Protein AF-0000000072585742 (afdb_homodimer)

Secondary structure (DSSP, 8-state):
------------------THHHHHHHHHHHHHTT----SS-----------GGGGHHHHTS---BPPPPTTGGGGG--HHHHHHHHHHHHH-HHHHHHHHHHHHHHHHHHHHHHHHS-EEEEEEEEEEEEE-SSS-EEEEEETTEEEEEE--SSEEEEEEEEEEEEEEEE-TTSHHHHHHHHHHHHHHHHHHHHHHHHHHHHHHHHHHHHHHHHHHHHHHHHHHHHHHHHHHHHHHHHHHHTTSS-HHHHHHHHHHHHHHHHHHHHHHHHHHHHHHHHHHHHTS-GGGGGGPPPP-PPPPP--PPBTTHHHHHHHH-HHHHHHHHHHHHHHHHHHHHHHTTSPEEEEEEEEEEEESSGGGTTSGGGEEEEEEEEEEE-SS-HHHHHHHHHHHHHHHHHHHHHHHHHHHHHHHHHHHHHHHHHHHHHHHHHHHHHHHHHHHHHHHHHHHHHTTSS-HHHHHHHHHHHHHHHHHHHHHHHHHHHHHHHHHHHTTTT---S--TTS----SSSTT---------------/------------------THHHHHHHHHHHHHTT----SS-----------GGGGHHHH-S---BPPPPTTGGGGG--HHHHHHHHHHHHH-HHHHHHHHHHHHHHHHHHHHHHHHS-EEEEEEEEEEEE--SSS-EEEEEETTEEEEEE--S--EEEEEEEEEEEEEEE-SSSHHHHHHHHHHHHHHHHHHHHHHHHHHHHHHHHHHHHHHHHHHHHHHHHHHHHHHHHHHHHHHHHHHHTTSS-SHHHHHHHHHHHHHHHHHHHHHHHHHHHHHHHHHHHTS-GGGGGGPPPP-PPPPP--PPBTTHHHHHHHH-HHHHHHHHHHHHHHHHHHHHHHTTSPEEEEEEEEEEEESSGGGTTSGGGEEEEEEEEEE--STTHHHHHHHHHHHHHHHHHHHHHHHHHHHHHHHHHHHHHHHHHHHHHHHHHHHHHHHHHHHHHHHHHHHHHTTSS-HHHHHHHHHHHHHHHHHHHHHHHHHHHHHHHHHHHTTTT---S--TTS----SSSTT---------------

InterPro domains:
  IPR003423 Outer membrane efflux protein [PF02321] (84-283)
  IPR003423 Outer membrane efflux protein [PF02321] (313-493)
  IPR010131 Multidrug resistance outer membrane protein MdtP/Nodulation protein T-like [PTHR30203] (22-502)
  IPR010131 Multidrug resistance outer membrane protein MdtP/Nodulation protein T-like [TIGR01845] (28-494)

Radius of gyration: 43.16 Å; Cα contacts (8 Å, |Δi|>4): 1592; chains: 2; bounding box: 93×164×104 Å

Organism: Burkholderia pseudomallei (strain K96243) (NCBI:txid272560)

Foldseek 3Di:
DPDDPPPPPPPPPPDPPDPVVVVVVVVVQVVLQPLPLPPPQFFPDDFDFDFLCNQCVLQVPPAAFDAFALVNQCVQVFVLLVVLLVLLCPAPVVLVVLVVVLVVLVVVLVVLVVVQAKDKDKDKDWDWDFDDQDQFFQQPDDVHRTGGHGRHGGDGFTKIWIKMKIKHWDLPQCLSVLLSLLSVLLSVLSVLVSLLVSLVLSLVLLLLLLVLLLLVVLLVLLVVLLVLLVVLLVVLVVCVVVVNDPCPSNVVSVVVSVVSVVVSVVSVVSNLVSLQVSCNSSNNHSCNSVPDDRDDTDADDDTRHHRSLLNQLCFQASVLSSLLSNLLSLLSQLSSLSSLQGKIKMWMKMWIFIDRDPVCRPPPVRTDMDTDIDIDHDSVCSVVSVVSSNVSNVSSNVSSVVSNVVSVVLSVLLSVLSVVLVVLVVVLVVLVVQLVVLVVQLVVQVVCVVVVNHDPSSNSVSVSSNSVSVSVNSVSSSVNSSSVSSNSSSSNSNGGRDDDVPDPPPPPPPSSDNPPPPDDPDDPPDD/DPPPPPPPPPPPPPPPPDPVVVVVVVVVQVVLQPLPLPPPQFFPDDFDFDFLCNCCVLQVPPAAFDAFALVNQCLQVFVLLVVLLVLLCPFPVVLVVLVVVLVVLVVVLVVLVVVQAKDKDKDKDWDWDFADAPQFFDQDQDVNRTGTHRDHGRDRFGKIKIKMKIKHWDLPQCLSVLLSLLSVLLSVLSVLVSLLVSLVLSLVLVLLLLVLLLLVVLLVLLVVLLVLLVVLLVVLVVCVVVVNDVCVSNVVSVVVSVVSVVVNVVSVVSNLVSLQVSCNSSNNHRCVSVPDDRDDTDDDDDTRHHRSLLNQLCFQASVLSSLVSNLLSLLSQLSNLSSLQGKIKMWMKMWIFIDSDPVCRPPPVRTDMDTDIDIDHDPVCVVVSVVSSNVSNVVSNVSSVVSNVVSVVLSVLLSVLSVVLVVLVVVLVVLVVVLVVLVVQLVVQVVCVVVVNHDPSSNSVSVSSNSVSVSVNSVSSSVNSSSVSSNSSSSNSNGGRDDDVPDPPPPPPPSSDNPPPDDPPPDPPDD

Nearest PDB structures (foldseek):
  5iuy-assembly1_A  TM=8.582E-01  e=1.530E-22  Pseudomonas aeruginosa PAO1
  5azs-assembly1_B  TM=8.264E-01  e=1.017E-21  Pseudomonas aeruginosa PAO1
  5azs-assembly1_A  TM=8.333E-01  e=2.679E-21  Pseudomonas aeruginosa PAO1
  5azs-assembly1_C  TM=8.157E-01  e=6.839E-22  Pseudomonas aeruginosa PAO1
  4mt0-assembly1_A  TM=8.073E-01  e=6.307E-19  Neisseria gonorrhoeae

Sequence (1054 aa):
MTQTATHAATRTTTLPVRRPARRLAALALAWALAGCVPSGLKPTLAPRTPGDDALAHTTGGATHGAWPSPDWVRQLGDPQLDALVDEALRQNPTLQAAQARIGVAQSQLQQFESLTGLTATAGASLSKAHVPRSGGTLNTTLNGLPVSVPLVGESVVSSSSLFVGLNYQLDLWGKNAAATRGLLSMRDAARVEAEQARLTLSVAIVTLYGELDRAYALRELLQQKRRASEQVEAVLRERAARGIDNGYDADDAALKRGKLLEQIALTDEQIQLQKLQLGVLSGRGPERGLSLARPKLAPLADAPLPARLPAGLLGRRPDIVAARLRVEAAYAAIDGTRASFYPDVNLAALGGLFALTPASLFRHDALGGSIGPALSLPIFDRSRLKAKLGGDVANADMALALYNQTVDAALGEVARQLTSLATLDTLLKAQQQALRAAQRMVALAQDRHRRGMGMRKDIDVAQLTLLDERAHVVELQARRRTLRVGLIGALGGGFDARPASGAPPAQAGQPFAAASRPVAAHDAQPDMTQTATHAATRTTTLPVRRPARRLAALALAWALAGCVPSGLKPTLAPRTPGDDALAHTTGGATHGAWPSPDWVRQLGDPQLDALVDEALRQNPTLQAAQARIGVAQSQLQQFESLTGLTATAGASLSKAHVPRSGGTLNTTLNGLPVSVPLVGESVVSSSSLFVGLNYQLDLWGKNAAATRGLLSMRDAARVEAEQARLTLSVAIVTLYGELDRAYALRELLQQKRRASEQVEAVLRERAARGIDNGYDADDAALKRGKLLEQIALTDEQIQLQKLQLGVLSGRGPERGLSLARPKLAPLADAPLPARLPAGLLGRRPDIVAARLRVEAAYAAIDGTRASFYPDVNLAALGGLFALTPASLFRHDALGGSIGPALSLPIFDRSRLKAKLGGDVANADMALALYNQTVDAALGEVARQLTSLATLDTLLKAQQQALRAAQRMVALAQDRHRRGMGMRKDIDVAQLTLLDERAHVVELQARRRTLRVGLIGALGGGFDARPASGAPPAQAGQPFAAASRPVAAHDAQPD

pLDDT: mean 79.91, std 20.78, range [22.25, 98.56]

Structure (mmCIF, N/CA/C/O backbone):
data_AF-0000000072585742-model_v1
#
loop_
_entity.id
_entity.type
_entity.pdbx_description
1 polymer 'Outer membrane efflux protein'
#
loop_
_atom_site.group_PDB
_atom_site.id
_atom_site.type_symbol
_atom_site.label_atom_id
_atom_site.label_alt_id
_atom_site.label_comp_id
_atom_site.label_asym_id
_atom_site.label_entity_id
_atom_site.label_seq_id
_atom_site.pdbx_PDB_ins_code
_atom_site.Cartn_x
_atom_site.Cartn_y
_atom_site.Cartn_z
_atom_site.occupancy
_atom_site.B_iso_or_equiv
_atom_site.auth_seq_id
_atom_site.auth_comp_id
_atom_site.auth_asym_id
_atom_site.auth_atom_id
_atom_site.pdbx_PDB_model_num
ATOM 1 N N . MET A 1 1 ? 28.953 98.688 55.906 1 26.98 1 MET A N 1
ATOM 2 C CA . MET A 1 1 ? 28.656 97.438 56.594 1 26.98 1 MET A CA 1
ATOM 3 C C . MET A 1 1 ? 27.844 96.5 55.688 1 26.98 1 MET A C 1
ATOM 5 O O . MET A 1 1 ? 26.719 96.875 55.312 1 26.98 1 MET A O 1
ATOM 9 N N . THR A 1 2 ? 28.578 95.75 54.812 1 32.25 2 THR A N 1
ATOM 10 C CA . THR A 1 2 ? 28.281 94.875 53.688 1 32.25 2 THR A CA 1
ATOM 11 C C . THR A 1 2 ? 27.453 93.688 54.125 1 32.25 2 THR A C 1
ATOM 13 O O . THR A 1 2 ? 27.844 93 55.062 1 32.25 2 THR A O 1
ATOM 16 N N . GLN A 1 3 ? 26.141 93.875 54.062 1 29.45 3 GLN A N 1
ATOM 17 C CA . GLN A 1 3 ? 25.141 92.875 54.5 1 29.45 3 GLN A CA 1
ATOM 18 C C . GLN A 1 3 ? 25.422 91.5 53.875 1 29.45 3 GLN A C 1
ATOM 20 O O . GLN A 1 3 ? 25.938 91.438 52.75 1 29.45 3 GLN A O 1
ATOM 25 N N . THR A 1 4 ? 25.375 90.375 54.656 1 29.61 4 THR A N 1
ATOM 26 C CA . THR A 1 4 ? 25.609 88.938 54.906 1 29.61 4 THR A CA 1
ATOM 27 C C . THR A 1 4 ? 24.625 88.062 54.094 1 29.61 4 THR A C 1
ATOM 29 O O . THR A 1 4 ? 24.484 86.875 54.344 1 29.61 4 THR A O 1
ATOM 32 N N . ALA A 1 5 ? 24.172 88.375 52.844 1 35.72 5 ALA A N 1
ATOM 33 C CA . ALA A 1 5 ? 23.062 87.562 52.344 1 35.72 5 ALA A CA 1
ATOM 34 C C . ALA A 1 5 ? 23.484 86.125 52.188 1 35.72 5 ALA A C 1
ATOM 36 O O . ALA A 1 5 ? 24.344 85.812 51.344 1 35.72 5 ALA A O 1
ATOM 37 N N . THR A 1 6 ? 23.562 85.375 53.281 1 31.31 6 THR A N 1
ATOM 38 C CA . THR A 1 6 ? 23.969 84 53.281 1 31.31 6 THR A CA 1
ATOM 39 C C . THR A 1 6 ? 23 83.125 52.469 1 31.31 6 THR A C 1
ATOM 41 O O . THR A 1 6 ? 21.797 83.188 52.688 1 31.31 6 THR A O 1
ATOM 44 N N . HIS A 1 7 ? 23.25 82.875 51.188 1 30.55 7 HIS A N 1
ATOM 45 C CA . HIS A 1 7 ? 22.531 82.062 50.188 1 30.55 7 HIS A CA 1
ATOM 46 C C . HIS A 1 7 ? 22.422 80.625 50.656 1 30.55 7 HIS A C 1
ATOM 48 O O . HIS A 1 7 ? 23.438 79.938 50.844 1 30.55 7 HIS A O 1
ATOM 54 N N . ALA A 1 8 ? 21.5 80.25 51.594 1 32.5 8 ALA A N 1
ATOM 55 C CA . ALA A 1 8 ? 21.312 78.875 52.031 1 32.5 8 ALA A CA 1
ATOM 56 C C . ALA A 1 8 ? 20.953 78 50.844 1 32.5 8 ALA A C 1
ATOM 58 O O . ALA A 1 8 ? 20 78.25 50.125 1 32.5 8 ALA A O 1
ATOM 59 N N . ALA A 1 9 ? 21.953 77.312 50.281 1 35.22 9 ALA A N 1
ATOM 60 C CA . ALA A 1 9 ? 21.859 76.25 49.281 1 35.22 9 ALA A CA 1
ATOM 61 C C . ALA A 1 9 ? 20.953 75.125 49.75 1 35.22 9 ALA A C 1
ATOM 63 O O . ALA A 1 9 ? 21.203 74.5 50.812 1 35.22 9 ALA A O 1
ATOM 64 N N . THR A 1 10 ? 19.641 75.312 49.656 1 31.67 10 THR A N 1
ATOM 65 C CA . THR A 1 10 ? 18.734 74.188 49.969 1 31.67 10 THR A CA 1
ATOM 66 C C . THR A 1 10 ? 19.125 72.938 49.219 1 31.67 10 THR A C 1
ATOM 68 O O . THR A 1 10 ? 19.188 72.938 47.969 1 31.67 10 THR A O 1
ATOM 71 N N . ARG A 1 11 ? 19.953 72 49.812 1 34.66 11 ARG A N 1
ATOM 72 C CA . ARG A 1 11 ? 20.297 70.688 49.312 1 34.66 11 ARG A CA 1
ATOM 73 C C . ARG A 1 11 ? 19.047 69.875 49.094 1 34.66 11 ARG A C 1
ATOM 75 O O . ARG A 1 11 ? 18.297 69.562 50.031 1 34.66 11 ARG A O 1
ATOM 82 N N . THR A 1 12 ? 18.422 70.062 47.938 1 33.75 12 THR A N 1
ATOM 83 C CA . THR A 1 12 ? 17.375 69.125 47.594 1 33.75 12 THR A CA 1
ATOM 84 C C . THR A 1 12 ? 17.906 67.688 47.656 1 33.75 12 THR A C 1
ATOM 86 O O . THR A 1 12 ? 18.891 67.375 46.969 1 33.75 12 THR A O 1
ATOM 89 N N . THR A 1 13 ? 17.828 67 48.781 1 32.53 13 THR A N 1
ATOM 90 C CA . THR A 1 13 ? 18.141 65.625 48.969 1 32.53 13 THR A CA 1
ATOM 91 C C . THR A 1 13 ? 17.328 64.75 48 1 32.53 13 THR A C 1
ATOM 93 O O . THR A 1 13 ? 16.109 64.75 48 1 32.53 13 THR A O 1
ATOM 96 N N . THR A 1 14 ? 17.859 64.562 46.812 1 34.41 14 THR A N 1
ATOM 97 C CA . THR A 1 14 ? 17.312 63.562 45.844 1 34.41 14 THR A CA 1
ATOM 98 C C . THR A 1 14 ? 17.172 62.188 46.5 1 34.41 14 THR A C 1
ATOM 100 O O . THR A 1 14 ? 18.141 61.625 47 1 34.41 14 THR A O 1
ATOM 103 N N . LEU A 1 15 ? 16.047 61.938 47.188 1 34.25 15 LEU A N 1
ATOM 104 C CA . LEU A 1 15 ? 15.773 60.625 47.719 1 34.25 15 LEU A CA 1
ATOM 105 C C . LEU A 1 15 ? 15.977 59.562 46.625 1 34.25 15 LEU A C 1
ATOM 107 O O . LEU A 1 15 ? 15.531 59.719 45.5 1 34.25 15 LEU A O 1
ATOM 111 N N . PRO A 1 16 ? 16.906 58.625 46.812 1 35.88 16 PRO A N 1
ATOM 112 C CA . PRO A 1 16 ? 17.172 57.5 45.875 1 35.88 16 PRO A CA 1
ATOM 113 C C . PRO A 1 16 ? 15.906 56.719 45.531 1 35.88 16 PRO A C 1
ATOM 115 O O . PRO A 1 16 ? 15.055 56.5 46.406 1 35.88 16 PRO A O 1
ATOM 118 N N . VAL A 1 17 ? 15.289 56.969 44.406 1 39.81 17 VAL A N 1
ATOM 119 C CA . VAL A 1 17 ? 14.242 56.125 43.812 1 39.81 17 VAL A CA 1
ATOM 120 C C . VAL A 1 17 ? 14.555 54.656 44.031 1 39.81 17 VAL A C 1
ATOM 122 O O . VAL A 1 17 ? 15.617 54.156 43.656 1 39.81 17 VAL A O 1
ATOM 125 N N . ARG A 1 18 ? 14.016 54 45.094 1 40.72 18 ARG A N 1
ATOM 126 C CA . ARG A 1 18 ? 14.172 52.656 45.625 1 40.72 18 ARG A CA 1
ATOM 127 C C . ARG A 1 18 ? 14.039 51.625 44.5 1 40.72 18 ARG A C 1
ATOM 129 O O . ARG A 1 18 ? 13.258 51.781 43.562 1 40.72 18 ARG A O 1
ATOM 136 N N . ARG A 1 19 ? 14.961 50.562 44.469 1 48.59 19 ARG A N 1
ATOM 137 C CA . ARG A 1 19 ? 15.391 49.281 43.875 1 48.59 19 ARG A CA 1
ATOM 138 C C . ARG A 1 19 ? 14.227 48.312 43.75 1 48.59 19 ARG A C 1
ATOM 140 O O . ARG A 1 19 ? 14.352 47.25 43.094 1 48.59 19 ARG A O 1
ATOM 147 N N . PRO A 1 20 ? 13.141 48.594 44.438 1 48.78 20 PRO A N 1
ATOM 148 C CA . PRO A 1 20 ? 12.227 47.469 44.438 1 48.78 20 PRO A CA 1
ATOM 149 C C . PRO A 1 20 ? 11.477 47.281 43.125 1 48.78 20 PRO A C 1
ATOM 151 O O . PRO A 1 20 ? 11.125 46.156 42.75 1 48.78 20 PRO A O 1
ATOM 154 N N . ALA A 1 21 ? 11.32 48.344 42.406 1 47.69 21 ALA A N 1
ATOM 155 C CA . ALA A 1 21 ? 10.508 48.188 41.219 1 47.69 21 ALA A CA 1
ATOM 156 C C . ALA A 1 21 ? 11.242 47.375 40.125 1 47.69 21 ALA A C 1
ATOM 158 O O . ALA A 1 21 ? 10.633 46.625 39.406 1 47.69 21 ALA A O 1
ATOM 159 N N . ARG A 1 22 ? 12.57 47.5 40.156 1 51.28 22 ARG A N 1
ATOM 160 C CA . ARG A 1 22 ? 13.367 46.719 39.219 1 51.28 22 ARG A CA 1
ATOM 161 C C . ARG A 1 22 ? 13.289 45.219 39.594 1 51.28 22 ARG A C 1
ATOM 163 O O . ARG A 1 22 ? 13.25 44.375 38.688 1 51.28 22 ARG A O 1
ATOM 170 N N . ARG A 1 23 ? 13.266 45 40.875 1 52.41 23 ARG A N 1
ATOM 171 C CA . ARG A 1 23 ? 13.234 43.625 41.312 1 52.41 23 ARG A CA 1
ATOM 172 C C . ARG A 1 23 ? 11.867 43 41.031 1 52.41 23 ARG A C 1
ATOM 174 O O . ARG A 1 23 ? 11.781 41.812 40.656 1 52.41 23 ARG A O 1
ATOM 181 N N . LEU A 1 24 ? 10.852 43.781 41.156 1 49.06 24 LEU A N 1
ATOM 182 C CA . LEU A 1 24 ? 9.523 43.219 40.906 1 49.06 24 LEU A CA 1
ATOM 183 C C . LEU A 1 24 ? 9.297 43 39.438 1 49.06 24 LEU A C 1
ATOM 185 O O . LEU A 1 24 ? 8.68 42 39.031 1 49.06 24 LEU A O 1
ATOM 189 N N . ALA A 1 25 ? 9.828 43.906 38.625 1 50.34 25 ALA A N 1
ATOM 190 C CA . ALA A 1 25 ? 9.742 43.656 37.188 1 50.34 25 ALA A CA 1
ATOM 191 C C . ALA A 1 25 ? 10.539 42.438 36.781 1 50.34 25 ALA A C 1
ATOM 193 O O . ALA A 1 25 ? 10.086 41.625 35.938 1 50.34 25 ALA A O 1
ATOM 194 N N . ALA A 1 26 ? 11.695 42.281 37.375 1 53.19 26 ALA A N 1
ATOM 195 C CA . ALA A 1 26 ? 12.508 41.094 37.125 1 53.19 26 ALA A CA 1
ATOM 196 C C . ALA A 1 26 ? 11.812 39.812 37.625 1 53.19 26 ALA A C 1
ATOM 198 O O . ALA A 1 26 ? 11.859 38.781 37 1 53.19 26 ALA A O 1
ATOM 199 N N . LEU A 1 27 ? 11.148 39.875 38.75 1 50.97 27 LEU A N 1
ATOM 200 C CA . LEU A 1 27 ? 10.445 38.75 39.344 1 50.97 27 LEU A CA 1
ATOM 201 C C . LEU A 1 27 ? 9.203 38.406 38.5 1 50.97 27 LEU A C 1
ATOM 203 O O . LEU A 1 27 ? 8.891 37.219 38.312 1 50.97 27 LEU A O 1
ATOM 207 N N . ALA A 1 28 ? 8.453 39.375 38.094 1 49.66 28 ALA A N 1
ATOM 208 C CA . ALA A 1 28 ? 7.289 39.125 37.25 1 49.66 28 ALA A CA 1
ATOM 209 C C . ALA A 1 28 ? 7.707 38.5 35.906 1 49.66 28 ALA A C 1
ATOM 211 O O . ALA A 1 28 ? 7.043 37.594 35.438 1 49.66 28 ALA A O 1
ATOM 212 N N . LEU A 1 29 ? 8.789 39.031 35.438 1 51.06 29 LEU A N 1
ATOM 213 C CA . LEU A 1 29 ? 9.352 38.406 34.25 1 51.06 29 LEU A CA 1
ATOM 214 C C . LEU A 1 29 ? 9.789 36.969 34.531 1 51.06 29 LEU A C 1
ATOM 216 O O . LEU A 1 29 ? 9.578 36.094 33.719 1 51.06 29 LEU A O 1
ATOM 220 N N . ALA A 1 30 ? 10.453 36.781 35.656 1 51.44 30 ALA A N 1
ATOM 221 C CA . ALA A 1 30 ? 10.891 35.438 36.031 1 51.44 30 ALA A CA 1
ATOM 222 C C . ALA A 1 30 ? 9.703 34.531 36.25 1 51.44 30 ALA A C 1
ATOM 224 O O . ALA A 1 30 ? 9.75 33.344 35.906 1 51.44 30 ALA A O 1
ATOM 225 N N . TRP A 1 31 ? 8.695 34.969 36.875 1 51.22 31 TRP A N 1
ATOM 226 C CA . TRP A 1 31 ? 7.508 34.156 37.125 1 51.22 31 TRP A CA 1
ATOM 227 C C . TRP A 1 31 ? 6.805 33.812 35.812 1 51.22 31 TRP A C 1
ATOM 229 O O . TRP A 1 31 ? 6.266 32.719 35.656 1 51.22 31 TRP A O 1
ATOM 239 N N . ALA A 1 32 ? 6.691 34.781 34.969 1 50.34 32 ALA A N 1
ATOM 240 C CA . ALA A 1 32 ? 6.066 34.594 33.656 1 50.34 32 ALA A CA 1
ATOM 241 C C . ALA A 1 32 ? 6.844 33.562 32.844 1 50.34 32 ALA A C 1
ATOM 243 O O . ALA A 1 32 ? 6.262 32.812 32.031 1 50.34 32 ALA A O 1
ATOM 244 N N . LEU A 1 33 ? 8.078 33.594 33 1 51.53 33 LEU A N 1
ATOM 245 C CA . LEU A 1 33 ? 8.953 32.656 32.312 1 51.53 33 LEU A CA 1
ATOM 246 C C . LEU A 1 33 ? 8.703 31.234 32.812 1 51.53 33 LEU A C 1
ATOM 248 O O . LEU A 1 33 ? 9.18 30.266 32.188 1 51.53 33 LEU A O 1
ATOM 252 N N . ALA A 1 34 ? 8.258 31.188 33.969 1 47.34 34 ALA A N 1
ATOM 253 C CA . ALA A 1 34 ? 8.07 29.844 34.5 1 47.34 34 ALA A CA 1
ATOM 254 C C . ALA A 1 34 ? 6.871 29.156 33.875 1 47.34 34 ALA A C 1
ATOM 256 O O . ALA A 1 34 ? 6.211 28.312 34.5 1 47.34 34 ALA A O 1
ATOM 257 N N . GLY A 1 35 ? 6.25 29.734 32.875 1 52.84 35 GLY A N 1
ATOM 258 C CA . GLY A 1 35 ? 5.219 28.906 32.281 1 52.84 35 GLY A CA 1
ATOM 259 C C . GLY A 1 35 ? 5.723 27.531 31.891 1 52.84 35 GLY A C 1
ATOM 260 O O . GLY A 1 35 ? 6.609 27.406 31.047 1 52.84 35 GLY A O 1
ATOM 261 N N . CYS A 1 36 ? 5.547 26.516 32.75 1 59.84 36 CYS A N 1
ATOM 262 C CA . CYS A 1 36 ? 6.043 25.141 32.781 1 59.84 36 CYS A CA 1
ATOM 263 C C . CYS A 1 36 ? 5.641 24.406 31.516 1 59.84 36 CYS A C 1
ATOM 265 O O . CYS A 1 36 ? 4.449 24.234 31.234 1 59.84 36 CYS A O 1
ATOM 267 N N . VAL A 1 37 ? 6.438 24.453 30.422 1 69.62 37 VAL A N 1
ATOM 268 C CA . VAL A 1 37 ? 6.277 23.531 29.297 1 69.62 37 VAL A CA 1
ATOM 269 C C . VAL A 1 37 ? 5.883 22.156 29.828 1 69.62 37 VAL A C 1
ATOM 271 O O . VAL A 1 37 ? 6.516 21.625 30.75 1 69.62 37 VAL A O 1
ATOM 274 N N . PRO A 1 38 ? 4.68 21.719 29.375 1 74.38 38 PRO A N 1
ATOM 275 C CA . PRO A 1 38 ? 4.324 20.375 29.828 1 74.38 38 PRO A CA 1
ATOM 276 C C . PRO A 1 38 ? 5.398 19.344 29.5 1 74.38 38 PRO A C 1
ATOM 278 O O . PRO A 1 38 ? 5.809 19.203 28.344 1 74.38 38 PRO A O 1
ATOM 281 N N . SER A 1 39 ? 6.043 18.688 30.531 1 75.81 39 SER A N 1
ATOM 282 C CA . SER A 1 39 ? 7.098 17.703 30.344 1 75.81 39 SER A CA 1
ATOM 283 C C . SER A 1 39 ? 6.52 16.328 30.031 1 75.81 39 SER A C 1
ATOM 285 O O . SER A 1 39 ? 7.211 15.469 29.484 1 75.81 39 SER A O 1
ATOM 287 N N . GLY A 1 40 ? 5.258 16.156 30.188 1 78.75 40 GLY A N 1
ATOM 288 C CA . GLY A 1 40 ? 4.703 14.812 30.109 1 78.75 40 GLY A CA 1
ATOM 289 C C . GLY A 1 40 ? 4.23 14.453 28.703 1 78.75 40 GLY A C 1
ATOM 290 O O . GLY A 1 40 ? 3.939 13.289 28.422 1 78.75 40 GLY A O 1
ATOM 291 N N . LEU A 1 41 ? 4.18 15.367 27.812 1 87.56 41 LEU A N 1
ATOM 292 C CA . LEU A 1 41 ? 3.693 15.062 26.469 1 87.56 41 LEU A CA 1
ATOM 293 C C . LEU A 1 41 ? 4.844 14.648 25.562 1 87.56 41 LEU A C 1
ATOM 295 O O . LEU A 1 41 ? 5.562 15.508 25.031 1 87.56 41 LEU A O 1
ATOM 299 N N . LYS A 1 42 ? 5.031 13.344 25.438 1 89.94 42 LYS A N 1
ATOM 300 C CA . LYS A 1 42 ? 6.066 12.742 24.594 1 89.94 42 LYS A CA 1
ATOM 301 C C . LYS A 1 42 ? 5.508 11.578 23.781 1 89.94 42 LYS A C 1
ATOM 303 O O . LYS A 1 42 ? 4.516 10.961 24.188 1 89.94 42 LYS A O 1
ATOM 308 N N . PRO A 1 43 ? 6.141 11.352 22.625 1 91.75 43 PRO A N 1
ATOM 309 C CA . PRO A 1 43 ? 5.688 10.203 21.828 1 91.75 43 PRO A CA 1
ATOM 310 C C . PRO A 1 43 ? 5.73 8.898 22.609 1 91.75 43 PRO A C 1
ATOM 312 O O . PRO A 1 43 ? 6.633 8.688 23.438 1 91.75 43 PRO A O 1
ATOM 315 N N . THR A 1 44 ? 4.805 7.988 22.375 1 89.94 44 THR A N 1
ATOM 316 C CA . THR A 1 44 ? 4.676 6.742 23.125 1 89.94 44 THR A CA 1
ATOM 317 C C . THR A 1 44 ? 5.348 5.594 22.375 1 89.94 44 THR A C 1
ATOM 319 O O . THR A 1 44 ? 5.715 4.586 22.984 1 89.94 44 THR A O 1
ATOM 322 N N . LEU A 1 45 ? 5.449 5.738 21.094 1 92.56 45 LEU A N 1
ATOM 323 C CA . LEU A 1 45 ? 6.055 4.684 20.281 1 92.56 45 LEU A CA 1
ATOM 324 C C . LEU A 1 45 ? 7.566 4.859 20.203 1 92.56 45 LEU A C 1
ATOM 326 O O . LEU A 1 45 ? 8.078 5.973 20.359 1 92.56 45 LEU A O 1
ATOM 330 N N . ALA A 1 46 ? 8.258 3.727 20.031 1 91.81 46 ALA A N 1
ATOM 331 C CA . ALA A 1 46 ? 9.703 3.717 19.844 1 91.81 46 ALA A CA 1
ATOM 332 C C . ALA A 1 46 ? 10.07 3.174 18.469 1 91.81 46 ALA A C 1
ATOM 334 O O . ALA A 1 46 ? 9.352 2.34 17.906 1 91.81 46 ALA A O 1
ATOM 335 N N . PRO A 1 47 ? 11.141 3.684 17.891 1 92.06 47 PRO A N 1
ATOM 336 C CA . PRO A 1 47 ? 11.578 3.156 16.594 1 92.06 47 PRO A CA 1
ATOM 337 C C . PRO A 1 47 ? 12.047 1.703 16.672 1 92.06 47 PRO A C 1
ATOM 339 O O . PRO A 1 47 ? 12.664 1.304 17.656 1 92.06 47 PRO A O 1
ATOM 342 N N . ARG A 1 48 ? 11.641 0.975 15.633 1 89.81 48 ARG A N 1
ATOM 343 C CA . ARG A 1 48 ? 12.117 -0.4 15.5 1 89.81 48 ARG A CA 1
ATOM 344 C C . ARG A 1 48 ? 13.617 -0.444 15.273 1 89.81 48 ARG A C 1
ATOM 346 O O . ARG A 1 48 ? 14.148 0.273 14.422 1 89.81 48 ARG A O 1
ATOM 353 N N . THR A 1 49 ? 14.305 -1.286 16.094 1 87.38 49 THR A N 1
ATOM 354 C CA . THR A 1 49 ? 15.727 -1.574 15.922 1 87.38 49 THR A CA 1
ATOM 355 C C . THR A 1 49 ? 15.969 -3.08 15.906 1 87.38 49 THR A C 1
ATOM 357 O O . THR A 1 49 ? 16.266 -3.674 16.953 1 87.38 49 THR A O 1
ATOM 360 N N . PRO A 1 50 ? 15.812 -3.592 14.742 1 88.94 50 PRO A N 1
ATOM 361 C CA . PRO A 1 50 ? 15.969 -5.047 14.695 1 88.94 50 PRO A CA 1
ATOM 362 C C . PRO A 1 50 ? 17.344 -5.512 15.172 1 88.94 50 PRO A C 1
ATOM 364 O O . PRO A 1 50 ? 18.359 -4.887 14.852 1 88.94 50 PRO A O 1
ATOM 367 N N . GLY A 1 51 ? 17.266 -6.562 16.016 1 81.44 51 GLY A N 1
ATOM 368 C CA . GLY A 1 51 ? 18.531 -7.176 16.406 1 81.44 51 GLY A CA 1
ATOM 369 C C . GLY A 1 51 ? 19.25 -7.859 15.258 1 81.44 51 GLY A C 1
ATOM 370 O O . GLY A 1 51 ? 18.672 -8.031 14.18 1 81.44 51 GLY A O 1
ATOM 371 N N . ASP A 1 52 ? 20.453 -8.25 15.516 1 75.19 52 ASP A N 1
ATOM 372 C CA . ASP A 1 52 ? 21.25 -8.914 14.484 1 75.19 52 ASP A CA 1
ATOM 373 C C . ASP A 1 52 ? 20.656 -10.266 14.109 1 75.19 52 ASP A C 1
ATOM 375 O O . ASP A 1 52 ? 20.859 -10.758 13 1 75.19 52 ASP A O 1
ATOM 379 N N . ASP A 1 53 ? 19.844 -10.781 15.008 1 76.75 53 ASP A N 1
ATOM 380 C CA . ASP A 1 53 ? 19.312 -12.117 14.797 1 76.75 53 ASP A CA 1
ATOM 381 C C . ASP A 1 53 ? 17.906 -12.062 14.195 1 76.75 53 ASP A C 1
ATOM 383 O O . ASP A 1 53 ? 17.25 -13.094 14.047 1 76.75 53 ASP A O 1
ATOM 387 N N . ALA A 1 54 ? 17.547 -10.938 13.688 1 87.25 54 ALA A N 1
ATOM 388 C CA . ALA A 1 54 ? 16.172 -10.773 13.219 1 87.25 54 ALA A CA 1
ATOM 389 C C . ALA A 1 54 ? 15.914 -11.609 11.977 1 87.25 54 ALA A C 1
ATOM 391 O O . ALA A 1 54 ? 14.766 -11.938 11.664 1 87.25 54 ALA A O 1
ATOM 392 N N . LEU A 1 55 ? 16.953 -11.977 11.25 1 89.31 55 LEU A N 1
ATOM 393 C CA . LEU A 1 55 ? 16.828 -12.797 10.047 1 89.31 55 LEU A CA 1
ATOM 394 C C . LEU A 1 55 ? 17.734 -14.023 10.133 1 89.31 55 LEU A C 1
ATOM 396 O O . LEU A 1 55 ? 18.141 -14.57 9.109 1 89.31 55 LEU A O 1
ATOM 400 N N . ALA A 1 56 ? 18.016 -14.398 11.266 1 85.12 56 ALA A N 1
ATOM 401 C CA . ALA A 1 56 ? 19 -15.461 11.477 1 85.12 56 ALA A CA 1
ATOM 402 C C . ALA A 1 56 ? 18.516 -16.781 10.891 1 85.12 56 ALA A C 1
ATOM 404 O O . ALA A 1 56 ? 19.297 -17.547 10.32 1 85.12 56 ALA A O 1
ATOM 405 N N . HIS A 1 57 ? 17.266 -17.062 10.977 1 85.69 57 HIS A N 1
ATOM 406 C CA . HIS A 1 57 ? 16.734 -18.328 10.5 1 85.69 57 HIS A CA 1
ATOM 407 C C . HIS A 1 57 ? 16.703 -18.375 8.977 1 85.69 57 HIS A C 1
ATOM 409 O O . HIS A 1 57 ? 16.984 -19.422 8.383 1 85.69 57 HIS A O 1
ATOM 415 N N . THR A 1 58 ? 16.5 -17.312 8.367 1 87.69 58 THR A N 1
ATOM 416 C CA . THR A 1 58 ? 16.375 -17.281 6.91 1 87.69 58 THR A CA 1
ATOM 417 C C . THR A 1 58 ? 17.734 -17.156 6.25 1 87.69 58 THR A C 1
ATOM 419 O O . THR A 1 58 ? 17.953 -17.641 5.141 1 87.69 58 THR A O 1
ATOM 422 N N . THR A 1 59 ? 18.719 -16.484 6.891 1 84.5 59 THR A N 1
ATOM 423 C CA . THR A 1 59 ? 20.031 -16.25 6.301 1 84.5 59 THR A CA 1
ATOM 424 C C . THR A 1 59 ? 20.953 -17.422 6.57 1 84.5 59 THR A C 1
ATOM 426 O O . THR A 1 59 ? 21.938 -17.641 5.844 1 84.5 59 THR A O 1
ATOM 429 N N . GLY A 1 60 ? 20.734 -18.312 7.375 1 75.5 60 GLY A N 1
ATOM 430 C CA . GLY A 1 60 ? 21.594 -19.438 7.707 1 75.5 60 GLY A CA 1
ATOM 431 C C . GLY A 1 60 ? 22.875 -19.031 8.406 1 75.5 60 GLY A C 1
ATOM 432 O O . GLY A 1 60 ? 23.844 -19.797 8.43 1 75.5 60 GLY A O 1
ATOM 433 N N . GLY A 1 61 ? 23.078 -17.859 9.094 1 64.44 61 GLY A N 1
ATOM 434 C CA . GLY A 1 61 ? 24.172 -17.453 9.945 1 64.44 61 GLY A CA 1
ATOM 435 C C . GLY A 1 61 ? 25.344 -16.844 9.172 1 64.44 61 GLY A C 1
ATOM 436 O O . GLY A 1 61 ? 26.031 -15.953 9.664 1 64.44 61 GLY A O 1
ATOM 437 N N . ALA A 1 62 ? 25.766 -17.422 8 1 58.91 62 ALA A N 1
ATOM 438 C CA . ALA A 1 62 ? 27.047 -17.062 7.402 1 58.91 62 ALA A CA 1
ATOM 439 C C . ALA A 1 62 ? 26.953 -15.758 6.621 1 58.91 62 ALA A C 1
ATOM 441 O O . ALA A 1 62 ? 26.594 -15.758 5.438 1 58.91 62 ALA A O 1
ATOM 442 N N . THR A 1 63 ? 27.047 -14.633 7.293 1 62.31 63 THR A N 1
ATOM 443 C CA . THR A 1 63 ? 26.812 -13.336 6.656 1 62.31 63 THR A CA 1
ATOM 444 C C . THR A 1 63 ? 28.109 -12.523 6.613 1 62.31 63 THR A C 1
ATOM 446 O O . THR A 1 63 ? 28.375 -11.711 7.508 1 62.31 63 THR A O 1
ATOM 449 N N . HIS A 1 64 ? 29.016 -12.977 5.652 1 70.69 64 HIS A N 1
ATOM 450 C CA . HIS A 1 64 ? 30.219 -12.148 5.496 1 70.69 64 HIS A CA 1
ATOM 451 C C . HIS A 1 64 ? 30.281 -11.539 4.102 1 70.69 64 HIS A C 1
ATOM 453 O O . HIS A 1 64 ? 31.359 -11.195 3.621 1 70.69 64 HIS A O 1
ATOM 459 N N . GLY A 1 65 ? 29.141 -11.477 3.629 1 83.12 65 GLY A N 1
ATOM 460 C CA . GLY A 1 65 ? 29.156 -10.953 2.273 1 83.12 65 GLY A CA 1
ATOM 461 C C . GLY A 1 65 ? 29.047 -9.438 2.219 1 83.12 65 GLY A C 1
ATOM 462 O O . GLY A 1 65 ? 28.953 -8.781 3.258 1 83.12 65 GLY A O 1
ATOM 463 N N . ALA A 1 66 ? 29.312 -8.906 0.962 1 84.31 66 ALA A N 1
ATOM 464 C CA . ALA A 1 66 ? 29.281 -7.461 0.733 1 84.31 66 ALA A CA 1
ATOM 465 C C . ALA A 1 66 ? 27.875 -6.996 0.359 1 84.31 66 ALA A C 1
ATOM 467 O O . ALA A 1 66 ? 27.062 -7.789 -0.109 1 84.31 66 ALA A O 1
ATOM 468 N N . TRP A 1 67 ? 27.641 -5.746 0.711 1 91.56 67 TRP A N 1
ATOM 469 C CA . TRP A 1 67 ? 26.438 -5.094 0.229 1 91.56 67 TRP A CA 1
ATOM 470 C C . TRP A 1 67 ? 26.484 -4.902 -1.283 1 91.56 67 TRP A C 1
ATOM 472 O O . TRP A 1 67 ? 27.562 -4.828 -1.87 1 91.56 67 TRP A O 1
ATOM 482 N N . PRO A 1 68 ? 25.297 -4.891 -1.9 1 92 68 PRO A N 1
ATOM 483 C CA . PRO A 1 68 ? 25.312 -4.629 -3.342 1 92 68 PRO A CA 1
ATOM 484 C C . PRO A 1 68 ? 26.031 -3.334 -3.697 1 92 68 PRO A C 1
ATOM 486 O O . PRO A 1 68 ? 25.922 -2.34 -2.975 1 92 68 PRO A O 1
ATOM 489 N N . SER A 1 69 ? 26.797 -3.426 -4.797 1 90.56 69 SER A N 1
ATOM 490 C CA . SER A 1 69 ? 27.484 -2.244 -5.312 1 90.56 69 SER A CA 1
ATOM 491 C C . SER A 1 69 ? 26.5 -1.303 -6.012 1 90.56 69 SER A C 1
ATOM 493 O O . SER A 1 69 ? 25.516 -1.747 -6.59 1 90.56 69 SER A O 1
ATOM 495 N N . PRO A 1 70 ? 26.844 0.018 -5.996 1 91.25 70 PRO A N 1
ATOM 496 C CA . PRO A 1 70 ? 25.969 0.954 -6.719 1 91.25 70 PRO A CA 1
ATOM 497 C C . PRO A 1 70 ? 25.922 0.674 -8.219 1 91.25 70 PRO A C 1
ATOM 499 O O . PRO A 1 70 ? 24.984 1.088 -8.898 1 91.25 70 PRO A O 1
ATOM 502 N N . ASP A 1 71 ? 26.984 -0.041 -8.742 1 92.06 71 ASP A N 1
ATOM 503 C CA . ASP A 1 71 ? 27.031 -0.358 -10.172 1 92.06 71 ASP A CA 1
ATOM 504 C C . ASP A 1 71 ? 26.578 -1.792 -10.43 1 92.06 71 ASP A C 1
ATOM 506 O O . ASP A 1 71 ? 27.094 -2.465 -11.32 1 92.06 71 ASP A O 1
ATOM 510 N N . TRP A 1 72 ? 25.625 -2.293 -9.617 1 93.5 72 TRP A N 1
ATOM 511 C CA . TRP A 1 72 ? 25.188 -3.68 -9.688 1 93.5 72 TRP A CA 1
ATOM 512 C C . TRP A 1 72 ? 24.594 -3.99 -11.055 1 93.5 72 TRP A C 1
ATOM 514 O O . TRP A 1 72 ? 24.641 -5.129 -11.523 1 93.5 72 TRP A O 1
ATOM 524 N N . VAL A 1 73 ? 24.016 -2.973 -11.797 1 96.06 73 VAL A N 1
ATOM 525 C CA . VAL A 1 73 ? 23.438 -3.193 -13.117 1 96.06 73 VAL A CA 1
ATOM 526 C C . VAL A 1 73 ? 24.531 -3.615 -14.102 1 96.06 73 VAL A C 1
ATOM 528 O O . VAL A 1 73 ? 24.328 -4.523 -14.906 1 96.06 73 VAL A O 1
ATOM 531 N N . ARG A 1 74 ? 25.672 -3.055 -14.008 1 94.31 74 ARG A N 1
ATOM 532 C CA . ARG A 1 74 ? 26.797 -3.336 -14.906 1 94.31 74 ARG A CA 1
ATOM 533 C C . ARG A 1 74 ? 27.312 -4.754 -14.703 1 94.31 74 ARG A C 1
ATOM 535 O O . ARG A 1 74 ? 27.938 -5.328 -15.609 1 94.31 74 ARG A O 1
ATOM 542 N N . GLN A 1 75 ? 27.078 -5.344 -13.586 1 91.81 75 GLN A N 1
ATOM 543 C CA . GLN A 1 75 ? 27.531 -6.699 -13.281 1 91.81 75 GLN A CA 1
ATOM 544 C C . GLN A 1 75 ? 26.797 -7.73 -14.133 1 91.81 75 GLN A C 1
ATOM 546 O O . GLN A 1 75 ? 27.234 -8.875 -14.242 1 91.81 75 GLN A O 1
ATOM 551 N N . LEU A 1 76 ? 25.734 -7.305 -14.766 1 94.81 76 LEU A N 1
ATOM 552 C CA . LEU A 1 76 ? 24.984 -8.211 -15.625 1 94.81 76 LEU A CA 1
ATOM 553 C C . LEU A 1 76 ? 25.625 -8.312 -17 1 94.81 76 LEU A C 1
ATOM 555 O O . LEU A 1 76 ? 25.25 -9.164 -17.812 1 94.81 76 LEU A O 1
ATOM 559 N N . GLY A 1 77 ? 26.562 -7.434 -17.359 1 94.12 77 GLY A N 1
ATOM 560 C CA . GLY A 1 77 ? 27.5 -7.57 -18.469 1 94.12 77 GLY A CA 1
ATOM 561 C C . GLY A 1 77 ? 26.875 -7.258 -19.812 1 94.12 77 GLY A C 1
ATOM 562 O O . GLY A 1 77 ? 27.375 -7.68 -20.844 1 94.12 77 GLY A O 1
ATOM 563 N N . ASP A 1 78 ? 25.719 -6.602 -19.875 1 97.56 78 ASP A N 1
ATOM 564 C CA . ASP A 1 78 ? 25.078 -6.273 -21.141 1 97.56 78 ASP A CA 1
ATOM 565 C C . ASP A 1 78 ? 25.062 -4.766 -21.375 1 97.56 78 ASP A C 1
ATOM 567 O O . ASP A 1 78 ? 24.312 -4.031 -20.734 1 97.56 78 ASP A O 1
ATOM 571 N N . PRO A 1 79 ? 25.891 -4.34 -22.375 1 97.31 79 PRO A N 1
ATOM 572 C CA . PRO A 1 79 ? 25.969 -2.898 -22.625 1 97.31 79 PRO A CA 1
ATOM 573 C C . PRO A 1 79 ? 24.641 -2.289 -23.031 1 97.31 79 PRO A C 1
ATOM 575 O O . PRO A 1 79 ? 24.375 -1.121 -22.734 1 97.31 79 PRO A O 1
ATOM 578 N N . GLN A 1 80 ? 23.828 -3.059 -23.734 1 98.06 80 GLN A N 1
ATOM 579 C CA . GLN A 1 80 ? 22.5 -2.57 -24.094 1 98.06 80 GLN A CA 1
ATOM 580 C C . GLN A 1 80 ? 21.672 -2.268 -22.844 1 98.06 80 GLN A C 1
ATOM 582 O O . GLN A 1 80 ? 20.969 -1.254 -22.797 1 98.06 80 GLN A O 1
ATOM 587 N N . LEU A 1 81 ? 21.766 -3.092 -21.844 1 98.12 81 LEU A N 1
ATOM 588 C CA . LEU A 1 81 ? 21.062 -2.879 -20.594 1 98.12 81 LEU A CA 1
ATOM 589 C C . LEU A 1 81 ? 21.609 -1.649 -19.859 1 98.12 81 LEU A C 1
ATOM 591 O O . LEU A 1 81 ? 20.844 -0.836 -19.359 1 98.12 81 LEU A O 1
ATOM 595 N N . ASP A 1 82 ? 22.906 -1.526 -19.859 1 97.81 82 ASP A N 1
ATOM 596 C CA . ASP A 1 82 ? 23.531 -0.363 -19.234 1 97.81 82 ASP A CA 1
ATOM 597 C C . ASP A 1 82 ? 23.016 0.935 -19.844 1 97.81 82 ASP A C 1
ATOM 599 O O . ASP A 1 82 ? 22.656 1.87 -19.125 1 97.81 82 ASP A O 1
ATOM 603 N N . ALA A 1 83 ? 22.969 0.913 -21.141 1 97.06 83 ALA A N 1
ATOM 604 C CA . ALA A 1 83 ? 22.516 2.1 -21.859 1 97.06 83 ALA A CA 1
ATOM 605 C C . ALA A 1 83 ? 21.047 2.387 -21.578 1 97.06 83 ALA A C 1
ATOM 607 O O . ALA A 1 83 ? 20.656 3.545 -21.422 1 97.06 83 ALA A O 1
ATOM 608 N N . LEU A 1 84 ? 20.266 1.338 -21.516 1 98 84 LEU A N 1
ATOM 609 C CA . LEU A 1 84 ? 18.828 1.477 -21.266 1 98 84 LEU A CA 1
ATOM 610 C C . LEU A 1 84 ? 18.578 2.053 -19.875 1 98 84 LEU A C 1
ATOM 612 O O . LEU A 1 84 ? 17.75 2.955 -19.719 1 98 84 LEU A O 1
ATOM 616 N N . VAL A 1 85 ? 19.25 1.584 -18.875 1 98.12 85 VAL A N 1
ATOM 617 C CA . VAL A 1 85 ? 19.078 2.061 -17.5 1 98.12 85 VAL A CA 1
ATOM 618 C C . VAL A 1 85 ? 19.562 3.506 -17.406 1 98.12 85 VAL A C 1
ATOM 620 O O . VAL A 1 85 ? 18.891 4.344 -16.797 1 98.12 85 VAL A O 1
ATOM 623 N N . ASP A 1 86 ? 20.703 3.818 -18.047 1 97.25 86 ASP A N 1
ATOM 624 C CA . ASP A 1 86 ? 21.219 5.184 -18.031 1 97.25 86 ASP A CA 1
ATOM 625 C C . ASP A 1 86 ? 20.219 6.148 -18.672 1 97.25 86 ASP A C 1
ATOM 627 O O . ASP A 1 86 ? 19.984 7.238 -18.156 1 97.25 86 ASP A O 1
ATOM 631 N N . GLU A 1 87 ? 19.703 5.699 -19.766 1 96.94 87 GLU A N 1
ATOM 632 C CA . GLU A 1 87 ? 18.703 6.5 -20.469 1 96.94 87 GLU A CA 1
ATOM 633 C C . GLU A 1 87 ? 17.469 6.738 -19.594 1 96.94 87 GLU A C 1
ATOM 635 O O . GLU A 1 87 ? 16.969 7.863 -19.516 1 96.94 87 GLU A O 1
ATOM 640 N N . ALA A 1 88 ? 16.969 5.754 -18.953 1 97.88 88 ALA A N 1
ATOM 641 C CA . ALA A 1 88 ? 15.805 5.863 -18.078 1 97.88 88 ALA A CA 1
ATOM 642 C C . ALA A 1 88 ? 16.078 6.785 -16.891 1 97.88 88 ALA A C 1
ATOM 644 O O . ALA A 1 88 ? 15.234 7.602 -16.531 1 97.88 88 ALA A O 1
ATOM 645 N N . LEU A 1 89 ? 17.266 6.676 -16.312 1 97.06 89 LEU A N 1
ATOM 646 C CA . LEU A 1 89 ? 17.609 7.469 -15.133 1 97.06 89 LEU A CA 1
ATOM 647 C C . LEU A 1 89 ? 17.703 8.953 -15.484 1 97.06 89 LEU A C 1
ATOM 649 O O . LEU A 1 89 ? 17.531 9.812 -14.617 1 97.06 89 LEU A O 1
ATOM 653 N N . ARG A 1 90 ? 17.859 9.234 -16.75 1 94.75 90 ARG A N 1
ATOM 654 C CA . ARG A 1 90 ? 17.969 10.617 -17.203 1 94.75 90 ARG A CA 1
ATOM 655 C C . ARG A 1 90 ? 16.609 11.156 -17.656 1 94.75 90 ARG A C 1
ATOM 657 O O . ARG A 1 90 ? 16.328 12.344 -17.516 1 94.75 90 ARG A O 1
ATOM 664 N N . GLN A 1 91 ? 15.766 10.203 -18.188 1 94.44 91 GLN A N 1
ATOM 665 C CA . GLN A 1 91 ? 14.641 10.719 -18.953 1 94.44 91 GLN A CA 1
ATOM 666 C C . GLN A 1 91 ? 13.312 10.32 -18.328 1 94.44 91 GLN A C 1
ATOM 668 O O . GLN A 1 91 ? 12.266 10.867 -18.672 1 94.44 91 GLN A O 1
ATOM 673 N N . ASN A 1 92 ? 13.242 9.414 -17.438 1 96 92 ASN A N 1
ATOM 674 C CA . ASN A 1 92 ? 11.977 8.914 -16.906 1 96 92 ASN A CA 1
ATOM 675 C C . ASN A 1 92 ? 11.234 9.984 -16.125 1 96 92 ASN A C 1
ATOM 677 O O . ASN A 1 92 ? 11.789 10.594 -15.211 1 96 92 ASN A O 1
ATOM 681 N N . PRO A 1 93 ? 9.93 10.156 -16.484 1 95.62 93 PRO A N 1
ATOM 682 C CA . PRO A 1 93 ? 9.164 11.234 -15.859 1 95.62 93 PRO A CA 1
ATOM 683 C C . PRO A 1 93 ? 8.977 11.031 -14.352 1 95.62 93 PRO A C 1
ATOM 685 O O . PRO A 1 93 ? 8.852 12.008 -13.602 1 95.62 93 PRO A O 1
ATOM 688 N N . THR A 1 94 ? 8.922 9.812 -13.93 1 95.12 94 THR A N 1
ATOM 689 C CA . THR A 1 94 ? 8.805 9.555 -12.5 1 95.12 94 THR A CA 1
ATOM 690 C C . THR A 1 94 ? 10.008 10.109 -11.742 1 95.12 94 THR A C 1
ATOM 692 O O . THR A 1 94 ? 9.859 10.695 -10.672 1 95.12 94 THR A O 1
ATOM 695 N N . LEU A 1 95 ? 11.188 9.922 -12.25 1 95.12 95 LEU A N 1
ATOM 696 C CA . LEU A 1 95 ? 12.398 10.445 -11.625 1 95.12 95 LEU A CA 1
ATOM 697 C C . LEU A 1 95 ? 12.445 11.961 -11.727 1 95.12 95 LEU A C 1
ATOM 699 O O . LEU A 1 95 ? 12.898 12.633 -10.789 1 95.12 95 LEU A O 1
ATOM 703 N N . GLN A 1 96 ? 11.977 12.5 -12.812 1 95.31 96 GLN A N 1
ATOM 704 C CA . GLN A 1 96 ? 11.914 13.945 -12.969 1 95.31 96 GLN A CA 1
ATOM 705 C C . GLN A 1 96 ? 10.984 14.57 -11.93 1 95.31 96 GLN A C 1
ATOM 707 O O . GLN A 1 96 ? 11.297 15.617 -11.352 1 95.31 96 GLN A O 1
ATOM 712 N N . ALA A 1 97 ? 9.906 13.906 -11.719 1 94.94 97 ALA A N 1
ATOM 713 C CA . ALA A 1 97 ? 8.984 14.375 -10.695 1 94.94 97 ALA A CA 1
ATOM 714 C C . ALA A 1 97 ? 9.617 14.312 -9.312 1 94.94 97 ALA A C 1
ATOM 716 O O . ALA A 1 97 ? 9.445 15.227 -8.5 1 94.94 97 ALA A O 1
ATOM 717 N N . ALA A 1 98 ? 10.367 13.281 -9.023 1 94.81 98 ALA A N 1
ATOM 718 C CA . ALA A 1 98 ? 11.062 13.148 -7.742 1 94.81 98 ALA A CA 1
ATOM 719 C C . ALA A 1 98 ? 12.094 14.258 -7.566 1 94.81 98 ALA A C 1
ATOM 721 O O . ALA A 1 98 ? 12.242 14.812 -6.477 1 94.81 98 ALA A O 1
ATOM 722 N N . GLN A 1 99 ? 12.758 14.602 -8.602 1 94.19 99 GLN A N 1
ATOM 723 C CA . GLN A 1 99 ? 13.734 15.688 -8.57 1 94.19 99 GLN A CA 1
ATOM 724 C C . GLN A 1 99 ? 13.047 17.031 -8.305 1 94.19 99 GLN A C 1
ATOM 726 O O . GLN A 1 99 ? 13.547 17.844 -7.539 1 94.19 99 GLN A O 1
ATOM 731 N N . ALA A 1 100 ? 11.898 17.234 -8.93 1 95.31 100 ALA A N 1
ATOM 732 C CA . ALA A 1 100 ? 11.148 18.469 -8.742 1 95.31 100 ALA A CA 1
ATOM 733 C C . ALA A 1 100 ? 10.672 18.609 -7.301 1 95.31 100 ALA A C 1
ATOM 735 O O . ALA A 1 100 ? 10.609 19.719 -6.766 1 95.31 100 ALA A O 1
ATOM 736 N N . ARG A 1 101 ? 10.383 17.547 -6.699 1 94.38 101 ARG A N 1
ATOM 737 C CA . ARG A 1 101 ? 9.938 17.562 -5.309 1 94.38 101 ARG A CA 1
ATOM 738 C C . ARG A 1 101 ? 11.039 18.062 -4.387 1 94.38 101 ARG A C 1
ATOM 740 O O . ARG A 1 101 ? 10.766 18.719 -3.377 1 94.38 101 ARG A O 1
ATOM 747 N N . ILE A 1 102 ? 12.289 17.781 -4.715 1 93.75 102 ILE A N 1
ATOM 748 C CA . ILE A 1 102 ? 13.414 18.312 -3.955 1 93.75 102 ILE A CA 1
ATOM 749 C C . ILE A 1 102 ? 13.406 19.828 -4.023 1 93.75 102 ILE A C 1
ATOM 751 O O . ILE A 1 102 ? 13.586 20.5 -3.01 1 93.75 102 ILE A O 1
ATOM 755 N N . GLY A 1 103 ? 13.133 20.344 -5.27 1 93.69 103 GLY A N 1
ATOM 756 C CA . GLY A 1 103 ? 13.031 21.781 -5.441 1 93.69 103 GLY A CA 1
ATOM 757 C C . GLY A 1 103 ? 11.93 22.422 -4.613 1 93.69 103 GLY A C 1
ATOM 758 O O . GLY A 1 103 ? 12.117 23.484 -4.027 1 93.69 103 GLY A O 1
ATOM 759 N N . VAL A 1 104 ? 10.852 21.734 -4.496 1 94.44 104 VAL A N 1
ATOM 760 C CA . VAL A 1 104 ? 9.734 22.219 -3.697 1 94.44 104 VAL A CA 1
ATOM 761 C C . VAL A 1 104 ? 10.141 22.297 -2.229 1 94.44 104 VAL A C 1
ATOM 763 O O . VAL A 1 104 ? 9.922 23.312 -1.569 1 94.44 104 VAL A O 1
ATOM 766 N N . ALA A 1 105 ? 10.773 21.234 -1.723 1 92.56 105 ALA A N 1
ATOM 767 C CA . ALA A 1 105 ? 11.203 21.203 -0.328 1 92.56 105 ALA A CA 1
ATOM 768 C C . ALA A 1 105 ? 12.266 22.266 -0.057 1 92.56 105 ALA A C 1
ATOM 770 O O . ALA A 1 105 ? 12.242 22.922 0.989 1 92.56 105 ALA A O 1
ATOM 771 N N . GLN A 1 106 ? 13.125 22.469 -1.011 1 92.75 106 GLN A N 1
ATOM 772 C CA . GLN A 1 106 ? 14.156 23.5 -0.903 1 92.75 106 GLN A CA 1
ATOM 773 C C . GLN A 1 106 ? 13.539 24.891 -0.856 1 92.75 106 GLN A C 1
ATOM 775 O O . GLN A 1 106 ? 13.969 25.734 -0.065 1 92.75 106 GLN A O 1
ATOM 780 N N . SER A 1 107 ? 12.555 25.062 -1.729 1 92.5 107 SER A N 1
ATOM 781 C CA . SER A 1 107 ? 11.891 26.375 -1.759 1 92.5 107 SER A CA 1
ATOM 782 C C . SER A 1 107 ? 11.156 26.641 -0.452 1 92.5 107 SER A C 1
ATOM 784 O O . SER A 1 107 ? 11.133 27.781 0.023 1 92.5 107 SER A O 1
ATOM 786 N N . GLN A 1 108 ? 10.617 25.672 0.147 1 89.88 108 GLN A N 1
ATOM 787 C CA . GLN A 1 108 ? 9.938 25.828 1.432 1 89.88 108 GLN A CA 1
ATOM 788 C C . GLN A 1 108 ? 10.922 26.203 2.531 1 89.88 108 GLN A C 1
ATOM 790 O O . GLN A 1 108 ? 10.633 27.062 3.365 1 89.88 108 GLN A O 1
ATOM 795 N N . LEU A 1 109 ? 12.07 25.578 2.521 1 89.38 109 LEU A N 1
ATOM 796 C CA . LEU A 1 109 ? 13.125 25.906 3.473 1 89.38 109 LEU A CA 1
ATOM 797 C C . LEU A 1 109 ? 13.586 27.344 3.285 1 89.38 109 LEU A C 1
ATOM 799 O O . LEU A 1 109 ? 13.695 28.109 4.254 1 89.38 109 LEU A O 1
ATOM 803 N N . GLN A 1 110 ? 13.703 27.781 2.037 1 89.81 110 GLN A N 1
ATOM 804 C CA . GLN A 1 110 ? 14.156 29.141 1.729 1 89.81 110 GLN A CA 1
ATOM 805 C C . GLN A 1 110 ? 13.094 30.172 2.1 1 89.81 110 GLN A C 1
ATOM 807 O O . GLN A 1 110 ? 13.422 31.25 2.605 1 89.81 110 GLN A O 1
ATOM 812 N N . GLN A 1 111 ? 11.875 29.844 1.902 1 85.94 111 GLN A N 1
ATOM 813 C CA . GLN A 1 111 ? 10.789 30.734 2.283 1 85.94 111 GLN A CA 1
ATOM 814 C C . GLN A 1 111 ? 10.75 30.953 3.795 1 85.94 111 GLN A C 1
ATOM 816 O O . GLN A 1 111 ? 10.602 32.062 4.27 1 85.94 111 GLN A O 1
ATOM 821 N N . PHE A 1 112 ? 10.953 29.938 4.523 1 86.81 112 PHE A N 1
ATOM 822 C CA . PHE A 1 112 ? 10.93 30.031 5.98 1 86.81 112 PHE A CA 1
ATOM 823 C C . PHE A 1 112 ? 12.117 30.844 6.484 1 86.81 112 PHE A C 1
ATOM 825 O O . PHE A 1 112 ? 11.961 31.703 7.355 1 86.81 112 PHE A O 1
ATOM 832 N N . GLU A 1 113 ? 13.242 30.609 5.855 1 84.06 113 GLU A N 1
ATOM 833 C CA . GLU A 1 113 ? 14.438 31.359 6.238 1 84.06 113 GLU A CA 1
ATOM 834 C C . GLU A 1 113 ? 14.281 32.844 5.945 1 84.06 113 GLU A C 1
ATOM 836 O O . GLU A 1 113 ? 14.734 33.688 6.723 1 84.06 113 GLU A O 1
ATOM 841 N N . SER A 1 114 ? 13.539 33.125 4.91 1 81.38 114 SER A N 1
ATOM 842 C CA . SER A 1 114 ? 13.312 34.531 4.555 1 81.38 114 SER A CA 1
ATOM 843 C C . SER A 1 114 ? 12.336 35.188 5.516 1 81.38 114 SER A C 1
ATOM 845 O O . SER A 1 114 ? 12.469 36.375 5.836 1 81.38 114 SER A O 1
ATOM 847 N N . LEU A 1 115 ? 11.453 34.406 6.07 1 76.06 115 LEU A N 1
ATOM 848 C CA . LEU A 1 115 ? 10.422 34.938 6.957 1 76.06 115 LEU A CA 1
ATOM 849 C C . LEU A 1 115 ? 10.961 35.125 8.375 1 76.06 115 LEU A C 1
ATOM 851 O O . LEU A 1 115 ? 10.492 36 9.117 1 76.06 115 LEU A O 1
ATOM 855 N N . THR A 1 116 ? 11.961 34.375 8.688 1 78.19 116 THR A N 1
ATOM 856 C CA . THR A 1 116 ? 12.453 34.406 10.062 1 78.19 116 THR A CA 1
ATOM 857 C C . THR A 1 116 ? 13.719 35.25 10.164 1 78.19 116 THR A C 1
ATOM 859 O O . THR A 1 116 ? 14.227 35.5 11.258 1 78.19 116 THR A O 1
ATOM 862 N N . GLY A 1 117 ? 14.102 35.781 8.969 1 76.88 117 GLY A N 1
ATOM 863 C CA . GLY A 1 117 ? 15.195 36.719 8.945 1 76.88 117 GLY A CA 1
ATOM 864 C C . GLY A 1 117 ? 14.734 38.156 9.094 1 76.88 117 GLY A C 1
ATOM 865 O O . GLY A 1 117 ? 13.648 38.438 9.617 1 76.88 117 GLY A O 1
ATOM 866 N N . LEU A 1 118 ? 15.586 39.125 8.898 1 76.88 118 LEU A N 1
ATOM 867 C CA . LEU A 1 118 ? 15.234 40.562 8.906 1 76.88 118 LEU A CA 1
ATOM 868 C C . LEU A 1 118 ? 14.273 40.875 7.77 1 76.88 118 LEU A C 1
ATOM 870 O O . LEU A 1 118 ? 14.539 40.562 6.613 1 76.88 118 LEU A O 1
ATOM 874 N N . THR A 1 119 ? 13.141 41.281 8.109 1 76.25 119 THR A N 1
ATOM 875 C CA . THR A 1 119 ? 12.195 41.719 7.098 1 76.25 119 THR A CA 1
ATOM 876 C C . THR A 1 119 ? 12.055 43.219 7.105 1 76.25 119 THR A C 1
ATOM 878 O O . THR A 1 119 ? 12.195 43.875 8.156 1 76.25 119 THR A O 1
ATOM 881 N N . ALA A 1 120 ? 11.953 43.75 5.914 1 73.5 120 ALA A N 1
ATOM 882 C CA . ALA A 1 120 ? 11.789 45.188 5.766 1 73.5 120 ALA A CA 1
ATOM 883 C C . ALA A 1 120 ? 10.539 45.531 4.953 1 73.5 120 ALA A C 1
ATOM 885 O O . ALA A 1 120 ? 10.211 44.812 3.992 1 73.5 120 ALA A O 1
ATOM 886 N N . THR A 1 121 ? 9.758 46.375 5.48 1 71.06 121 THR A N 1
ATOM 887 C CA . THR A 1 121 ? 8.609 46.906 4.762 1 71.06 121 THR A CA 1
ATOM 888 C C . THR A 1 121 ? 8.719 48.406 4.578 1 71.06 121 THR A C 1
ATOM 890 O O . THR A 1 121 ? 9.195 49.125 5.473 1 71.06 121 THR A O 1
ATOM 893 N N . ALA A 1 122 ? 8.469 48.875 3.334 1 68.5 122 ALA A N 1
ATOM 894 C CA . ALA A 1 122 ? 8.344 50.281 3.082 1 68.5 122 ALA A CA 1
ATOM 895 C C . ALA A 1 122 ? 6.898 50.688 2.799 1 68.5 122 ALA A C 1
ATOM 897 O O . ALA A 1 122 ? 6.152 49.906 2.184 1 68.5 122 ALA A O 1
ATOM 898 N N . GLY A 1 123 ? 6.527 51.688 3.451 1 63.38 123 GLY A N 1
ATOM 899 C CA . GLY A 1 123 ? 5.152 52.125 3.262 1 63.38 123 GLY A CA 1
ATOM 900 C C . GLY A 1 123 ? 5.012 53.625 3.162 1 63.38 123 GLY A C 1
ATOM 901 O O . GLY A 1 123 ? 5.902 54.375 3.58 1 63.38 123 GLY A O 1
ATOM 902 N N . ALA A 1 124 ? 4.02 54.062 2.307 1 65.12 124 ALA A N 1
ATOM 903 C CA . ALA A 1 124 ? 3.553 55.438 2.232 1 65.12 124 ALA A CA 1
ATOM 904 C C . ALA A 1 124 ? 2.057 55.531 2.52 1 65.12 124 ALA A C 1
ATOM 906 O O . ALA A 1 124 ? 1.289 54.656 2.119 1 65.12 124 ALA A O 1
ATOM 907 N N . SER A 1 125 ? 1.821 56.406 3.457 1 60.19 125 SER A N 1
ATOM 908 C CA . SER A 1 125 ? 0.403 56.594 3.752 1 60.19 125 SER A CA 1
ATOM 909 C C . SER A 1 125 ? 0.006 58.062 3.717 1 60.19 125 SER A C 1
ATOM 911 O O . SER A 1 125 ? 0.805 58.938 4.062 1 60.19 125 SER A O 1
ATOM 913 N N . LEU A 1 126 ? -1.203 58.406 3.061 1 59.84 126 LEU A N 1
ATOM 914 C CA . LEU A 1 126 ? -1.891 59.688 3.105 1 59.84 126 LEU A CA 1
ATOM 915 C C . LEU A 1 126 ? -3.291 59.531 3.691 1 59.84 126 LEU A C 1
ATOM 917 O O . LEU A 1 126 ? -4.031 58.625 3.311 1 59.84 126 LEU A O 1
ATOM 921 N N . SER A 1 127 ? -3.377 60.156 4.82 1 57.75 127 SER A N 1
ATOM 922 C CA . SER A 1 127 ? -4.715 60.094 5.402 1 57.75 127 SER A CA 1
ATOM 923 C C . SER A 1 127 ? -5.254 61.5 5.684 1 57.75 127 SER A C 1
ATOM 925 O O . SER A 1 127 ? -4.48 62.438 5.918 1 57.75 127 SER A O 1
ATOM 927 N N . LYS A 1 128 ? -6.578 61.781 5.391 1 55.66 128 LYS A N 1
ATOM 928 C CA . LYS A 1 128 ? -7.309 63 5.766 1 55.66 128 LYS A CA 1
ATOM 929 C C . LYS A 1 128 ? -8.422 62.656 6.758 1 55.66 128 LYS A C 1
ATOM 931 O O . LYS A 1 128 ? -9.203 61.75 6.547 1 55.66 128 LYS A O 1
ATOM 936 N N . ALA A 1 129 ? -8.148 63.156 7.914 1 53.38 129 ALA A N 1
ATOM 937 C CA . ALA A 1 129 ? -9.172 62.875 8.922 1 53.38 129 ALA A CA 1
ATOM 938 C C . ALA A 1 129 ? -9.742 64.188 9.477 1 53.38 129 ALA A C 1
ATOM 940 O O . ALA A 1 129 ? -9.023 65.188 9.617 1 53.38 129 ALA A O 1
ATOM 941 N N . HIS A 1 130 ? -11.086 64.375 9.641 1 53.41 130 HIS A N 1
ATOM 942 C CA . HIS A 1 130 ? -11.758 65.438 10.352 1 53.41 130 HIS A CA 1
ATOM 943 C C . HIS A 1 130 ? -12.016 65.062 11.812 1 53.41 130 HIS A C 1
ATOM 945 O O . HIS A 1 130 ? -12.672 64.062 12.086 1 53.41 130 HIS A O 1
ATOM 951 N N . VAL A 1 131 ? -11.203 65.5 12.695 1 51.84 131 VAL A N 1
ATOM 952 C CA . VAL A 1 131 ? -11.359 65.25 14.117 1 51.84 131 VAL A CA 1
ATOM 953 C C . VAL A 1 131 ? -12.328 66.25 14.742 1 51.84 131 VAL A C 1
ATOM 955 O O . VAL A 1 131 ? -12.195 67.438 14.531 1 51.84 131 VAL A O 1
ATOM 958 N N . PRO A 1 132 ? -13.492 65.75 15.273 1 48.88 132 PRO A N 1
ATOM 959 C CA . PRO A 1 132 ? -14.438 66.688 15.875 1 48.88 132 PRO A CA 1
ATOM 960 C C . PRO A 1 132 ? -13.805 67.562 16.969 1 48.88 132 PRO A C 1
ATOM 962 O O . PRO A 1 132 ? -12.836 67.125 17.609 1 48.88 132 PRO A O 1
ATOM 965 N N . ARG A 1 133 ? -14.016 68.812 17.109 1 48.84 133 ARG A N 1
ATOM 966 C CA . ARG A 1 133 ? -13.531 69.938 17.969 1 48.84 133 ARG A CA 1
ATOM 967 C C . ARG A 1 133 ? -13.555 69.5 19.438 1 48.84 133 ARG A C 1
ATOM 969 O O . ARG A 1 133 ? -13.156 70.25 20.312 1 48.84 133 ARG A O 1
ATOM 976 N N . SER A 1 134 ? -14.367 68.5 19.922 1 42.56 134 SER A N 1
ATOM 977 C CA . SER A 1 134 ? -14.469 68.625 21.375 1 42.56 134 SER A CA 1
ATOM 978 C C . SER A 1 134 ? -13.172 68.188 22.062 1 42.56 134 SER A C 1
ATOM 980 O O . SER A 1 134 ? -12.352 67.5 21.453 1 42.56 134 SER A O 1
ATOM 982 N N . GLY A 1 135 ? -12.758 68.75 23.328 1 43.47 135 GLY A N 1
ATOM 983 C CA . GLY A 1 135 ? -11.766 68.5 24.359 1 43.47 135 GLY A CA 1
ATOM 984 C C . GLY A 1 135 ? -11.43 67 24.516 1 43.47 135 GLY A C 1
ATOM 985 O O . GLY A 1 135 ? -10.977 66.562 25.578 1 43.47 135 GLY A O 1
ATOM 986 N N . GLY A 1 136 ? -11.828 66.188 23.641 1 44.66 136 GLY A N 1
ATOM 987 C CA . GLY A 1 136 ? -11.734 64.75 23.953 1 44.66 136 GLY A CA 1
ATOM 988 C C . GLY A 1 136 ? -10.406 64.188 23.562 1 44.66 136 GLY A C 1
ATOM 989 O O . GLY A 1 136 ? -9.539 64.875 23 1 44.66 136 GLY A O 1
ATOM 990 N N . THR A 1 137 ? -9.844 63.188 24.375 1 44.75 137 THR A N 1
ATOM 991 C CA . THR A 1 137 ? -8.672 62.344 24.172 1 44.75 137 THR A CA 1
ATOM 992 C C . THR A 1 137 ? -8.977 61.219 23.203 1 44.75 137 THR A C 1
ATOM 994 O O . THR A 1 137 ? -10.07 60.656 23.234 1 44.75 137 THR A O 1
ATOM 997 N N . LEU A 1 138 ? -8.492 61.312 22.047 1 44.97 138 LEU A N 1
ATOM 998 C CA . LEU A 1 138 ? -8.586 60.188 21.141 1 44.97 138 LEU A CA 1
ATOM 999 C C . LEU A 1 138 ? -7.656 59.062 21.594 1 44.97 138 LEU A C 1
ATOM 1001 O O . LEU A 1 138 ? -6.457 59.281 21.797 1 44.97 138 LEU A O 1
ATOM 1005 N N . ASN A 1 139 ? -8.234 58.062 22.078 1 43.12 139 ASN A N 1
ATOM 1006 C CA . ASN A 1 139 ? -7.477 56.844 22.391 1 43.12 139 ASN A CA 1
ATOM 1007 C C . ASN A 1 139 ? -7.191 56 21.156 1 43.12 139 ASN A C 1
ATOM 1009 O O . ASN A 1 139 ? -8.109 55.688 20.391 1 43.12 139 ASN A O 1
ATOM 1013 N N . THR A 1 140 ? -6.059 56.156 20.5 1 43.31 140 THR A N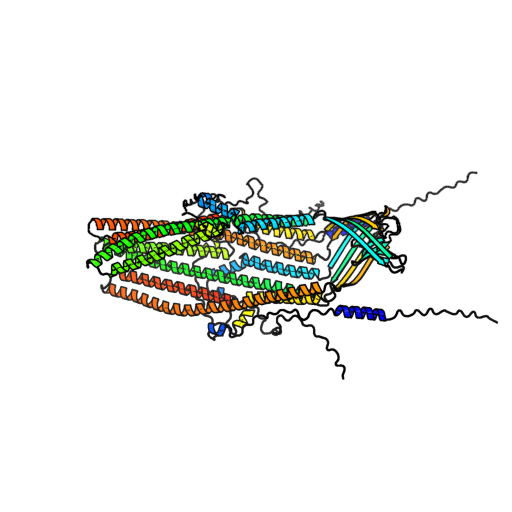 1
ATOM 1014 C CA . THR A 1 140 ? -5.688 55.406 19.312 1 43.31 140 THR A CA 1
ATOM 1015 C C . THR A 1 140 ? -4.551 54.438 19.609 1 43.31 140 THR A C 1
ATOM 1017 O O . THR A 1 140 ? -4.055 54.375 20.734 1 43.31 140 THR A O 1
ATOM 1020 N N . THR A 1 141 ? -4.484 53.344 18.812 1 43.16 141 THR A N 1
ATOM 1021 C CA . THR A 1 141 ? -3.379 52.406 18.953 1 43.16 141 THR A CA 1
ATOM 1022 C C . THR A 1 141 ? -2.26 52.75 17.969 1 43.16 141 THR A C 1
ATOM 1024 O O . THR A 1 141 ? -2.521 53.125 16.828 1 43.16 141 THR A O 1
ATOM 1027 N N . LEU A 1 142 ? -1.165 53.312 18.219 1 38.5 142 LEU A N 1
ATOM 1028 C CA . LEU A 1 142 ? 0.057 53.469 17.438 1 38.5 142 LEU A CA 1
ATOM 1029 C C . LEU A 1 142 ? 0.95 52.25 17.578 1 38.5 142 LEU A C 1
ATOM 1031 O O . LEU A 1 142 ? 1.403 51.938 18.672 1 38.5 142 LEU A O 1
ATOM 1035 N N . ASN A 1 143 ? 1.25 51.656 16.375 1 37.81 143 ASN A N 1
ATOM 1036 C CA . ASN A 1 143 ? 2.049 50.438 16.328 1 37.81 143 ASN A CA 1
ATOM 1037 C C . ASN A 1 143 ? 1.503 49.375 17.281 1 37.81 143 ASN A C 1
ATOM 1039 O O . ASN A 1 143 ? 2.262 48.75 18.031 1 37.81 143 ASN A O 1
ATOM 1043 N N . GLY A 1 144 ? 0.072 49.281 17.422 1 40.88 144 GLY A N 1
ATOM 1044 C CA . GLY A 1 144 ? -0.607 48.312 18.281 1 40.88 144 GLY A CA 1
ATOM 1045 C C . GLY A 1 144 ? -0.88 48.844 19.672 1 40.88 144 GLY A C 1
ATOM 1046 O O . GLY A 1 144 ? -1.446 48.156 20.516 1 40.88 144 GLY A O 1
ATOM 1047 N N . LEU A 1 145 ? -0.417 50.094 20 1 36.72 145 LEU A N 1
ATOM 1048 C CA . LEU A 1 145 ? -0.482 50.688 21.328 1 36.72 145 LEU A CA 1
ATOM 1049 C C . LEU A 1 145 ? -1.611 51.719 21.422 1 36.72 145 LEU A C 1
ATOM 1051 O O . LEU A 1 145 ? -1.749 52.562 20.547 1 36.72 145 LEU A O 1
ATOM 1055 N N . PRO A 1 146 ? -2.543 51.562 22.438 1 43.12 146 PRO A N 1
ATOM 1056 C CA . PRO A 1 146 ? -3.586 52.562 22.594 1 43.12 146 PRO A CA 1
ATOM 1057 C C . PRO A 1 146 ? -3.035 53.906 23.047 1 43.12 146 PRO A C 1
ATOM 1059 O O . PRO A 1 146 ? -2.23 53.969 23.984 1 43.12 146 PRO A O 1
ATOM 1062 N N . VAL A 1 147 ? -3.021 55.031 22.438 1 41.22 147 VAL A N 1
ATOM 1063 C CA . VAL A 1 147 ? -2.621 56.375 22.812 1 41.22 147 VAL A CA 1
ATOM 1064 C C . VAL A 1 147 ? -3.85 57.281 22.875 1 41.22 147 VAL A C 1
ATOM 1066 O O . VAL A 1 147 ? -4.73 57.188 22.016 1 41.22 147 VAL A O 1
ATOM 1069 N N . SER A 1 148 ? -4.066 57.875 24.109 1 43.66 148 SER A N 1
ATOM 1070 C CA . SER A 1 148 ? -5.086 58.906 24.234 1 43.66 148 SER A CA 1
ATOM 1071 C C . SER A 1 148 ? -4.527 60.281 23.859 1 43.66 148 SER A C 1
ATOM 1073 O O . SER A 1 148 ? -3.514 60.719 24.406 1 43.66 148 SER A O 1
ATOM 1075 N N . VAL A 1 149 ? -4.82 60.844 22.766 1 44.47 149 VAL A N 1
ATOM 1076 C CA . VAL A 1 149 ? -4.328 62.156 22.328 1 44.47 149 VAL A CA 1
ATOM 1077 C C . VAL A 1 149 ? -5.402 63.219 22.547 1 44.47 149 VAL A C 1
ATOM 1079 O O . VAL A 1 149 ? -6.555 63.031 22.141 1 44.47 149 VAL A O 1
ATOM 1082 N N . PRO A 1 150 ? -5.164 64.188 23.484 1 45.75 150 PRO A N 1
ATOM 1083 C CA . PRO A 1 150 ? -6.141 65.25 23.641 1 45.75 150 PRO A CA 1
ATOM 1084 C C . PRO A 1 150 ? -6.457 65.938 22.312 1 45.75 150 PRO A C 1
ATOM 1086 O O . PRO A 1 150 ? -5.559 66.188 21.5 1 45.75 150 PRO A O 1
ATOM 1089 N N . LEU A 1 151 ? -7.648 65.812 21.812 1 45.56 151 LEU A N 1
ATOM 1090 C CA . LEU A 1 151 ? -8.109 66.5 20.609 1 45.56 151 LEU A CA 1
ATOM 1091 C C . LEU A 1 151 ? -8.219 68 20.859 1 45.56 151 LEU A C 1
ATOM 1093 O O . LEU A 1 151 ? -9.008 68.438 21.703 1 45.56 151 LEU A O 1
ATOM 1097 N N . VAL A 1 152 ? -7.152 68.812 20.75 1 42.25 152 VAL A N 1
ATOM 1098 C CA . VAL A 1 152 ? -7.293 70.25 20.781 1 42.25 152 VAL A CA 1
ATOM 1099 C C . VAL A 1 152 ? -7.531 70.75 19.359 1 42.25 152 VAL A C 1
ATOM 1101 O O . VAL A 1 152 ? -6.73 70.5 18.453 1 42.25 152 VAL A O 1
ATOM 1104 N N . GLY A 1 153 ? -8.812 71.5 19.094 1 45.78 153 GLY A N 1
ATOM 1105 C CA . GLY A 1 153 ? -9.352 72.312 18.016 1 45.78 153 GLY A CA 1
ATOM 1106 C C . GLY A 1 153 ? -9.844 71.5 16.828 1 45.78 153 GLY A C 1
ATOM 1107 O O . GLY A 1 153 ? -9.602 70.312 16.75 1 45.78 153 GLY A O 1
ATOM 1108 N N . GLU A 1 154 ? -10.867 71.938 16.047 1 46.69 154 GLU A N 1
ATOM 1109 C CA . GLU A 1 154 ? -11.477 71.438 14.812 1 46.69 154 GLU A CA 1
ATOM 1110 C C . GLU A 1 154 ? -10.438 71.25 13.703 1 46.69 154 GLU A C 1
ATOM 1112 O O . GLU A 1 154 ? -9.844 72.25 13.273 1 46.69 154 GLU A O 1
ATOM 1117 N N . SER A 1 155 ? -9.359 70.5 13.57 1 55.62 155 SER A N 1
ATOM 1118 C CA . SER A 1 155 ? -8.398 70.625 12.469 1 55.62 155 SER A CA 1
ATOM 1119 C C . SER A 1 155 ? -8.367 69.375 11.617 1 55.62 155 SER A C 1
ATOM 1121 O O . SER A 1 155 ? -8.586 68.25 12.117 1 55.62 155 SER A O 1
ATOM 1123 N N . VAL A 1 156 ? -8.852 69.5 10.273 1 55.59 156 VAL A N 1
ATOM 1124 C CA . VAL A 1 156 ? -8.523 68.5 9.25 1 55.59 156 VAL A CA 1
ATOM 1125 C C . VAL A 1 156 ? -7.051 68.125 9.375 1 55.59 156 VAL A C 1
ATOM 1127 O O . VAL A 1 156 ? -6.164 69 9.375 1 55.59 156 VAL A O 1
ATOM 1130 N N . VAL A 1 157 ? -6.945 66.938 9.812 1 56 157 VAL A N 1
ATOM 1131 C CA . VAL A 1 157 ? -5.582 66.375 9.875 1 56 157 VAL A CA 1
ATOM 1132 C C . VAL A 1 157 ? -5.305 65.5 8.656 1 56 157 VAL A C 1
ATOM 1134 O O . VAL A 1 157 ? -6.082 64.625 8.344 1 56 157 VAL A O 1
ATOM 1137 N N . SER A 1 158 ? -4.523 66 7.645 1 59.81 158 SER A N 1
ATOM 1138 C CA . SER A 1 158 ? -4.043 65.25 6.52 1 59.81 158 SER A CA 1
ATOM 1139 C C . SER A 1 158 ? -2.674 64.625 6.816 1 59.81 158 SER A C 1
ATOM 1141 O O . SER A 1 158 ? -1.644 65.25 6.5 1 59.81 158 SER A O 1
ATOM 1143 N N . SER A 1 159 ? -2.752 63.438 7.395 1 61.56 159 SER A N 1
ATOM 1144 C CA . SER A 1 159 ? -1.493 62.812 7.777 1 61.56 159 SER A CA 1
ATOM 1145 C C . SER A 1 159 ? -0.851 62.094 6.59 1 61.56 159 SER A C 1
ATOM 1147 O O . SER A 1 159 ? -1.551 61.562 5.727 1 61.56 159 SER A O 1
ATOM 1149 N N . SER A 1 160 ? 0.428 62.406 6.305 1 59.94 160 SER A N 1
ATOM 1150 C CA . SER A 1 160 ? 1.244 61.688 5.316 1 59.94 160 SER A CA 1
ATOM 1151 C C . SER A 1 160 ? 2.463 61.062 5.965 1 59.94 160 SER A C 1
ATOM 1153 O O . SER A 1 160 ? 3.037 61.594 6.906 1 59.94 160 SER A O 1
ATOM 1155 N N . SER A 1 161 ? 2.637 59.875 5.633 1 66.25 161 SER A N 1
ATOM 1156 C CA . SER A 1 161 ? 3.82 59.219 6.176 1 66.25 161 SER A CA 1
ATOM 1157 C C . SER A 1 161 ? 4.543 58.406 5.098 1 66.25 161 SER A C 1
ATOM 1159 O O . SER A 1 161 ? 3.914 57.906 4.172 1 66.25 161 SER A O 1
ATOM 1161 N N . LEU A 1 162 ? 5.855 58.5 5.043 1 68.5 162 LEU A N 1
ATOM 1162 C CA . LEU A 1 162 ? 6.801 57.594 4.359 1 68.5 162 LEU A CA 1
ATOM 1163 C C . LEU A 1 162 ? 7.715 56.906 5.359 1 68.5 162 LEU A C 1
ATOM 1165 O O . LEU A 1 162 ? 8.43 57.562 6.121 1 68.5 162 LEU A O 1
ATOM 1169 N N . PHE A 1 163 ? 7.574 55.594 5.359 1 66 163 PHE A N 1
ATOM 1170 C CA . PHE A 1 163 ? 8.344 54.969 6.418 1 66 163 PHE A CA 1
ATOM 1171 C C . PHE A 1 163 ? 8.938 53.625 5.93 1 66 163 PHE A C 1
ATOM 1173 O O . PHE A 1 163 ? 8.492 53.094 4.918 1 66 163 PHE A O 1
ATOM 1180 N N . VAL A 1 164 ? 10.039 53.25 6.59 1 69.25 164 VAL A N 1
ATOM 1181 C CA . VAL A 1 164 ? 10.648 51.938 6.484 1 69.25 164 VAL A CA 1
ATOM 1182 C C . VAL A 1 164 ? 10.586 51.219 7.84 1 69.25 164 VAL A C 1
ATOM 1184 O O . VAL A 1 164 ? 10.922 51.812 8.867 1 69.25 164 VAL A O 1
ATOM 1187 N N . GLY A 1 165 ? 9.961 50.094 7.766 1 69.62 165 GLY A N 1
ATOM 1188 C CA . GLY A 1 165 ? 9.906 49.25 8.961 1 69.62 165 GLY A CA 1
ATOM 1189 C C . GLY A 1 165 ? 10.75 48 8.859 1 69.62 165 GLY A C 1
ATOM 1190 O O . GLY A 1 165 ? 10.805 47.375 7.801 1 69.62 165 GLY A O 1
ATOM 1191 N N . LEU A 1 166 ? 11.602 47.812 9.875 1 73.12 166 LEU A N 1
ATOM 1192 C CA . LEU A 1 166 ? 12.406 46.625 10.008 1 73.12 166 LEU A CA 1
ATOM 1193 C C . LEU A 1 166 ? 11.891 45.719 11.148 1 73.12 166 LEU A C 1
ATOM 1195 O O . LEU A 1 166 ? 11.461 46.25 12.18 1 73.12 166 LEU A O 1
ATOM 1199 N N . ASN A 1 167 ? 11.789 44.5 10.867 1 77.12 167 ASN A N 1
ATOM 1200 C CA . ASN A 1 167 ? 11.375 43.531 11.867 1 77.12 167 ASN A CA 1
ATOM 1201 C C . ASN A 1 167 ? 12.312 42.312 11.906 1 77.12 167 ASN A C 1
ATOM 1203 O O . ASN A 1 167 ? 12.734 41.844 10.859 1 77.12 167 ASN A O 1
ATOM 1207 N N . TYR A 1 168 ? 12.75 41.938 13.117 1 78.31 168 TYR A N 1
ATOM 1208 C CA . TYR A 1 168 ? 13.602 40.75 13.305 1 78.31 168 TYR A CA 1
ATOM 1209 C C . TYR A 1 168 ? 13.172 39.969 14.531 1 78.31 168 TYR A C 1
ATOM 1211 O O . TYR A 1 168 ? 13.102 40.5 15.641 1 78.31 168 TYR A O 1
ATOM 1219 N N . GLN A 1 169 ? 12.891 38.719 14.273 1 79.75 169 GLN A N 1
ATOM 1220 C CA . GLN A 1 169 ? 12.516 37.844 15.375 1 79.75 169 GLN A CA 1
ATOM 1221 C C . GLN A 1 169 ? 13.742 37.156 15.961 1 79.75 169 GLN A C 1
ATOM 1223 O O . GLN A 1 169 ? 14.414 36.375 15.281 1 79.75 169 GLN A O 1
ATOM 1228 N N . LEU A 1 170 ? 14.062 37.469 17.203 1 82.81 170 LEU A N 1
ATOM 1229 C CA . LEU A 1 170 ? 15.156 36.812 17.891 1 82.81 170 LEU A CA 1
ATOM 1230 C C . LEU A 1 170 ? 14.75 35.375 18.297 1 82.81 170 LEU A C 1
ATOM 1232 O O . LEU A 1 170 ? 13.711 35.188 18.906 1 82.81 170 LEU A O 1
ATOM 1236 N N . ASP A 1 171 ? 15.516 34.406 17.922 1 86.56 171 ASP A N 1
ATOM 1237 C CA . ASP A 1 171 ? 15.219 33.031 18.219 1 86.56 171 ASP A CA 1
ATOM 1238 C C . ASP A 1 171 ? 15.898 32.594 19.516 1 86.56 171 ASP A C 1
ATOM 1240 O O . ASP A 1 171 ? 16.719 31.672 19.516 1 86.56 171 ASP A O 1
ATOM 1244 N N . LEU A 1 172 ? 15.484 33.094 20.594 1 85.19 172 LEU A N 1
ATOM 1245 C CA . LEU A 1 172 ? 16.141 32.938 21.875 1 85.19 172 LEU A CA 1
ATOM 1246 C C . LEU A 1 172 ? 15.969 31.5 22.391 1 85.19 172 LEU A C 1
ATOM 1248 O O . LEU A 1 172 ? 16.859 30.969 23.062 1 85.19 172 LEU A O 1
ATOM 1252 N N . TRP A 1 173 ? 14.836 30.922 22.047 1 87.12 173 TRP A N 1
ATOM 1253 C CA . TRP A 1 173 ? 14.516 29.641 22.656 1 87.12 173 TRP A CA 1
ATOM 1254 C C . TRP A 1 173 ? 14.602 28.516 21.625 1 87.12 173 TRP A C 1
ATOM 1256 O O . TRP A 1 173 ? 14.312 27.359 21.938 1 87.12 173 TRP A O 1
ATOM 1266 N N . GLY A 1 174 ? 14.867 28.797 20.312 1 89.88 174 GLY A N 1
ATOM 1267 C CA . GLY A 1 174 ? 15.133 27.766 19.312 1 89.88 174 GLY A CA 1
ATOM 1268 C C . GLY A 1 174 ? 13.906 27.375 18.516 1 89.88 174 GLY A C 1
ATOM 1269 O O . GLY A 1 174 ? 13.852 26.281 17.953 1 89.88 174 GLY A O 1
ATOM 1270 N N . LYS A 1 175 ? 12.836 28.172 18.578 1 90.25 175 LYS A N 1
ATOM 1271 C CA . LYS A 1 175 ? 11.633 27.891 17.797 1 90.25 175 LYS A CA 1
ATOM 1272 C C . LYS A 1 175 ? 11.945 27.844 16.297 1 90.25 175 LYS A C 1
ATOM 1274 O O . LYS A 1 175 ? 11.586 26.875 15.617 1 90.25 175 LYS A O 1
ATOM 1279 N N . ASN A 1 176 ? 12.602 28.859 15.828 1 89.31 176 ASN A N 1
ATOM 1280 C CA . ASN A 1 176 ? 12.953 28.922 14.414 1 89.31 176 ASN A CA 1
ATOM 1281 C C . ASN A 1 176 ? 14.008 27.891 14.055 1 89.31 176 ASN A C 1
ATOM 1283 O O . ASN A 1 176 ? 13.969 27.312 12.961 1 89.31 176 ASN A O 1
ATOM 1287 N N . ALA A 1 177 ? 14.93 27.703 14.93 1 91.12 177 ALA A N 1
ATOM 1288 C CA . ALA A 1 177 ? 15.945 26.672 14.703 1 91.12 177 ALA A CA 1
ATOM 1289 C C . ALA A 1 177 ? 15.312 25.297 14.562 1 91.12 177 ALA A C 1
ATOM 1291 O O . ALA A 1 177 ? 15.695 24.5 13.695 1 91.12 177 ALA A O 1
ATOM 1292 N N . ALA A 1 178 ? 14.367 25 15.414 1 93.19 178 ALA A N 1
ATOM 1293 C CA . ALA A 1 178 ? 13.656 23.719 15.352 1 93.19 178 ALA A CA 1
ATOM 1294 C C . ALA A 1 178 ? 12.906 23.578 14.031 1 93.19 178 ALA A C 1
ATOM 1296 O O . ALA A 1 178 ? 12.945 22.531 13.398 1 93.19 178 ALA A O 1
ATOM 1297 N N . ALA A 1 179 ? 12.188 24.609 13.617 1 91.62 179 ALA A N 1
ATOM 1298 C CA . ALA A 1 179 ? 11.461 24.594 12.344 1 91.62 179 ALA A CA 1
ATOM 1299 C C . ALA A 1 179 ? 12.414 24.391 11.172 1 91.62 179 ALA A C 1
ATOM 1301 O O . ALA A 1 179 ? 12.109 23.625 10.25 1 91.62 179 ALA A O 1
ATOM 1302 N N . THR A 1 180 ? 13.555 25.094 11.234 1 91.75 180 THR A N 1
ATOM 1303 C CA . THR A 1 180 ? 14.555 24.922 10.188 1 91.75 180 THR A CA 1
ATOM 1304 C C . THR A 1 180 ? 15.055 23.484 10.141 1 91.75 180 THR A C 1
ATOM 1306 O O . THR A 1 180 ? 15.164 22.891 9.062 1 91.75 180 THR A O 1
ATOM 1309 N N . ARG A 1 181 ? 15.32 22.938 11.266 1 94.06 181 ARG A N 1
ATOM 1310 C CA . ARG A 1 181 ? 15.75 21.547 11.328 1 94.06 181 ARG A CA 1
ATOM 1311 C C . ARG A 1 181 ? 14.703 20.609 10.711 1 94.06 181 ARG A C 1
ATOM 1313 O O . ARG A 1 181 ? 15.055 19.672 9.992 1 94.06 181 ARG A O 1
ATOM 1320 N N . GLY A 1 182 ? 13.406 20.859 11.023 1 95.88 182 GLY A N 1
ATOM 1321 C CA . GLY A 1 182 ? 12.336 20.062 10.438 1 95.88 182 GLY A CA 1
ATOM 1322 C C . GLY A 1 182 ? 12.289 20.156 8.922 1 95.88 182 GLY A C 1
ATOM 1323 O O . GLY A 1 182 ? 12.18 19.141 8.234 1 95.88 182 GLY A O 1
ATOM 1324 N N . LEU A 1 183 ? 12.414 21.359 8.461 1 92.88 183 LEU A N 1
ATOM 1325 C CA . LEU A 1 183 ? 12.359 21.594 7.02 1 92.88 183 LEU A CA 1
ATOM 1326 C C . LEU A 1 183 ? 13.586 21.016 6.328 1 92.88 183 LEU A C 1
ATOM 1328 O O . LEU A 1 183 ? 13.492 20.516 5.207 1 92.88 183 LEU A O 1
ATOM 1332 N N . LEU A 1 184 ? 14.766 21.125 6.969 1 94.62 184 LEU A N 1
ATOM 1333 C CA . LEU A 1 184 ? 15.977 20.484 6.449 1 94.62 184 LEU A CA 1
ATOM 1334 C C . LEU A 1 184 ? 15.781 18.969 6.336 1 94.62 184 LEU A C 1
ATOM 1336 O O . LEU A 1 184 ? 16.141 18.375 5.32 1 94.62 184 LEU A O 1
ATOM 1340 N N . SER A 1 185 ? 15.227 18.406 7.375 1 96 185 SER A N 1
ATOM 1341 C CA . SER A 1 185 ? 14.969 16.969 7.367 1 96 185 SER A CA 1
ATOM 1342 C C . SER A 1 185 ? 14.008 16.594 6.246 1 96 185 SER A C 1
ATOM 1344 O O . SER A 1 185 ? 14.195 15.57 5.582 1 96 185 SER A O 1
ATOM 1346 N N . MET A 1 186 ? 12.992 17.391 5.992 1 95.75 186 MET A N 1
ATOM 1347 C CA . MET A 1 186 ? 12.039 17.141 4.922 1 95.75 186 MET A CA 1
ATOM 1348 C C . MET A 1 186 ? 12.703 17.25 3.555 1 95.75 186 MET A C 1
ATOM 1350 O O . MET A 1 186 ? 12.406 16.469 2.65 1 95.75 186 MET A O 1
ATOM 1354 N N . ARG A 1 187 ? 13.594 18.219 3.393 1 94.81 187 ARG A N 1
ATOM 1355 C CA . ARG A 1 187 ? 14.352 18.344 2.154 1 94.81 187 ARG A CA 1
ATOM 1356 C C . ARG A 1 187 ? 15.227 17.109 1.931 1 94.81 187 ARG A C 1
ATOM 1358 O O . ARG A 1 187 ? 15.266 16.562 0.826 1 94.81 187 ARG A O 1
ATOM 1365 N N . ASP A 1 188 ? 15.883 16.703 2.949 1 96.75 188 ASP A N 1
ATOM 1366 C CA . ASP A 1 188 ? 16.75 15.539 2.854 1 96.75 188 ASP A CA 1
ATOM 1367 C C . ASP A 1 188 ? 15.938 14.273 2.588 1 96.75 188 ASP A C 1
ATOM 1369 O O . ASP A 1 188 ? 16.391 13.383 1.861 1 96.75 188 ASP A O 1
ATOM 1373 N N . ALA A 1 189 ? 14.703 14.148 3.207 1 96.94 189 ALA A N 1
ATOM 1374 C CA . ALA A 1 189 ? 13.805 13.023 2.912 1 96.94 189 ALA A CA 1
ATOM 1375 C C . ALA A 1 189 ? 13.453 12.984 1.428 1 96.94 189 ALA A C 1
ATOM 1377 O O . ALA A 1 189 ? 13.445 11.914 0.816 1 96.94 189 ALA A O 1
ATOM 1378 N N . ALA A 1 190 ? 13.18 14.117 0.857 1 95.81 190 ALA A N 1
ATOM 1379 C CA . ALA A 1 190 ? 12.867 14.188 -0.566 1 95.81 190 ALA A CA 1
ATOM 1380 C C . ALA A 1 190 ? 14.039 13.719 -1.416 1 95.81 190 ALA A C 1
ATOM 1382 O O . ALA A 1 190 ? 13.859 13.031 -2.418 1 95.81 190 ALA A O 1
ATOM 1383 N N . ARG A 1 191 ? 15.258 14.117 -1.044 1 96.69 191 ARG A N 1
ATOM 1384 C CA . ARG A 1 191 ? 16.453 13.68 -1.746 1 96.69 191 ARG A CA 1
ATOM 1385 C C . ARG A 1 191 ? 16.594 12.164 -1.7 1 96.69 191 ARG A C 1
ATOM 1387 O O . ARG A 1 191 ? 16.875 11.523 -2.719 1 96.69 191 ARG A O 1
ATOM 1394 N N . VAL A 1 192 ? 16.422 11.602 -0.525 1 97.38 192 VAL A N 1
ATOM 1395 C CA . VAL A 1 192 ? 16.547 10.156 -0.351 1 97.38 192 VAL A CA 1
ATOM 1396 C C . VAL A 1 192 ? 15.43 9.438 -1.094 1 97.38 192 VAL A C 1
ATOM 1398 O O . VAL A 1 192 ? 15.633 8.359 -1.65 1 97.38 192 VAL A O 1
ATOM 1401 N N . GLU A 1 193 ? 14.242 9.992 -1.173 1 97.12 193 GLU A N 1
ATOM 1402 C CA . GLU A 1 193 ? 13.125 9.422 -1.918 1 97.12 193 GLU A CA 1
ATOM 1403 C C . GLU A 1 193 ? 13.422 9.383 -3.414 1 97.12 193 GLU A C 1
ATOM 1405 O O . GLU A 1 193 ? 12.977 8.477 -4.117 1 97.12 193 GLU A O 1
ATOM 1410 N N . ALA A 1 194 ? 14.164 10.391 -3.861 1 96.5 194 ALA A N 1
ATOM 1411 C CA . ALA A 1 194 ? 14.602 10.344 -5.25 1 96.5 194 ALA A CA 1
ATOM 1412 C C . ALA A 1 194 ? 15.531 9.156 -5.496 1 96.5 194 ALA A C 1
ATOM 1414 O O . ALA A 1 194 ? 15.469 8.523 -6.551 1 96.5 194 ALA A O 1
ATOM 1415 N N . GLU A 1 195 ? 16.375 8.859 -4.535 1 97.06 195 GLU A N 1
ATOM 1416 C CA . GLU A 1 195 ? 17.234 7.684 -4.629 1 97.06 195 GLU A CA 1
ATOM 1417 C C . GLU A 1 195 ? 16.406 6.398 -4.637 1 97.06 195 GLU A C 1
ATOM 1419 O O . GLU A 1 195 ? 16.734 5.453 -5.355 1 97.06 195 GLU A O 1
ATOM 1424 N N . GLN A 1 196 ? 15.367 6.324 -3.83 1 97.19 196 GLN A N 1
ATOM 1425 C CA . GLN A 1 196 ? 14.461 5.18 -3.828 1 97.19 196 GLN A CA 1
ATOM 1426 C C . GLN A 1 196 ? 13.797 5 -5.191 1 97.19 196 GLN A C 1
ATOM 1428 O O . GLN A 1 196 ? 13.641 3.877 -5.672 1 97.19 196 GLN A O 1
ATOM 1433 N N . ALA A 1 197 ? 13.414 6.109 -5.766 1 96.75 197 A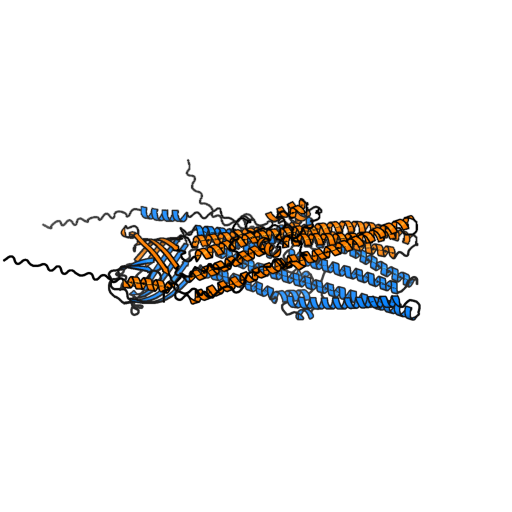LA A N 1
ATOM 1434 C CA . ALA A 1 197 ? 12.789 6.055 -7.086 1 96.75 197 ALA A CA 1
ATOM 1435 C C . ALA A 1 197 ? 13.766 5.523 -8.133 1 96.75 197 ALA A C 1
ATOM 1437 O O . ALA A 1 197 ? 13.383 4.73 -9 1 96.75 197 ALA A O 1
ATOM 1438 N N . ARG A 1 198 ? 15 5.961 -8.055 1 97.38 198 ARG A N 1
ATOM 1439 C CA . ARG A 1 198 ? 16.047 5.477 -8.945 1 97.38 198 ARG A CA 1
ATOM 1440 C C . ARG A 1 198 ? 16.219 3.969 -8.812 1 97.38 198 ARG A C 1
ATOM 1442 O O . ARG A 1 198 ? 16.297 3.254 -9.812 1 97.38 198 ARG A O 1
ATOM 1449 N N . LEU A 1 199 ? 16.297 3.477 -7.59 1 97.5 199 LEU A N 1
ATOM 1450 C CA . LEU A 1 199 ? 16.469 2.053 -7.316 1 97.5 199 LEU A CA 1
ATOM 1451 C C . LEU A 1 199 ? 15.289 1.253 -7.855 1 97.5 199 LEU A C 1
ATOM 1453 O O . LEU A 1 199 ? 15.477 0.248 -8.547 1 97.5 199 LEU A O 1
ATOM 1457 N N . THR A 1 200 ? 14.094 1.761 -7.598 1 97.69 200 THR A N 1
ATOM 1458 C CA . THR A 1 200 ? 12.883 1.067 -8.031 1 97.69 200 THR A CA 1
ATOM 1459 C C . THR A 1 200 ? 12.82 0.979 -9.555 1 97.69 200 THR A C 1
ATOM 1461 O O . THR A 1 200 ? 12.484 -0.069 -10.102 1 97.69 200 THR A O 1
ATOM 1464 N N . LEU A 1 201 ? 13.172 2.033 -10.18 1 97.62 201 LEU A N 1
ATOM 1465 C CA . LEU A 1 201 ? 13.156 2.064 -11.641 1 97.62 201 LEU A CA 1
ATOM 1466 C C . LEU A 1 201 ? 14.188 1.098 -12.211 1 97.62 201 LEU A C 1
ATOM 1468 O O . LEU A 1 201 ? 13.891 0.334 -13.125 1 97.62 201 LEU A O 1
ATOM 1472 N N . SER A 1 202 ? 15.398 1.101 -11.648 1 98.12 202 SER A N 1
ATOM 1473 C CA . SER A 1 202 ? 16.453 0.211 -12.117 1 98.12 202 SER A CA 1
ATOM 1474 C C . SER A 1 202 ? 16.062 -1.253 -11.938 1 98.12 202 SER A C 1
ATOM 1476 O O . SER A 1 202 ? 16.25 -2.064 -12.852 1 98.12 202 SER A O 1
ATOM 1478 N N . VAL A 1 203 ? 15.531 -1.598 -10.789 1 98 203 VAL A N 1
ATOM 1479 C CA . VAL A 1 203 ? 15.109 -2.965 -10.508 1 98 203 VAL A CA 1
ATOM 1480 C C . VAL A 1 203 ? 14.016 -3.381 -11.484 1 98 203 VAL A C 1
ATOM 1482 O O . VAL A 1 203 ? 14.039 -4.496 -12.016 1 98 203 VAL A O 1
ATOM 1485 N N . ALA A 1 204 ? 13.094 -2.48 -11.758 1 98.12 204 ALA A N 1
ATOM 1486 C CA . ALA A 1 204 ? 11.992 -2.775 -12.664 1 98.12 204 ALA A CA 1
ATOM 1487 C C . ALA A 1 204 ? 12.5 -3.045 -14.078 1 98.12 204 ALA A C 1
ATOM 1489 O O . ALA A 1 204 ? 12.078 -4.008 -14.727 1 98.12 204 ALA A O 1
ATOM 1490 N N . ILE A 1 205 ? 13.43 -2.242 -14.539 1 98.5 205 ILE A N 1
ATOM 1491 C CA . ILE A 1 205 ? 13.953 -2.385 -15.891 1 98.5 205 ILE A CA 1
ATOM 1492 C C . ILE A 1 205 ? 14.742 -3.691 -16 1 98.5 205 ILE A C 1
ATOM 1494 O O . ILE A 1 205 ? 14.547 -4.457 -16.953 1 98.5 205 ILE A O 1
ATOM 1498 N N . VAL A 1 206 ? 15.602 -3.979 -15.062 1 98.19 206 VAL A N 1
ATOM 1499 C CA . VAL A 1 206 ? 16.438 -5.176 -15.117 1 98.19 206 VAL A CA 1
ATOM 1500 C C . VAL A 1 206 ? 15.555 -6.422 -15.055 1 98.19 206 VAL A C 1
ATOM 1502 O O . VAL A 1 206 ? 15.797 -7.398 -15.766 1 98.19 206 VAL A O 1
ATOM 1505 N N . THR A 1 207 ? 14.492 -6.367 -14.203 1 98.19 207 THR A N 1
ATOM 1506 C CA . THR A 1 207 ? 13.57 -7.492 -14.102 1 98.19 207 THR A CA 1
ATOM 1507 C C . THR A 1 207 ? 12.859 -7.727 -15.438 1 98.19 207 THR A C 1
ATOM 1509 O O . THR A 1 207 ? 12.805 -8.859 -15.93 1 98.19 207 THR A O 1
ATOM 1512 N N . LEU A 1 208 ? 12.383 -6.668 -16.016 1 98.38 208 LEU A N 1
ATOM 1513 C CA . LEU A 1 208 ? 11.68 -6.781 -17.281 1 98.38 208 LEU A CA 1
ATOM 1514 C C . LEU A 1 208 ? 12.625 -7.211 -18.406 1 98.38 208 LEU A C 1
ATOM 1516 O O . LEU A 1 208 ? 12.25 -7.996 -19.266 1 98.38 208 LEU A O 1
ATOM 1520 N N . TYR A 1 209 ? 13.852 -6.715 -18.391 1 98.38 209 TYR A N 1
ATOM 1521 C CA . TYR A 1 209 ? 14.875 -7.094 -19.344 1 98.38 209 TYR A CA 1
ATOM 1522 C C . TYR A 1 209 ? 15.211 -8.578 -19.234 1 98.38 209 TYR A C 1
ATOM 1524 O O . TYR A 1 209 ? 15.422 -9.258 -20.234 1 98.38 209 TYR A O 1
ATOM 1532 N N . GLY A 1 210 ? 15.266 -9.047 -17.984 1 97.81 210 GLY A N 1
ATOM 1533 C CA . GLY A 1 210 ? 15.43 -10.477 -17.766 1 97.81 210 GLY A CA 1
ATOM 1534 C C . GLY A 1 210 ? 14.281 -11.305 -18.312 1 97.81 210 GLY A C 1
ATOM 1535 O O . GLY A 1 210 ? 14.5 -12.383 -18.875 1 97.81 210 GLY A O 1
ATOM 1536 N N . GLU A 1 211 ? 13.078 -10.805 -18.188 1 98 211 GLU A N 1
ATOM 1537 C CA . GLU A 1 211 ? 11.906 -11.484 -18.734 1 98 211 GLU A CA 1
ATOM 1538 C C . GLU A 1 211 ? 11.969 -11.516 -20.266 1 98 211 GLU A C 1
ATOM 1540 O O . GLU A 1 211 ? 11.516 -12.477 -20.891 1 98 211 GLU A O 1
ATOM 1545 N N . LEU A 1 212 ? 12.484 -10.484 -20.844 1 98.5 212 LEU A N 1
ATOM 1546 C CA . LEU A 1 212 ? 12.688 -10.445 -22.281 1 98.5 212 LEU A CA 1
ATOM 1547 C C . LEU A 1 212 ? 13.672 -11.523 -22.719 1 98.5 212 LEU A C 1
ATOM 1549 O O . LEU A 1 212 ? 13.422 -12.242 -23.688 1 98.5 212 LEU A O 1
ATOM 1553 N N . ASP A 1 213 ? 14.75 -11.641 -21.984 1 98.06 213 ASP A N 1
ATOM 1554 C CA . ASP A 1 213 ? 15.734 -12.688 -22.266 1 98.06 213 ASP A CA 1
ATOM 1555 C C . ASP A 1 213 ? 15.094 -14.07 -22.188 1 98.06 213 ASP A C 1
ATOM 1557 O O . ASP A 1 213 ? 15.312 -14.914 -23.062 1 98.06 213 ASP A O 1
ATOM 1561 N N . ARG A 1 214 ? 14.297 -14.281 -21.109 1 97.88 214 ARG A N 1
ATOM 1562 C CA . ARG A 1 214 ? 13.586 -15.547 -20.953 1 97.88 214 ARG A CA 1
ATOM 1563 C C . ARG A 1 214 ? 12.688 -15.836 -22.141 1 97.88 214 ARG A C 1
ATOM 1565 O O . ARG A 1 214 ? 12.664 -16.953 -22.656 1 97.88 214 ARG A O 1
ATOM 1572 N N . ALA A 1 215 ? 11.977 -14.82 -22.594 1 98.44 215 ALA A N 1
ATOM 1573 C CA . ALA A 1 215 ? 11.047 -15 -23.703 1 98.44 215 ALA A CA 1
ATOM 1574 C C . ALA A 1 215 ? 11.797 -15.359 -24.984 1 98.44 215 ALA A C 1
ATOM 1576 O O . ALA A 1 215 ? 11.367 -16.234 -25.734 1 98.44 215 ALA A O 1
ATOM 1577 N N . TYR A 1 216 ? 12.93 -14.781 -25.297 1 98.25 216 TYR A N 1
ATOM 1578 C CA . TYR A 1 216 ? 13.75 -15.109 -26.469 1 98.25 216 TYR A CA 1
ATOM 1579 C C . TYR A 1 216 ? 14.273 -16.531 -26.375 1 98.25 216 TYR A C 1
ATOM 1581 O O . TYR A 1 216 ? 14.273 -17.266 -27.359 1 98.25 216 TYR A O 1
ATOM 1589 N N . ALA A 1 217 ? 14.773 -16.875 -25.203 1 97.81 217 ALA A N 1
ATOM 1590 C CA . ALA A 1 217 ? 15.289 -18.219 -25.016 1 97.81 217 ALA A CA 1
ATOM 1591 C C . ALA A 1 217 ? 14.211 -19.266 -25.266 1 97.81 217 ALA A C 1
ATOM 1593 O O . ALA A 1 217 ? 14.453 -20.281 -25.922 1 97.81 217 ALA A O 1
ATOM 1594 N N . LEU A 1 218 ? 13.023 -18.984 -24.75 1 98.06 218 LEU A N 1
ATOM 1595 C CA . LEU A 1 218 ? 11.906 -19.906 -24.953 1 98.06 218 LEU A CA 1
ATOM 1596 C C . LEU A 1 218 ? 11.516 -19.953 -26.422 1 98.06 218 LEU A C 1
ATOM 1598 O O . LEU A 1 218 ? 11.188 -21.031 -26.953 1 98.06 218 LEU A O 1
ATOM 1602 N N . ARG A 1 219 ? 11.523 -18.828 -27.094 1 98 219 ARG A N 1
ATOM 1603 C CA . ARG A 1 219 ? 11.195 -18.766 -28.516 1 98 219 ARG A CA 1
ATOM 1604 C C . ARG A 1 219 ? 12.148 -19.641 -29.328 1 98 219 ARG A C 1
ATOM 1606 O O . ARG A 1 219 ? 11.711 -20.359 -30.234 1 98 219 ARG A O 1
ATOM 1613 N N . GLU A 1 220 ? 13.375 -19.641 -29.016 1 97.81 220 GLU A N 1
ATOM 1614 C CA . GLU A 1 220 ? 14.375 -20.453 -29.719 1 97.81 220 GLU A CA 1
ATOM 1615 C C . GLU A 1 220 ? 14.117 -21.938 -29.516 1 97.81 220 GLU A C 1
ATOM 1617 O O . GLU A 1 220 ? 14.211 -22.719 -30.453 1 97.81 220 GLU A O 1
ATOM 1622 N N . LEU A 1 221 ? 13.828 -22.266 -28.266 1 97.62 221 LEU A N 1
ATOM 1623 C CA . LEU A 1 221 ? 13.531 -23.672 -27.984 1 97.62 221 LEU A CA 1
ATOM 1624 C C . LEU A 1 221 ? 12.25 -24.109 -28.688 1 97.62 221 LEU A C 1
ATOM 1626 O O . LEU A 1 221 ? 12.164 -25.234 -29.188 1 97.62 221 LEU A O 1
ATOM 1630 N N . LEU A 1 222 ? 11.258 -23.25 -28.766 1 97.25 222 LEU A N 1
ATOM 1631 C CA . LEU A 1 222 ? 10.008 -23.547 -29.453 1 97.25 222 LEU A CA 1
ATOM 1632 C C . LEU A 1 222 ? 10.242 -23.734 -30.953 1 97.25 222 LEU A C 1
ATOM 1634 O O . LEU A 1 222 ? 9.609 -24.578 -31.578 1 97.25 222 LEU A O 1
ATOM 1638 N N . GLN A 1 223 ? 11.156 -23 -31.547 1 96.75 223 GLN A N 1
ATOM 1639 C CA . GLN A 1 223 ? 11.516 -23.172 -32.969 1 96.75 223 GLN A CA 1
ATOM 1640 C C . GLN A 1 223 ? 12.18 -24.516 -33.188 1 96.75 223 GLN A C 1
ATOM 1642 O O . GLN A 1 223 ? 11.938 -25.172 -34.219 1 96.75 223 GLN A O 1
ATOM 1647 N N . GLN A 1 224 ? 12.992 -24.891 -32.25 1 95.94 224 GLN A N 1
ATOM 1648 C CA . GLN A 1 224 ? 13.586 -26.219 -32.344 1 95.94 224 GLN A CA 1
ATOM 1649 C C . GLN A 1 224 ? 12.523 -27.312 -32.25 1 95.94 224 GLN A C 1
ATOM 1651 O O . GLN A 1 224 ? 12.562 -28.297 -33 1 95.94 224 GLN A O 1
ATOM 1656 N N . LYS A 1 225 ? 11.562 -27.109 -31.375 1 96.12 225 LYS A N 1
ATOM 1657 C CA . LYS A 1 225 ? 10.461 -28.062 -31.234 1 96.12 225 LYS A CA 1
ATOM 1658 C C . LYS A 1 225 ? 9.641 -28.125 -32.531 1 96.12 225 LYS A C 1
ATOM 1660 O O . LYS A 1 225 ? 9.211 -29.203 -32.938 1 96.12 225 LYS A O 1
ATOM 1665 N N . ARG A 1 226 ? 9.445 -26.953 -33.125 1 95.25 226 ARG A N 1
ATOM 1666 C CA . ARG A 1 226 ? 8.703 -26.906 -34.375 1 95.25 226 ARG A CA 1
ATOM 1667 C C . ARG A 1 226 ? 9.391 -27.75 -35.438 1 95.25 226 ARG A C 1
ATOM 1669 O O . ARG A 1 226 ? 8.742 -28.562 -36.125 1 95.25 226 ARG A O 1
ATOM 1676 N N . ARG A 1 227 ? 10.641 -27.672 -35.594 1 93.69 227 ARG A N 1
ATOM 1677 C CA . ARG A 1 227 ? 11.391 -28.422 -36.594 1 93.69 227 ARG A CA 1
ATOM 1678 C C . ARG A 1 227 ? 11.32 -29.922 -36.344 1 93.69 227 ARG A C 1
ATOM 1680 O O . ARG A 1 227 ? 11.109 -30.703 -37.25 1 93.69 227 ARG A O 1
ATOM 1687 N N . ALA A 1 228 ? 11.516 -30.219 -35.062 1 90.75 228 ALA A N 1
ATOM 1688 C CA . ALA A 1 228 ? 11.422 -31.625 -34.688 1 90.75 228 ALA A CA 1
ATOM 1689 C C . ALA A 1 228 ? 10.023 -32.188 -34.969 1 90.75 228 ALA A C 1
ATOM 1691 O O . ALA A 1 228 ? 9.875 -33.281 -35.469 1 90.75 228 ALA A O 1
ATOM 1692 N N . SER A 1 229 ? 9.008 -31.438 -34.656 1 92.88 229 SER A N 1
ATOM 1693 C CA . SER A 1 229 ? 7.621 -31.859 -34.844 1 92.88 229 SER A CA 1
ATOM 1694 C C . SER A 1 229 ? 7.289 -32 -36.312 1 92.88 229 SER A C 1
ATOM 1696 O O . SER A 1 229 ? 6.531 -32.875 -36.719 1 92.88 229 SER A O 1
ATOM 1698 N N . GLU A 1 230 ? 7.809 -31.141 -37.188 1 92.62 230 GLU A N 1
ATOM 1699 C CA . GLU A 1 230 ? 7.617 -31.219 -38.625 1 92.62 230 GLU A CA 1
ATOM 1700 C C . GLU A 1 230 ? 8.211 -32.5 -39.188 1 92.62 230 GLU A C 1
ATOM 1702 O O . GLU A 1 230 ? 7.625 -33.125 -40.094 1 92.62 230 GLU A O 1
ATOM 1707 N N . GLN A 1 231 ? 9.312 -32.844 -38.688 1 90.31 231 GLN A N 1
ATOM 1708 C CA . GLN A 1 231 ? 9.938 -34.094 -39.125 1 90.31 231 GLN A CA 1
ATOM 1709 C C . GLN A 1 231 ? 9.102 -35.281 -38.719 1 90.31 231 GLN A C 1
ATOM 1711 O O . GLN A 1 231 ? 8.922 -36.219 -39.531 1 90.31 231 GLN A O 1
ATOM 1716 N N . VAL A 1 232 ? 8.594 -35.25 -37.5 1 89.62 232 VAL A N 1
ATOM 1717 C CA . VAL A 1 232 ? 7.738 -36.344 -37.031 1 89.62 232 VAL A CA 1
ATOM 1718 C C . VAL A 1 232 ? 6.5 -36.438 -37.906 1 89.62 232 VAL A C 1
ATOM 1720 O O . VAL A 1 232 ? 6.145 -37.531 -38.344 1 89.62 232 VAL A O 1
ATOM 1723 N N . GLU A 1 233 ? 5.883 -35.344 -38.188 1 90.94 233 GLU A N 1
ATOM 1724 C CA . GLU A 1 233 ? 4.68 -35.312 -39 1 90.94 233 GLU A CA 1
ATOM 1725 C C . GLU A 1 233 ? 4.965 -35.844 -40.406 1 90.94 233 GLU A C 1
ATOM 1727 O O . GLU A 1 233 ? 4.18 -36.625 -40.969 1 90.94 233 GLU A O 1
ATOM 1732 N N . ALA A 1 234 ? 6.059 -35.5 -41.062 1 91.19 234 ALA A N 1
ATOM 1733 C CA . ALA A 1 234 ? 6.422 -35.906 -42.406 1 91.19 234 ALA A CA 1
ATOM 1734 C C . ALA A 1 234 ? 6.598 -37.438 -42.469 1 91.19 234 ALA A C 1
ATOM 1736 O O . ALA A 1 234 ? 6.113 -38.062 -43.406 1 91.19 234 ALA A O 1
ATOM 1737 N N . VAL A 1 235 ? 7.266 -37.969 -41.469 1 89.06 235 VAL A N 1
ATOM 1738 C CA . VAL A 1 235 ? 7.512 -39.406 -41.438 1 89.06 235 VAL A CA 1
ATOM 1739 C C . VAL A 1 235 ? 6.191 -40.156 -41.281 1 89.06 235 VAL A C 1
ATOM 1741 O O . VAL A 1 235 ? 5.945 -41.125 -41.969 1 89.06 235 VAL A O 1
ATOM 1744 N N . LEU A 1 236 ? 5.332 -39.656 -40.406 1 90.06 236 LEU A N 1
ATOM 1745 C CA . LEU A 1 236 ? 4.059 -40.312 -40.156 1 90.06 236 LEU A CA 1
ATOM 1746 C C . LEU A 1 236 ? 3.137 -40.188 -41.375 1 90.06 236 LEU A C 1
ATOM 1748 O O . LEU A 1 236 ? 2.402 -41.125 -41.688 1 90.06 236 LEU A O 1
ATOM 1752 N N . ARG A 1 237 ? 3.174 -39.125 -42.094 1 91.56 237 ARG A N 1
ATOM 1753 C CA . ARG A 1 237 ? 2.379 -38.938 -43.312 1 91.56 237 ARG A CA 1
ATOM 1754 C C . ARG A 1 237 ? 2.848 -39.875 -44.406 1 91.56 237 ARG A C 1
ATOM 1756 O O . ARG A 1 237 ? 2.031 -40.406 -45.156 1 91.56 237 ARG A O 1
ATOM 1763 N N . GLU A 1 238 ? 4.133 -40.062 -44.5 1 91.69 238 GLU A N 1
ATOM 1764 C CA . GLU A 1 238 ? 4.688 -40.969 -45.5 1 91.69 238 GLU A CA 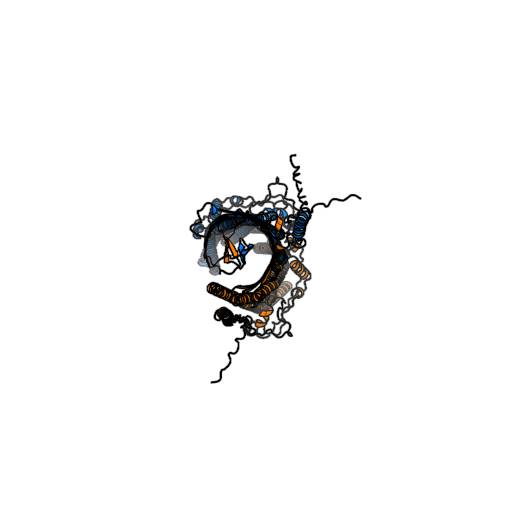1
ATOM 1765 C C . GLU A 1 238 ? 4.285 -42.406 -45.219 1 91.69 238 GLU A C 1
ATOM 1767 O O . GLU A 1 238 ? 3.926 -43.156 -46.156 1 91.69 238 GLU A O 1
ATOM 1772 N N . ARG A 1 239 ? 4.352 -42.719 -44 1 90.31 239 ARG A N 1
ATOM 1773 C CA . ARG A 1 239 ? 3.986 -44.094 -43.625 1 90.31 239 ARG A CA 1
ATOM 1774 C C . ARG A 1 239 ? 2.502 -44.344 -43.844 1 90.31 239 ARG A C 1
ATOM 1776 O O . ARG A 1 239 ? 2.115 -45.438 -44.312 1 90.31 239 ARG A O 1
ATOM 1783 N N . ALA A 1 240 ? 1.713 -43.375 -43.562 1 90.62 240 ALA A N 1
ATOM 1784 C CA . ALA A 1 240 ? 0.281 -43.5 -43.812 1 90.62 240 ALA A CA 1
ATOM 1785 C C . ALA A 1 240 ? -0 -43.594 -45.312 1 90.62 240 ALA A C 1
ATOM 1787 O O . ALA A 1 240 ? -0.852 -44.375 -45.75 1 90.62 240 ALA A O 1
ATOM 1788 N N . ALA A 1 241 ? 0.678 -42.875 -46.094 1 91.31 241 ALA A N 1
ATOM 1789 C CA . ALA A 1 241 ? 0.504 -42.844 -47.531 1 91.31 241 ALA A CA 1
ATOM 1790 C C . ALA A 1 241 ? 0.881 -44.219 -48.156 1 91.31 241 ALA A C 1
ATOM 1792 O O . ALA A 1 241 ? 0.297 -44.625 -49.156 1 91.31 241 ALA A O 1
ATOM 1793 N N . ARG A 1 242 ? 1.768 -44.906 -47.406 1 92.19 242 ARG A N 1
ATOM 1794 C CA . ARG A 1 242 ? 2.225 -46.219 -47.875 1 92.19 242 ARG A CA 1
ATOM 1795 C C . ARG A 1 242 ? 1.392 -47.344 -47.25 1 92.19 242 ARG A C 1
ATOM 1797 O O . ARG A 1 242 ? 1.678 -48.531 -47.469 1 92.19 242 ARG A O 1
ATOM 1804 N N . GLY A 1 243 ? 0.312 -46.906 -46.438 1 89.44 243 GLY A N 1
ATOM 1805 C CA . GLY A 1 243 ? -0.606 -47.875 -45.875 1 89.44 243 GLY A CA 1
ATOM 1806 C C . GLY A 1 243 ? -0.015 -48.625 -44.688 1 89.44 243 GLY A C 1
ATOM 1807 O O . GLY A 1 243 ? -0.565 -49.625 -44.25 1 89.44 243 GLY A O 1
ATOM 1808 N N . ILE A 1 244 ? 1.114 -48.219 -44.219 1 86.62 244 ILE A N 1
ATOM 1809 C CA . ILE A 1 244 ? 1.796 -48.875 -43.094 1 86.62 244 ILE A CA 1
ATOM 1810 C C . ILE A 1 244 ? 1.111 -48.531 -41.781 1 86.62 244 ILE A C 1
ATOM 1812 O O . ILE A 1 244 ? 0.995 -49.375 -40.875 1 86.62 244 ILE A O 1
ATOM 1816 N N . ASP A 1 245 ? 0.741 -47.281 -41.594 1 84.81 245 ASP A N 1
ATOM 1817 C CA . ASP A 1 245 ? 0.06 -46.812 -40.406 1 84.81 245 ASP A CA 1
ATOM 1818 C C . ASP A 1 245 ? -1.274 -46.156 -40.75 1 84.81 245 ASP A C 1
ATOM 1820 O O . ASP A 1 245 ? -1.559 -45.875 -41.906 1 84.81 245 ASP A O 1
ATOM 1824 N N . ASN A 1 246 ? -2.059 -45.844 -39.625 1 77.69 246 ASN A N 1
ATOM 1825 C CA . ASN A 1 246 ? -3.312 -45.125 -39.812 1 77.69 246 ASN A CA 1
ATOM 1826 C C . ASN A 1 246 ? -3.119 -43.625 -39.719 1 77.69 246 ASN A C 1
ATOM 1828 O O . ASN A 1 246 ? -2.115 -43.156 -39.156 1 77.69 246 ASN A O 1
ATOM 1832 N N . GLY A 1 247 ? -3.9 -43.062 -40.625 1 86.25 247 GLY A N 1
ATOM 1833 C CA . GLY A 1 247 ? -3.832 -41.594 -40.75 1 86.25 247 GLY A CA 1
ATOM 1834 C C . GLY A 1 247 ? -3.973 -40.906 -39.438 1 86.25 247 GLY A C 1
ATOM 1835 O O . GLY A 1 247 ? -3.742 -39.688 -39.344 1 86.25 247 GLY A O 1
ATOM 1836 N N . TYR A 1 248 ? -4.188 -41.594 -38.344 1 85.56 248 TYR A N 1
ATOM 1837 C CA . TYR A 1 248 ? -4.465 -41 -37.031 1 85.56 248 TYR A CA 1
ATOM 1838 C C . TYR A 1 248 ? -3.215 -40.312 -36.469 1 85.56 248 TYR A C 1
ATOM 1840 O O . TYR A 1 248 ? -3.258 -39.156 -36.062 1 85.56 248 TYR A O 1
ATOM 1848 N N . ASP A 1 249 ? -2.107 -41.031 -36.469 1 86.56 249 ASP A N 1
ATOM 1849 C CA . ASP A 1 249 ? -0.867 -40.531 -35.906 1 86.56 249 ASP A CA 1
ATOM 1850 C C . ASP A 1 249 ? -0.386 -39.281 -36.688 1 86.56 249 ASP A C 1
ATOM 1852 O O . ASP A 1 249 ? 0.163 -38.375 -36.094 1 86.56 249 ASP A O 1
ATOM 1856 N N . ALA A 1 250 ? -0.552 -39.344 -37.938 1 88.94 250 ALA A N 1
ATOM 1857 C CA . ALA A 1 250 ? -0.18 -38.188 -38.75 1 88.94 250 ALA A CA 1
ATOM 1858 C C . ALA A 1 250 ? -1.053 -37 -38.406 1 88.94 250 ALA A C 1
ATOM 1860 O O . ALA A 1 250 ? -0.555 -35.875 -38.281 1 88.94 250 ALA A O 1
ATOM 1861 N N . ASP A 1 251 ? -2.287 -37.219 -38.156 1 90.94 251 ASP A N 1
ATOM 1862 C CA . ASP A 1 251 ? -3.207 -36.156 -37.781 1 90.94 251 ASP A CA 1
ATOM 1863 C C . ASP A 1 251 ? -2.914 -35.625 -36.375 1 90.94 251 ASP A C 1
ATOM 1865 O O . ASP A 1 251 ? -3.002 -34.406 -36.125 1 90.94 251 ASP A O 1
ATOM 1869 N N . ASP A 1 252 ? -2.594 -36.469 -35.531 1 89.44 252 ASP A N 1
ATOM 1870 C CA . ASP A 1 252 ? -2.207 -36.062 -34.188 1 89.44 252 ASP A CA 1
ATOM 1871 C C . ASP A 1 252 ? -0.945 -35.219 -34.188 1 89.44 252 ASP A C 1
ATOM 1873 O O . ASP A 1 252 ? -0.856 -34.219 -33.469 1 89.44 252 ASP A O 1
ATOM 1877 N N . ALA A 1 253 ? -0.047 -35.594 -35 1 89.25 253 ALA A N 1
ATOM 1878 C CA . ALA A 1 253 ? 1.182 -34.812 -35.156 1 89.25 253 ALA A CA 1
ATOM 1879 C C . ALA A 1 253 ? 0.893 -33.438 -35.719 1 89.25 253 ALA A C 1
ATOM 1881 O O . ALA A 1 253 ? 1.5 -32.438 -35.312 1 89.25 253 ALA A O 1
ATOM 1882 N N . ALA A 1 254 ? -0.026 -33.406 -36.594 1 91.62 254 ALA A N 1
ATOM 1883 C CA . ALA A 1 254 ? -0.421 -32.125 -37.188 1 91.62 254 ALA A CA 1
ATOM 1884 C C . ALA A 1 254 ? -1.072 -31.219 -36.125 1 91.62 254 ALA A C 1
ATOM 1886 O O . ALA A 1 254 ? -0.836 -30.016 -36.125 1 91.62 254 ALA A O 1
ATOM 1887 N N . LEU A 1 255 ? -1.9 -31.828 -35.281 1 91.75 255 LEU A N 1
ATOM 1888 C CA . LEU A 1 255 ? -2.533 -31.094 -34.188 1 91.75 255 LEU A CA 1
ATOM 1889 C C . LEU A 1 255 ? -1.486 -30.516 -33.25 1 91.75 255 LEU A C 1
ATOM 1891 O O . LEU A 1 255 ? -1.568 -29.359 -32.875 1 91.75 255 LEU A O 1
ATOM 1895 N N . LYS A 1 256 ? -0.572 -31.297 -32.906 1 91.31 256 LYS A N 1
ATOM 1896 C CA . LYS A 1 256 ? 0.482 -30.875 -31.984 1 91.31 256 LYS A CA 1
ATOM 1897 C C . LYS A 1 256 ? 1.338 -29.781 -32.594 1 91.31 256 LYS A C 1
ATOM 1899 O O . LYS A 1 256 ? 1.734 -28.828 -31.906 1 91.31 256 LYS A O 1
ATOM 1904 N N . ARG A 1 257 ? 1.664 -29.875 -33.875 1 90.88 257 ARG A N 1
ATOM 1905 C CA . ARG A 1 257 ? 2.387 -28.812 -34.562 1 90.88 257 ARG A CA 1
ATOM 1906 C C . ARG A 1 257 ? 1.594 -27.516 -34.562 1 90.88 257 ARG A C 1
ATOM 1908 O O . ARG A 1 257 ? 2.158 -26.438 -34.344 1 90.88 257 ARG A O 1
ATOM 1915 N N . GLY A 1 258 ? 0.27 -27.641 -34.812 1 93.56 258 GLY A N 1
ATOM 1916 C CA . GLY A 1 258 ? -0.576 -26.453 -34.719 1 93.56 258 GLY A CA 1
ATOM 1917 C C . GLY A 1 258 ? -0.521 -25.781 -33.375 1 93.56 258 GLY A C 1
ATOM 1918 O O . GLY A 1 258 ? -0.442 -24.547 -33.281 1 93.56 258 GLY A O 1
ATOM 1919 N N . LYS A 1 259 ? -0.552 -26.516 -32.312 1 94.25 259 LYS A N 1
ATOM 1920 C CA . LYS A 1 259 ? -0.451 -25.984 -30.938 1 94.25 259 LYS A CA 1
ATOM 1921 C C . LYS A 1 259 ? 0.9 -25.328 -30.703 1 94.25 259 LYS A C 1
ATOM 1923 O O . LYS A 1 259 ? 0.989 -24.312 -30 1 94.25 259 LYS A O 1
ATOM 1928 N N . LEU A 1 260 ? 1.931 -25.891 -31.25 1 94.94 260 LEU A N 1
ATOM 1929 C CA . LEU A 1 260 ? 3.266 -25.312 -31.141 1 94.94 260 LEU A CA 1
ATOM 1930 C C . LEU A 1 260 ? 3.344 -23.969 -31.859 1 94.94 260 LEU A C 1
ATOM 1932 O O . LEU A 1 260 ? 3.975 -23.031 -31.375 1 94.94 260 LEU A O 1
ATOM 1936 N N . LEU A 1 261 ? 2.709 -23.906 -33.031 1 95.69 261 LEU A N 1
ATOM 1937 C CA . LEU A 1 261 ? 2.68 -22.656 -33.75 1 95.69 261 LEU A CA 1
ATOM 1938 C C . LEU A 1 261 ? 1.96 -21.578 -32.969 1 95.69 261 LEU A C 1
ATOM 1940 O O . LEU A 1 261 ? 2.383 -20.406 -32.969 1 95.69 261 LEU A O 1
ATOM 1944 N N . GLU A 1 262 ? 0.888 -21.938 -32.281 1 96.75 262 GLU A N 1
ATOM 1945 C CA . GLU A 1 262 ? 0.19 -21.016 -31.406 1 96.75 262 GLU A CA 1
ATOM 1946 C C . GLU A 1 262 ? 1.111 -20.516 -30.297 1 96.75 262 GLU A C 1
ATOM 1948 O O . GLU A 1 262 ? 1.135 -19.328 -29.984 1 96.75 262 GLU A O 1
ATOM 1953 N N . GLN A 1 263 ? 1.822 -21.375 -29.703 1 97.25 263 GLN A N 1
ATOM 1954 C CA . GLN A 1 263 ? 2.74 -21.016 -28.625 1 97.25 263 GLN A CA 1
ATOM 1955 C C . GLN A 1 263 ? 3.826 -20.062 -29.125 1 97.25 263 GLN A C 1
ATOM 1957 O O . GLN A 1 263 ? 4.23 -19.156 -28.391 1 97.25 263 GLN A O 1
ATOM 1962 N N . ILE A 1 264 ? 4.375 -20.359 -30.297 1 97.62 264 ILE A N 1
ATOM 1963 C CA . ILE A 1 264 ? 5.395 -19.5 -30.875 1 97.62 264 ILE A CA 1
ATOM 1964 C C . ILE A 1 264 ? 4.828 -18.094 -31.062 1 97.62 264 ILE A C 1
ATOM 1966 O O . ILE A 1 264 ? 5.469 -17.094 -30.703 1 97.62 264 ILE A O 1
ATOM 1970 N N . ALA A 1 265 ? 3.594 -17.969 -31.578 1 97.81 265 ALA A N 1
ATOM 1971 C CA . ALA A 1 265 ? 2.955 -16.672 -31.781 1 97.81 265 ALA A CA 1
ATOM 1972 C C . ALA A 1 265 ? 2.752 -15.93 -30.469 1 97.81 265 ALA A C 1
ATOM 1974 O O . ALA A 1 265 ? 2.988 -14.727 -30.375 1 97.81 265 ALA A O 1
ATOM 1975 N N . LEU A 1 266 ? 2.314 -16.641 -29.453 1 97.75 266 LEU A N 1
ATOM 1976 C CA . LEU A 1 266 ? 2.113 -16.047 -28.125 1 97.75 266 LEU A CA 1
ATOM 1977 C C . LEU A 1 266 ? 3.436 -15.57 -27.547 1 97.75 266 LEU A C 1
ATOM 1979 O O . LEU A 1 266 ? 3.486 -14.516 -26.891 1 97.75 266 LEU A O 1
ATOM 1983 N N . THR A 1 267 ? 4.5 -16.328 -27.703 1 98.31 267 THR A N 1
ATOM 1984 C CA . THR A 1 267 ? 5.816 -15.938 -27.219 1 98.31 267 THR A CA 1
ATOM 1985 C C . THR A 1 267 ? 6.336 -14.711 -27.969 1 98.31 267 THR A C 1
ATOM 1987 O O . THR A 1 267 ? 6.934 -13.812 -27.359 1 98.31 267 THR A O 1
ATOM 1990 N N . ASP A 1 268 ? 6.074 -14.672 -29.266 1 97.94 268 ASP A N 1
ATOM 1991 C CA . ASP A 1 268 ? 6.426 -13.5 -30.047 1 97.94 268 ASP A CA 1
ATOM 1992 C C . ASP A 1 268 ? 5.691 -12.258 -29.547 1 97.94 268 ASP A C 1
ATOM 1994 O O . ASP A 1 268 ? 6.277 -11.172 -29.469 1 97.94 268 ASP A O 1
ATOM 1998 N N . GLU A 1 269 ? 4.438 -12.391 -29.25 1 97.88 269 GLU A N 1
ATOM 1999 C CA . GLU A 1 269 ? 3.672 -11.297 -28.672 1 97.88 269 GLU A CA 1
ATOM 2000 C C . GLU A 1 269 ? 4.305 -10.82 -27.359 1 97.88 269 GLU A C 1
ATOM 2002 O O . GLU A 1 269 ? 4.441 -9.617 -27.125 1 97.88 269 GLU A O 1
ATOM 2007 N N . GLN A 1 270 ? 4.676 -11.766 -26.516 1 98.19 270 GLN A N 1
ATOM 2008 C CA . GLN A 1 270 ? 5.285 -11.438 -25.234 1 98.19 270 GLN A CA 1
ATOM 2009 C C . GLN A 1 270 ? 6.574 -10.648 -25.422 1 98.19 270 GLN A C 1
ATOM 2011 O O . GLN A 1 270 ? 6.852 -9.703 -24.672 1 98.19 270 GLN A O 1
ATOM 2016 N N . ILE A 1 271 ? 7.402 -11.086 -26.359 1 98.5 271 ILE A N 1
ATOM 2017 C CA . ILE A 1 271 ? 8.648 -10.391 -26.656 1 98.5 271 ILE A CA 1
ATOM 2018 C C . ILE A 1 271 ? 8.344 -8.945 -27.047 1 98.5 271 ILE A C 1
ATOM 2020 O O . ILE A 1 271 ? 8.945 -8.016 -26.5 1 98.5 271 ILE A O 1
ATOM 2024 N N . GLN A 1 272 ? 7.34 -8.742 -27.891 1 98.31 272 GLN A N 1
ATOM 2025 C CA . GLN A 1 272 ? 6.992 -7.402 -28.344 1 98.31 272 GLN A CA 1
ATOM 2026 C C . GLN A 1 272 ? 6.441 -6.562 -27.188 1 98.31 272 GLN A C 1
ATOM 2028 O O . GLN A 1 272 ? 6.789 -5.391 -27.047 1 98.31 272 GLN A O 1
ATOM 2033 N N . LEU A 1 273 ? 5.59 -7.148 -26.359 1 98.12 273 LEU A N 1
ATOM 2034 C CA . LEU A 1 273 ? 5 -6.438 -25.234 1 98.12 273 LEU A CA 1
ATOM 2035 C C . LEU A 1 273 ? 6.07 -6.012 -24.234 1 98.12 273 LEU A C 1
ATOM 2037 O O . LEU A 1 273 ? 6.02 -4.906 -23.703 1 98.12 273 LEU A O 1
ATOM 2041 N N . GLN A 1 274 ? 7.039 -6.863 -23.984 1 98.38 274 GLN A N 1
ATOM 2042 C CA . GLN A 1 274 ? 8.117 -6.535 -23.047 1 98.38 274 GLN A CA 1
ATOM 2043 C C . GLN A 1 274 ? 9 -5.422 -23.609 1 98.38 274 GLN A C 1
ATOM 2045 O O . GLN A 1 274 ? 9.414 -4.531 -22.859 1 98.38 274 GLN A O 1
ATOM 2050 N N . LYS A 1 275 ? 9.211 -5.52 -24.875 1 98.5 275 LYS A N 1
ATOM 2051 C CA . LYS A 1 275 ? 9.977 -4.453 -25.516 1 98.5 275 LYS A CA 1
ATOM 2052 C C . LYS A 1 275 ? 9.266 -3.111 -25.375 1 98.5 275 LYS A C 1
ATOM 2054 O O . LYS A 1 275 ? 9.883 -2.102 -25.047 1 98.5 275 LYS A O 1
ATOM 2059 N N . LEU A 1 276 ? 7.953 -3.041 -25.656 1 98.12 276 LEU A N 1
ATOM 2060 C CA . LEU A 1 276 ? 7.176 -1.811 -25.562 1 98.12 276 LEU A CA 1
ATOM 2061 C C . LEU A 1 276 ? 7.184 -1.271 -24.125 1 98.12 276 LEU A C 1
ATOM 2063 O O . LEU A 1 276 ? 7.301 -0.061 -23.922 1 98.12 276 LEU A O 1
ATOM 2067 N N . GLN A 1 277 ? 7.082 -2.184 -23.219 1 98.38 277 GLN A N 1
ATOM 2068 C CA . GLN A 1 277 ? 7.082 -1.762 -21.812 1 98.38 277 GLN A CA 1
ATOM 2069 C C . GLN A 1 277 ? 8.438 -1.189 -21.406 1 98.38 277 GLN A C 1
ATOM 2071 O O . GLN A 1 277 ? 8.508 -0.231 -20.641 1 98.38 277 GLN A O 1
ATOM 2076 N N . LEU A 1 278 ? 9.5 -1.807 -21.859 1 98.56 278 LEU A N 1
ATOM 2077 C CA . LEU A 1 278 ? 10.836 -1.274 -21.609 1 98.56 278 LEU A CA 1
ATOM 2078 C C . LEU A 1 278 ? 10.992 0.118 -22.203 1 98.56 278 LEU A C 1
ATOM 2080 O O . LEU A 1 278 ? 11.633 0.986 -21.609 1 98.56 278 LEU A O 1
ATOM 2084 N N . GLY A 1 279 ? 10.383 0.265 -23.391 1 98.06 279 GLY A N 1
ATOM 2085 C CA . GLY A 1 279 ? 10.391 1.59 -23.984 1 98.06 279 GLY A CA 1
ATOM 2086 C C . GLY A 1 279 ? 9.719 2.639 -23.125 1 98.06 279 GLY A C 1
ATOM 2087 O O . GLY A 1 279 ? 10.242 3.74 -22.953 1 98.06 279 GLY A O 1
ATOM 2088 N N . VAL A 1 280 ? 8.578 2.326 -22.547 1 97.44 280 VAL A N 1
ATOM 2089 C CA . VAL A 1 280 ? 7.859 3.244 -21.656 1 97.44 280 VAL A CA 1
ATOM 2090 C C . VAL A 1 280 ? 8.727 3.586 -20.453 1 97.44 280 VAL A C 1
ATOM 2092 O O . VAL A 1 280 ? 8.844 4.758 -20.078 1 97.44 280 VAL A O 1
ATOM 2095 N N . LEU A 1 281 ? 9.398 2.602 -19.812 1 97.38 281 LEU A N 1
ATOM 2096 C CA . LEU A 1 281 ? 10.219 2.816 -18.625 1 97.38 281 LEU A CA 1
ATOM 2097 C C . LEU A 1 281 ? 11.438 3.674 -18.953 1 97.38 281 LEU A C 1
ATOM 2099 O O . LEU A 1 281 ? 11.961 4.375 -18.078 1 97.38 281 LEU A O 1
ATOM 2103 N N . SER A 1 282 ? 11.883 3.689 -20.219 1 96.94 282 SER A N 1
ATOM 2104 C CA . SER A 1 282 ? 13.047 4.469 -20.625 1 96.94 282 SER A CA 1
ATOM 2105 C C . SER A 1 282 ? 12.727 5.961 -20.641 1 96.94 282 SER A C 1
ATOM 2107 O O . SER A 1 282 ? 13.641 6.793 -20.641 1 96.94 282 SER A O 1
ATOM 2109 N N . GLY A 1 283 ? 11.43 6.309 -20.781 1 96 283 GLY A N 1
ATOM 2110 C CA . GLY A 1 283 ? 11.023 7.703 -20.875 1 96 283 GLY A CA 1
ATOM 2111 C C . GLY A 1 283 ? 11.07 8.242 -22.281 1 96 283 GLY A C 1
ATOM 2112 O O . GLY A 1 283 ? 10.805 9.422 -22.516 1 96 283 GLY A O 1
ATOM 2113 N N . ARG A 1 284 ? 11.328 7.391 -23.328 1 95.19 284 ARG A N 1
ATOM 2114 C CA . ARG A 1 284 ? 11.445 7.832 -24.719 1 95.19 284 ARG A CA 1
ATOM 2115 C C . ARG A 1 284 ? 10.273 7.316 -25.547 1 95.19 284 ARG A C 1
ATOM 2117 O O . ARG A 1 284 ? 10.336 7.328 -26.781 1 95.19 284 ARG A O 1
ATOM 2124 N N . GLY A 1 285 ? 9.266 6.789 -24.844 1 95.5 285 GLY A N 1
ATOM 2125 C CA . GLY A 1 285 ? 8.102 6.254 -25.516 1 95.5 285 GLY A CA 1
ATOM 2126 C C . GLY A 1 285 ? 8.195 4.762 -25.781 1 95.5 285 GLY A C 1
ATOM 2127 O O . GLY A 1 285 ? 9.281 4.188 -25.734 1 95.5 285 GLY A O 1
ATOM 2128 N N . PRO A 1 286 ? 7.062 4.109 -26 1 96.12 286 PRO A N 1
ATOM 2129 C CA . PRO A 1 286 ? 7.016 2.646 -26.109 1 96.12 286 PRO A CA 1
ATOM 2130 C C . PRO A 1 286 ? 7.844 2.107 -27.266 1 96.12 286 PRO A C 1
ATOM 2132 O O . PRO A 1 286 ? 8.484 1.061 -27.141 1 96.12 286 PRO A O 1
ATOM 2135 N N . GLU A 1 287 ? 7.953 2.783 -28.375 1 95.88 287 GLU A N 1
ATOM 2136 C CA . GLU A 1 287 ? 8.57 2.221 -29.578 1 95.88 287 GLU A CA 1
ATOM 2137 C C . GLU A 1 287 ? 10.094 2.264 -29.484 1 95.88 287 GLU A C 1
ATOM 2139 O O . GLU A 1 287 ? 10.789 1.617 -30.266 1 95.88 287 GLU A O 1
ATOM 2144 N N . ARG A 1 288 ? 10.656 2.986 -28.484 1 95.38 288 ARG A N 1
ATOM 2145 C CA . ARG A 1 288 ? 12.086 2.92 -28.203 1 95.38 288 ARG A CA 1
ATOM 2146 C C . ARG A 1 288 ? 12.516 1.49 -27.891 1 95.38 288 ARG A C 1
ATOM 2148 O O . ARG A 1 288 ? 13.633 1.081 -28.219 1 95.38 288 ARG A O 1
ATOM 2155 N N . GLY A 1 289 ? 11.672 0.699 -27.312 1 97.06 289 GLY A N 1
ATOM 2156 C CA . GLY A 1 289 ? 11.984 -0.665 -26.906 1 97.06 289 GLY A CA 1
ATOM 2157 C C . GLY A 1 289 ? 12.055 -1.626 -28.078 1 97.06 289 GLY A C 1
ATOM 2158 O O . GLY A 1 289 ? 12.672 -2.689 -27.984 1 97.06 289 GLY A O 1
ATOM 2159 N N . LEU A 1 290 ? 11.438 -1.264 -29.25 1 97 290 LEU A N 1
ATOM 2160 C CA . LEU A 1 290 ? 11.383 -2.162 -30.406 1 97 290 LEU A CA 1
ATOM 2161 C C . LEU A 1 290 ? 12.75 -2.285 -31.062 1 97 290 LEU A C 1
ATOM 2163 O O . LEU A 1 290 ? 12.992 -3.215 -31.828 1 97 290 LEU A O 1
ATOM 2167 N N . SER A 1 291 ? 13.656 -1.361 -30.75 1 95.56 291 SER A N 1
ATOM 2168 C CA . SER A 1 291 ? 15 -1.386 -31.328 1 95.56 291 SER A CA 1
ATOM 2169 C C . SER A 1 291 ? 15.93 -2.289 -30.531 1 95.56 291 SER A C 1
ATOM 2171 O O . SER A 1 291 ? 17.062 -2.537 -30.938 1 95.56 291 SER A O 1
ATOM 2173 N N . LEU A 1 292 ? 15.516 -2.826 -29.406 1 97.69 292 LEU A N 1
ATOM 2174 C CA . LEU A 1 292 ? 16.359 -3.66 -28.562 1 97.69 292 LEU A CA 1
ATOM 2175 C C . LEU A 1 292 ? 16.641 -5 -29.219 1 97.69 292 LEU A C 1
ATOM 2177 O O . LEU A 1 292 ? 15.742 -5.629 -29.781 1 97.69 292 LEU A O 1
ATOM 2181 N N . ALA A 1 293 ? 17.906 -5.312 -29.156 1 97.5 293 ALA A N 1
ATOM 2182 C CA . ALA A 1 293 ? 18.328 -6.641 -29.594 1 97.5 293 ALA A CA 1
ATOM 2183 C C . ALA A 1 293 ? 18.109 -7.68 -28.5 1 97.5 293 ALA A C 1
ATOM 2185 O O . ALA A 1 293 ? 17.734 -7.336 -27.375 1 97.5 293 ALA A O 1
ATOM 2186 N N . ARG A 1 294 ? 18.281 -8.906 -28.828 1 97.62 294 ARG A N 1
ATOM 2187 C CA . ARG A 1 294 ? 18.188 -9.969 -27.828 1 97.62 294 ARG A CA 1
ATOM 2188 C C . ARG A 1 294 ? 19.172 -9.75 -26.688 1 97.62 294 ARG A C 1
ATOM 2190 O O . ARG A 1 294 ? 20.359 -9.523 -26.938 1 97.62 294 ARG A O 1
ATOM 2197 N N . PRO A 1 295 ? 18.703 -9.859 -25.5 1 97.94 295 PRO A N 1
ATOM 2198 C CA . PRO A 1 295 ? 19.578 -9.664 -24.344 1 97.94 295 PRO A CA 1
ATOM 2199 C C . PRO A 1 295 ? 20.688 -10.711 -24.25 1 97.94 295 PRO A C 1
ATOM 2201 O O . PRO A 1 295 ? 20.484 -11.852 -24.672 1 97.94 295 PRO A O 1
ATOM 2204 N N . LYS A 1 296 ? 21.828 -10.297 -23.812 1 95.19 296 LYS A N 1
ATOM 2205 C CA . LYS A 1 296 ? 22.969 -11.164 -23.484 1 95.19 296 LYS A CA 1
ATOM 2206 C C . LYS A 1 296 ? 23.422 -10.969 -22.047 1 95.19 296 LYS A C 1
ATOM 2208 O O . LYS A 1 296 ? 24.406 -10.273 -21.797 1 95.19 296 LYS A O 1
ATOM 2213 N N . LEU A 1 297 ? 22.75 -11.656 -21.172 1 93.94 297 LEU A N 1
ATOM 2214 C CA . LEU A 1 297 ? 22.984 -11.414 -19.75 1 93.94 297 LEU A CA 1
ATOM 2215 C C . LEU A 1 297 ? 23.938 -12.461 -19.172 1 93.94 297 LEU A C 1
ATOM 2217 O O . LEU A 1 297 ? 23.797 -13.656 -19.438 1 93.94 297 LEU A O 1
ATOM 2221 N N . ALA A 1 298 ? 24.844 -11.969 -18.406 1 88.56 298 ALA A N 1
ATOM 2222 C CA . ALA A 1 298 ? 25.703 -12.859 -17.625 1 88.56 298 ALA A CA 1
ATOM 2223 C C . ALA A 1 298 ? 24.969 -13.344 -16.375 1 88.56 298 ALA A C 1
ATOM 2225 O O . ALA A 1 298 ? 24.047 -12.688 -15.891 1 88.56 298 ALA A O 1
ATOM 2226 N N . PRO A 1 299 ? 25.359 -14.625 -15.953 1 83.69 299 PRO A N 1
ATOM 2227 C CA . PRO A 1 299 ? 24.781 -15.055 -14.672 1 83.69 299 PRO A CA 1
ATOM 2228 C C . PRO A 1 299 ? 25.219 -14.156 -13.508 1 83.69 299 PRO A C 1
ATOM 2230 O O . PRO A 1 299 ? 26.359 -13.68 -13.477 1 83.69 299 PRO A O 1
ATOM 2233 N N . LEU A 1 300 ? 24.25 -13.828 -12.711 1 78.62 300 LEU A N 1
ATOM 2234 C CA . LEU A 1 300 ? 24.578 -13.109 -11.484 1 78.62 300 LEU A CA 1
ATOM 2235 C C . LEU A 1 300 ? 25.156 -14.047 -10.438 1 78.62 300 LEU A C 1
ATOM 2237 O O . LEU A 1 300 ? 24.594 -15.109 -10.164 1 78.62 300 LEU A O 1
ATOM 2241 N N . ALA A 1 301 ? 26.344 -13.703 -9.961 1 73.81 301 ALA A N 1
ATOM 2242 C CA . ALA A 1 301 ? 27.016 -14.547 -8.969 1 73.81 301 ALA A CA 1
ATOM 2243 C C . ALA A 1 301 ? 26.25 -14.523 -7.641 1 73.81 301 ALA A C 1
ATOM 2245 O O . ALA A 1 301 ? 25.625 -13.523 -7.297 1 73.81 301 ALA A O 1
ATOM 2246 N N . ASP A 1 302 ? 26.219 -15.719 -7.051 1 75.69 302 ASP A N 1
ATOM 2247 C CA . ASP A 1 302 ? 25.719 -15.766 -5.68 1 75.69 302 ASP A CA 1
ATOM 2248 C C . ASP A 1 302 ? 26.641 -14.992 -4.738 1 75.69 302 ASP A C 1
ATOM 2250 O O . ASP A 1 302 ? 27.859 -15.109 -4.812 1 75.69 302 ASP A O 1
ATOM 2254 N N . ALA A 1 303 ? 26.109 -13.93 -4.211 1 73.75 303 ALA A N 1
ATOM 2255 C CA . ALA A 1 303 ? 26.891 -13.18 -3.236 1 73.75 303 ALA A CA 1
ATOM 2256 C C . ALA A 1 303 ? 26.391 -13.438 -1.816 1 73.75 303 ALA A C 1
ATOM 2258 O O . ALA A 1 303 ? 25.188 -13.492 -1.574 1 73.75 303 ALA A O 1
ATOM 2259 N N . PRO A 1 304 ? 27.453 -13.734 -0.942 1 78.5 304 PRO A N 1
ATOM 2260 C CA . PRO A 1 304 ? 27.016 -13.867 0.453 1 78.5 304 PRO A CA 1
ATOM 2261 C C . PRO A 1 304 ? 26.328 -12.609 0.975 1 78.5 304 PRO A C 1
ATOM 2263 O O . PRO A 1 304 ? 26.484 -11.531 0.4 1 78.5 304 PRO A O 1
ATOM 2266 N N . LEU A 1 305 ? 25.547 -12.859 1.948 1 88.31 305 LEU A N 1
ATOM 2267 C CA . LEU A 1 305 ? 24.797 -11.773 2.561 1 88.31 305 LEU A CA 1
ATOM 2268 C C . LEU A 1 305 ? 25.688 -10.953 3.49 1 88.31 305 LEU A C 1
ATOM 2270 O O . LEU A 1 305 ? 26.609 -11.492 4.113 1 88.31 305 LEU A O 1
ATOM 2274 N N . PRO A 1 306 ? 25.453 -9.68 3.582 1 86.44 306 PRO A N 1
ATOM 2275 C CA . PRO A 1 306 ? 26.25 -8.836 4.465 1 86.44 306 PRO A CA 1
ATOM 2276 C C . PRO A 1 306 ? 26.109 -9.203 5.938 1 86.44 306 PRO A C 1
ATOM 2278 O O . PRO A 1 306 ? 25.062 -9.727 6.344 1 86.44 306 PRO A O 1
ATOM 2281 N N . ALA A 1 307 ? 27.172 -8.805 6.672 1 80.5 307 ALA A N 1
ATOM 2282 C CA . ALA A 1 307 ? 27.125 -8.969 8.125 1 80.5 307 ALA A CA 1
ATOM 2283 C C . ALA A 1 307 ? 26.141 -7.98 8.75 1 80.5 307 ALA A C 1
ATOM 2285 O O . ALA A 1 307 ? 25.922 -6.895 8.219 1 80.5 307 ALA A O 1
ATOM 2286 N N . ARG A 1 308 ? 25.578 -8.305 9.852 1 83.94 308 ARG A N 1
ATOM 2287 C CA . ARG A 1 308 ? 24.641 -7.461 10.594 1 83.94 308 ARG A CA 1
ATOM 2288 C C . ARG A 1 308 ? 23.547 -6.918 9.672 1 83.94 308 ARG A C 1
ATOM 2290 O O . ARG A 1 308 ? 23.266 -5.719 9.695 1 83.94 308 ARG A O 1
ATOM 2297 N N . LEU A 1 309 ? 23.016 -7.762 8.844 1 89.31 309 LEU A N 1
ATOM 2298 C CA . LEU A 1 309 ? 22.094 -7.406 7.77 1 89.31 309 LEU A CA 1
ATOM 2299 C C . LEU A 1 309 ? 20.891 -6.656 8.32 1 89.31 309 LEU A C 1
ATOM 2301 O O . LEU A 1 309 ? 20.562 -5.562 7.852 1 89.31 309 LEU A O 1
ATOM 2305 N N . PRO A 1 310 ? 20.312 -7.086 9.445 1 88.88 310 PRO A N 1
ATOM 2306 C CA . PRO A 1 310 ? 19.109 -6.375 9.906 1 88.88 310 PRO A CA 1
ATOM 2307 C C . PRO A 1 310 ? 19.422 -4.941 10.344 1 88.88 310 PRO A C 1
ATOM 2309 O O . PRO A 1 310 ? 18.703 -4.012 9.945 1 88.88 310 PRO A O 1
ATOM 2312 N N . ALA A 1 311 ? 20.484 -4.719 11.023 1 87.38 311 ALA A N 1
ATOM 2313 C CA . ALA A 1 311 ? 20.859 -3.383 11.477 1 87.38 311 ALA A CA 1
ATOM 2314 C C . ALA A 1 311 ? 21.359 -2.527 10.312 1 87.38 311 ALA A C 1
ATOM 2316 O O . ALA A 1 311 ? 21.062 -1.332 10.242 1 87.38 311 ALA A O 1
ATOM 2317 N N . GLY A 1 312 ? 22.094 -3.17 9.438 1 89.56 312 GLY A N 1
ATOM 2318 C CA . GLY A 1 312 ? 22.656 -2.451 8.305 1 89.56 312 GLY A CA 1
ATOM 2319 C C . GLY A 1 312 ? 21.594 -1.933 7.348 1 89.56 312 GLY A C 1
ATOM 2320 O O . GLY A 1 312 ? 21.797 -0.909 6.691 1 89.56 312 GLY A O 1
ATOM 2321 N N . LEU A 1 313 ? 20.438 -2.621 7.281 1 92.38 313 LEU A N 1
ATOM 2322 C CA . LEU A 1 313 ? 19.359 -2.217 6.391 1 92.38 313 LEU A CA 1
ATOM 2323 C C . LEU A 1 313 ? 18.875 -0.811 6.727 1 92.38 313 LEU A C 1
ATOM 2325 O O . LEU A 1 313 ? 18.422 -0.077 5.844 1 92.38 313 LEU A O 1
ATOM 2329 N N . LEU A 1 314 ? 19.016 -0.433 7.965 1 92.62 314 LEU A N 1
ATOM 2330 C CA . LEU A 1 314 ? 18.5 0.843 8.445 1 92.62 314 LEU A CA 1
ATOM 2331 C C . LEU A 1 314 ? 19.203 2.008 7.754 1 92.62 314 LEU A C 1
ATOM 2333 O O . LEU A 1 314 ? 18.609 3.076 7.582 1 92.62 314 LEU A O 1
ATOM 2337 N N . GLY A 1 315 ? 20.438 1.796 7.336 1 93.56 315 GLY A N 1
ATOM 2338 C CA . GLY A 1 315 ? 21.188 2.844 6.66 1 93.56 315 GLY A CA 1
ATOM 2339 C C . GLY A 1 315 ? 21.375 2.58 5.176 1 93.56 315 GLY A C 1
ATOM 2340 O O . GLY A 1 315 ? 21.812 3.459 4.434 1 93.56 315 GLY A O 1
ATOM 2341 N N . ARG A 1 316 ? 20.938 1.357 4.734 1 94.62 316 ARG A N 1
ATOM 2342 C CA . ARG A 1 316 ? 21.234 0.959 3.359 1 94.62 316 ARG A CA 1
ATOM 2343 C C . ARG A 1 316 ? 19.984 1.032 2.492 1 94.62 316 ARG A C 1
ATOM 2345 O O . ARG A 1 316 ? 20.062 1.002 1.263 1 94.62 316 ARG A O 1
ATOM 2352 N N . ARG A 1 317 ? 18.797 1.085 3.096 1 96.38 317 ARG A N 1
ATOM 2353 C CA . ARG A 1 317 ? 17.562 1.177 2.346 1 96.38 317 ARG A CA 1
ATOM 2354 C C . ARG A 1 317 ? 17.047 2.613 2.309 1 96.38 317 ARG A C 1
ATOM 2356 O O . ARG A 1 317 ? 16.719 3.188 3.348 1 96.38 317 ARG A O 1
ATOM 2363 N N . PRO A 1 318 ? 16.891 3.141 1.095 1 97.5 318 PRO A N 1
ATOM 2364 C CA . PRO A 1 318 ? 16.453 4.539 1.008 1 97.5 318 PRO A CA 1
ATOM 2365 C C . PRO A 1 318 ? 15.07 4.762 1.608 1 97.5 318 PRO A C 1
ATOM 2367 O O . PRO A 1 318 ? 14.812 5.812 2.203 1 97.5 318 PRO A O 1
ATOM 2370 N N . ASP A 1 319 ? 14.172 3.834 1.502 1 97.12 319 ASP A N 1
ATOM 2371 C CA . ASP A 1 319 ? 12.82 4.027 2.033 1 97.12 319 ASP A CA 1
ATOM 2372 C C . ASP A 1 319 ? 12.836 4.09 3.559 1 97.12 319 ASP A C 1
ATOM 2374 O O . ASP A 1 319 ? 12.102 4.875 4.16 1 97.12 319 ASP A O 1
ATOM 2378 N N . ILE A 1 320 ? 13.711 3.316 4.215 1 97 320 ILE A N 1
ATOM 2379 C CA . ILE A 1 320 ? 13.836 3.355 5.668 1 97 320 ILE A CA 1
ATOM 2380 C C . ILE A 1 320 ? 14.453 4.688 6.094 1 97 320 ILE A C 1
ATOM 2382 O O . ILE A 1 320 ? 13.984 5.32 7.043 1 97 320 ILE A O 1
ATOM 2386 N N . VAL A 1 321 ? 15.484 5.109 5.355 1 97.19 321 VAL A N 1
ATOM 2387 C CA . VAL A 1 321 ? 16.156 6.359 5.68 1 97.19 321 VAL A CA 1
ATOM 2388 C C . VAL A 1 321 ? 15.195 7.527 5.512 1 97.19 321 VAL A C 1
ATOM 2390 O O . VAL A 1 321 ? 15.148 8.43 6.352 1 97.19 321 VAL A O 1
ATOM 2393 N N . ALA A 1 322 ? 14.383 7.516 4.414 1 97.38 322 ALA A N 1
ATOM 2394 C CA . ALA A 1 322 ? 13.391 8.57 4.203 1 97.38 322 ALA A CA 1
ATOM 2395 C C . ALA A 1 322 ? 12.375 8.602 5.34 1 97.38 322 ALA A C 1
ATOM 2397 O O . ALA A 1 322 ? 12.008 9.672 5.828 1 97.38 322 ALA A O 1
ATOM 2398 N N . ALA A 1 323 ? 11.906 7.449 5.762 1 96.75 323 ALA A N 1
ATOM 2399 C CA . ALA A 1 323 ? 10.969 7.363 6.875 1 96.75 323 ALA A CA 1
ATOM 2400 C C . ALA A 1 323 ? 11.586 7.906 8.156 1 96.75 323 ALA A C 1
ATOM 2402 O O . ALA A 1 323 ? 10.922 8.594 8.938 1 96.75 323 ALA A O 1
ATOM 2403 N N . ARG A 1 324 ? 12.891 7.605 8.398 1 96.38 324 ARG A N 1
ATOM 2404 C CA . ARG A 1 324 ? 13.609 8.109 9.562 1 96.38 324 ARG A CA 1
ATOM 2405 C C . ARG A 1 324 ? 13.672 9.633 9.547 1 96.38 324 ARG A C 1
ATOM 2407 O O . ARG A 1 324 ? 13.453 10.281 10.57 1 96.38 324 ARG A O 1
ATOM 2414 N N . LEU A 1 325 ? 13.945 10.195 8.398 1 96.25 325 LEU A N 1
ATOM 2415 C CA . LEU A 1 325 ? 14.047 11.641 8.258 1 96.25 325 LEU A CA 1
ATOM 2416 C C . LEU A 1 325 ? 12.703 12.305 8.516 1 96.25 325 LEU A C 1
ATOM 2418 O O . LEU A 1 325 ? 12.641 13.406 9.078 1 96.25 325 LEU A O 1
ATOM 2422 N N . ARG A 1 326 ? 11.625 11.672 8.188 1 96.19 326 ARG A N 1
ATOM 2423 C CA . ARG A 1 326 ? 10.297 12.211 8.469 1 96.19 326 ARG A CA 1
ATOM 2424 C C . ARG A 1 326 ? 10 12.18 9.961 1 96.19 326 ARG A C 1
ATOM 2426 O O . ARG A 1 326 ? 9.328 13.078 10.484 1 96.19 326 ARG A O 1
ATOM 2433 N N . VAL A 1 327 ? 10.508 11.117 10.648 1 96.19 327 VAL A N 1
ATOM 2434 C CA . VAL A 1 327 ? 10.391 11.07 12.102 1 96.19 327 VAL A CA 1
ATOM 2435 C C . VAL A 1 327 ? 11.156 12.242 12.719 1 96.19 327 VAL A C 1
ATOM 2437 O O . VAL A 1 327 ? 10.648 12.922 13.617 1 96.19 327 VAL A O 1
ATOM 2440 N N . GLU A 1 328 ? 12.32 12.516 12.18 1 95.56 328 GLU A N 1
ATOM 2441 C CA . GLU A 1 328 ? 13.133 13.633 12.664 1 95.56 328 GLU A CA 1
ATOM 2442 C C . GLU A 1 328 ? 12.406 14.961 12.477 1 95.56 328 GLU A C 1
ATOM 2444 O O . GLU A 1 328 ? 12.438 15.82 13.367 1 95.56 328 GLU A O 1
ATOM 2449 N N . ALA A 1 329 ? 11.75 15.094 11.344 1 96.06 329 ALA A N 1
ATOM 2450 C CA . ALA A 1 329 ? 10.984 16.312 11.086 1 96.06 329 ALA A CA 1
ATOM 2451 C C . ALA A 1 329 ? 9.844 16.453 12.086 1 96.06 329 ALA A C 1
ATOM 2453 O O . ALA A 1 329 ? 9.57 17.562 12.57 1 96.06 329 ALA A O 1
ATOM 2454 N N . ALA A 1 330 ? 9.188 15.367 12.398 1 95.31 330 ALA A N 1
ATOM 2455 C CA . ALA A 1 330 ? 8.086 15.398 13.359 1 95.31 330 ALA A CA 1
ATOM 2456 C C . ALA A 1 330 ? 8.578 15.758 14.758 1 95.31 330 ALA A C 1
ATOM 2458 O O . ALA A 1 330 ? 7.914 16.5 15.484 1 95.31 330 ALA A O 1
ATOM 2459 N N . TYR A 1 331 ? 9.781 15.273 15.148 1 94.31 331 TYR A N 1
ATOM 2460 C CA . TYR A 1 331 ? 10.367 15.609 16.438 1 94.31 331 TYR A CA 1
ATOM 2461 C C . TYR A 1 331 ? 10.766 17.078 16.5 1 94.31 331 TYR A C 1
ATOM 2463 O O . TYR A 1 331 ? 10.625 17.734 17.531 1 94.31 331 TYR A O 1
ATOM 2471 N N . ALA A 1 332 ? 11.258 17.594 15.352 1 94.25 332 ALA A N 1
ATOM 2472 C CA . ALA A 1 332 ? 11.586 19.016 15.289 1 94.25 332 ALA A CA 1
ATOM 2473 C C . ALA A 1 332 ? 10.344 19.875 15.523 1 94.25 332 ALA A C 1
ATOM 2475 O O . ALA A 1 332 ? 10.43 20.922 16.156 1 94.25 332 ALA A O 1
ATOM 2476 N N . ALA A 1 333 ? 9.234 19.438 15.031 1 93.88 333 ALA A N 1
ATOM 2477 C CA . ALA A 1 333 ? 7.977 20.156 15.25 1 93.88 333 ALA A CA 1
ATOM 2478 C C . ALA A 1 333 ? 7.613 20.188 16.734 1 93.88 333 ALA A C 1
ATOM 2480 O O . ALA A 1 333 ? 7.121 21.203 17.234 1 93.88 333 ALA A O 1
ATOM 2481 N N . ILE A 1 334 ? 7.867 19.062 17.5 1 93.44 334 ILE A N 1
ATOM 2482 C CA . ILE A 1 334 ? 7.648 19.031 18.938 1 93.44 334 ILE A CA 1
ATOM 2483 C C . ILE A 1 334 ? 8.523 20.062 19.625 1 93.44 334 ILE A C 1
ATOM 2485 O O . ILE A 1 334 ? 8.039 20.859 20.438 1 93.44 334 ILE A O 1
ATOM 2489 N N . ASP A 1 335 ? 9.789 20.156 19.203 1 92.44 335 ASP A N 1
ATOM 2490 C CA . ASP A 1 335 ? 10.727 21.109 19.781 1 92.44 335 ASP A CA 1
ATOM 2491 C C . ASP A 1 335 ? 10.289 22.547 19.516 1 92.44 335 ASP A C 1
ATOM 2493 O O . ASP A 1 335 ? 10.391 23.422 20.391 1 92.44 335 ASP A O 1
ATOM 2497 N N . GLY A 1 336 ? 9.828 22.781 18.297 1 91.56 336 GLY A N 1
ATOM 2498 C CA . GLY A 1 336 ? 9.336 24.094 17.953 1 91.56 336 GLY A CA 1
ATOM 2499 C C . GLY A 1 336 ? 8.156 24.531 18.781 1 91.56 336 GLY A C 1
ATOM 2500 O O . GLY A 1 336 ? 8.117 25.672 19.281 1 91.56 336 GLY A O 1
ATOM 2501 N N . THR A 1 337 ? 7.223 23.656 18.969 1 91.5 337 THR A N 1
ATOM 2502 C CA . THR A 1 337 ? 6.051 23.984 19.766 1 91.5 337 THR A CA 1
ATOM 2503 C C . THR A 1 337 ? 6.426 24.141 21.234 1 91.5 337 THR A C 1
ATOM 2505 O O . THR A 1 337 ? 5.891 25.016 21.922 1 91.5 337 THR A O 1
ATOM 2508 N N . ARG A 1 338 ? 7.367 23.375 21.781 1 90.88 338 ARG A N 1
ATOM 2509 C CA . ARG A 1 338 ? 7.844 23.562 23.156 1 90.88 338 ARG A CA 1
ATOM 2510 C C . ARG A 1 338 ? 8.477 24.938 23.344 1 90.88 338 ARG A C 1
ATOM 2512 O O . ARG A 1 338 ? 8.25 25.594 24.359 1 90.88 338 ARG A O 1
ATOM 2519 N N . ALA A 1 339 ? 9.188 25.344 22.312 1 88.25 339 ALA A N 1
ATOM 2520 C CA . ALA A 1 339 ? 9.812 26.672 22.359 1 88.25 339 ALA A CA 1
ATOM 2521 C C . ALA A 1 339 ? 8.758 27.766 22.344 1 88.25 339 ALA A C 1
ATOM 2523 O O . ALA A 1 339 ? 9 28.875 22.828 1 88.25 339 ALA A O 1
ATOM 2524 N N . SER A 1 340 ? 7.602 27.5 21.797 1 87.19 340 SER A N 1
ATOM 2525 C CA . SER A 1 340 ? 6.551 28.5 21.672 1 87.19 340 SER A CA 1
ATOM 2526 C C . SER A 1 340 ? 5.891 28.812 23.016 1 87.19 340 SER A C 1
ATOM 2528 O O . SER A 1 340 ? 5.109 29.75 23.125 1 87.19 340 SER A O 1
ATOM 2530 N N . PHE A 1 341 ? 6.238 28.031 24.094 1 84.06 341 PHE A N 1
ATOM 2531 C CA . PHE A 1 341 ? 5.715 28.281 25.422 1 84.06 341 PHE A CA 1
ATOM 2532 C C . PHE A 1 341 ? 6.477 29.422 26.094 1 84.06 341 PHE A C 1
ATOM 2534 O O . PHE A 1 341 ? 6.031 29.969 27.109 1 84.06 341 PHE A O 1
ATOM 2541 N N . TYR A 1 342 ? 7.582 29.844 25.406 1 82.44 342 TYR A N 1
ATOM 2542 C CA . TYR A 1 342 ? 8.414 30.922 25.938 1 82.44 342 TYR A CA 1
ATOM 2543 C C . TYR A 1 342 ? 8.148 32.219 25.219 1 82.44 342 TYR A C 1
ATOM 2545 O O . TYR A 1 342 ? 7.574 32.25 24.125 1 82.44 342 TYR A O 1
ATOM 2553 N N . PRO A 1 343 ? 8.516 33.406 25.812 1 77.62 343 PRO A N 1
ATOM 2554 C CA . PRO A 1 343 ? 8.211 34.688 25.203 1 77.62 343 PRO A CA 1
ATOM 2555 C C . PRO A 1 343 ? 8.867 34.875 23.828 1 77.62 343 PRO A C 1
ATOM 2557 O O . PRO A 1 343 ? 9.992 34.406 23.625 1 77.62 343 PRO A O 1
ATOM 2560 N N . ASP A 1 344 ? 8.125 35.469 23.016 1 77.25 344 ASP A N 1
ATOM 2561 C CA . ASP A 1 344 ? 8.672 35.875 21.719 1 77.25 344 ASP A CA 1
ATOM 2562 C C . ASP A 1 344 ? 9.258 37.281 21.781 1 77.25 344 ASP A C 1
ATOM 2564 O O . ASP A 1 344 ? 8.648 38.188 22.359 1 77.25 344 ASP A O 1
ATOM 2568 N N . VAL A 1 345 ? 10.477 37.375 21.312 1 75.56 345 VAL A N 1
ATOM 2569 C CA . VAL A 1 345 ? 11.148 38.656 21.281 1 75.56 345 VAL A CA 1
ATOM 2570 C C . VAL A 1 345 ? 11.281 39.156 19.844 1 75.56 345 VAL A C 1
ATOM 2572 O O . VAL A 1 345 ? 11.945 38.5 19.031 1 75.56 345 VAL A O 1
ATOM 2575 N N . ASN A 1 346 ? 10.562 40.156 19.594 1 76.75 346 ASN A N 1
ATOM 2576 C CA . ASN A 1 346 ? 10.633 40.75 18.266 1 76.75 346 ASN A CA 1
ATOM 2577 C C . ASN A 1 346 ? 11.289 42.125 18.328 1 76.75 346 ASN A C 1
ATOM 2579 O O . ASN A 1 346 ? 10.969 42.938 19.203 1 76.75 346 ASN A O 1
ATOM 2583 N N . LEU A 1 347 ? 12.297 42.281 17.484 1 73.94 347 LEU A N 1
ATOM 2584 C CA . LEU A 1 347 ? 12.922 43.594 17.312 1 73.94 347 LEU A CA 1
ATOM 2585 C C . LEU A 1 347 ? 12.297 44.344 16.156 1 73.94 347 LEU A C 1
ATOM 2587 O O . LEU A 1 347 ? 12.258 43.844 15.023 1 73.94 347 LEU A O 1
ATOM 2591 N N . ALA A 1 348 ? 11.688 45.438 16.453 1 71.94 348 ALA A N 1
ATOM 2592 C CA . ALA A 1 348 ? 11.062 46.25 15.422 1 71.94 348 ALA A CA 1
ATOM 2593 C C . ALA A 1 348 ? 11.68 47.656 15.367 1 71.94 348 ALA A C 1
ATOM 2595 O O . ALA A 1 348 ? 12.023 48.219 16.406 1 71.94 348 ALA A O 1
ATOM 2596 N N . ALA A 1 349 ? 12 48.062 14.211 1 68.5 349 ALA A N 1
ATOM 2597 C CA . ALA A 1 349 ? 12.469 49.406 13.961 1 68.5 349 ALA A CA 1
ATOM 2598 C C . ALA A 1 349 ? 11.641 50.094 12.859 1 68.5 349 ALA A C 1
ATOM 2600 O O . ALA A 1 349 ? 11.219 49.438 11.906 1 68.5 349 ALA A O 1
ATOM 2601 N N . LEU A 1 350 ? 11.195 51.219 13.094 1 67.88 350 LEU A N 1
ATOM 2602 C CA . LEU A 1 350 ? 10.453 52.031 12.117 1 67.88 350 LEU A CA 1
ATOM 2603 C C . LEU A 1 350 ? 11.094 53.406 11.945 1 67.88 350 LEU A C 1
ATOM 2605 O O . LEU A 1 350 ? 11.484 54.031 12.93 1 67.88 350 LEU A O 1
ATOM 2609 N N . GLY A 1 351 ? 11.461 53.719 10.812 1 63.59 351 GLY A N 1
ATOM 2610 C CA . GLY A 1 351 ? 11.945 55.062 10.477 1 63.59 351 GLY A CA 1
ATOM 2611 C C . GLY A 1 351 ? 11.281 55.656 9.242 1 63.59 351 GLY A C 1
ATOM 2612 O O . GLY A 1 351 ? 10.961 54.906 8.305 1 63.59 351 GLY A O 1
ATOM 2613 N N . GLY A 1 352 ? 10.984 56.938 9.414 1 69.56 352 GLY A N 1
ATOM 2614 C CA . GLY A 1 352 ? 10.406 57.562 8.242 1 69.56 352 GLY A CA 1
ATOM 2615 C C . GLY A 1 352 ? 10.094 59.031 8.453 1 69.56 352 GLY A C 1
ATOM 2616 O O . GLY A 1 352 ? 10.648 59.688 9.344 1 69.56 352 GLY A O 1
ATOM 2617 N N . LEU A 1 353 ? 9.461 59.656 7.383 1 67.94 353 LEU A N 1
ATOM 2618 C CA . LEU A 1 353 ? 8.922 61.031 7.402 1 67.94 353 LEU A CA 1
ATOM 2619 C C . LEU A 1 353 ? 7.445 61 7.789 1 67.94 353 LEU A C 1
ATOM 2621 O O . LEU A 1 353 ? 6.664 60.219 7.246 1 67.94 353 LEU A O 1
ATOM 2625 N N . PHE A 1 354 ? 7.184 61.719 8.781 1 63.47 354 PHE A N 1
ATOM 2626 C CA . PHE A 1 354 ? 5.812 61.812 9.266 1 63.47 354 PHE A CA 1
ATOM 2627 C C . PHE A 1 354 ? 5.383 63.281 9.359 1 63.47 354 PHE A C 1
ATOM 2629 O O . PHE A 1 354 ? 6.102 64.125 9.922 1 63.47 354 PHE A O 1
ATOM 2636 N N . ALA A 1 355 ? 4.309 63.594 8.57 1 61.41 355 ALA A N 1
ATOM 2637 C CA . ALA A 1 355 ? 3.818 65 8.586 1 61.41 355 ALA A CA 1
ATOM 2638 C C . ALA A 1 355 ? 2.299 65 8.734 1 61.41 355 ALA A C 1
ATOM 2640 O O . ALA A 1 355 ? 1.609 64.062 8.375 1 61.41 355 ALA A O 1
ATOM 2641 N N . LEU A 1 356 ? 1.78 66.062 9.328 1 61.78 356 LEU A N 1
ATOM 2642 C CA . LEU A 1 356 ? 0.343 66.25 9.477 1 61.78 356 LEU A CA 1
ATOM 2643 C C . LEU A 1 356 ? -0.244 66.938 8.258 1 61.78 356 LEU A C 1
ATOM 2645 O O . LEU A 1 356 ? -1.465 67.062 8.117 1 61.78 356 LEU A O 1
ATOM 2649 N N . THR A 1 357 ? 0.579 67.5 7.574 1 61.84 357 THR A N 1
ATOM 2650 C CA . THR A 1 357 ? 0.2 68.062 6.277 1 61.84 357 THR A CA 1
ATOM 2651 C C . THR A 1 357 ? 1.136 67.562 5.18 1 61.84 357 THR A C 1
ATOM 2653 O O . THR A 1 357 ? 2.338 67.438 5.406 1 61.84 357 THR A O 1
ATOM 2656 N N . PRO A 1 358 ? 0.557 67.25 4.121 1 67.81 358 PRO A N 1
ATOM 2657 C CA . PRO A 1 358 ? 1.407 66.75 3.029 1 67.81 358 PRO A CA 1
ATOM 2658 C C . PRO A 1 358 ? 2.543 67.688 2.701 1 67.81 358 PRO A C 1
ATOM 2660 O O . PRO A 1 358 ? 3.643 67.312 2.342 1 67.81 358 PRO A O 1
ATOM 2663 N N . ALA A 1 359 ? 2.295 69.062 2.889 1 69.31 359 ALA A N 1
ATOM 2664 C CA . ALA A 1 359 ? 3.291 70.062 2.531 1 69.31 359 ALA A CA 1
ATOM 2665 C C . ALA A 1 359 ? 4.488 70 3.477 1 69.31 359 ALA A C 1
ATOM 2667 O O . ALA A 1 359 ? 5.586 70.438 3.123 1 69.31 359 ALA A O 1
ATOM 2668 N N . SER A 1 360 ? 4.242 69.438 4.59 1 65.31 360 SER A N 1
ATOM 2669 C CA . SER A 1 360 ? 5.293 69.5 5.598 1 65.31 360 SER A CA 1
ATOM 2670 C C . SER A 1 360 ? 6.062 68.125 5.621 1 65.31 360 SER A C 1
ATOM 2672 O O . SER A 1 360 ? 6.988 68 6.418 1 65.31 360 SER A O 1
ATOM 2674 N N . LEU A 1 361 ? 5.785 67.312 4.727 1 71.44 361 LEU A N 1
ATOM 2675 C CA . LEU A 1 361 ? 6.359 65.938 4.754 1 71.44 361 LEU A CA 1
ATOM 2676 C C . LEU A 1 361 ? 7.867 66 4.52 1 71.44 361 LEU A C 1
ATOM 2678 O O . LEU A 1 361 ? 8.609 65.188 5.059 1 71.44 361 LEU A O 1
ATOM 2682 N N . PHE A 1 362 ? 8.406 66.938 3.795 1 72.5 362 PHE A N 1
ATOM 2683 C CA . PHE A 1 362 ? 9.82 67 3.447 1 72.5 362 PHE A CA 1
ATOM 2684 C C . PHE A 1 362 ? 10.562 68.062 4.227 1 72.5 362 PHE A C 1
ATOM 2686 O O . PHE A 1 362 ? 11.664 68.438 3.848 1 72.5 362 PHE A O 1
ATOM 2693 N N . ARG A 1 363 ? 9.898 68.5 5.301 1 68.06 363 ARG A N 1
ATOM 2694 C CA . ARG A 1 363 ? 10.602 69.438 6.199 1 68.06 363 ARG A CA 1
ATOM 2695 C C . ARG A 1 363 ? 11.477 68.688 7.184 1 68.06 363 ARG A C 1
ATOM 2697 O O . ARG A 1 363 ? 11.32 67.5 7.363 1 68.06 363 ARG A O 1
ATOM 2704 N N . HIS A 1 364 ? 12.562 69.312 7.66 1 66.5 364 HIS A N 1
ATOM 2705 C CA . HIS A 1 364 ? 13.547 68.688 8.547 1 66.5 364 HIS A CA 1
ATOM 2706 C C . HIS A 1 364 ? 12.883 68.125 9.789 1 66.5 364 HIS A C 1
ATOM 2708 O O . HIS A 1 364 ? 13.383 67.125 10.367 1 66.5 364 HIS A O 1
ATOM 2714 N N . ASP A 1 365 ? 11.781 68.688 10.203 1 60.41 365 ASP A N 1
ATOM 2715 C CA . ASP A 1 365 ? 11.141 68.25 11.438 1 60.41 365 ASP A CA 1
ATOM 2716 C C . ASP A 1 365 ? 10.227 67 11.195 1 60.41 365 ASP A C 1
ATOM 2718 O O . ASP A 1 365 ? 9.625 66.5 12.133 1 60.41 365 ASP A O 1
ATOM 2722 N N . ALA A 1 366 ? 10.258 66.5 9.953 1 61.03 366 ALA A N 1
ATOM 2723 C CA . ALA A 1 366 ? 9.352 65.438 9.625 1 61.03 366 ALA A CA 1
ATOM 2724 C C . ALA A 1 366 ? 10 64.062 9.906 1 61.03 366 ALA A C 1
ATOM 2726 O O . ALA A 1 366 ? 9.312 63.031 9.945 1 61.03 366 ALA A O 1
ATOM 2727 N N . LEU A 1 367 ? 11.281 64 10.195 1 66.94 367 LEU A N 1
ATOM 2728 C CA . LEU A 1 367 ? 11.977 62.719 10.43 1 66.94 367 LEU A CA 1
ATOM 2729 C C . LEU A 1 367 ? 11.57 62.125 11.766 1 66.94 367 LEU A C 1
ATOM 2731 O O . LEU A 1 367 ? 11.555 62.844 12.789 1 66.94 367 LEU A O 1
ATOM 2735 N N . GLY A 1 368 ? 11.055 60.969 11.789 1 63.19 368 GLY A N 1
ATOM 2736 C CA . GLY A 1 368 ? 10.727 60.219 13 1 63.19 368 GLY A CA 1
ATOM 2737 C C . GLY A 1 368 ? 11.031 58.75 12.898 1 63.19 368 GLY A C 1
ATOM 2738 O O . GLY A 1 368 ? 11.281 58.219 11.805 1 63.19 368 GLY A O 1
ATOM 2739 N N . GLY A 1 369 ? 11.359 58.094 14.023 1 59.53 369 GLY A N 1
ATOM 2740 C CA . GLY A 1 369 ? 11.617 56.656 14.047 1 59.53 369 GLY A CA 1
ATOM 2741 C C . GLY A 1 369 ? 11.516 56.062 15.43 1 59.53 369 GLY A C 1
ATOM 2742 O O . GLY A 1 369 ? 11.289 56.781 16.406 1 59.53 369 GLY A O 1
ATOM 2743 N N . SER A 1 370 ? 11.32 54.906 15.523 1 64.62 370 SER A N 1
ATOM 2744 C CA . SER A 1 370 ? 11.297 54.156 16.781 1 64.62 370 SER A CA 1
ATOM 2745 C C . SER A 1 370 ? 12.016 52.844 16.625 1 64.62 370 SER A C 1
ATOM 2747 O O . SER A 1 370 ? 12.078 52.281 15.539 1 64.62 370 SER A O 1
ATOM 2749 N N . ILE A 1 371 ? 12.852 52.5 17.609 1 65.75 371 ILE A N 1
ATOM 2750 C CA . ILE A 1 371 ? 13.5 51.219 17.656 1 65.75 371 ILE A CA 1
ATOM 2751 C C . ILE A 1 371 ? 13.336 50.594 19.047 1 65.75 371 ILE A C 1
ATOM 2753 O O . ILE A 1 371 ? 13.391 51.312 20.047 1 65.75 371 ILE A O 1
ATOM 2757 N N . GLY A 1 372 ? 12.984 49.438 19.156 1 65.38 372 GLY A N 1
ATOM 2758 C CA . GLY A 1 372 ? 12.961 48.781 20.453 1 65.38 372 GLY A CA 1
ATOM 2759 C C . GLY A 1 372 ? 12.461 47.344 20.391 1 65.38 372 GLY A C 1
ATOM 2760 O O . GLY A 1 372 ? 11.914 46.906 19.375 1 65.38 372 GLY A O 1
ATOM 2761 N N . PRO A 1 373 ? 12.742 46.531 21.438 1 65.69 373 PRO A N 1
ATOM 2762 C CA . PRO A 1 373 ? 12.227 45.188 21.562 1 65.69 373 PRO A CA 1
ATOM 2763 C C . PRO A 1 373 ? 10.773 45.125 22.031 1 65.69 373 PRO A C 1
ATOM 2765 O O . PRO A 1 373 ? 10.328 46 22.766 1 65.69 373 PRO A O 1
ATOM 2768 N N . ALA A 1 374 ? 10.023 44.312 21.375 1 67 374 ALA A N 1
ATOM 2769 C CA . ALA A 1 374 ? 8.688 43.969 21.844 1 67 374 ALA A CA 1
ATOM 2770 C C . ALA A 1 374 ? 8.625 42.531 22.312 1 67 374 ALA A C 1
ATOM 2772 O O . ALA A 1 374 ? 9.102 41.625 21.625 1 67 374 ALA A O 1
ATOM 2773 N N . LEU A 1 375 ? 8.336 42.344 23.703 1 67.62 375 LEU A N 1
ATOM 2774 C CA . LEU A 1 375 ? 8.195 41 24.266 1 67.62 375 LEU A CA 1
ATOM 2775 C C . LEU A 1 375 ? 6.723 40.625 24.359 1 67.62 375 LEU A C 1
ATOM 2777 O O . LEU A 1 375 ? 5.895 41.406 24.812 1 67.62 375 LEU A O 1
ATOM 2781 N N . SER A 1 376 ? 6.395 39.562 23.75 1 67.69 376 SER A N 1
ATOM 2782 C CA . SER A 1 376 ? 5.035 39.031 23.859 1 67.69 376 SER A CA 1
ATOM 2783 C C . SER A 1 376 ? 5.02 37.656 24.453 1 67.69 376 SER A C 1
ATOM 2785 O O . SER A 1 376 ? 5.844 36.812 24.094 1 67.69 376 SER A O 1
ATOM 2787 N N . LEU A 1 377 ? 4.305 37.469 25.609 1 64.5 377 LEU A N 1
ATOM 2788 C CA . LEU A 1 377 ? 4.152 36.156 26.25 1 64.5 377 LEU A CA 1
ATOM 2789 C C . LEU A 1 377 ? 2.711 35.656 26.141 1 64.5 377 LEU A C 1
ATOM 2791 O O . LEU A 1 377 ? 1.781 36.375 26.547 1 64.5 377 LEU A O 1
ATOM 2795 N N . PRO A 1 378 ? 2.537 34.625 25.5 1 62.72 378 PRO A N 1
ATOM 2796 C CA . PRO A 1 378 ? 1.179 34.094 25.438 1 62.72 378 PRO A CA 1
ATOM 2797 C C . PRO A 1 378 ? 0.711 33.5 26.766 1 62.72 378 PRO A C 1
ATOM 2799 O O . PRO A 1 378 ? 0.885 32.281 27 1 62.72 378 PRO A O 1
ATOM 2802 N N . ILE A 1 379 ? 0.148 34.188 27.703 1 60.41 379 ILE A N 1
ATOM 2803 C CA . ILE A 1 379 ? -0.207 33.719 29.047 1 60.41 379 ILE A CA 1
ATOM 2804 C C . ILE A 1 379 ? -1.435 32.812 28.969 1 60.41 379 ILE A C 1
ATOM 2806 O O . ILE A 1 379 ? -1.479 31.781 29.625 1 60.41 379 ILE A O 1
ATOM 2810 N N . PHE A 1 380 ? -2.523 33.188 28.188 1 59.62 380 PHE A N 1
ATOM 2811 C CA . PHE A 1 380 ? -3.738 32.375 28.219 1 59.62 380 PHE A CA 1
ATOM 2812 C C . PHE A 1 380 ? -3.807 31.453 27 1 59.62 380 PHE A C 1
ATOM 2814 O O . PHE A 1 380 ? -4.812 30.781 26.781 1 59.62 380 PHE A O 1
ATOM 2821 N N . ASP A 1 381 ? -2.711 31.516 26.188 1 73.12 381 ASP A N 1
ATOM 2822 C CA . ASP A 1 381 ? -2.67 30.625 25.047 1 73.12 381 ASP A CA 1
ATOM 2823 C C . ASP A 1 381 ? -2.051 29.281 25.422 1 73.12 381 ASP A C 1
ATOM 2825 O O . ASP A 1 381 ? -1.771 28.453 24.547 1 73.12 381 ASP A O 1
ATOM 2829 N N . ARG A 1 382 ? -1.908 29.094 26.688 1 76.62 382 ARG A N 1
ATOM 2830 C CA . ARG A 1 382 ? -1.251 27.891 27.156 1 76.62 382 ARG A CA 1
ATOM 2831 C C . ARG A 1 382 ? -2.035 26.641 26.75 1 76.62 382 ARG A C 1
ATOM 2833 O O . ARG A 1 382 ? -1.445 25.625 26.375 1 76.62 382 ARG A O 1
ATOM 2840 N N . SER A 1 383 ? -3.336 26.734 26.922 1 81.12 383 SER A N 1
ATOM 2841 C CA . SER A 1 383 ? -4.156 25.578 26.547 1 81.12 383 SER A CA 1
ATOM 2842 C C . SER A 1 383 ? -4.035 25.266 25.062 1 81.12 383 SER A C 1
ATOM 2844 O O . SER A 1 383 ? -4 24.094 24.672 1 81.12 383 SER A O 1
ATOM 2846 N N . ARG A 1 384 ? -4.012 26.281 24.188 1 84.94 384 ARG A N 1
ATOM 2847 C CA . ARG A 1 384 ? -3.834 26.078 22.75 1 84.94 384 ARG A CA 1
ATOM 2848 C C . ARG A 1 384 ? -2.473 25.469 22.453 1 84.94 384 ARG A C 1
ATOM 2850 O O . ARG A 1 384 ? -2.367 24.562 21.625 1 84.94 384 ARG A O 1
ATOM 2857 N N . LEU A 1 385 ? -1.467 26 23.109 1 87.38 385 LEU A N 1
ATOM 2858 C CA . LEU A 1 385 ? -0.119 25.484 22.891 1 87.38 385 LEU A CA 1
ATOM 2859 C C . LEU A 1 385 ? -0.008 24.047 23.375 1 87.38 385 LEU A C 1
ATOM 2861 O O . LEU A 1 385 ? 0.665 23.234 22.734 1 87.38 385 LEU A O 1
ATOM 2865 N N . LYS A 1 386 ? -0.672 23.75 24.5 1 88.81 386 LYS A N 1
ATOM 2866 C CA . LYS A 1 386 ? -0.684 22.375 24.984 1 88.81 386 LYS A CA 1
ATOM 2867 C C . LYS A 1 386 ? -1.363 21.438 23.984 1 88.81 386 LYS A C 1
ATOM 2869 O O . LYS A 1 386 ? -0.882 20.328 23.734 1 88.81 386 LYS A O 1
ATOM 2874 N N . ALA A 1 387 ? -2.484 21.844 23.469 1 91 387 ALA A N 1
ATOM 2875 C CA . ALA A 1 387 ? -3.186 21.062 22.438 1 91 387 ALA A CA 1
ATOM 2876 C C . ALA A 1 387 ? -2.314 20.875 21.203 1 91 387 ALA A C 1
ATOM 2878 O O . ALA A 1 387 ? -2.25 19.766 20.656 1 91 387 ALA A O 1
ATOM 2879 N N . LYS A 1 388 ? -1.667 21.938 20.766 1 91.56 388 LYS A N 1
ATOM 2880 C CA . LYS A 1 388 ? -0.769 21.844 19.625 1 91.56 388 LYS A CA 1
ATOM 2881 C C . LYS A 1 388 ? 0.368 20.859 19.891 1 91.56 388 LYS A C 1
ATOM 2883 O O . LYS A 1 388 ? 0.727 20.062 19.031 1 91.56 388 LYS A O 1
ATOM 2888 N N . LEU A 1 389 ? 0.964 20.984 21.109 1 92.62 389 LEU A N 1
ATOM 2889 C CA . LEU A 1 389 ? 2.023 20.062 21.484 1 92.62 389 LEU A CA 1
ATOM 2890 C C . LEU A 1 389 ? 1.525 18.625 21.438 1 92.62 389 LEU A C 1
ATOM 2892 O O . LEU A 1 389 ? 2.221 17.734 20.938 1 92.62 389 LEU A O 1
ATOM 2896 N N . GLY A 1 390 ? 0.306 18.422 22 1 93.19 390 GLY A N 1
ATOM 2897 C CA . GLY A 1 390 ? -0.296 17.109 21.891 1 93.19 390 GLY A CA 1
ATOM 2898 C C . GLY A 1 390 ? -0.451 16.625 20.469 1 93.19 390 GLY A C 1
ATOM 2899 O O . GLY A 1 390 ? -0.222 15.453 20.172 1 93.19 390 GLY A O 1
ATOM 2900 N N . GLY A 1 391 ? -0.884 17.484 19.531 1 94.56 391 GLY A N 1
ATOM 2901 C CA . GLY A 1 391 ? -0.97 17.156 18.109 1 94.56 391 GLY A CA 1
ATOM 2902 C C . GLY A 1 391 ? 0.37 16.797 17.5 1 94.56 391 GLY A C 1
ATOM 2903 O O . GLY A 1 391 ? 0.468 15.844 16.734 1 94.56 391 GLY A O 1
ATOM 2904 N N . ASP A 1 392 ? 1.372 17.578 17.828 1 94.31 392 ASP A N 1
ATOM 2905 C CA . ASP A 1 392 ? 2.713 17.297 17.312 1 94.31 392 ASP A CA 1
ATOM 2906 C C . ASP A 1 392 ? 3.219 15.953 17.812 1 94.31 392 ASP A C 1
ATOM 2908 O O . ASP A 1 392 ? 3.857 15.211 17.062 1 94.31 392 ASP A O 1
ATOM 2912 N N . VAL A 1 393 ? 2.936 15.672 19.062 1 94.56 393 VAL A N 1
ATOM 2913 C CA . VAL A 1 393 ? 3.326 14.391 19.625 1 94.56 393 VAL A CA 1
ATOM 2914 C C . VAL A 1 393 ? 2.602 13.258 18.906 1 94.56 393 VAL A C 1
ATOM 2916 O O . VAL A 1 393 ? 3.213 12.25 18.547 1 94.56 393 VAL A O 1
ATOM 2919 N N . ALA A 1 394 ? 1.34 13.367 18.641 1 95.06 394 ALA A N 1
ATOM 2920 C CA . ALA A 1 394 ? 0.567 12.375 17.906 1 95.06 394 ALA A CA 1
ATOM 2921 C C . ALA A 1 394 ? 1.114 12.195 16.5 1 95.06 394 ALA A C 1
ATOM 2923 O O . ALA A 1 394 ? 1.197 11.07 15.992 1 95.06 394 ALA A O 1
ATOM 2924 N N . ASN A 1 395 ? 1.486 13.266 15.852 1 94.94 395 ASN A N 1
ATOM 2925 C CA . ASN A 1 395 ? 2.098 13.203 14.531 1 94.94 395 ASN A CA 1
ATOM 2926 C C . ASN A 1 395 ? 3.424 12.445 14.562 1 94.94 395 ASN A C 1
ATOM 2928 O O . ASN A 1 395 ? 3.738 11.695 13.633 1 94.94 395 ASN A O 1
ATOM 2932 N N . ALA A 1 396 ? 4.203 12.68 15.602 1 95.56 396 ALA A N 1
ATOM 2933 C CA . ALA A 1 396 ? 5.453 11.945 15.766 1 95.56 396 ALA A CA 1
ATOM 2934 C C . ALA A 1 396 ? 5.195 10.453 15.93 1 95.56 396 ALA A C 1
ATOM 2936 O O . ALA A 1 396 ? 5.895 9.625 15.344 1 95.56 396 ALA A O 1
ATOM 2937 N N . ASP A 1 397 ? 4.148 10.148 16.719 1 95.25 397 ASP A N 1
ATOM 2938 C CA . ASP A 1 397 ? 3.771 8.75 16.875 1 95.25 397 ASP A CA 1
ATOM 2939 C C . ASP A 1 397 ? 3.354 8.148 15.531 1 95.25 397 ASP A C 1
ATOM 2941 O O . ASP A 1 397 ? 3.693 7.004 15.227 1 95.25 397 ASP A O 1
ATOM 2945 N N . MET A 1 398 ? 2.623 8.852 14.75 1 95.62 398 MET A N 1
ATOM 2946 C CA . MET A 1 398 ? 2.232 8.391 13.422 1 95.62 398 MET A CA 1
ATOM 2947 C C . MET A 1 398 ? 3.459 8.141 12.547 1 95.62 398 MET A C 1
ATOM 2949 O O . MET A 1 398 ? 3.557 7.105 11.883 1 95.62 398 MET A O 1
ATOM 2953 N N . ALA A 1 399 ? 4.395 9.094 12.523 1 96.19 399 ALA A N 1
ATOM 2954 C CA . ALA A 1 399 ? 5.621 8.945 11.75 1 96.19 399 ALA A CA 1
ATOM 2955 C C . ALA A 1 399 ? 6.43 7.742 12.219 1 96.19 399 ALA A C 1
ATOM 2957 O O . ALA A 1 399 ? 6.98 7 11.398 1 96.19 399 ALA A O 1
ATOM 2958 N N . LEU A 1 400 ? 6.5 7.555 13.562 1 95.94 400 LEU A N 1
ATOM 2959 C CA . LEU A 1 400 ? 7.211 6.41 14.125 1 95.94 400 LEU A CA 1
ATOM 2960 C C . LEU A 1 400 ? 6.559 5.102 13.695 1 95.94 400 LEU A C 1
ATOM 2962 O O . LEU A 1 400 ? 7.25 4.145 13.344 1 95.94 400 LEU A O 1
ATOM 2966 N N . ALA A 1 401 ? 5.266 5.035 13.742 1 95.75 401 ALA A N 1
ATOM 2967 C CA . ALA A 1 401 ? 4.551 3.836 13.312 1 95.75 401 ALA A CA 1
ATOM 2968 C C . ALA A 1 401 ? 4.836 3.521 11.844 1 95.75 401 ALA A C 1
ATOM 2970 O O . ALA A 1 401 ? 5.055 2.363 11.484 1 95.75 401 ALA A O 1
ATOM 2971 N N . LEU A 1 402 ? 4.871 4.504 10.992 1 95.62 402 LEU A N 1
ATOM 2972 C CA . LEU A 1 402 ? 5.148 4.32 9.57 1 95.62 402 LEU A CA 1
ATOM 2973 C C . LEU A 1 402 ? 6.594 3.877 9.352 1 95.62 402 LEU A C 1
ATOM 2975 O O . LEU A 1 402 ? 6.867 3.051 8.484 1 95.62 402 LEU A O 1
ATOM 2979 N N . TYR A 1 403 ? 7.559 4.465 10.156 1 96.88 403 TYR A N 1
ATOM 2980 C CA . TYR A 1 403 ? 8.945 4.004 10.133 1 96.88 403 TYR A CA 1
ATOM 2981 C C . TYR A 1 403 ? 9.031 2.527 10.492 1 96.88 403 TYR A C 1
ATOM 2983 O O . TYR A 1 403 ? 9.672 1.746 9.781 1 96.88 403 TYR A O 1
ATOM 2991 N N . ASN A 1 404 ? 8.352 2.141 11.57 1 95.88 404 ASN A N 1
ATOM 2992 C CA . ASN A 1 404 ? 8.359 0.755 12.023 1 95.88 404 ASN A CA 1
ATOM 2993 C C . ASN A 1 404 ? 7.766 -0.182 10.977 1 95.88 404 ASN A C 1
ATOM 2995 O O . ASN A 1 404 ? 8.289 -1.271 10.742 1 95.88 404 ASN A O 1
ATOM 2999 N N . GLN A 1 405 ? 6.699 0.208 10.344 1 95.44 405 GLN A N 1
ATOM 3000 C CA . GLN A 1 405 ? 6.082 -0.562 9.273 1 95.44 405 GLN A CA 1
ATOM 3001 C C . GLN A 1 405 ? 7.062 -0.774 8.117 1 95.44 405 GLN A C 1
ATOM 3003 O O . GLN A 1 405 ? 7.145 -1.871 7.562 1 95.44 405 GLN A O 1
ATOM 3008 N N . THR A 1 406 ? 7.789 0.293 7.773 1 96.62 406 THR A N 1
ATOM 3009 C CA . THR A 1 406 ? 8.75 0.231 6.68 1 96.62 406 THR A CA 1
ATOM 3010 C C . THR A 1 406 ? 9.875 -0.747 7.004 1 96.62 406 THR A C 1
ATOM 3012 O O . THR A 1 406 ? 10.297 -1.522 6.145 1 96.62 406 THR A O 1
ATOM 3015 N N . VAL A 1 407 ? 10.328 -0.737 8.227 1 95.44 407 VAL A N 1
ATOM 3016 C CA . VAL A 1 407 ? 11.398 -1.634 8.656 1 95.44 407 VAL A CA 1
ATOM 3017 C C . VAL A 1 407 ? 10.914 -3.082 8.586 1 95.44 407 VAL A C 1
ATOM 3019 O O . VAL A 1 407 ? 11.602 -3.941 8.023 1 95.44 407 VAL A O 1
ATOM 3022 N N . ASP A 1 408 ? 9.734 -3.375 9.125 1 93.62 408 ASP A N 1
ATOM 3023 C CA . ASP A 1 408 ? 9.18 -4.727 9.102 1 93.62 408 ASP A CA 1
ATOM 3024 C C . ASP A 1 408 ? 9 -5.223 7.672 1 93.62 408 ASP A C 1
ATOM 3026 O O . ASP A 1 408 ? 9.305 -6.379 7.367 1 93.62 408 ASP A O 1
ATOM 3030 N N . ALA A 1 409 ? 8.531 -4.332 6.812 1 95.06 409 ALA A N 1
ATOM 3031 C CA . ALA A 1 409 ? 8.32 -4.691 5.414 1 95.06 409 ALA A CA 1
ATOM 3032 C C . ALA A 1 409 ? 9.648 -5 4.727 1 95.06 409 ALA A C 1
ATOM 3034 O O . ALA A 1 409 ? 9.742 -5.934 3.924 1 95.06 409 ALA A O 1
ATOM 3035 N N . ALA A 1 410 ? 10.648 -4.215 5.039 1 96.25 410 ALA A N 1
ATOM 3036 C CA . ALA A 1 410 ? 11.969 -4.422 4.449 1 96.25 410 ALA A CA 1
ATOM 3037 C C . ALA A 1 410 ? 12.539 -5.773 4.863 1 96.25 410 ALA A C 1
ATOM 3039 O O . ALA A 1 410 ? 13.062 -6.516 4.027 1 96.25 410 ALA A O 1
ATOM 3040 N N . LEU A 1 411 ? 12.461 -6.125 6.141 1 95.38 411 LEU A N 1
ATOM 3041 C CA . LEU A 1 411 ? 12.93 -7.414 6.629 1 95.38 411 LEU A CA 1
ATOM 3042 C C . LEU A 1 411 ? 12.172 -8.555 5.965 1 95.38 411 LEU A C 1
ATOM 3044 O O . LEU A 1 411 ? 12.773 -9.562 5.57 1 95.38 411 LEU A O 1
ATOM 3048 N N . GLY A 1 412 ? 10.875 -8.383 5.859 1 96.25 412 GLY A N 1
ATOM 3049 C CA . GLY A 1 412 ? 10.055 -9.383 5.195 1 96.25 412 GLY A CA 1
ATOM 3050 C C . GLY A 1 412 ? 10.438 -9.602 3.744 1 96.25 412 GLY A C 1
ATOM 3051 O O . GLY A 1 412 ? 10.438 -10.734 3.262 1 96.25 412 GLY A O 1
ATOM 3052 N N . GLU A 1 413 ? 10.742 -8.539 3.064 1 96.38 413 GLU A N 1
ATOM 3053 C CA . GLU A 1 413 ? 11.141 -8.633 1.662 1 96.38 413 GLU A CA 1
ATOM 3054 C C . GLU A 1 413 ? 12.422 -9.445 1.5 1 96.38 413 GLU A C 1
ATOM 3056 O O . GLU A 1 413 ? 12.492 -10.328 0.644 1 96.38 413 GLU A O 1
ATOM 3061 N N . VAL A 1 414 ? 13.383 -9.18 2.332 1 95.75 414 VAL A N 1
ATOM 3062 C CA . VAL A 1 414 ? 14.648 -9.906 2.277 1 95.75 414 VAL A CA 1
ATOM 3063 C C . VAL A 1 414 ? 14.406 -11.383 2.596 1 95.75 414 VAL A C 1
ATOM 3065 O O . VAL A 1 414 ? 14.859 -12.266 1.859 1 95.75 414 VAL A O 1
ATOM 3068 N N . ALA A 1 415 ? 13.656 -11.641 3.629 1 95.38 415 ALA A N 1
ATOM 3069 C CA . ALA A 1 415 ? 13.391 -13.016 4.055 1 95.38 415 ALA A CA 1
ATOM 3070 C C . ALA A 1 415 ? 12.688 -13.805 2.951 1 95.38 415 ALA A C 1
ATOM 3072 O O . ALA A 1 415 ? 13.031 -14.961 2.693 1 95.38 415 ALA A O 1
ATOM 3073 N N . ARG A 1 416 ? 11.766 -13.188 2.283 1 96.69 416 ARG A N 1
ATOM 3074 C CA . ARG A 1 416 ? 11.008 -13.875 1.242 1 96.69 416 ARG A CA 1
ATOM 3075 C C . ARG A 1 416 ? 11.883 -14.164 0.028 1 96.69 416 ARG A C 1
ATOM 3077 O O . ARG A 1 416 ? 11.805 -15.258 -0.55 1 96.69 416 ARG A O 1
ATOM 3084 N N . GLN A 1 417 ? 12.703 -13.195 -0.33 1 95.38 417 GLN A N 1
ATOM 3085 C CA . GLN A 1 417 ? 13.609 -13.43 -1.446 1 95.38 417 GLN A CA 1
ATOM 3086 C C . GLN A 1 417 ? 14.57 -14.57 -1.144 1 95.38 417 GLN A C 1
ATOM 3088 O O . GLN A 1 417 ? 14.789 -15.453 -1.983 1 95.38 417 GLN A O 1
ATOM 3093 N N . LEU A 1 418 ? 15.102 -14.602 0.033 1 93.94 418 LEU A N 1
ATOM 3094 C CA . LEU A 1 418 ? 16.062 -15.633 0.421 1 93.94 418 LEU A CA 1
ATOM 3095 C C . LEU A 1 418 ? 15.391 -17 0.473 1 93.94 418 LEU A C 1
ATOM 3097 O O . LEU A 1 418 ? 15.977 -18 0.049 1 93.94 418 LEU A O 1
ATOM 3101 N N . THR A 1 419 ? 14.203 -17 0.972 1 95.5 419 THR A N 1
ATOM 3102 C CA . THR A 1 419 ? 13.445 -18.25 1.038 1 95.5 419 THR A CA 1
ATOM 3103 C C . THR A 1 419 ? 13.203 -18.812 -0.36 1 95.5 419 THR A C 1
ATOM 3105 O O . THR A 1 419 ? 13.43 -20 -0.608 1 95.5 419 THR A O 1
ATOM 3108 N N . SER A 1 420 ? 12.812 -17.969 -1.253 1 96.56 420 SER A N 1
ATOM 3109 C CA . SER A 1 420 ? 12.531 -18.406 -2.619 1 96.56 420 SER A CA 1
ATOM 3110 C C . SER A 1 420 ? 13.812 -18.812 -3.338 1 96.56 420 SER A C 1
ATOM 3112 O O . SER A 1 420 ? 13.812 -19.75 -4.133 1 96.56 420 SER A O 1
ATOM 3114 N N . LEU A 1 421 ? 14.953 -18.141 -3.072 1 94.19 421 LEU A N 1
ATOM 3115 C CA . LEU A 1 421 ? 16.234 -18.516 -3.666 1 94.19 421 LEU A CA 1
ATOM 3116 C C . LEU A 1 421 ? 16.688 -19.891 -3.178 1 94.19 421 LEU A C 1
ATOM 3118 O O . LEU A 1 421 ? 17.219 -20.688 -3.953 1 94.19 421 LEU A O 1
ATOM 3122 N N . ALA A 1 422 ? 16.469 -20.172 -1.939 1 92.69 422 ALA A N 1
ATOM 3123 C CA . ALA A 1 422 ? 16.828 -21.484 -1.402 1 92.69 422 ALA A CA 1
ATOM 3124 C C . ALA A 1 422 ? 16.016 -22.594 -2.084 1 92.69 422 ALA A C 1
ATOM 3126 O O . ALA A 1 422 ? 16.578 -23.625 -2.443 1 92.69 422 ALA A O 1
ATOM 3127 N N . THR A 1 423 ? 14.766 -22.297 -2.285 1 94.69 423 THR A N 1
ATOM 3128 C CA . THR A 1 423 ? 13.906 -23.266 -2.979 1 94.69 423 THR A CA 1
ATOM 3129 C C . THR A 1 423 ? 14.375 -23.453 -4.418 1 94.69 423 THR A C 1
ATOM 3131 O O . THR A 1 423 ? 14.383 -24.578 -4.922 1 94.69 423 THR A O 1
ATOM 3134 N N . LEU A 1 424 ? 14.742 -22.406 -5.055 1 94.62 424 LEU A N 1
ATOM 3135 C CA . LEU A 1 424 ? 15.156 -22.469 -6.453 1 94.62 424 LEU A CA 1
ATOM 3136 C C . LEU A 1 424 ? 16.406 -23.328 -6.613 1 94.62 424 LEU A C 1
ATOM 3138 O O . LEU A 1 424 ? 16.562 -24 -7.633 1 94.62 424 LEU A O 1
ATOM 3142 N N . ASP A 1 425 ? 17.266 -23.359 -5.66 1 89.94 425 ASP A N 1
ATOM 3143 C CA . ASP A 1 425 ? 18.438 -24.219 -5.715 1 89.94 425 ASP A CA 1
ATOM 3144 C C . ASP A 1 425 ? 18.047 -25.688 -5.734 1 89.94 425 ASP A C 1
ATOM 3146 O O . ASP A 1 425 ? 18.594 -26.469 -6.512 1 89.94 425 ASP A O 1
ATOM 3150 N N . THR A 1 426 ? 17.062 -26 -4.988 1 90.81 426 THR A N 1
ATOM 3151 C CA . THR A 1 426 ? 16.547 -27.359 -4.961 1 90.81 426 THR A CA 1
ATOM 3152 C C . THR A 1 426 ? 15.883 -27.703 -6.289 1 90.81 426 THR A C 1
ATOM 3154 O O . THR A 1 426 ? 16.109 -28.781 -6.836 1 90.81 426 THR A O 1
ATOM 3157 N N . LEU A 1 427 ? 15.164 -26.75 -6.82 1 94.88 427 LEU A N 1
ATOM 3158 C CA . LEU A 1 427 ? 14.445 -26.984 -8.07 1 94.88 427 LEU A CA 1
ATOM 3159 C C . LEU A 1 427 ? 15.422 -27.141 -9.234 1 94.88 427 LEU A C 1
ATOM 3161 O O . LEU A 1 427 ? 15.234 -28.016 -10.094 1 94.88 427 LEU A O 1
ATOM 3165 N N . LEU A 1 428 ? 16.453 -26.359 -9.242 1 93.31 428 LEU A N 1
ATOM 3166 C CA . LEU A 1 428 ? 17.422 -26.422 -10.328 1 93.31 428 LEU A CA 1
ATOM 3167 C C . LEU A 1 428 ? 18.203 -27.734 -10.289 1 93.31 428 LEU A C 1
ATOM 3169 O O . LEU A 1 428 ? 18.484 -28.328 -11.336 1 93.31 428 LEU A O 1
ATOM 3173 N N . LYS A 1 429 ? 18.5 -28.266 -9.141 1 89.81 429 LYS A N 1
ATOM 3174 C CA . LYS A 1 429 ? 19.172 -29.547 -9.008 1 89.81 429 LYS A CA 1
ATOM 3175 C C . LYS A 1 429 ? 18.297 -30.688 -9.516 1 89.81 429 LYS A C 1
ATOM 3177 O O . LYS A 1 429 ? 18.766 -31.547 -10.273 1 89.81 429 LYS A O 1
ATOM 3182 N N . ALA A 1 430 ? 17.062 -30.609 -9.102 1 89.25 430 ALA A N 1
ATOM 3183 C CA . ALA A 1 430 ? 16.125 -31.625 -9.57 1 89.25 430 ALA A CA 1
ATOM 3184 C C . ALA A 1 430 ? 15.953 -31.547 -11.086 1 89.25 430 ALA A C 1
ATOM 3186 O O . ALA A 1 430 ? 15.906 -32.562 -11.758 1 89.25 430 ALA A O 1
ATOM 3187 N N . GLN A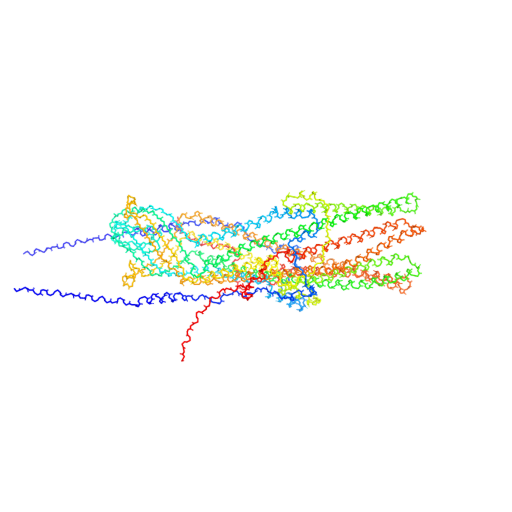 1 431 ? 15.914 -30.344 -11.617 1 92.69 431 GLN A N 1
ATOM 3188 C CA . GLN A 1 431 ? 15.695 -30.156 -13.047 1 92.69 431 GLN A CA 1
ATOM 3189 C C . GLN A 1 431 ? 16.906 -30.594 -13.859 1 92.69 431 GLN A C 1
ATOM 3191 O O . GLN A 1 431 ? 16.766 -31.094 -14.977 1 92.69 431 GLN A O 1
ATOM 3196 N N . GLN A 1 432 ? 18.062 -30.5 -13.312 1 90.19 432 GLN A N 1
ATOM 3197 C CA . GLN A 1 432 ? 19.266 -30.984 -13.984 1 90.19 432 GLN A CA 1
ATOM 3198 C C . GLN A 1 432 ? 19.266 -32.5 -14.109 1 90.19 432 GLN A C 1
ATOM 3200 O O . GLN A 1 432 ? 19.703 -33.031 -15.117 1 90.19 432 GLN A O 1
ATOM 3205 N N . GLN A 1 433 ? 18.734 -33.125 -13.125 1 86.31 433 GLN A N 1
ATOM 3206 C CA . GLN A 1 433 ? 18.578 -34.562 -13.203 1 86.31 433 GLN A CA 1
ATOM 3207 C C . GLN A 1 433 ? 17.594 -34.969 -14.289 1 86.31 433 GLN A C 1
ATOM 3209 O O . GLN A 1 433 ? 17.828 -35.906 -15.047 1 86.31 433 GLN A O 1
ATOM 3214 N N . ALA A 1 434 ? 16.5 -34.188 -14.32 1 88.12 434 ALA A N 1
ATOM 3215 C CA . ALA A 1 434 ? 15.5 -34.438 -15.367 1 88.12 434 ALA A CA 1
ATOM 3216 C C . ALA A 1 434 ? 16.094 -34.188 -16.75 1 88.12 434 ALA A C 1
ATOM 3218 O O . ALA A 1 434 ? 15.812 -34.969 -17.688 1 88.12 434 ALA A O 1
ATOM 3219 N N . LEU A 1 435 ? 16.906 -33.25 -16.875 1 90.81 435 LEU A N 1
ATOM 3220 C CA . LEU A 1 435 ? 17.562 -32.938 -18.156 1 90.81 435 LEU A CA 1
ATOM 3221 C C . LEU A 1 435 ? 18.5 -34.062 -18.562 1 90.81 435 LEU A C 1
ATOM 3223 O O . LEU A 1 435 ? 18.516 -34.5 -19.734 1 90.81 435 LEU A O 1
ATOM 3227 N N . ARG A 1 436 ? 19.219 -34.625 -17.672 1 87.25 436 ARG A N 1
ATOM 3228 C CA . ARG A 1 436 ? 20.125 -35.719 -17.969 1 87.25 436 ARG A CA 1
ATOM 3229 C C . ARG A 1 436 ? 19.344 -36.969 -18.375 1 87.25 436 ARG A C 1
ATOM 3231 O O . ARG A 1 436 ? 19.75 -37.688 -19.312 1 87.25 436 ARG A O 1
ATOM 3238 N N . ALA A 1 437 ? 18.281 -37.156 -17.641 1 83.25 437 ALA A N 1
ATOM 3239 C CA . ALA A 1 437 ? 17.453 -38.281 -18 1 83.25 437 ALA A CA 1
ATOM 3240 C C . ALA A 1 437 ? 16.891 -38.156 -19.406 1 83.25 437 ALA A C 1
ATOM 3242 O O . ALA A 1 437 ? 16.875 -39.125 -20.172 1 83.25 437 ALA A O 1
ATOM 3243 N N . ALA A 1 438 ? 16.453 -36.969 -19.781 1 88.56 438 ALA A N 1
ATOM 3244 C CA . ALA A 1 438 ? 15.914 -36.719 -21.109 1 88.56 438 ALA A CA 1
ATOM 3245 C C . ALA A 1 438 ? 17 -36.844 -22.188 1 88.56 438 ALA A C 1
ATOM 3247 O O . ALA A 1 438 ? 16.734 -37.375 -23.266 1 88.56 438 ALA A O 1
ATOM 3248 N N . GLN A 1 439 ? 18.203 -36.469 -21.922 1 91.12 439 GLN A N 1
ATOM 3249 C CA . GLN A 1 439 ? 19.328 -36.656 -22.828 1 91.12 439 GLN A CA 1
ATOM 3250 C C . GLN A 1 439 ? 19.625 -38.125 -23.078 1 91.12 439 GLN A C 1
ATOM 3252 O O . GLN A 1 439 ? 19.875 -38.531 -24.203 1 91.12 439 GLN A O 1
ATOM 3257 N N . ARG A 1 440 ? 19.531 -38.906 -22.047 1 86.44 440 ARG A N 1
ATOM 3258 C CA . ARG A 1 440 ? 19.734 -40.344 -22.172 1 86.44 440 ARG A CA 1
ATOM 3259 C C . ARG A 1 440 ? 18.656 -40.969 -23.016 1 86.44 440 ARG A C 1
ATOM 3261 O O . ARG A 1 440 ? 18.922 -41.906 -23.797 1 86.44 440 ARG A O 1
ATOM 3268 N N . MET A 1 441 ? 17.438 -40.438 -22.828 1 84.19 441 MET A N 1
ATOM 3269 C CA . MET A 1 441 ? 16.328 -40.938 -23.641 1 84.19 441 MET A CA 1
ATOM 3270 C C . MET A 1 441 ? 16.594 -40.719 -25.125 1 84.19 441 MET A C 1
ATOM 3272 O O . MET A 1 441 ? 16.312 -41.625 -25.938 1 84.19 441 MET A O 1
ATOM 3276 N N . VAL A 1 442 ? 17.141 -39.625 -25.516 1 90.12 442 VAL A N 1
ATOM 3277 C CA . VAL A 1 442 ? 17.453 -39.344 -26.922 1 90.12 442 VAL A CA 1
ATOM 3278 C C . VAL A 1 442 ? 18.562 -40.25 -27.406 1 90.12 442 VAL A C 1
ATOM 3280 O O . VAL A 1 442 ? 18.453 -40.844 -28.484 1 90.12 442 VAL A O 1
ATOM 3283 N N . ALA A 1 443 ? 19.578 -40.469 -26.609 1 90.25 443 ALA A N 1
ATOM 3284 C CA . ALA A 1 443 ? 20.688 -41.344 -26.969 1 90.25 443 ALA A CA 1
ATOM 3285 C C . ALA A 1 443 ? 20.234 -42.781 -27.172 1 90.25 443 ALA A C 1
ATOM 3287 O O . ALA A 1 443 ? 20.641 -43.438 -28.125 1 90.25 443 ALA A O 1
ATOM 3288 N N . LEU A 1 444 ? 19.359 -43.219 -26.328 1 84.81 444 LEU A N 1
ATOM 3289 C CA . LEU A 1 444 ? 18.844 -44.562 -26.406 1 84.81 444 LEU A CA 1
ATOM 3290 C C . LEU A 1 444 ? 18 -44.75 -27.656 1 84.81 444 LEU A C 1
ATOM 3292 O O . LEU A 1 444 ? 18.094 -45.781 -28.344 1 84.81 444 LEU A O 1
ATOM 3296 N N . ALA A 1 445 ? 17.188 -43.75 -27.906 1 87.62 445 ALA A N 1
ATOM 3297 C CA . ALA A 1 445 ? 16.344 -43.812 -29.094 1 87.62 445 ALA A CA 1
ATOM 3298 C C . ALA A 1 445 ? 17.203 -43.844 -30.359 1 87.62 445 ALA A C 1
ATOM 3300 O O . ALA A 1 445 ? 16.906 -44.594 -31.312 1 87.62 445 ALA A O 1
ATOM 3301 N N . GLN A 1 446 ? 18.281 -43.125 -30.422 1 91.19 446 GLN A N 1
ATOM 3302 C CA . GLN A 1 446 ? 19.203 -43.094 -31.547 1 91.19 446 GLN A CA 1
ATOM 3303 C C . GLN A 1 446 ? 19.891 -44.469 -31.719 1 91.19 446 GLN A C 1
ATOM 3305 O O . GLN A 1 446 ? 20 -44.969 -32.844 1 91.19 446 GLN A O 1
ATOM 3310 N N . ASP A 1 447 ? 20.266 -45.031 -30.656 1 89.88 447 ASP A N 1
ATOM 3311 C CA . ASP A 1 447 ? 20.938 -46.312 -30.688 1 89.88 447 ASP A CA 1
ATOM 3312 C C . ASP A 1 447 ? 20.016 -47.406 -31.203 1 89.88 447 ASP A C 1
ATOM 3314 O O . ASP A 1 447 ? 20.406 -48.219 -32.062 1 89.88 447 ASP A O 1
ATOM 3318 N N . ARG A 1 448 ? 18.844 -47.406 -30.75 1 88.88 448 ARG A N 1
ATOM 3319 C CA . ARG A 1 448 ? 17.859 -48.375 -31.188 1 88.88 448 ARG A CA 1
ATOM 3320 C C . ARG A 1 448 ? 17.562 -48.25 -32.688 1 88.88 448 ARG A C 1
ATOM 3322 O O . ARG A 1 448 ? 17.438 -49.219 -33.375 1 88.88 448 ARG A O 1
ATOM 3329 N N . HIS A 1 449 ? 17.484 -47.031 -33.094 1 89.31 449 HIS A N 1
ATOM 3330 C CA . HIS A 1 449 ? 17.234 -46.781 -34.5 1 89.31 449 HIS A CA 1
ATOM 3331 C C . HIS A 1 449 ? 18.406 -47.281 -35.375 1 89.31 449 HIS A C 1
ATOM 3333 O O . HIS A 1 449 ? 18.188 -47.875 -36.438 1 89.31 449 HIS A O 1
ATOM 3339 N N . ARG A 1 450 ? 19.547 -47.062 -34.906 1 90.88 450 ARG A N 1
ATOM 3340 C CA . ARG A 1 450 ? 20.75 -47.5 -35.625 1 90.88 450 ARG A CA 1
ATOM 3341 C C . ARG A 1 450 ? 20.828 -49 -35.719 1 90.88 450 ARG A C 1
ATOM 3343 O O . ARG A 1 450 ? 21.281 -49.531 -36.75 1 90.88 450 ARG A O 1
ATOM 3350 N N . ARG A 1 451 ? 20.266 -49.688 -34.812 1 91.25 451 ARG A N 1
ATOM 3351 C CA . ARG A 1 451 ? 20.281 -51.156 -34.781 1 91.25 451 ARG A CA 1
ATOM 3352 C C . ARG A 1 451 ? 19.031 -51.719 -35.438 1 91.25 451 ARG A C 1
ATOM 3354 O O . ARG A 1 451 ? 18.828 -52.938 -35.438 1 91.25 451 ARG A O 1
ATOM 3361 N N . GLY A 1 452 ? 18.219 -50.875 -35.969 1 88 452 GLY A N 1
ATOM 3362 C CA . GLY A 1 452 ? 17 -51.281 -36.656 1 88 452 GLY A CA 1
ATOM 3363 C C . GLY A 1 452 ? 15.898 -51.719 -35.719 1 88 452 GLY A C 1
ATOM 3364 O O . GLY A 1 452 ? 14.938 -52.375 -36.125 1 88 452 GLY A O 1
ATOM 3365 N N . MET A 1 453 ? 16.016 -51.406 -34.438 1 84.69 453 MET A N 1
ATOM 3366 C CA . MET A 1 453 ? 15.078 -51.812 -33.406 1 84.69 453 MET A CA 1
ATOM 3367 C C . MET A 1 453 ? 14.109 -50.719 -33.031 1 84.69 453 MET A C 1
ATOM 3369 O O . MET A 1 453 ? 13.328 -50.844 -32.094 1 84.69 453 MET A O 1
ATOM 3373 N N . GLY A 1 454 ? 14.219 -49.562 -33.688 1 81.81 454 GLY A N 1
ATOM 3374 C CA . GLY A 1 454 ? 13.344 -48.438 -33.406 1 81.81 454 GLY A CA 1
ATOM 3375 C C . GLY A 1 454 ? 13.078 -47.562 -34.625 1 81.81 454 GLY A C 1
ATOM 3376 O O . GLY A 1 454 ? 13.727 -47.75 -35.656 1 81.81 454 GLY A O 1
ATOM 3377 N N . MET A 1 455 ? 12.141 -46.75 -34.438 1 82.5 455 MET A N 1
ATOM 3378 C CA . MET A 1 455 ? 11.758 -45.875 -35.531 1 82.5 455 MET A CA 1
ATOM 3379 C C . MET A 1 455 ? 12.32 -44.469 -35.344 1 82.5 455 MET A C 1
ATOM 3381 O O . MET A 1 455 ? 12.625 -44.062 -34.219 1 82.5 455 MET A O 1
ATOM 3385 N N . ARG A 1 456 ? 12.469 -43.812 -36.438 1 82.81 456 ARG A N 1
ATOM 3386 C CA . ARG A 1 456 ? 12.945 -42.438 -36.375 1 82.81 456 ARG A CA 1
ATOM 3387 C C . ARG A 1 456 ? 12.031 -41.562 -35.531 1 82.81 456 ARG A C 1
ATOM 3389 O O . ARG A 1 456 ? 12.5 -40.656 -34.844 1 82.81 456 ARG A O 1
ATOM 3396 N N . LYS A 1 457 ? 10.734 -41.781 -35.5 1 82.88 457 LYS A N 1
ATOM 3397 C CA . LYS A 1 457 ? 9.758 -41.031 -34.719 1 82.88 457 LYS A CA 1
ATOM 3398 C C . LYS A 1 457 ? 10.094 -41.062 -33.25 1 82.88 457 LYS A C 1
ATOM 3400 O O . LYS A 1 457 ? 9.859 -40.094 -32.531 1 82.88 457 LYS A O 1
ATOM 3405 N N . ASP A 1 458 ? 10.648 -42.125 -32.844 1 85.31 458 ASP A N 1
ATOM 3406 C CA . ASP A 1 458 ? 11 -42.281 -31.422 1 85.31 458 ASP A CA 1
ATOM 3407 C C . ASP A 1 458 ? 12.094 -41.312 -31.031 1 85.31 458 ASP A C 1
ATOM 3409 O O . ASP A 1 458 ? 12.086 -40.781 -29.906 1 85.31 458 ASP A O 1
ATOM 3413 N N . ILE A 1 459 ? 13.039 -41.062 -31.922 1 87.88 459 ILE A N 1
ATOM 3414 C CA . ILE A 1 459 ? 14.094 -40.094 -31.688 1 87.88 459 ILE A CA 1
ATOM 3415 C C . ILE A 1 459 ? 13.492 -38.688 -31.594 1 87.88 459 ILE A C 1
ATOM 3417 O O . ILE A 1 459 ? 13.797 -37.938 -30.656 1 87.88 459 ILE A O 1
ATOM 3421 N N . ASP A 1 460 ? 12.586 -38.438 -32.469 1 87.62 460 ASP A N 1
ATOM 3422 C CA . ASP A 1 460 ? 11.992 -37.094 -32.5 1 87.62 460 ASP A CA 1
ATOM 3423 C C . ASP A 1 460 ? 11.117 -36.844 -31.281 1 87.62 460 ASP A C 1
ATOM 3425 O O . ASP A 1 460 ? 11.117 -35.75 -30.734 1 87.62 460 ASP A O 1
ATOM 3429 N N . VAL A 1 461 ? 10.383 -37.781 -30.828 1 84.5 461 VAL A N 1
ATOM 3430 C CA . VAL A 1 461 ? 9.562 -37.656 -29.625 1 84.5 461 VAL A CA 1
ATOM 3431 C C . VAL A 1 461 ? 10.461 -37.469 -28.406 1 84.5 461 VAL A C 1
ATOM 3433 O O . VAL A 1 461 ? 10.156 -36.656 -27.531 1 84.5 461 VAL A O 1
ATOM 3436 N N . ALA A 1 462 ? 11.578 -38.219 -28.359 1 87 462 ALA A N 1
ATOM 3437 C CA . ALA A 1 462 ? 12.547 -38.031 -27.281 1 87 462 ALA A CA 1
ATOM 3438 C C . ALA A 1 462 ? 13.156 -36.625 -27.312 1 87 462 ALA A C 1
ATOM 3440 O O . ALA A 1 462 ? 13.383 -36.031 -26.266 1 87 462 ALA A O 1
ATOM 3441 N N . GLN A 1 463 ? 13.367 -36.188 -28.516 1 91.5 463 GLN A N 1
ATOM 3442 C CA . GLN A 1 463 ? 13.898 -34.844 -28.688 1 91.5 463 GLN A CA 1
ATOM 3443 C C . GLN A 1 463 ? 12.914 -33.812 -28.172 1 91.5 463 GLN A C 1
ATOM 3445 O O . GLN A 1 463 ? 13.312 -32.812 -27.547 1 91.5 463 GLN A O 1
ATOM 3450 N N . LEU A 1 464 ? 11.656 -34 -28.422 1 90.81 464 LEU A N 1
ATOM 3451 C CA . LEU A 1 464 ? 10.633 -33.094 -27.938 1 90.81 464 LEU A CA 1
ATOM 3452 C C . LEU A 1 464 ? 10.617 -33.062 -26.406 1 90.81 464 LEU A C 1
ATOM 3454 O O . LEU A 1 464 ? 10.484 -31.984 -25.797 1 90.81 464 LEU A O 1
ATOM 3458 N N . THR A 1 465 ? 10.789 -34.156 -25.797 1 89 465 THR A N 1
ATOM 3459 C CA . THR A 1 465 ? 10.867 -34.25 -24.344 1 89 465 THR A CA 1
ATOM 3460 C C . THR A 1 465 ? 12.086 -33.5 -23.828 1 89 465 THR A C 1
ATOM 3462 O O . THR A 1 465 ? 11.992 -32.75 -22.828 1 89 465 THR A O 1
ATOM 3465 N N . LEU A 1 466 ? 13.242 -33.688 -24.469 1 92.38 466 LEU A N 1
ATOM 3466 C CA . LEU A 1 466 ? 14.469 -32.969 -24.094 1 92.38 466 LEU A CA 1
ATOM 3467 C C . LEU A 1 466 ? 14.273 -31.469 -24.172 1 92.38 466 LEU A C 1
ATOM 3469 O O . LEU A 1 466 ? 14.664 -30.734 -23.266 1 92.38 466 LEU A O 1
ATOM 3473 N N . LEU A 1 467 ? 13.594 -31.047 -25.203 1 95 467 LEU A N 1
ATOM 3474 C CA . LEU A 1 467 ? 13.375 -29.625 -25.406 1 95 467 LEU A CA 1
ATOM 3475 C C . LEU A 1 467 ? 12.422 -29.062 -24.344 1 95 467 LEU A C 1
ATOM 3477 O O . LEU A 1 467 ? 12.555 -27.922 -23.922 1 95 467 LEU A O 1
ATOM 3481 N N . ASP A 1 468 ? 11.445 -29.844 -23.875 1 93.88 468 ASP A N 1
ATOM 3482 C CA . ASP A 1 468 ? 10.555 -29.453 -22.781 1 93.88 468 ASP A CA 1
ATOM 3483 C C . ASP A 1 468 ? 11.336 -29.266 -21.484 1 93.88 468 ASP A C 1
ATOM 3485 O O . ASP A 1 468 ? 11.109 -28.297 -20.75 1 93.88 468 ASP A O 1
ATOM 3489 N N . GLU A 1 469 ? 12.273 -30.172 -21.203 1 92.81 469 GLU A N 1
ATOM 3490 C CA . GLU A 1 469 ? 13.086 -30.078 -20 1 92.81 469 GLU A CA 1
ATOM 3491 C C . GLU A 1 469 ? 14.039 -28.891 -20.047 1 92.81 469 GLU A C 1
ATOM 3493 O O . GLU A 1 469 ? 14.297 -28.25 -19.031 1 92.81 469 GLU A O 1
ATOM 3498 N N . ARG A 1 470 ? 14.539 -28.641 -21.234 1 95.44 470 ARG A N 1
ATOM 3499 C CA . ARG A 1 470 ? 15.391 -27.484 -21.406 1 95.44 470 ARG A CA 1
ATOM 3500 C C . ARG A 1 470 ? 14.617 -26.188 -21.172 1 95.44 470 ARG A C 1
ATOM 3502 O O . ARG A 1 470 ? 15.133 -25.25 -20.578 1 95.44 470 ARG A O 1
ATOM 3509 N N . ALA A 1 471 ? 13.359 -26.141 -21.641 1 96.38 471 ALA A N 1
ATOM 3510 C CA . ALA A 1 471 ? 12.5 -24.984 -21.422 1 96.38 471 ALA A CA 1
ATOM 3511 C C . ALA A 1 471 ? 12.266 -24.734 -19.938 1 96.38 471 ALA A C 1
ATOM 3513 O O . ALA A 1 471 ? 12.242 -23.578 -19.5 1 96.38 471 ALA A O 1
ATOM 3514 N N . HIS A 1 472 ? 12.117 -25.766 -19.234 1 95.81 472 HIS A N 1
ATOM 3515 C CA . HIS A 1 472 ? 11.906 -25.625 -17.797 1 95.81 472 HIS A CA 1
ATOM 3516 C C . HIS A 1 472 ? 13.156 -25.094 -17.094 1 95.81 472 HIS A C 1
ATOM 3518 O O . HIS A 1 472 ? 13.055 -24.328 -16.141 1 95.81 472 HIS A O 1
ATOM 3524 N N . VAL A 1 473 ? 14.375 -25.531 -17.547 1 94.81 473 VAL A N 1
ATOM 3525 C CA . VAL A 1 473 ? 15.617 -24.969 -17.031 1 94.81 473 VAL A CA 1
ATOM 3526 C C . VAL A 1 473 ? 15.656 -23.469 -17.266 1 94.81 473 VAL A C 1
ATOM 3528 O O . VAL A 1 473 ? 16 -22.703 -16.375 1 94.81 473 VAL A O 1
ATOM 3531 N N . VAL A 1 474 ? 15.258 -23.062 -18.469 1 95.81 474 VAL A N 1
ATOM 3532 C CA . VAL A 1 474 ? 15.234 -21.641 -18.828 1 95.81 474 VAL A CA 1
ATOM 3533 C C . VAL A 1 474 ? 14.312 -20.875 -17.891 1 95.81 474 VAL A C 1
ATOM 3535 O O . VAL A 1 474 ? 14.656 -19.797 -17.391 1 95.81 474 VAL A O 1
ATOM 3538 N N . GLU A 1 475 ? 13.172 -21.438 -17.594 1 96.5 475 GLU A N 1
ATOM 3539 C CA . GLU A 1 475 ? 12.195 -20.812 -16.703 1 96.5 475 GLU A CA 1
ATOM 3540 C C . GLU A 1 475 ? 12.75 -20.656 -15.289 1 96.5 475 GLU A C 1
ATOM 3542 O O . GLU A 1 475 ? 12.594 -19.609 -14.672 1 96.5 475 GLU A O 1
ATOM 3547 N N . LEU A 1 476 ? 13.375 -21.703 -14.781 1 96.19 476 LEU A N 1
ATOM 3548 C CA . LEU A 1 476 ? 13.914 -21.672 -13.43 1 96.19 476 LEU A CA 1
ATOM 3549 C C . LEU A 1 476 ? 15.086 -20.703 -13.328 1 96.19 476 LEU A C 1
ATOM 3551 O O . LEU A 1 476 ? 15.227 -19.984 -12.336 1 96.19 476 LEU A O 1
ATOM 3555 N N . GLN A 1 477 ? 15.914 -20.672 -14.367 1 94.62 477 GLN A N 1
ATOM 3556 C CA . GLN A 1 477 ? 17.031 -19.75 -14.383 1 94.62 477 GLN A CA 1
ATOM 3557 C C . GLN A 1 477 ? 16.562 -18.297 -14.422 1 94.62 477 GLN A C 1
ATOM 3559 O O . GLN A 1 477 ? 17.141 -17.422 -13.773 1 94.62 477 GLN A O 1
ATOM 3564 N N . ALA A 1 478 ? 15.539 -18.016 -15.148 1 95.88 478 ALA A N 1
ATOM 3565 C CA . ALA A 1 478 ? 14.953 -16.672 -15.203 1 95.88 478 ALA A CA 1
ATOM 3566 C C . ALA A 1 478 ? 14.375 -16.281 -13.844 1 95.88 478 ALA A C 1
ATOM 3568 O O . ALA A 1 478 ? 14.539 -15.141 -13.406 1 95.88 478 ALA A O 1
ATOM 3569 N N . ARG A 1 479 ? 13.68 -17.234 -13.227 1 96.44 479 ARG A N 1
ATOM 3570 C CA . ARG A 1 479 ? 13.148 -16.969 -11.891 1 96.44 479 ARG A CA 1
ATOM 3571 C C . ARG A 1 479 ? 14.273 -16.672 -10.906 1 96.44 479 ARG A C 1
ATOM 3573 O O . ARG A 1 479 ? 14.141 -15.789 -10.055 1 96.44 479 ARG A O 1
ATOM 3580 N N . ARG A 1 480 ? 15.383 -17.422 -11.023 1 95.31 480 ARG A N 1
ATOM 3581 C CA . ARG A 1 480 ? 16.531 -17.172 -10.164 1 95.31 480 ARG A CA 1
ATOM 3582 C C . ARG A 1 480 ? 17.062 -15.75 -10.352 1 95.31 480 ARG A C 1
ATOM 3584 O O . ARG A 1 480 ? 17.344 -15.047 -9.375 1 95.31 480 ARG A O 1
ATOM 3591 N N . ARG A 1 481 ? 17.203 -15.344 -11.57 1 94.88 481 ARG A N 1
ATOM 3592 C CA . ARG A 1 481 ? 17.672 -13.992 -11.867 1 94.88 481 ARG A CA 1
ATOM 3593 C C . ARG A 1 481 ? 16.734 -12.938 -11.297 1 94.88 481 ARG A C 1
ATOM 3595 O O . ARG A 1 481 ? 17.188 -11.961 -10.695 1 94.88 481 ARG A O 1
ATOM 3602 N N . THR A 1 482 ? 15.453 -13.141 -11.469 1 96.44 482 THR A N 1
ATOM 3603 C CA . THR A 1 482 ? 14.453 -12.203 -10.961 1 96.44 482 THR A CA 1
ATOM 3604 C C . THR A 1 482 ? 14.547 -12.086 -9.445 1 96.44 482 THR A C 1
ATOM 3606 O O . THR A 1 482 ? 14.492 -10.984 -8.898 1 96.44 482 THR A O 1
ATOM 3609 N N . LEU A 1 483 ? 14.727 -13.211 -8.773 1 96.31 483 LEU A N 1
ATOM 3610 C CA . LEU A 1 483 ? 14.836 -13.227 -7.32 1 96.31 483 LEU A CA 1
ATOM 3611 C C . LEU A 1 483 ? 16.125 -12.547 -6.863 1 96.31 483 LEU A C 1
ATOM 3613 O O . LEU A 1 483 ? 16.125 -11.836 -5.855 1 96.31 483 LEU A O 1
ATOM 3617 N N . ARG A 1 484 ? 17.172 -12.773 -7.582 1 95.12 484 ARG A N 1
ATOM 3618 C CA . ARG A 1 484 ? 18.438 -12.148 -7.242 1 95.12 484 ARG A CA 1
ATOM 3619 C C . ARG A 1 484 ? 18.359 -10.633 -7.406 1 95.12 484 ARG A C 1
ATOM 3621 O O . ARG A 1 484 ? 18.859 -9.891 -6.559 1 95.12 484 ARG A O 1
ATOM 3628 N N . VAL A 1 485 ? 17.766 -10.188 -8.508 1 96.31 485 VAL A N 1
ATOM 3629 C CA . VAL A 1 485 ? 17.562 -8.758 -8.734 1 96.31 485 VAL A CA 1
ATOM 3630 C C . VAL A 1 485 ? 16.656 -8.188 -7.645 1 96.31 485 VAL A C 1
ATOM 3632 O O . VAL A 1 485 ? 16.922 -7.105 -7.113 1 96.31 485 VAL A O 1
ATOM 3635 N N . GLY A 1 486 ? 15.617 -8.961 -7.336 1 96.75 486 GLY A N 1
ATOM 3636 C CA . GLY A 1 486 ? 14.75 -8.562 -6.238 1 96.75 486 GLY A CA 1
ATOM 3637 C C . GLY A 1 486 ? 15.492 -8.43 -4.918 1 96.75 486 GLY A C 1
ATOM 3638 O O . GLY A 1 486 ? 15.219 -7.512 -4.137 1 96.75 486 GLY A O 1
ATOM 3639 N N . LEU A 1 487 ? 16.406 -9.328 -4.637 1 95.56 487 LEU A N 1
ATOM 3640 C CA . LEU A 1 487 ? 17.203 -9.289 -3.416 1 95.56 487 LEU A CA 1
ATOM 3641 C C . LEU A 1 487 ? 18.109 -8.062 -3.4 1 95.56 487 LEU A C 1
ATOM 3643 O O . LEU A 1 487 ? 18.25 -7.406 -2.369 1 95.56 487 LEU A O 1
ATOM 3647 N N . ILE A 1 488 ? 18.734 -7.758 -4.516 1 95.38 488 ILE A N 1
ATOM 3648 C CA . ILE A 1 488 ? 19.562 -6.57 -4.617 1 95.38 488 ILE A CA 1
ATOM 3649 C C . ILE A 1 488 ? 18.75 -5.328 -4.262 1 95.38 488 ILE A C 1
ATOM 3651 O O . ILE A 1 488 ? 19.203 -4.477 -3.494 1 95.38 488 ILE A O 1
ATOM 3655 N N . GLY A 1 489 ? 17.5 -5.238 -4.855 1 96.62 489 GLY A N 1
ATOM 3656 C CA . GLY A 1 489 ? 16.609 -4.148 -4.504 1 96.62 489 GLY A CA 1
ATOM 3657 C C . GLY A 1 489 ? 16.25 -4.121 -3.031 1 96.62 489 GLY A C 1
ATOM 3658 O O . GLY A 1 489 ? 16.234 -3.057 -2.41 1 96.62 489 GLY A O 1
ATOM 3659 N N . ALA A 1 490 ? 15.992 -5.27 -2.488 1 96.69 490 ALA A N 1
ATOM 3660 C CA . ALA A 1 490 ? 15.617 -5.387 -1.082 1 96.69 490 ALA A CA 1
ATOM 3661 C C . ALA A 1 490 ? 16.781 -4.98 -0.171 1 96.69 490 ALA A C 1
ATOM 3663 O O . ALA A 1 490 ? 16.547 -4.535 0.958 1 96.69 490 ALA A O 1
ATOM 3664 N N . LEU A 1 491 ? 17.984 -5.082 -0.655 1 95.25 491 LEU A N 1
ATOM 3665 C CA . LEU A 1 491 ? 19.172 -4.746 0.118 1 95.25 491 LEU A CA 1
ATOM 3666 C C . LEU A 1 491 ? 19.594 -3.301 -0.128 1 95.25 491 LEU A C 1
ATOM 3668 O O . LEU A 1 491 ? 20.641 -2.863 0.351 1 95.25 491 LEU A O 1
ATOM 3672 N N . GLY A 1 492 ? 18.844 -2.547 -0.942 1 95.75 492 GLY A N 1
ATOM 3673 C CA . GLY A 1 492 ? 19.047 -1.111 -1.069 1 95.75 492 GLY A CA 1
ATOM 3674 C C . GLY A 1 492 ? 19.812 -0.724 -2.32 1 95.75 492 GLY A C 1
ATOM 3675 O O . GLY A 1 492 ? 20.094 0.456 -2.539 1 95.75 492 GLY A O 1
ATOM 3676 N N . GLY A 1 493 ? 20.234 -1.694 -3.17 1 94.5 493 GLY A N 1
ATOM 3677 C CA . GLY A 1 493 ? 20.797 -1.459 -4.488 1 94.5 493 GLY A CA 1
ATOM 3678 C C . GLY A 1 493 ? 22.078 -0.636 -4.449 1 94.5 493 GLY A C 1
ATOM 3679 O O . GLY A 1 493 ? 22.344 0.158 -5.355 1 94.5 493 GLY A O 1
ATOM 3680 N N . GLY A 1 494 ? 22.828 -0.539 -3.359 1 92.31 494 GLY A N 1
ATOM 3681 C CA . GLY A 1 494 ? 24.094 0.187 -3.279 1 92.31 494 GLY A CA 1
ATOM 3682 C C . GLY A 1 494 ? 23.969 1.501 -2.531 1 92.31 494 GLY A C 1
ATOM 3683 O O . GLY A 1 494 ? 24.984 2.178 -2.295 1 92.31 494 GLY A O 1
ATOM 3684 N N . PHE A 1 495 ? 22.781 1.872 -2.199 1 91.19 495 PHE A N 1
ATOM 3685 C CA . PHE A 1 495 ? 22.562 3.066 -1.39 1 91.19 495 PHE A CA 1
ATOM 3686 C C . PHE A 1 495 ? 23.234 2.924 -0.025 1 91.19 495 PHE A C 1
ATOM 3688 O O . PHE A 1 495 ? 23.219 1.841 0.564 1 91.19 495 PHE A O 1
ATOM 3695 N N . ASP A 1 496 ? 23.875 4.086 0.423 1 86.06 496 ASP A N 1
ATOM 3696 C CA . ASP A 1 496 ? 24.531 4.059 1.729 1 86.06 496 ASP A CA 1
ATOM 3697 C C . ASP A 1 496 ? 24.422 5.414 2.422 1 86.06 496 ASP A C 1
ATOM 3699 O O . ASP A 1 496 ? 25.031 6.395 1.979 1 86.06 496 ASP A O 1
ATOM 3703 N N . ALA A 1 497 ? 23.625 5.414 3.363 1 83.81 497 ALA A N 1
ATOM 3704 C CA . ALA A 1 497 ? 23.469 6.648 4.129 1 83.81 497 ALA A CA 1
ATOM 3705 C C . ALA A 1 497 ? 24.125 6.531 5.5 1 83.81 497 ALA A C 1
ATOM 3707 O O . ALA A 1 497 ? 23.969 7.406 6.352 1 83.81 497 ALA A O 1
ATOM 3708 N N . ARG A 1 498 ? 24.891 5.438 5.762 1 76 498 ARG A N 1
ATOM 3709 C CA . ARG A 1 498 ? 25.594 5.273 7.027 1 76 498 ARG A CA 1
ATOM 3710 C C . ARG A 1 498 ? 26.781 6.238 7.129 1 76 498 ARG A C 1
ATOM 3712 O O . ARG A 1 498 ? 27.406 6.555 6.121 1 76 498 ARG A O 1
ATOM 3719 N N . PRO A 1 499 ? 26.719 7.008 8.344 1 65.31 499 PRO A N 1
ATOM 3720 C CA . PRO A 1 499 ? 27.859 7.914 8.477 1 65.31 499 PRO A CA 1
ATOM 3721 C C . PRO A 1 499 ? 29.203 7.215 8.266 1 65.31 499 PRO A C 1
ATOM 3723 O O . PRO A 1 499 ? 29.344 6.027 8.578 1 65.31 499 PRO A O 1
ATOM 3726 N N . ALA A 1 500 ? 30.125 7.625 7.387 1 50.16 500 ALA A N 1
ATOM 3727 C CA . ALA A 1 500 ? 31.469 7.074 7.227 1 50.16 500 ALA A CA 1
ATOM 3728 C C . ALA A 1 500 ? 32.125 6.84 8.578 1 50.16 500 ALA A C 1
ATOM 3730 O O . ALA A 1 500 ? 31.812 7.516 9.562 1 50.16 500 ALA A O 1
ATOM 3731 N N . SER A 1 501 ? 32.625 5.641 8.906 1 45.41 501 SER A N 1
ATOM 3732 C CA . SER A 1 501 ? 33.219 5.164 10.156 1 45.41 501 SER A CA 1
ATOM 3733 C C . SER A 1 501 ? 33.75 6.316 11 1 45.41 501 SER A C 1
ATOM 3735 O O . SER A 1 501 ? 34.094 6.129 12.164 1 45.41 501 SER A O 1
ATOM 3737 N N . GLY A 1 502 ? 34.375 7.422 10.547 1 36.25 502 GLY A N 1
ATOM 3738 C CA . GLY A 1 502 ? 35.062 8.32 11.445 1 36.25 502 GLY A CA 1
ATOM 3739 C C . GLY A 1 502 ? 34.125 9.211 12.25 1 36.25 502 GLY A C 1
ATOM 3740 O O . GLY A 1 502 ? 34.594 10.031 13.047 1 36.25 502 GLY A O 1
ATOM 3741 N N . ALA A 1 503 ? 33.125 9.617 11.758 1 36.28 503 ALA A N 1
ATOM 3742 C CA . ALA A 1 503 ? 32.344 10.508 12.625 1 36.28 503 ALA A CA 1
ATOM 3743 C C . ALA A 1 503 ? 31.656 9.734 13.742 1 36.28 503 ALA A C 1
ATOM 3745 O O . ALA A 1 503 ? 31.219 8.594 13.539 1 36.28 503 ALA A O 1
ATOM 3746 N N . PRO A 1 504 ? 31.922 10.031 15.062 1 32.5 504 PRO A N 1
ATOM 3747 C CA . PRO A 1 504 ? 31.344 9.32 16.203 1 32.5 504 PRO A CA 1
ATOM 3748 C C . PRO A 1 504 ? 29.875 8.961 15.992 1 32.5 504 PRO A C 1
ATOM 3750 O O . PRO A 1 504 ? 29.141 9.695 15.32 1 32.5 504 PRO A O 1
ATOM 3753 N N . PRO A 1 505 ? 29.516 7.648 15.883 1 34.06 505 PRO A N 1
ATOM 3754 C CA . PRO A 1 505 ? 28.094 7.293 15.805 1 34.06 505 PRO A CA 1
ATOM 3755 C C . PRO A 1 505 ? 27.188 8.289 16.531 1 34.06 505 PRO A C 1
ATOM 3757 O O . PRO A 1 505 ? 27.516 8.742 17.625 1 34.06 505 PRO A O 1
ATOM 3760 N N . ALA A 1 506 ? 26.625 9.258 15.945 1 32.72 506 ALA A N 1
ATOM 3761 C CA . ALA A 1 506 ? 25.688 10.008 16.781 1 32.72 506 ALA A CA 1
ATOM 3762 C C . ALA A 1 506 ? 25.109 9.141 17.891 1 32.72 506 ALA A C 1
ATOM 3764 O O . ALA A 1 506 ? 25.031 7.918 17.75 1 32.72 506 ALA A O 1
ATOM 3765 N N . GLN A 1 507 ? 25.141 9.531 19.172 1 29.61 507 GLN A N 1
ATOM 3766 C CA . GLN A 1 507 ? 24.672 8.805 20.344 1 29.61 507 GLN A CA 1
ATOM 3767 C C . GLN A 1 507 ? 23.484 7.91 20 1 29.61 507 GLN A C 1
ATOM 3769 O O . GLN A 1 507 ? 22.469 8.391 19.5 1 29.61 507 GLN A O 1
ATOM 3774 N N . ALA A 1 508 ? 23.656 6.68 19.609 1 33.94 508 ALA A N 1
ATOM 3775 C CA . ALA A 1 508 ? 22.688 5.594 19.391 1 33.94 508 ALA A CA 1
ATOM 3776 C C . ALA A 1 508 ? 21.469 5.762 20.281 1 33.94 508 ALA A C 1
ATOM 3778 O O . ALA A 1 508 ? 20.562 4.914 20.281 1 33.94 508 ALA A O 1
ATOM 3779 N N . GLY A 1 509 ? 21.594 6.344 21.5 1 32.75 509 GLY A N 1
ATOM 3780 C CA . GLY A 1 509 ? 20.5 6.32 22.453 1 32.75 509 GLY A CA 1
ATOM 3781 C C . GLY A 1 509 ? 19.203 6.879 21.875 1 32.75 509 GLY A C 1
ATOM 3782 O O . GLY A 1 509 ? 18.406 6.145 21.281 1 32.75 509 GLY A O 1
ATOM 3783 N N . GLN A 1 510 ? 18.734 8.164 22.438 1 36.22 510 GLN A N 1
ATOM 3784 C CA . GLN A 1 510 ? 17.406 8.688 22.141 1 36.22 510 GLN A CA 1
ATOM 3785 C C . GLN A 1 510 ? 17.344 9.266 20.719 1 36.22 510 GLN A C 1
ATOM 3787 O O . GLN A 1 510 ? 17.719 10.414 20.5 1 36.22 510 GLN A O 1
ATOM 3792 N N . PRO A 1 511 ? 17.594 8.336 19.672 1 43.75 511 PRO A N 1
ATOM 3793 C CA . PRO A 1 511 ? 17.781 8.789 18.281 1 43.75 511 PRO A CA 1
ATOM 3794 C C . PRO A 1 511 ? 16.953 10.016 17.938 1 43.75 511 PRO A C 1
ATOM 3796 O O . PRO A 1 511 ? 17.281 10.742 17 1 43.75 511 PRO A O 1
ATOM 3799 N N . PHE A 1 512 ? 15.828 9.812 18.438 1 48.84 512 PHE A N 1
ATOM 3800 C CA . PHE A 1 512 ? 14.945 10.922 18.109 1 48.84 512 PHE A CA 1
ATOM 3801 C C . PHE A 1 512 ? 14.781 11.852 19.312 1 48.84 512 PHE A C 1
ATOM 3803 O O . PHE A 1 512 ? 13.844 12.656 19.359 1 48.84 512 PHE A O 1
ATOM 3810 N N . ALA A 1 513 ? 15.766 11.789 20.453 1 40.41 513 ALA A N 1
ATOM 3811 C CA . ALA A 1 513 ? 15.469 12.508 21.703 1 40.41 513 ALA A CA 1
ATOM 3812 C C . ALA A 1 513 ? 15.305 14 21.438 1 40.41 513 ALA A C 1
ATOM 3814 O O . ALA A 1 513 ? 16.094 14.602 20.703 1 40.41 513 ALA A O 1
ATOM 3815 N N . ALA A 1 514 ? 14.172 14.5 21.734 1 43.22 514 ALA A N 1
ATOM 3816 C CA . ALA A 1 514 ? 13.984 15.93 21.938 1 43.22 514 ALA A CA 1
ATOM 3817 C C . ALA A 1 514 ? 15.062 16.5 22.859 1 43.22 514 ALA A C 1
ATOM 3819 O O . ALA A 1 514 ? 15.477 15.828 23.828 1 43.22 514 ALA A O 1
ATOM 3820 N N . ALA A 1 515 ? 15.992 17.344 22.531 1 36.25 515 ALA A N 1
ATOM 3821 C CA . ALA A 1 515 ? 17.031 17.984 23.328 1 36.25 515 ALA A CA 1
ATOM 3822 C C . ALA A 1 515 ? 16.516 18.359 24.703 1 36.25 515 ALA A C 1
ATOM 3824 O O . ALA A 1 515 ? 15.648 19.234 24.844 1 36.25 515 ALA A O 1
ATOM 3825 N N . SER A 1 516 ? 16.406 17.453 25.75 1 36.53 516 SER A N 1
ATOM 3826 C CA . SER A 1 516 ? 16.125 17.906 27.109 1 36.53 516 SER A CA 1
ATOM 3827 C C . SER A 1 516 ? 17.141 18.953 27.562 1 36.53 516 SER A C 1
ATOM 3829 O O . SER A 1 516 ? 18.344 18.75 27.453 1 36.53 516 SER A O 1
ATOM 3831 N N . ARG A 1 517 ? 16.906 20.203 27.594 1 34.97 517 ARG A N 1
ATOM 3832 C CA . ARG A 1 517 ? 17.859 21.172 28.156 1 34.97 517 ARG A CA 1
ATOM 3833 C C . ARG A 1 517 ? 18.297 20.734 29.547 1 34.97 517 ARG A C 1
ATOM 3835 O O . ARG A 1 517 ? 17.5 20.219 30.328 1 34.97 517 ARG A O 1
ATOM 3842 N N . PRO A 1 518 ? 19.625 20.609 29.891 1 34.38 518 PRO A N 1
ATOM 3843 C CA . PRO A 1 518 ? 20.188 20.375 31.234 1 34.38 518 PRO A CA 1
ATOM 3844 C C . PRO A 1 518 ? 19.531 21.266 32.312 1 34.38 518 PRO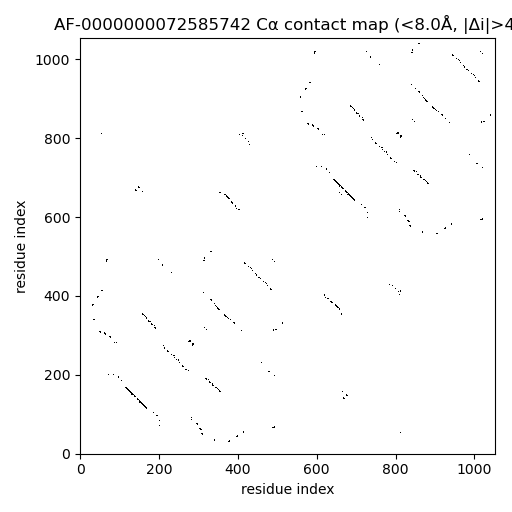 A C 1
ATOM 3846 O O . PRO A 1 518 ? 19.328 22.453 32.062 1 34.38 518 PRO A O 1
ATOM 3849 N N . VAL A 1 519 ? 18.609 20.797 33.25 1 36.16 519 VAL A N 1
ATOM 3850 C CA . VAL A 1 519 ? 18.156 21.484 34.469 1 36.16 519 VAL A CA 1
ATOM 3851 C C . VAL A 1 519 ? 19.344 22.094 35.219 1 36.16 519 VAL A C 1
ATOM 3853 O O . VAL A 1 519 ? 20.359 21.422 35.406 1 36.16 519 VAL A O 1
ATOM 3856 N N . ALA A 1 520 ? 19.422 23.438 35.344 1 37.09 520 ALA A N 1
ATOM 3857 C CA . ALA A 1 520 ? 20.359 24.188 36.188 1 37.09 520 ALA A CA 1
ATOM 3858 C C . ALA A 1 520 ? 20.453 23.547 37.594 1 37.09 520 ALA A C 1
ATOM 3860 O O . ALA A 1 520 ? 19.422 23.281 38.219 1 37.09 520 ALA A O 1
ATOM 3861 N N . ALA A 1 521 ? 21.547 22.766 38.062 1 35.69 521 ALA A N 1
ATOM 3862 C CA . ALA A 1 521 ? 21.984 22.281 39.375 1 35.69 521 ALA A CA 1
ATOM 3863 C C . ALA A 1 521 ? 21.797 23.359 40.469 1 35.69 521 ALA A C 1
ATOM 3865 O O . ALA A 1 521 ? 22.406 24.422 40.375 1 35.69 521 ALA A O 1
ATOM 3866 N N . HIS A 1 522 ? 20.656 23.531 41.094 1 29.88 522 HIS A N 1
ATOM 3867 C CA . HIS A 1 522 ? 20.578 24.281 42.344 1 29.88 522 HIS A CA 1
ATOM 3868 C C . HIS A 1 522 ? 21.672 23.875 43.312 1 29.88 522 HIS A C 1
ATOM 3870 O O . HIS A 1 522 ? 22 22.688 43.406 1 29.88 522 HIS A O 1
ATOM 3876 N N . ASP A 1 523 ? 22.453 24.812 43.812 1 25.34 523 ASP A N 1
ATOM 3877 C CA . ASP A 1 523 ? 23.547 24.875 44.781 1 25.34 523 ASP A CA 1
ATOM 3878 C C . ASP A 1 523 ? 23.172 24.172 46.062 1 25.34 523 ASP A C 1
ATOM 3880 O O . ASP A 1 523 ? 22.094 24.422 46.656 1 25.34 523 ASP A O 1
ATOM 3884 N N . ALA A 1 524 ? 23.703 22.984 46.375 1 32.75 524 ALA A N 1
ATOM 3885 C CA . ALA A 1 524 ? 23.781 22.297 47.656 1 32.75 524 ALA A CA 1
ATOM 3886 C C . ALA A 1 524 ? 24.266 23.266 48.75 1 32.75 524 ALA A C 1
ATOM 3888 O O . ALA A 1 524 ? 25.422 23.688 48.75 1 32.75 524 ALA A O 1
ATOM 3889 N N . GLN A 1 525 ? 23.406 24.203 49.188 1 23.11 525 GLN A N 1
ATOM 3890 C CA . GLN A 1 525 ? 23.797 24.797 50.469 1 23.11 525 GLN A CA 1
ATOM 3891 C C . GLN A 1 525 ? 24.188 23.734 51.469 1 23.11 525 GLN A C 1
ATOM 3893 O O . GLN A 1 525 ? 23.484 22.75 51.656 1 23.11 525 GLN A O 1
ATOM 3898 N N . PRO A 1 526 ? 25.516 23.641 51.781 1 33.69 526 PRO A N 1
ATOM 3899 C CA . PRO A 1 526 ? 26.094 22.859 52.875 1 33.69 526 PRO A CA 1
ATOM 3900 C C . PRO A 1 526 ? 25.297 22.969 54.188 1 33.69 526 PRO A C 1
ATOM 3902 O O . PRO A 1 526 ? 24.656 24 54.438 1 33.69 526 PRO A O 1
ATOM 3905 N N . ASP A 1 527 ? 24.812 21.891 54.812 1 22.84 527 ASP A N 1
ATOM 3906 C CA . ASP A 1 527 ? 24.812 21.984 56.25 1 22.84 527 ASP A CA 1
ATOM 3907 C C . ASP A 1 527 ? 26.234 22.219 56.781 1 22.84 527 ASP A C 1
ATOM 3909 O O . ASP A 1 527 ? 27.188 21.641 56.281 1 22.84 527 ASP A O 1
ATOM 3913 N N . MET B 1 1 ? -39.406 102.125 48.719 1 26.84 1 MET B N 1
ATOM 3914 C CA . MET B 1 1 ? -39.812 101.438 47.5 1 26.84 1 MET B CA 1
ATOM 3915 C C . MET B 1 1 ? -38.688 100.5 47 1 26.84 1 MET B C 1
ATOM 3917 O O . MET B 1 1 ? -37.594 101 46.656 1 26.84 1 MET B O 1
ATOM 3921 N N . THR B 1 2 ? -38.594 99.312 47.656 1 29.45 2 THR B N 1
ATOM 3922 C CA . THR B 1 2 ? -37.656 98.188 47.688 1 29.45 2 THR B CA 1
ATOM 3923 C C . THR B 1 2 ? -37.562 97.5 46.312 1 29.45 2 THR B C 1
ATOM 3925 O O . THR B 1 2 ? -38.562 97.062 45.75 1 29.45 2 THR B O 1
ATOM 3928 N N . GLN B 1 3 ? -36.781 98.125 45.406 1 29.28 3 GLN B N 1
ATOM 3929 C CA . GLN B 1 3 ? -36.594 97.688 44.031 1 29.28 3 GLN B CA 1
ATOM 3930 C C . GLN B 1 3 ? -36.094 96.25 43.938 1 29.28 3 GLN B C 1
ATOM 3932 O O . GLN B 1 3 ? -35 95.938 44.406 1 29.28 3 GLN B O 1
ATOM 3937 N N . THR B 1 4 ? -36.969 95.25 44.125 1 30.55 4 THR B N 1
ATOM 3938 C CA . THR B 1 4 ? -36.719 93.812 44.125 1 30.55 4 THR B CA 1
ATOM 3939 C C . THR B 1 4 ? -36.219 93.375 42.75 1 30.55 4 THR B C 1
ATOM 3941 O O . THR B 1 4 ? -36.844 93.625 41.719 1 30.55 4 THR B O 1
ATOM 3944 N N . ALA B 1 5 ? -34.875 93.5 42.531 1 35.47 5 ALA B N 1
ATOM 3945 C CA . ALA B 1 5 ? -34.188 93.062 41.312 1 35.47 5 ALA B CA 1
ATOM 3946 C C . ALA B 1 5 ? -34.5 91.625 41 1 35.47 5 ALA B C 1
ATOM 3948 O O . ALA B 1 5 ? -34.344 90.75 41.812 1 35.47 5 ALA B O 1
ATOM 3949 N N . THR B 1 6 ? -35.562 91.375 40.188 1 31.64 6 THR B N 1
ATOM 3950 C CA . THR B 1 6 ? -36.094 90.125 39.719 1 31.64 6 THR B CA 1
ATOM 3951 C C . THR B 1 6 ? -35.031 89.375 38.906 1 31.64 6 THR B C 1
ATOM 3953 O O . THR B 1 6 ? -34.469 89.875 37.938 1 31.64 6 THR B O 1
ATOM 3956 N N . HIS B 1 7 ? -34.156 88.562 39.531 1 31.17 7 HIS B N 1
ATOM 3957 C CA . HIS B 1 7 ? -33.156 87.688 38.969 1 31.17 7 HIS B CA 1
ATOM 3958 C C . HIS B 1 7 ? -33.75 86.75 37.969 1 31.17 7 HIS B C 1
ATOM 3960 O O . HIS B 1 7 ? -34.656 85.938 38.281 1 31.17 7 HIS B O 1
ATOM 3966 N N . ALA B 1 8 ? -33.969 87.188 36.688 1 32.19 8 ALA B N 1
ATOM 3967 C CA . ALA B 1 8 ? -34.5 86.312 35.625 1 32.19 8 ALA B CA 1
ATOM 3968 C C . ALA B 1 8 ? -33.562 85.125 35.375 1 32.19 8 ALA B C 1
ATOM 3970 O O . ALA B 1 8 ? -32.375 85.25 35.062 1 32.19 8 ALA B O 1
ATOM 3971 N N . ALA B 1 9 ? -33.75 84.062 36.156 1 35.31 9 ALA B N 1
ATOM 3972 C CA . ALA B 1 9 ? -33.094 82.75 35.938 1 35.31 9 ALA B CA 1
ATOM 3973 C C . ALA B 1 9 ? -33.312 82.25 34.531 1 35.31 9 ALA B C 1
ATOM 3975 O O . ALA B 1 9 ? -34.469 82.062 34.094 1 35.31 9 ALA B O 1
ATOM 3976 N N . THR B 1 10 ? -32.5 82.75 33.594 1 32.34 10 THR B N 1
ATOM 3977 C CA . THR B 1 10 ? -32.594 82.25 32.25 1 32.34 10 THR B CA 1
ATOM 3978 C C . THR B 1 10 ? -32.438 80.688 32.281 1 32.34 10 THR B C 1
ATOM 3980 O O . THR B 1 10 ? -31.453 80.188 32.781 1 32.34 10 THR B O 1
ATOM 3983 N N . ARG B 1 11 ? -33.562 79.938 32.438 1 33.62 11 ARG B N 1
ATOM 3984 C CA . ARG B 1 11 ? -33.656 78.5 32.312 1 33.62 11 ARG B CA 1
ATOM 3985 C C . ARG B 1 11 ? -33.094 78.062 30.984 1 33.62 11 ARG B C 1
ATOM 3987 O O . ARG B 1 11 ? -33.594 78.438 29.922 1 33.62 11 ARG B O 1
ATOM 3994 N N . THR B 1 12 ? -31.766 77.875 30.922 1 35.47 12 THR B N 1
ATOM 3995 C CA . THR B 1 12 ? -31.219 77.188 29.75 1 35.47 12 THR B CA 1
ATOM 3996 C C . THR B 1 12 ? -31.938 75.875 29.516 1 35.47 12 THR B C 1
ATOM 3998 O O . THR B 1 12 ? -31.984 75.062 30.406 1 35.47 12 THR B O 1
ATOM 4001 N N . THR B 1 13 ? -33 75.875 28.75 1 34.28 13 THR B N 1
ATOM 4002 C CA . THR B 1 13 ? -33.719 74.688 28.297 1 34.28 13 THR B CA 1
ATOM 4003 C C . THR B 1 13 ? -32.75 73.688 27.578 1 34.28 13 THR B C 1
ATOM 4005 O O . THR B 1 13 ? -32.156 74.062 26.562 1 34.28 13 THR B O 1
ATOM 4008 N N . THR B 1 14 ? -32.062 72.875 28.328 1 36.31 14 THR B N 1
ATOM 4009 C CA . THR B 1 14 ? -31.312 71.812 27.734 1 36.31 14 THR B CA 1
ATOM 4010 C C . THR B 1 14 ? -32.219 71 26.766 1 36.31 14 THR B C 1
ATOM 4012 O O . THR B 1 14 ? -33.25 70.5 27.156 1 36.31 14 THR B O 1
ATOM 4015 N N . LEU B 1 15 ? -32.25 71.375 25.5 1 35.66 15 LEU B N 1
ATOM 4016 C CA . LEU B 1 15 ? -32.969 70.625 24.484 1 35.66 15 LEU B CA 1
ATOM 4017 C C . LEU B 1 15 ? -32.562 69.125 24.562 1 35.66 15 LEU B C 1
ATOM 4019 O O . LEU B 1 15 ? -31.391 68.812 24.656 1 35.66 15 LEU B O 1
ATOM 4023 N N . PRO B 1 16 ? -33.469 68.25 24.906 1 37.72 16 PRO B N 1
ATOM 4024 C CA . PRO B 1 16 ? -33.219 66.812 24.922 1 37.72 16 PRO B CA 1
ATOM 4025 C C . PRO B 1 16 ? -32.625 66.312 23.609 1 37.72 16 PRO B C 1
ATOM 4027 O O . PRO B 1 16 ? -33.031 66.75 22.531 1 37.72 16 PRO B O 1
ATOM 4030 N N . VAL B 1 17 ? -31.328 66.125 23.484 1 42.16 17 VAL B N 1
ATOM 4031 C CA . VAL B 1 17 ? -30.703 65.438 22.391 1 42.16 17 VAL B CA 1
ATOM 4032 C C . VAL B 1 17 ? -31.594 64.25 21.984 1 42.16 17 VAL B C 1
ATOM 4034 O O . VAL B 1 17 ? -31.922 63.375 22.797 1 42.16 17 VAL B O 1
ATOM 4037 N N . ARG B 1 18 ? -32.469 64.375 20.984 1 42.53 18 ARG B N 1
ATOM 4038 C CA . ARG B 1 18 ? -33.531 63.562 20.391 1 42.53 18 ARG B CA 1
ATOM 4039 C C . ARG B 1 18 ? -33.062 62.125 20.125 1 42.53 18 ARG B C 1
ATOM 4041 O O . ARG B 1 18 ? -31.875 61.906 19.844 1 42.53 18 ARG B O 1
ATOM 4048 N N . ARG B 1 19 ? -33.906 61.062 20.422 1 51.34 19 ARG B N 1
ATOM 4049 C CA . ARG B 1 19 ? -34.188 59.625 20.328 1 51.34 19 ARG B CA 1
ATOM 4050 C C . ARG B 1 19 ? -33.875 59.094 18.938 1 51.34 19 ARG B C 1
ATOM 4052 O O . ARG B 1 19 ? -33.875 57.875 18.703 1 51.34 19 ARG B O 1
ATOM 4059 N N . PRO B 1 20 ? -33.844 60 17.969 1 53.09 20 PRO B N 1
ATOM 4060 C CA . PRO B 1 20 ? -33.812 59.375 16.641 1 53.09 20 PRO B CA 1
ATOM 4061 C C . PRO B 1 20 ? -32.469 58.75 16.312 1 53.09 20 PRO B C 1
ATOM 4063 O O . PRO B 1 20 ? -32.406 57.75 15.57 1 53.09 20 PRO B O 1
ATOM 4066 N N . ALA B 1 21 ? -31.438 59.25 16.859 1 53.62 21 ALA B N 1
ATOM 4067 C CA . ALA B 1 21 ? -30.125 58.719 16.484 1 53.62 21 ALA B CA 1
ATOM 4068 C C . ALA B 1 21 ? -29.969 57.281 17 1 53.62 21 ALA B C 1
ATOM 4070 O O . ALA B 1 21 ? -29.375 56.438 16.328 1 53.62 21 ALA B O 1
ATOM 4071 N N . ARG B 1 22 ? -30.609 57.062 18.141 1 55.72 22 ARG B N 1
ATOM 4072 C CA . ARG B 1 22 ? -30.547 55.719 18.672 1 55.72 22 ARG B CA 1
ATOM 4073 C C . ARG B 1 22 ? -31.375 54.75 17.828 1 55.72 22 ARG B C 1
ATOM 4075 O O . ARG B 1 22 ? -30.984 53.594 17.609 1 55.72 22 ARG B O 1
ATOM 4082 N N . ARG B 1 23 ? -32.5 55.312 17.344 1 56.81 23 ARG B N 1
ATOM 4083 C CA . ARG B 1 23 ? -33.344 54.469 16.516 1 56.81 23 ARG B CA 1
ATOM 4084 C C . ARG B 1 23 ? -32.688 54.219 15.156 1 56.81 23 ARG B C 1
ATOM 4086 O O . ARG B 1 23 ? -32.781 53.094 14.625 1 56.81 23 ARG B O 1
ATOM 4093 N N . LEU B 1 24 ? -32.031 55.188 14.625 1 54.59 24 LEU B N 1
ATOM 4094 C CA . LEU B 1 24 ? -31.359 55 13.344 1 54.59 24 LEU B CA 1
ATOM 4095 C C . LEU B 1 24 ? -30.156 54.062 13.469 1 54.59 24 LEU B C 1
ATOM 4097 O O . LEU B 1 24 ? -29.906 53.25 12.586 1 54.59 24 LEU B O 1
ATOM 4101 N N . ALA B 1 25 ? -29.438 54.188 14.594 1 55.5 25 ALA B N 1
ATOM 4102 C CA . ALA B 1 25 ? -28.344 53.25 14.844 1 55.5 25 ALA B CA 1
ATOM 4103 C C . ALA B 1 25 ? -28.859 51.844 15.016 1 55.5 25 ALA B C 1
ATOM 4105 O O . ALA B 1 25 ? -28.266 50.875 14.508 1 55.5 25 ALA B O 1
ATOM 4106 N N . ALA B 1 26 ? -30 51.781 15.688 1 58.19 26 ALA B N 1
ATOM 4107 C CA . ALA B 1 26 ? -30.625 50.469 15.859 1 58.19 26 ALA B CA 1
ATOM 4108 C C . ALA B 1 26 ? -31.156 49.938 14.523 1 58.19 26 ALA B C 1
ATOM 4110 O O . ALA B 1 26 ? -31.031 48.75 14.242 1 58.19 26 ALA B O 1
ATOM 4111 N N . LEU B 1 27 ? -31.75 50.781 13.695 1 55.62 27 LEU B N 1
ATOM 4112 C CA . LEU B 1 27 ? -32.25 50.375 12.391 1 55.62 27 LEU B CA 1
ATOM 4113 C C . LEU B 1 27 ? -31.125 50.031 11.445 1 55.62 27 LEU B C 1
ATOM 4115 O O . LEU B 1 27 ? -31.219 49.062 10.672 1 55.62 27 LEU B O 1
ATOM 4119 N N . ALA B 1 28 ? -30.062 50.781 11.414 1 54.06 28 ALA B N 1
ATOM 4120 C CA . ALA B 1 28 ? -28.891 50.469 10.609 1 54.06 28 ALA B CA 1
ATOM 4121 C C . ALA B 1 28 ? -28.281 49.156 11.031 1 54.06 28 ALA B C 1
ATOM 4123 O O . ALA B 1 28 ? -27.859 48.344 10.18 1 54.06 28 ALA B O 1
ATOM 4124 N N . LEU B 1 29 ? -28.281 49 12.305 1 54.88 29 LEU B N 1
ATOM 4125 C CA . LEU B 1 29 ? -27.828 47.719 12.812 1 54.88 29 LEU B CA 1
ATOM 4126 C C . LEU B 1 29 ? -28.75 46.594 12.367 1 54.88 29 LEU B C 1
ATOM 4128 O O . LEU B 1 29 ? -28.297 45.5 12.008 1 54.88 29 LEU B O 1
ATOM 4132 N N . ALA B 1 30 ? -30.062 46.875 12.477 1 55 30 ALA B N 1
ATOM 4133 C CA . ALA B 1 30 ? -31.031 45.875 12.047 1 55 30 ALA B CA 1
ATOM 4134 C C . ALA B 1 30 ? -30.938 45.594 10.555 1 55 30 ALA B C 1
ATOM 4136 O O . ALA B 1 30 ? -31.078 44.469 10.109 1 55 30 ALA B O 1
ATOM 4137 N N . TRP B 1 31 ? -30.781 46.625 9.758 1 53.91 31 TRP B N 1
ATOM 4138 C CA . TRP B 1 31 ? -30.641 46.469 8.312 1 53.91 31 TRP B CA 1
ATOM 4139 C C . TRP B 1 31 ? -29.359 45.719 7.965 1 53.91 31 TRP B C 1
ATOM 4141 O O . TRP B 1 31 ? -29.328 44.938 7.023 1 53.91 31 TRP B O 1
ATOM 4151 N N . ALA B 1 32 ? -28.297 46.031 8.617 1 52.84 32 ALA B N 1
ATOM 4152 C CA . ALA B 1 32 ? -27.016 45.344 8.414 1 52.84 32 ALA B CA 1
ATOM 4153 C C . ALA B 1 32 ? -27.125 43.875 8.781 1 52.84 32 ALA B C 1
ATOM 4155 O O . ALA B 1 32 ? -26.422 43.031 8.195 1 52.84 32 ALA B O 1
ATOM 4156 N N . LEU B 1 33 ? -27.859 43.625 9.711 1 54.16 33 LEU B N 1
ATOM 4157 C CA . LEU B 1 33 ? -28.094 42.25 10.148 1 54.16 33 LEU B CA 1
ATOM 4158 C C . LEU B 1 33 ? -28.844 41.469 9.086 1 54.16 33 LEU B C 1
ATOM 4160 O O . LEU B 1 33 ? -28.891 40.25 9.141 1 54.16 33 LEU B O 1
ATOM 4164 N N . ALA B 1 34 ? -29.609 42.219 8.359 1 49.16 34 ALA B N 1
ATOM 4165 C CA . ALA B 1 34 ? -30.391 41.5 7.34 1 49.16 34 ALA B CA 1
ATOM 4166 C C . ALA B 1 34 ? -29.5 41.031 6.191 1 49.16 34 ALA B C 1
ATOM 4168 O O . ALA B 1 34 ? -29.859 41.156 5.023 1 49.16 34 ALA B O 1
ATOM 4169 N N . GLY B 1 35 ? -28.203 41.188 6.27 1 53.16 35 GLY B N 1
ATOM 4170 C CA . GLY B 1 35 ? -27.469 40.562 5.18 1 53.16 35 GLY B CA 1
ATOM 4171 C C . GLY B 1 35 ? -27.906 39.125 4.906 1 53.16 35 GLY B C 1
ATOM 4172 O O . GLY B 1 35 ? -27.859 38.281 5.793 1 53.16 35 GLY B O 1
ATOM 4173 N N . CYS B 1 36 ? -28.812 38.906 3.916 1 59.84 36 CYS B N 1
ATOM 4174 C CA . CYS B 1 36 ? -29.547 37.688 3.504 1 59.84 36 CYS B CA 1
ATOM 4175 C C . CYS B 1 36 ? -28.578 36.562 3.211 1 59.84 36 CYS B C 1
ATOM 4177 O O . CYS B 1 36 ? -27.734 36.656 2.318 1 59.84 36 CYS B O 1
ATOM 4179 N N . VAL B 1 37 ? -28.156 35.688 4.148 1 68.5 37 VAL B N 1
ATOM 4180 C CA . VAL B 1 37 ? -27.516 34.406 3.865 1 68.5 37 VAL B CA 1
ATOM 4181 C C . VAL B 1 37 ? -28.172 33.781 2.645 1 68.5 37 VAL B C 1
ATOM 4183 O O . VAL B 1 37 ? -29.391 33.688 2.568 1 68.5 37 VAL B O 1
ATOM 4186 N N . PRO B 1 38 ? -27.297 33.594 1.604 1 72.62 38 PRO B N 1
ATOM 4187 C CA . PRO B 1 38 ? -27.906 32.906 0.454 1 72.62 38 PRO B CA 1
ATOM 4188 C C . PRO B 1 38 ? -28.578 31.594 0.828 1 72.62 38 PRO B C 1
ATOM 4190 O O . PRO B 1 38 ? -27.953 30.734 1.438 1 72.62 38 PRO B O 1
ATOM 4193 N N . SER B 1 39 ? -29.906 31.484 0.71 1 76.31 39 SER B N 1
ATOM 4194 C CA . SER B 1 39 ? -30.656 30.281 1.053 1 76.31 39 SER B CA 1
ATOM 4195 C C . SER B 1 39 ? -30.562 29.234 -0.051 1 76.31 39 SER B C 1
ATOM 4197 O O . SER B 1 39 ? -30.781 28.047 0.192 1 76.31 39 SER B O 1
ATOM 4199 N N . GLY B 1 40 ? -30.016 29.594 -1.192 1 78.62 40 GLY B N 1
ATOM 4200 C CA . GLY B 1 40 ? -30.078 28.672 -2.326 1 78.62 40 GLY B CA 1
ATOM 4201 C C . GLY B 1 40 ? -28.859 27.797 -2.453 1 78.62 40 GLY B C 1
ATOM 4202 O O . GLY B 1 40 ? -28.859 26.812 -3.211 1 78.62 40 GLY B O 1
ATOM 4203 N N . LEU B 1 41 ? -27.828 28.078 -1.763 1 86.62 41 LEU B N 1
ATOM 4204 C CA . LEU B 1 41 ? -26.625 27.266 -1.9 1 86.62 41 LEU B CA 1
ATOM 4205 C C . LEU B 1 41 ? -26.656 26.078 -0.95 1 86.62 41 LEU B C 1
ATOM 4207 O O . LEU B 1 41 ? -26.344 26.219 0.237 1 86.62 41 LEU B O 1
ATOM 4211 N N . LYS B 1 42 ? -27.109 24.953 -1.436 1 88.75 42 LYS B N 1
ATOM 4212 C CA . LYS B 1 42 ? -27.203 23.703 -0.701 1 88.75 42 LYS B CA 1
ATOM 4213 C C . LYS B 1 42 ? -26.672 22.531 -1.534 1 88.75 42 LYS B C 1
ATOM 4215 O O . LYS B 1 42 ? -26.656 22.594 -2.766 1 88.75 42 LYS B O 1
ATOM 4220 N N . PRO B 1 43 ? -26.219 21.453 -0.827 1 91.44 43 PRO B N 1
ATOM 4221 C CA . PRO B 1 43 ? -25.75 20.281 -1.583 1 91.44 43 PRO B CA 1
ATOM 4222 C C . PRO B 1 43 ? -26.844 19.703 -2.482 1 91.44 43 PRO B C 1
ATOM 4224 O O . PRO B 1 43 ? -28.016 19.688 -2.113 1 91.44 43 PRO B O 1
ATOM 4227 N N . THR B 1 44 ? -26.406 19.156 -3.643 1 89.88 44 THR B N 1
ATOM 4228 C CA . THR B 1 44 ? -27.344 18.656 -4.637 1 89.88 44 THR B CA 1
ATOM 4229 C C . THR B 1 44 ? -27.516 17.141 -4.516 1 89.88 44 THR B C 1
ATOM 4231 O O . THR B 1 44 ? -28.516 16.578 -4.941 1 89.88 44 THR B O 1
ATOM 4234 N N . LEU B 1 45 ? -26.5 16.531 -3.947 1 91.88 45 LEU B N 1
ATOM 4235 C CA . LEU B 1 45 ? -26.547 15.078 -3.824 1 91.88 45 LEU B CA 1
ATOM 4236 C C . LEU B 1 45 ? -27.234 14.664 -2.523 1 91.88 45 LEU B C 1
ATOM 4238 O O . LEU B 1 45 ? -27.25 15.43 -1.557 1 91.88 45 LEU B O 1
ATOM 4242 N N . ALA B 1 46 ? -27.875 13.484 -2.529 1 91.75 46 ALA B N 1
ATOM 4243 C CA . ALA B 1 46 ? -28.484 12.875 -1.347 1 91.75 46 ALA B CA 1
ATOM 4244 C C . ALA B 1 46 ? -27.766 11.578 -0.978 1 91.75 46 ALA B C 1
ATOM 4246 O O . ALA B 1 46 ? -27.219 10.891 -1.847 1 91.75 46 ALA B O 1
ATOM 4247 N N . PRO B 1 47 ? -27.688 11.266 0.267 1 92.38 47 PRO B N 1
ATOM 4248 C CA . PRO B 1 47 ? -27.047 10.008 0.681 1 92.38 47 PRO B CA 1
ATOM 4249 C C . PRO B 1 47 ? -27.812 8.781 0.199 1 92.38 47 PRO B C 1
ATOM 4251 O O . PRO B 1 47 ? -29.047 8.773 0.186 1 92.38 47 PRO B O 1
ATOM 4254 N N . ARG B 1 48 ? -26.969 7.801 -0.255 1 88.69 48 ARG B N 1
ATOM 4255 C CA . ARG B 1 48 ? -27.531 6.508 -0.647 1 88.69 48 ARG B CA 1
ATOM 4256 C C . ARG B 1 48 ? -28.172 5.801 0.543 1 88.69 48 ARG B C 1
ATOM 4258 O O . ARG B 1 48 ? -27.547 5.68 1.604 1 88.69 48 ARG B O 1
ATOM 4265 N N . THR B 1 49 ? -29.484 5.398 0.382 1 88 49 THR B N 1
ATOM 4266 C CA . THR B 1 49 ? -30.188 4.582 1.357 1 88 49 THR B CA 1
ATOM 4267 C C . THR B 1 49 ? -30.797 3.346 0.694 1 88 49 THR B C 1
ATOM 4269 O O . THR B 1 49 ? -31.953 3.359 0.282 1 88 49 THR B O 1
ATOM 4272 N N . PRO B 1 50 ? -29.953 2.365 0.658 1 89.25 50 PRO B N 1
ATOM 4273 C CA . PRO B 1 50 ? -30.453 1.176 -0.035 1 89.25 50 PRO B CA 1
ATOM 4274 C C . PRO B 1 50 ? -31.703 0.588 0.625 1 89.25 50 PRO B C 1
ATOM 4276 O O . PRO B 1 50 ? -31.781 0.542 1.854 1 89.25 50 PRO B O 1
ATOM 4279 N N . GLY B 1 51 ? -32.656 0.283 -0.256 1 82.75 51 GLY B N 1
ATOM 4280 C CA . GLY B 1 51 ? -33.812 -0.416 0.248 1 82.75 51 GLY B CA 1
ATOM 4281 C C . GLY B 1 51 ? -33.531 -1.817 0.739 1 82.75 51 GLY B C 1
ATOM 4282 O O . GLY B 1 51 ? -32.406 -2.332 0.519 1 82.75 51 GLY B O 1
ATOM 4283 N N . ASP B 1 52 ? -34.469 -2.406 1.37 1 76.69 52 ASP B N 1
ATOM 4284 C CA . ASP B 1 52 ? -34.281 -3.746 1.918 1 76.69 52 ASP B CA 1
ATOM 4285 C C . ASP B 1 52 ? -34.094 -4.773 0.804 1 76.69 52 ASP B C 1
ATOM 4287 O O . ASP B 1 52 ? -33.5 -5.832 1.026 1 76.69 52 ASP B O 1
ATOM 4291 N N . ASP B 1 53 ? -34.5 -4.398 -0.396 1 78.38 53 ASP B N 1
ATOM 4292 C CA . ASP B 1 53 ? -34.469 -5.355 -1.497 1 78.38 53 ASP B CA 1
ATOM 4293 C C . ASP B 1 53 ? -33.219 -5.156 -2.359 1 78.38 53 ASP B C 1
ATOM 4295 O O . ASP B 1 53 ? -33.062 -5.801 -3.4 1 78.38 53 ASP B O 1
ATOM 4299 N N . ALA B 1 54 ? -32.312 -4.438 -1.897 1 86.81 54 ALA B N 1
ATOM 4300 C CA . ALA B 1 54 ? -31.156 -4.09 -2.725 1 86.81 54 ALA B CA 1
ATOM 4301 C C . ALA B 1 54 ? -30.312 -5.324 -3.025 1 86.81 54 ALA B C 1
ATOM 4303 O O . ALA B 1 54 ? -29.594 -5.359 -4.027 1 86.81 54 ALA B O 1
ATOM 4304 N N . LEU B 1 55 ? -30.406 -6.328 -2.178 1 87.19 55 LEU B N 1
ATOM 4305 C CA . LEU B 1 55 ? -29.641 -7.555 -2.369 1 87.19 55 LEU B CA 1
ATOM 4306 C C . LEU B 1 55 ? -30.562 -8.766 -2.424 1 87.19 55 LEU B C 1
ATOM 4308 O O . LEU B 1 55 ? -30.125 -9.898 -2.18 1 87.19 55 LEU B O 1
ATOM 4312 N N . ALA B 1 56 ? -31.75 -8.555 -2.674 1 82.31 56 ALA B N 1
ATOM 4313 C CA . ALA B 1 56 ? -32.75 -9.602 -2.586 1 82.31 56 ALA B CA 1
ATOM 4314 C C . ALA B 1 56 ? -32.469 -10.734 -3.557 1 82.31 56 ALA B C 1
ATOM 4316 O O . ALA B 1 56 ? -32.625 -11.906 -3.221 1 82.31 56 ALA B O 1
ATOM 4317 N N . HIS B 1 57 ? -31.938 -10.484 -4.707 1 83.19 57 HIS B N 1
ATOM 4318 C CA . HIS B 1 57 ? -31.688 -11.516 -5.715 1 83.19 57 HIS B CA 1
ATOM 4319 C C . HIS B 1 57 ? -30.469 -12.344 -5.359 1 83.19 57 HIS B C 1
ATOM 4321 O O . HIS B 1 57 ? -30.422 -13.539 -5.652 1 83.19 57 HIS B O 1
ATOM 4327 N N . THR B 1 58 ? -29.609 -11.789 -4.684 1 86.31 58 THR B N 1
ATOM 4328 C CA . THR B 1 58 ? -28.375 -12.492 -4.367 1 86.31 58 THR B CA 1
ATOM 4329 C C . THR B 1 58 ? -28.5 -13.258 -3.057 1 86.31 58 THR B C 1
ATOM 4331 O O . THR B 1 58 ? -27.875 -14.305 -2.871 1 86.31 58 THR B O 1
ATOM 4334 N N . THR B 1 59 ? -29.312 -12.812 -2.09 1 82.38 59 THR B N 1
ATOM 4335 C CA . THR B 1 59 ? -29.438 -13.43 -0.773 1 82.38 59 THR B CA 1
ATOM 4336 C C . THR B 1 59 ? -30.484 -14.531 -0.786 1 82.38 59 THR B C 1
ATOM 4338 O O . THR B 1 59 ? -30.469 -15.43 0.057 1 82.38 59 THR B O 1
ATOM 4341 N N . GLY B 1 60 ? -31.297 -14.711 -1.652 1 71.69 60 GLY B N 1
ATOM 4342 C CA . GLY B 1 60 ? -32.344 -15.711 -1.725 1 71.69 60 GLY B CA 1
ATOM 4343 C C . GLY B 1 60 ? -33.406 -15.547 -0.659 1 71.69 60 GLY B C 1
ATOM 4344 O O . GLY B 1 60 ? -34.156 -16.484 -0.355 1 71.69 60 GLY B O 1
ATOM 4345 N N . GLY B 1 61 ? -33.719 -14.422 -0.013 1 60.97 61 GLY B N 1
ATOM 4346 C CA . GLY B 1 61 ? -34.844 -14.078 0.842 1 60.97 61 GLY B CA 1
ATOM 4347 C C . GLY B 1 61 ? -34.625 -14.461 2.295 1 60.97 61 GLY B C 1
ATOM 4348 O O . GLY B 1 61 ? -35.219 -13.875 3.193 1 60.97 61 GLY B O 1
ATOM 4349 N N . ALA B 1 62 ? -33.969 -15.617 2.65 1 56.09 62 ALA B N 1
ATOM 4350 C CA . ALA B 1 62 ? -33.969 -16.125 4.02 1 56.09 62 ALA B CA 1
ATOM 4351 C C . ALA B 1 62 ? -33 -15.383 4.902 1 56.09 62 ALA B C 1
ATOM 4353 O O . ALA B 1 62 ? -31.844 -15.797 5.039 1 56.09 62 ALA B O 1
ATOM 4354 N N . THR B 1 63 ? -33.375 -14.234 5.355 1 62.28 63 THR B N 1
ATOM 4355 C CA . THR B 1 63 ? -32.469 -13.328 6.031 1 62.28 63 THR B CA 1
ATOM 4356 C C . THR B 1 63 ? -32.812 -13.195 7.508 1 62.28 63 THR B C 1
ATOM 4358 O O . THR B 1 63 ? -33.375 -12.172 7.926 1 62.28 63 THR B O 1
ATOM 4361 N N . HIS B 1 64 ? -32.75 -14.406 8.266 1 68.56 64 HIS B N 1
ATOM 4362 C CA . HIS B 1 64 ? -32.969 -14.273 9.703 1 68.56 64 HIS B CA 1
ATOM 4363 C C . HIS B 1 64 ? -31.688 -14.57 10.492 1 68.56 64 HIS B C 1
ATOM 4365 O O . HIS B 1 64 ? -31.766 -14.953 11.656 1 68.56 64 HIS B O 1
ATOM 4371 N N . GLY B 1 65 ? -30.688 -14.367 9.773 1 82.69 65 GLY B N 1
ATOM 4372 C CA . GLY B 1 65 ? -29.453 -14.695 10.461 1 82.69 65 GLY B CA 1
ATOM 4373 C C . GLY B 1 65 ? -28.875 -13.531 11.242 1 82.69 65 GLY B C 1
ATOM 4374 O O . GLY B 1 65 ? -29.438 -12.438 11.234 1 82.69 65 GLY B O 1
ATOM 4375 N N . ALA B 1 66 ? -27.906 -13.891 12.117 1 83.88 66 ALA B N 1
ATOM 4376 C CA . ALA B 1 66 ? -27.266 -12.906 12.984 1 83.88 66 ALA B CA 1
ATOM 4377 C C . ALA B 1 66 ? -26.062 -12.258 12.281 1 83.88 66 ALA B C 1
ATOM 4379 O O . ALA B 1 66 ? -25.516 -12.828 11.336 1 83.88 66 ALA B O 1
ATOM 4380 N N . TRP B 1 67 ? -25.844 -11.016 12.672 1 91.25 67 TRP B N 1
ATOM 4381 C CA . TRP B 1 67 ? -24.609 -10.352 12.25 1 91.25 67 TRP B CA 1
ATOM 4382 C C . TRP B 1 67 ? -23.391 -11.047 12.844 1 91.25 67 TRP B C 1
ATOM 4384 O O . TRP B 1 67 ? -23.469 -11.688 13.891 1 91.25 67 TRP B O 1
ATOM 4394 N N . PRO B 1 68 ? -22.25 -10.953 12.117 1 91.88 68 PRO B N 1
ATOM 4395 C CA . PRO B 1 68 ? -21.047 -11.539 12.703 1 91.88 68 PRO B CA 1
ATOM 4396 C C . PRO B 1 68 ? -20.734 -11 14.102 1 91.88 68 PRO B C 1
ATOM 4398 O O . PRO B 1 68 ? -20.938 -9.812 14.359 1 91.88 68 PRO B O 1
ATOM 4401 N N . SER B 1 69 ? -20.312 -11.922 14.977 1 90.06 69 SER B N 1
ATOM 4402 C CA . SER B 1 69 ? -19.891 -11.539 16.312 1 90.06 69 SER B CA 1
ATOM 4403 C C . SER B 1 69 ? -18.516 -10.852 16.297 1 90.06 69 SER B C 1
ATOM 4405 O O . SER B 1 69 ? -17.688 -11.148 15.43 1 90.06 69 SER B O 1
ATOM 4407 N N . PRO B 1 70 ? -18.297 -9.969 17.281 1 91.5 70 PRO B N 1
ATOM 4408 C CA . PRO B 1 70 ? -16.969 -9.344 17.359 1 91.5 70 PRO B CA 1
ATOM 4409 C C . PRO B 1 70 ? -15.859 -10.352 17.609 1 91.5 70 PRO B C 1
ATOM 4411 O O . PRO B 1 70 ? -14.688 -10.07 17.312 1 91.5 70 PRO B O 1
ATOM 4414 N N . ASP B 1 71 ? -16.234 -11.555 18.156 1 92.06 71 ASP B N 1
ATOM 4415 C CA . ASP B 1 71 ? -15.234 -12.578 18.438 1 92.06 71 ASP B CA 1
ATOM 4416 C C . ASP B 1 71 ? -15.234 -13.656 17.344 1 92.06 71 ASP B C 1
ATOM 4418 O O . ASP B 1 71 ? -15 -14.828 17.625 1 92.06 71 ASP B O 1
ATOM 4422 N N . TRP B 1 72 ? -15.508 -13.273 16.094 1 93.31 72 TRP B N 1
ATOM 4423 C CA . TRP B 1 72 ? -15.648 -14.211 14.992 1 93.31 72 TRP B CA 1
ATOM 4424 C C . TRP B 1 72 ? -14.352 -14.984 14.758 1 93.31 72 TRP B C 1
ATOM 4426 O O . TRP B 1 72 ? -14.375 -16.125 14.297 1 93.31 72 TRP B O 1
ATOM 4436 N N . VAL B 1 73 ? -13.164 -14.422 15.086 1 95.88 73 VAL B N 1
ATOM 4437 C CA . VAL B 1 73 ? -11.891 -15.102 14.906 1 95.88 73 VAL B CA 1
ATOM 4438 C C . VAL B 1 73 ? -11.836 -16.344 15.797 1 95.88 73 VAL B C 1
ATOM 4440 O O . VAL B 1 73 ? -11.383 -17.406 15.367 1 95.88 73 VAL B O 1
ATOM 4443 N N . ARG B 1 74 ? -12.367 -16.234 16.984 1 94.31 74 ARG B N 1
ATOM 4444 C CA . ARG B 1 74 ? -12.336 -17.328 17.938 1 94.31 74 ARG B CA 1
ATOM 4445 C C . ARG B 1 74 ? -13.219 -18.484 17.484 1 94.31 74 ARG B C 1
ATOM 4447 O O . ARG B 1 74 ? -13.016 -19.641 17.891 1 94.31 74 ARG B O 1
ATOM 4454 N N . GLN B 1 75 ? -14.164 -18.266 16.625 1 91.94 75 GLN B N 1
ATOM 4455 C CA . GLN B 1 75 ? -15.062 -19.297 16.109 1 91.94 75 GLN B CA 1
ATOM 4456 C C . GLN B 1 75 ? -14.328 -20.281 15.219 1 91.94 75 GLN B C 1
ATOM 4458 O O . GLN B 1 75 ? -14.828 -21.359 14.93 1 91.94 75 GLN B O 1
ATOM 4463 N N . LEU B 1 76 ? -13.133 -19.906 14.812 1 94.69 76 LEU B N 1
ATOM 4464 C CA . LEU B 1 76 ? -12.336 -20.812 13.977 1 94.69 76 LEU B CA 1
ATOM 4465 C C . LEU B 1 76 ? -11.625 -21.859 14.82 1 94.69 76 LEU B C 1
ATOM 4467 O O . LEU B 1 76 ? -11.062 -22.812 14.281 1 94.69 76 LEU B O 1
ATOM 4471 N N . GLY B 1 77 ? -11.586 -21.734 16.141 1 94.12 77 GLY B N 1
ATOM 4472 C CA . GLY B 1 77 ? -11.25 -22.781 17.094 1 94.12 77 GLY B CA 1
ATOM 4473 C C . GLY B 1 77 ? -9.758 -23.047 17.188 1 94.12 77 GLY B C 1
ATOM 4474 O O . GLY B 1 77 ? -9.344 -24.125 17.625 1 94.12 77 GLY B O 1
ATOM 4475 N N . ASP B 1 78 ? -8.867 -22.203 16.719 1 97.44 78 ASP B N 1
ATOM 4476 C CA . ASP B 1 78 ? -7.422 -22.406 16.781 1 97.44 78 ASP B CA 1
ATOM 4477 C C . ASP B 1 78 ? -6.758 -21.375 17.688 1 97.44 78 ASP B C 1
ATOM 4479 O O . ASP B 1 78 ? -6.629 -20.203 17.328 1 97.44 78 ASP B O 1
ATOM 4483 N N . PRO B 1 79 ? -6.266 -21.828 18.875 1 97.31 79 PRO B N 1
ATOM 4484 C CA . PRO B 1 79 ? -5.66 -20.891 19.828 1 97.31 79 PRO B CA 1
ATOM 4485 C C . PRO B 1 79 ? -4.434 -20.188 19.266 1 97.31 79 PRO B C 1
ATOM 4487 O O . PRO B 1 79 ? -4.156 -19.031 19.641 1 97.31 79 PRO B O 1
ATOM 4490 N N . GLN B 1 80 ? -3.682 -20.891 18.422 1 98.06 80 GLN B N 1
ATOM 4491 C CA . GLN B 1 80 ? -2.539 -20.25 17.781 1 98.06 80 GLN B CA 1
ATOM 4492 C C . GLN B 1 80 ? -2.982 -19.047 16.953 1 98.06 80 GLN B C 1
ATOM 4494 O O . GLN B 1 80 ? -2.342 -18 16.984 1 98.06 80 GLN B O 1
ATOM 4499 N N . LEU B 1 81 ? -4.102 -19.172 16.25 1 98 81 LEU B N 1
ATOM 4500 C CA . LEU B 1 81 ? -4.652 -18.078 15.461 1 98 81 LEU B CA 1
ATOM 4501 C C . LEU B 1 81 ? -5.129 -16.938 16.359 1 98 81 LEU B C 1
ATOM 4503 O O . LEU B 1 81 ? -4.867 -15.766 16.078 1 98 81 LEU B O 1
ATOM 4507 N N . ASP B 1 82 ? -5.781 -17.281 17.453 1 97.81 82 ASP B N 1
ATOM 4508 C CA . ASP B 1 82 ? -6.242 -16.266 18.406 1 97.81 82 ASP B CA 1
ATOM 4509 C C . ASP B 1 82 ? -5.078 -15.438 18.922 1 97.81 82 ASP B C 1
ATOM 4511 O O . ASP B 1 82 ? -5.16 -14.203 18.969 1 97.81 82 ASP B O 1
ATOM 4515 N N . ALA B 1 83 ? -4.027 -16.109 19.266 1 97.25 83 ALA B N 1
ATOM 4516 C CA . ALA B 1 83 ? -2.85 -15.438 19.812 1 97.25 83 ALA B CA 1
ATOM 4517 C C . ALA B 1 83 ? -2.199 -14.547 18.75 1 97.25 83 ALA B C 1
ATOM 4519 O O . ALA B 1 83 ? -1.762 -13.43 19.062 1 97.25 83 ALA B O 1
ATOM 4520 N N . LEU B 1 84 ? -2.154 -15.039 17.531 1 97.81 84 LEU B N 1
ATOM 4521 C CA . LEU B 1 84 ? -1.55 -14.289 16.438 1 97.81 84 LEU B CA 1
ATOM 4522 C C . LEU B 1 84 ? -2.328 -13.016 16.156 1 97.81 84 LEU B C 1
ATOM 4524 O O . LEU B 1 84 ? -1.737 -11.945 16 1 97.81 84 LEU B O 1
ATOM 4528 N N . VAL B 1 85 ? -3.635 -13.086 16.125 1 98 85 VAL B N 1
ATOM 4529 C CA . VAL B 1 85 ? -4.477 -11.922 15.859 1 98 85 VAL B CA 1
ATOM 4530 C C . VAL B 1 85 ? -4.367 -10.93 17.016 1 98 85 VAL B C 1
ATOM 4532 O O . VAL B 1 85 ? -4.23 -9.727 16.797 1 98 85 VAL B O 1
ATOM 4535 N N . ASP B 1 86 ? -4.355 -11.414 18.25 1 97.19 86 ASP B N 1
ATOM 4536 C CA . ASP B 1 86 ? -4.219 -10.555 19.422 1 97.19 86 ASP B CA 1
ATOM 4537 C C . ASP B 1 86 ? -2.883 -9.812 19.391 1 97.19 86 ASP B C 1
ATOM 4539 O O . ASP B 1 86 ? -2.828 -8.609 19.672 1 97.19 86 ASP B O 1
ATOM 4543 N N . GLU B 1 87 ? -1.877 -10.562 19.078 1 96.44 87 GLU B N 1
ATOM 4544 C CA . GLU B 1 87 ? -0.546 -9.969 18.969 1 96.44 87 GLU B CA 1
ATOM 4545 C C . GLU B 1 87 ? -0.514 -8.875 17.891 1 96.44 87 GLU B C 1
ATOM 4547 O O . GLU B 1 87 ? 0.035 -7.797 18.125 1 96.44 87 GLU B O 1
ATOM 4552 N N . ALA B 1 88 ? -1.071 -9.125 16.75 1 97.25 88 ALA B N 1
ATOM 4553 C CA . ALA B 1 88 ? -1.104 -8.164 15.664 1 97.25 88 ALA B CA 1
ATOM 4554 C C . ALA B 1 88 ? -1.898 -6.922 16.047 1 97.25 88 ALA B C 1
ATOM 4556 O O . ALA B 1 88 ? -1.49 -5.797 15.742 1 97.25 88 ALA B O 1
ATOM 4557 N N . LEU B 1 89 ? -3.018 -7.102 16.75 1 96.75 89 LEU B N 1
ATOM 4558 C CA . LEU B 1 89 ? -3.879 -5.988 17.125 1 96.75 89 LEU B CA 1
ATOM 4559 C C . LEU B 1 89 ? -3.186 -5.078 18.125 1 96.75 89 LEU B C 1
ATOM 4561 O O . LEU B 1 89 ? -3.518 -3.896 18.234 1 96.75 89 LEU B O 1
ATOM 4565 N N . ARG B 1 90 ? -2.166 -5.586 18.781 1 93.69 90 ARG B N 1
ATOM 4566 C CA . ARG B 1 90 ? -1.44 -4.809 19.766 1 93.69 90 ARG B CA 1
ATOM 4567 C C . ARG B 1 90 ? -0.194 -4.168 19.172 1 93.69 90 ARG B C 1
ATOM 4569 O O . ARG B 1 90 ? 0.215 -3.082 19.578 1 93.69 90 ARG B O 1
ATOM 4576 N N . GLN B 1 91 ? 0.362 -4.859 18.156 1 92.88 91 GLN B N 1
ATOM 4577 C CA . GLN B 1 91 ? 1.731 -4.484 17.812 1 92.88 91 GLN B CA 1
ATOM 4578 C C . GLN B 1 91 ? 1.825 -3.994 16.375 1 92.88 91 GLN B C 1
ATOM 4580 O O . GLN B 1 91 ? 2.836 -3.414 15.977 1 92.88 91 GLN B O 1
ATOM 4585 N N . ASN B 1 92 ? 0.833 -4.195 15.578 1 95.12 92 ASN B N 1
ATOM 4586 C CA . ASN B 1 92 ? 0.925 -3.865 14.156 1 95.12 92 ASN B CA 1
ATOM 4587 C C . ASN B 1 92 ? 1.044 -2.359 13.945 1 95.12 92 ASN B C 1
ATOM 4589 O O . ASN B 1 92 ? 0.216 -1.589 14.43 1 95.12 92 ASN B O 1
ATOM 4593 N N . PRO B 1 93 ? 2.076 -1.959 13.172 1 95 93 PRO B N 1
ATOM 4594 C CA . PRO B 1 93 ? 2.332 -0.526 13 1 95 93 PRO B CA 1
ATOM 4595 C C . PRO B 1 93 ? 1.191 0.197 12.289 1 95 93 PRO B C 1
ATOM 4597 O O . PRO B 1 93 ? 0.958 1.383 12.539 1 95 93 PRO B O 1
ATOM 4600 N N . THR B 1 94 ? 0.487 -0.472 11.398 1 94.62 94 THR B N 1
ATOM 4601 C CA . THR B 1 94 ? -0.648 0.15 10.727 1 94.62 94 THR B CA 1
ATOM 4602 C C . THR B 1 94 ? -1.717 0.561 11.734 1 94.62 94 THR B C 1
ATOM 4604 O O . THR B 1 94 ? -2.299 1.643 11.625 1 94.62 94 THR B O 1
ATOM 4607 N N . LEU B 1 95 ? -1.958 -0.279 12.727 1 95.19 95 LEU B N 1
ATOM 4608 C CA . LEU B 1 95 ? -2.932 0.04 13.766 1 95.19 95 LEU B CA 1
ATOM 4609 C C . LEU B 1 95 ? -2.402 1.13 14.695 1 95.19 95 LEU B C 1
ATOM 4611 O O . LEU B 1 95 ? -3.16 1.994 15.141 1 95.19 95 LEU B O 1
ATOM 4615 N N . GLN B 1 96 ? -1.138 1.101 14.938 1 95.19 96 GLN B N 1
ATOM 4616 C CA . GLN B 1 96 ? -0.524 2.141 15.758 1 95.19 96 GLN B CA 1
ATOM 4617 C C . GLN B 1 96 ? -0.634 3.506 15.086 1 95.19 96 GLN B C 1
ATOM 4619 O O . GLN B 1 96 ? -0.919 4.508 15.75 1 95.19 96 GLN B O 1
ATOM 4624 N N . ALA B 1 97 ? -0.461 3.523 13.766 1 95.62 97 ALA B N 1
ATOM 4625 C CA . ALA B 1 97 ? -0.626 4.762 13.016 1 95.62 97 ALA B CA 1
ATOM 4626 C C . ALA B 1 97 ? -2.07 5.25 13.062 1 95.62 97 ALA B C 1
ATOM 4628 O O . ALA B 1 97 ? -2.324 6.445 13.211 1 95.62 97 ALA B O 1
ATOM 4629 N N . ALA B 1 98 ? -2.992 4.305 12.969 1 95 98 ALA B N 1
ATOM 4630 C CA . ALA B 1 98 ? -4.406 4.66 13.047 1 95 98 ALA B CA 1
ATOM 4631 C C . ALA B 1 98 ? -4.75 5.238 14.422 1 95 98 ALA B C 1
ATOM 4633 O O . ALA B 1 98 ? -5.508 6.207 14.516 1 95 98 ALA B O 1
ATOM 4634 N N . GLN B 1 99 ? -4.211 4.707 15.477 1 94.25 99 GLN B N 1
ATOM 4635 C CA . GLN B 1 99 ? -4.418 5.223 16.828 1 94.25 99 GLN B CA 1
ATOM 4636 C C . GLN B 1 99 ? -3.832 6.621 16.984 1 94.25 99 GLN B C 1
ATOM 4638 O O . GLN B 1 99 ? -4.457 7.5 17.578 1 94.25 99 GLN B O 1
ATOM 4643 N N . ALA B 1 100 ? -2.676 6.836 16.391 1 95 100 ALA B N 1
ATOM 4644 C CA . ALA B 1 100 ? -2.037 8.148 16.453 1 95 100 ALA B CA 1
ATOM 4645 C C . ALA B 1 100 ? -2.869 9.195 15.727 1 95 100 ALA B C 1
ATOM 4647 O O . ALA B 1 100 ? -2.93 10.352 16.141 1 95 100 ALA B O 1
ATOM 4648 N N . ARG B 1 101 ? -3.535 8.812 14.688 1 95 101 ARG B N 1
ATOM 4649 C CA . ARG B 1 101 ? -4.375 9.734 13.922 1 95 101 ARG B CA 1
ATOM 4650 C C . ARG B 1 101 ? -5.539 10.242 14.758 1 95 101 ARG B C 1
ATOM 4652 O O . ARG B 1 101 ? -5.969 11.391 14.602 1 95 101 ARG B O 1
ATOM 4659 N N . ILE B 1 102 ? -6.051 9.406 15.688 1 94 102 ILE B N 1
ATOM 4660 C CA . ILE B 1 102 ? -7.09 9.852 16.625 1 94 102 ILE B CA 1
ATOM 4661 C C . ILE B 1 102 ? -6.555 10.977 17.484 1 94 102 ILE B C 1
ATOM 4663 O O . ILE B 1 102 ? -7.238 11.984 17.703 1 94 102 ILE B O 1
ATOM 4667 N N . GLY B 1 103 ? -5.262 10.789 17.938 1 93.69 103 GLY B N 1
ATOM 4668 C CA . GLY B 1 103 ? -4.629 11.836 18.719 1 93.69 103 GLY B CA 1
ATOM 4669 C C . GLY B 1 103 ? -4.484 13.141 17.969 1 93.69 103 GLY B C 1
ATOM 4670 O O . GLY B 1 103 ? -4.707 14.219 18.531 1 93.69 103 GLY B O 1
ATOM 4671 N N . VAL B 1 104 ? -4.195 13.07 16.703 1 94 104 VAL B N 1
ATOM 4672 C CA . VAL B 1 104 ? -4.074 14.266 15.875 1 94 104 VAL B CA 1
ATOM 4673 C C . VAL B 1 104 ? -5.426 14.969 15.781 1 94 104 VAL B C 1
ATOM 4675 O O . VAL B 1 104 ? -5.512 16.188 15.992 1 94 104 VAL B O 1
ATOM 4678 N N . ALA B 1 105 ? -6.457 14.188 15.5 1 93.75 105 ALA B N 1
ATOM 4679 C CA . ALA B 1 105 ? -7.797 14.766 15.391 1 93.75 105 ALA B CA 1
ATOM 4680 C C . ALA B 1 105 ? -8.242 15.367 16.719 1 93.75 105 ALA B C 1
ATOM 4682 O O . ALA B 1 105 ? -8.844 16.438 16.75 1 93.75 105 ALA B O 1
ATOM 4683 N N . GLN B 1 106 ? -7.969 14.727 17.812 1 93.88 106 GLN B N 1
ATOM 4684 C CA . GLN B 1 106 ? -8.297 15.219 19.156 1 93.88 106 GLN B CA 1
ATOM 4685 C C . GLN B 1 106 ? -7.574 16.531 19.453 1 93.88 106 GLN B C 1
ATOM 4687 O O . GLN B 1 106 ? -8.164 17.453 20.016 1 93.88 106 GLN B O 1
ATOM 4692 N N . SER B 1 107 ? -6.344 16.562 19.047 1 93.25 107 SER B N 1
ATOM 4693 C CA . SER B 1 107 ? -5.562 17.766 19.266 1 93.25 107 SER B CA 1
ATOM 4694 C C . SER B 1 107 ? -6.113 18.938 18.469 1 93.25 107 SER B C 1
ATOM 4696 O O . SER B 1 107 ? -6.117 20.078 18.938 1 93.25 107 SER B O 1
ATOM 4698 N N . GLN B 1 108 ? -6.559 18.703 17.281 1 92 108 GLN B N 1
ATOM 4699 C CA . GLN B 1 108 ? -7.156 19.75 16.469 1 92 108 GLN B CA 1
ATOM 4700 C C . GLN B 1 108 ? -8.422 20.312 17.109 1 92 108 GLN B C 1
ATOM 4702 O O . GLN B 1 108 ? -8.633 21.531 17.125 1 92 108 GLN B O 1
ATOM 4707 N N . LEU B 1 109 ? -9.234 19.453 17.672 1 90.75 109 LEU B N 1
ATOM 4708 C CA . LEU B 1 109 ? -10.43 19.859 18.406 1 90.75 109 LEU B CA 1
ATOM 4709 C C . LEU B 1 109 ? -10.062 20.703 19.625 1 90.75 109 LEU B C 1
ATOM 4711 O O . LEU B 1 109 ? -10.633 21.781 19.828 1 90.75 109 LEU B O 1
ATOM 4715 N N . GLN B 1 110 ? -9.016 20.297 20.297 1 90.62 110 GLN B N 1
ATOM 4716 C CA . GLN B 1 110 ? -8.602 21.016 21.5 1 90.62 110 GLN B CA 1
ATOM 4717 C C . GLN B 1 110 ? -7.98 22.359 21.172 1 90.62 110 GLN B C 1
ATOM 4719 O O . GLN B 1 110 ? -8.18 23.344 21.891 1 90.62 110 GLN B O 1
ATOM 4724 N N . GLN B 1 111 ? -7.25 22.438 20.094 1 88.81 111 GLN B N 1
ATOM 4725 C CA . GLN B 1 111 ? -6.688 23.703 19.656 1 88.81 111 GLN B CA 1
ATOM 4726 C C . GLN B 1 111 ? -7.785 24.703 19.281 1 88.81 111 GLN B C 1
ATOM 4728 O O . GLN B 1 111 ? -7.719 25.875 19.656 1 88.81 111 GLN B O 1
ATOM 4733 N N . PHE B 1 112 ? -8.789 24.266 18.609 1 86.94 112 PHE B N 1
ATOM 4734 C CA . PHE B 1 112 ? -9.891 25.141 18.219 1 86.94 112 PHE B CA 1
ATOM 4735 C C . PHE B 1 112 ? -10.656 25.641 19.438 1 86.94 112 PHE B C 1
ATOM 4737 O O . PHE B 1 112 ? -10.977 26.828 19.547 1 86.94 112 PHE B O 1
ATOM 4744 N N . GLU B 1 113 ? -10.891 24.75 20.375 1 84.12 113 GLU B N 1
ATOM 4745 C CA . GLU B 1 113 ? -11.586 25.109 21.594 1 84.12 113 GLU B CA 1
ATOM 4746 C C . GLU B 1 113 ? -10.797 26.156 22.391 1 84.12 113 GLU B C 1
ATOM 4748 O O . GLU B 1 113 ? -11.383 27.078 22.969 1 84.12 113 GLU B O 1
ATOM 4753 N N . SER B 1 114 ? -9.531 26.047 22.312 1 81.75 114 SER B N 1
ATOM 4754 C CA . SER B 1 114 ? -8.688 27 23.016 1 81.75 114 SER B CA 1
ATOM 4755 C C . SER B 1 114 ? -8.695 28.359 22.312 1 81.75 114 SER B C 1
ATOM 4757 O O . SER B 1 114 ? -8.617 29.406 22.984 1 81.75 114 SER B O 1
ATOM 4759 N N . LEU B 1 115 ? -8.844 28.359 20.984 1 77.62 115 LEU B N 1
ATOM 4760 C CA . LEU B 1 115 ? -8.828 29.609 20.219 1 77.62 115 LEU B CA 1
ATOM 4761 C C . LEU B 1 115 ? -10.156 30.328 20.328 1 77.62 115 LEU B C 1
ATOM 4763 O O . LEU B 1 115 ? -10.211 31.562 20.25 1 77.62 115 LEU B O 1
ATOM 4767 N N . THR B 1 116 ? -11.203 29.594 20.547 1 77.38 116 THR B N 1
ATOM 4768 C CA . THR B 1 116 ? -12.523 30.203 20.531 1 77.38 116 THR B CA 1
ATOM 4769 C C . THR B 1 116 ? -13.016 30.484 21.953 1 77.38 116 THR B C 1
ATOM 4771 O O . THR B 1 116 ? -14.055 31.125 22.141 1 77.38 116 THR B O 1
ATOM 4774 N N . GLY B 1 117 ? -12.148 30.141 22.922 1 74.31 117 GLY B N 1
ATOM 4775 C CA . GLY B 1 117 ? -12.422 30.516 24.297 1 74.31 117 GLY B CA 1
ATOM 4776 C C . GLY B 1 117 ? -11.844 31.859 24.672 1 74.31 117 GLY B C 1
ATOM 4777 O O . GLY B 1 117 ? -11.57 32.688 23.812 1 74.31 117 GLY B O 1
ATOM 4778 N N . LEU B 1 118 ? -11.867 32.25 25.906 1 76.12 118 LEU B N 1
ATOM 4779 C CA . LEU B 1 118 ? -11.234 33.469 26.391 1 76.12 118 LEU B CA 1
ATOM 4780 C C . LEU B 1 118 ? -9.727 33.438 26.188 1 76.12 118 LEU B C 1
ATOM 4782 O O . LEU B 1 118 ? -9.07 32.469 26.594 1 76.12 118 LEU B O 1
ATOM 4786 N N . THR B 1 119 ? -9.234 34.281 25.438 1 72.12 119 THR B N 1
ATOM 4787 C CA . THR B 1 119 ? -7.789 34.375 25.234 1 72.12 119 THR B CA 1
ATOM 4788 C C . THR B 1 119 ? -7.219 35.625 25.922 1 72.12 119 THR B C 1
ATOM 4790 O O . THR B 1 119 ? -7.895 36.625 26.016 1 72.12 119 THR B O 1
ATOM 4793 N N . ALA B 1 120 ? -6.105 35.406 26.516 1 68.25 120 ALA B N 1
ATOM 4794 C CA . ALA B 1 120 ? -5.434 36.531 27.188 1 68.25 120 ALA B CA 1
ATOM 4795 C C . ALA B 1 120 ? -3.992 36.656 26.703 1 68.25 120 ALA B C 1
ATOM 4797 O O . ALA B 1 120 ? -3.312 35.656 26.469 1 68.25 120 ALA B O 1
ATOM 4798 N N . THR B 1 121 ? -3.617 37.812 26.375 1 64.62 121 THR B N 1
ATOM 4799 C CA . THR B 1 121 ? -2.238 38.125 26.016 1 64.62 121 THR B CA 1
ATOM 4800 C C . THR B 1 121 ? -1.658 39.188 26.938 1 64.62 121 THR B C 1
ATOM 4802 O O . THR B 1 121 ? -2.357 40.125 27.328 1 64.62 121 THR B O 1
ATOM 4805 N N . ALA B 1 122 ? -0.48 38.812 27.453 1 64.25 122 ALA B N 1
ATOM 4806 C CA . ALA B 1 122 ? 0.247 39.844 28.203 1 64.25 122 ALA B CA 1
ATOM 4807 C C . ALA B 1 122 ? 1.439 40.375 27.406 1 64.25 122 ALA B C 1
ATOM 4809 O O . ALA B 1 122 ? 2.072 39.625 26.656 1 64.25 122 ALA B O 1
ATOM 4810 N N . GLY B 1 123 ? 1.566 41.594 27.328 1 58.94 123 GLY B N 1
ATOM 4811 C CA . GLY B 1 123 ? 2.656 42.188 26.578 1 58.94 123 GLY B CA 1
ATOM 4812 C C . GLY B 1 123 ? 3.334 43.312 27.312 1 58.94 123 GLY B C 1
ATOM 4813 O O . GLY B 1 123 ? 2.76 43.906 28.234 1 58.94 123 GLY B O 1
ATOM 4814 N N . ALA B 1 124 ? 4.688 43.375 27.109 1 61.41 124 ALA B N 1
ATOM 4815 C CA . ALA B 1 124 ? 5.488 44.5 27.531 1 61.41 124 ALA B CA 1
ATOM 4816 C C . ALA B 1 124 ? 6.238 45.125 26.359 1 61.41 124 ALA B C 1
ATOM 4818 O O . ALA B 1 124 ? 6.695 44.406 25.453 1 61.41 124 ALA B O 1
ATOM 4819 N N . SER B 1 125 ? 6.082 46.406 26.234 1 59.59 125 SER B N 1
ATOM 4820 C CA . SER B 1 125 ? 6.801 47.094 25.156 1 59.59 125 SER B CA 1
ATOM 4821 C C . SER B 1 125 ? 7.543 48.312 25.688 1 59.59 125 SER B C 1
ATOM 4823 O O . SER B 1 125 ? 7.098 48.969 26.625 1 59.59 125 SER B O 1
ATOM 4825 N N . LEU B 1 126 ? 8.852 48.438 25.203 1 56.94 126 LEU B N 1
ATOM 4826 C CA . LEU B 1 126 ? 9.641 49.656 25.391 1 56.94 126 LEU B CA 1
ATOM 4827 C C . LEU B 1 126 ? 10.008 50.281 24.047 1 56.94 126 LEU B C 1
ATOM 4829 O O . LEU B 1 126 ? 10.414 49.562 23.125 1 56.94 126 LEU B O 1
ATOM 4833 N N . SER B 1 127 ? 9.461 51.469 23.844 1 58.06 127 SER B N 1
ATOM 4834 C CA . SER B 1 127 ? 9.82 52.125 22.594 1 58.06 127 SER B CA 1
ATOM 4835 C C . SER B 1 127 ? 10.312 53.531 22.844 1 58.06 127 SER B C 1
ATOM 4837 O O . SER B 1 127 ? 9.922 54.188 23.828 1 58.06 127 SER B O 1
ATOM 4839 N N . LYS B 1 128 ? 11.398 53.906 22.141 1 54.16 128 LYS B N 1
ATOM 4840 C CA . LYS B 1 128 ? 11.867 55.312 22.109 1 54.16 128 LYS B CA 1
ATOM 4841 C C . LYS B 1 128 ? 11.602 55.938 20.75 1 54.16 128 LYS B C 1
ATOM 4843 O O . LYS B 1 128 ? 11.906 55.344 19.703 1 54.16 128 LYS B O 1
ATOM 4848 N N . ALA B 1 129 ? 10.688 56.812 20.828 1 55.75 129 ALA B N 1
ATOM 4849 C CA . ALA B 1 129 ? 10.344 57.469 19.578 1 55.75 129 ALA B CA 1
ATOM 4850 C C . ALA B 1 129 ? 10.656 58.969 19.625 1 55.75 129 ALA B C 1
ATOM 4852 O O . ALA B 1 129 ? 10.531 59.562 20.688 1 55.75 129 ALA B O 1
ATOM 4853 N N . HIS B 1 130 ? 11.445 59.469 18.625 1 54.47 130 HIS B N 1
ATOM 4854 C CA . HIS B 1 130 ? 11.617 60.906 18.438 1 54.47 130 HIS B CA 1
ATOM 4855 C C . HIS B 1 130 ? 10.484 61.469 17.594 1 54.47 130 HIS B C 1
ATOM 4857 O O . HIS B 1 130 ? 10.266 61.031 16.453 1 54.47 130 HIS B O 1
ATOM 4863 N N . VAL B 1 131 ? 9.57 62.094 18.25 1 52.12 131 VAL B N 1
ATOM 4864 C CA . VAL B 1 131 ? 8.461 62.75 17.547 1 52.12 131 VAL B CA 1
ATOM 4865 C C . VAL B 1 131 ? 8.85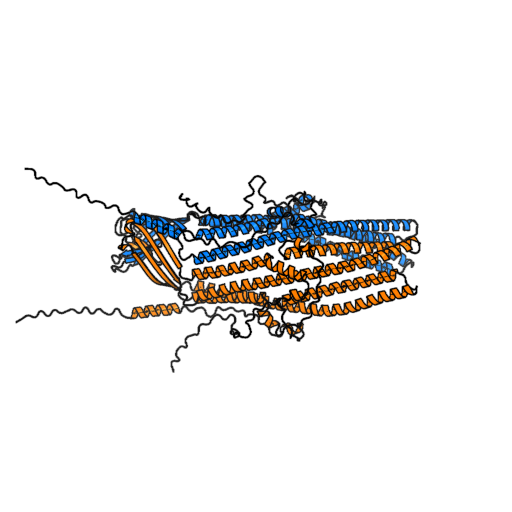9 64.125 17.125 1 52.12 131 VAL B C 1
ATOM 4867 O O . VAL B 1 131 ? 9.453 64.875 17.922 1 52.12 131 VAL B O 1
ATOM 4870 N N . PRO B 1 132 ? 8.883 64.5 15.852 1 48.59 132 PRO B N 1
ATOM 4871 C CA . PRO B 1 132 ? 9.242 65.875 15.422 1 48.59 132 PRO B CA 1
ATOM 4872 C C . PRO B 1 132 ? 8.461 66.938 16.172 1 48.59 132 PRO B C 1
ATOM 4874 O O . PRO B 1 132 ? 7.355 66.688 16.656 1 48.59 132 PRO B O 1
ATOM 4877 N N . ARG B 1 1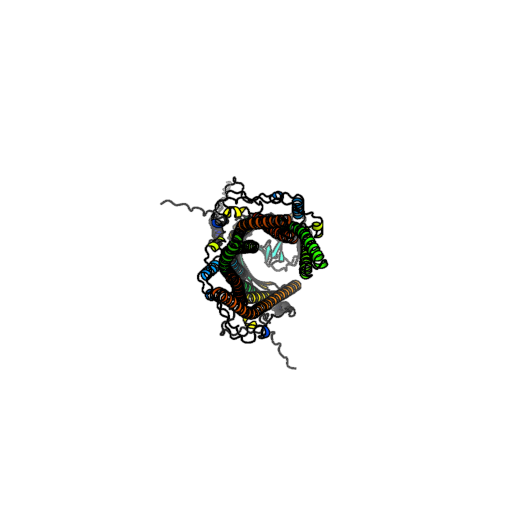33 ? 9.164 68.062 16.609 1 46.16 133 ARG B N 1
ATOM 4878 C CA . ARG B 1 133 ? 8.711 69.188 17.391 1 46.16 133 ARG B CA 1
ATOM 4879 C C . ARG B 1 133 ? 7.371 69.75 16.859 1 46.16 133 ARG B C 1
ATOM 4881 O O . ARG B 1 133 ? 6.516 70.125 17.641 1 46.16 133 ARG B O 1
ATOM 4888 N N . SER B 1 134 ? 7.336 70.188 15.555 1 38.25 134 SER B N 1
ATOM 4889 C CA . SER B 1 134 ? 6.238 71 15.109 1 38.25 134 SER B CA 1
ATOM 4890 C C . SER B 1 134 ? 4.953 70.25 14.922 1 38.25 134 SER B C 1
ATOM 4892 O O . SER B 1 134 ? 4.891 69.312 14.078 1 38.25 134 SER B O 1
ATOM 4894 N N . GLY B 1 135 ? 3.699 70.5 15.531 1 42.47 135 GLY B N 1
ATOM 4895 C CA . GLY B 1 135 ? 2.312 70.062 15.453 1 42.47 135 GLY B CA 1
ATOM 4896 C C . GLY B 1 135 ? 2.162 68.625 15.102 1 42.47 135 GLY B C 1
ATOM 4897 O O . GLY B 1 135 ? 1.198 68.25 14.438 1 42.47 135 GLY B O 1
ATOM 4898 N N . GLY B 1 136 ? 3.141 67.875 15.367 1 43.16 136 GLY B N 1
ATOM 4899 C CA . GLY B 1 136 ? 3.211 66.5 14.82 1 43.16 136 GLY B CA 1
ATOM 4900 C C . GLY B 1 136 ? 2.203 65.562 15.438 1 43.16 136 GLY B C 1
ATOM 4901 O O . GLY B 1 136 ? 1.621 65.875 16.484 1 43.16 136 GLY B O 1
ATOM 4902 N N . THR B 1 137 ? 1.395 65 14.625 1 42.47 137 THR B N 1
ATOM 4903 C CA . THR B 1 137 ? 0.361 64 14.953 1 42.47 137 THR B CA 1
ATOM 4904 C C . THR B 1 137 ? 0.925 62.594 14.914 1 42.47 137 THR B C 1
ATOM 4906 O O . THR B 1 137 ? 1.84 62.312 14.133 1 42.47 137 THR B O 1
ATOM 4909 N N . LEU B 1 138 ? 1.065 62 15.922 1 45.69 138 LEU B N 1
ATOM 4910 C CA . LEU B 1 138 ? 1.317 60.562 15.945 1 45.69 138 LEU B CA 1
ATOM 4911 C C . LEU B 1 138 ? 0.173 59.812 15.281 1 45.69 138 LEU B C 1
ATOM 4913 O O . LEU B 1 138 ? -0.989 59.969 15.656 1 45.69 138 LEU B O 1
ATOM 4917 N N . ASN B 1 139 ? 0.477 59.344 14.031 1 41.84 139 ASN B N 1
ATOM 4918 C CA . ASN B 1 139 ? -0.49 58.5 13.367 1 41.84 139 ASN B CA 1
ATOM 4919 C C . ASN B 1 139 ? -0.46 57.062 13.93 1 41.84 139 ASN B C 1
ATOM 4921 O O . ASN B 1 139 ? 0.604 56.469 14.023 1 41.84 139 ASN B O 1
ATOM 4925 N N . THR B 1 140 ? -1.281 56.75 14.711 1 44.06 140 THR B N 1
ATOM 4926 C CA . THR B 1 140 ? -1.425 55.406 15.281 1 44.06 140 THR B CA 1
ATOM 4927 C C . THR B 1 140 ? -2.73 54.781 14.82 1 44.06 140 THR B C 1
ATOM 4929 O O . THR B 1 140 ? -3.516 55.375 14.102 1 44.06 140 THR B O 1
ATOM 4932 N N . THR B 1 141 ? -2.795 53.531 14.594 1 41.84 141 THR B N 1
ATOM 4933 C CA . THR B 1 141 ? -4.027 52.844 14.258 1 41.84 141 THR B CA 1
ATOM 4934 C C . THR B 1 141 ? -4.809 52.469 15.523 1 41.84 141 THR B C 1
ATOM 4936 O O . THR B 1 141 ? -4.223 52.062 16.516 1 41.84 141 THR B O 1
ATOM 4939 N N . LEU B 1 142 ? -5.906 53.219 15.805 1 36.91 142 LEU B N 1
ATOM 4940 C CA . LEU B 1 142 ? -6.871 52.875 16.844 1 36.91 142 LEU B CA 1
ATOM 4941 C C . LEU B 1 142 ? -7.961 51.969 16.281 1 36.91 142 LEU B C 1
ATOM 4943 O O . LEU B 1 142 ? -8.734 52.375 15.414 1 36.91 142 LEU B O 1
ATOM 4947 N N . ASN B 1 143 ? -8.109 50.844 16.891 1 36.38 143 ASN B N 1
ATOM 4948 C CA . ASN B 1 143 ? -9.086 49.844 16.438 1 36.38 143 ASN B CA 1
ATOM 4949 C C . ASN B 1 143 ? -9.047 49.656 14.922 1 36.38 143 ASN B C 1
ATOM 4951 O O . ASN B 1 143 ? -10.086 49.656 14.266 1 36.38 143 ASN B O 1
ATOM 4955 N N . GLY B 1 144 ? -7.844 49.688 14.312 1 39.16 144 GLY B N 1
ATOM 4956 C CA . GLY B 1 144 ? -7.664 49.5 12.883 1 39.16 144 GLY B CA 1
ATOM 4957 C C . GLY B 1 144 ? -7.723 50.812 12.109 1 39.16 144 GLY B C 1
ATOM 4958 O O . GLY B 1 144 ? -7.508 50.844 10.891 1 39.16 144 GLY B O 1
ATOM 4959 N N . LEU B 1 145 ? -8.156 51.844 12.781 1 34.78 145 LEU B N 1
ATOM 4960 C CA . LEU B 1 145 ? -8.273 53.125 12.086 1 34.78 145 LEU B CA 1
ATOM 4961 C C . LEU B 1 145 ? -7.043 54 12.336 1 34.78 145 LEU B C 1
ATOM 4963 O O . LEU B 1 145 ? -6.605 54.125 13.477 1 34.78 145 LEU B O 1
ATOM 4967 N N . PRO B 1 146 ? -6.348 54.438 11.328 1 42.59 146 PRO B N 1
ATOM 4968 C CA . PRO B 1 146 ? -5.203 55.312 11.492 1 42.59 146 PRO B CA 1
ATOM 4969 C C . PRO B 1 146 ? -5.586 56.656 12.156 1 42.59 146 PRO B C 1
ATOM 4971 O O . PRO B 1 146 ? -6.574 57.281 11.766 1 42.59 146 PRO B O 1
ATOM 4974 N N . VAL B 1 147 ? -5.238 56.906 13.406 1 40.38 147 VAL B N 1
ATOM 4975 C CA . VAL B 1 147 ? -5.492 58.188 14.07 1 40.38 147 VAL B CA 1
ATOM 4976 C C . VAL B 1 147 ? -4.195 58.969 14.18 1 40.38 147 VAL B C 1
ATOM 4978 O O . VAL B 1 147 ? -3.137 58.406 14.477 1 40.38 147 VAL B O 1
ATOM 4981 N N . SER B 1 148 ? -4.184 60.156 13.719 1 42.97 148 SER B N 1
ATOM 4982 C CA . SER B 1 148 ? -3.059 61.094 13.852 1 42.97 148 SER B CA 1
ATOM 4983 C C . SER B 1 148 ? -3.217 61.969 15.086 1 42.97 148 SER B C 1
ATOM 4985 O O . SER B 1 148 ? -4.254 62.625 15.266 1 42.97 148 SER B O 1
ATOM 4987 N N . VAL B 1 149 ? -2.529 61.812 16.188 1 43.69 149 VAL B N 1
ATOM 4988 C CA . VAL B 1 149 ? -2.586 62.625 17.406 1 43.69 149 VAL B CA 1
ATOM 4989 C C . VAL B 1 149 ? -1.527 63.719 17.359 1 43.69 149 VAL B C 1
ATOM 4991 O O . VAL B 1 149 ? -0.36 63.438 17.062 1 43.69 149 VAL B O 1
ATOM 4994 N N . PRO B 1 150 ? -1.982 65 17.359 1 43.31 150 PRO B N 1
ATOM 4995 C CA . PRO B 1 150 ? -0.991 66.062 17.391 1 43.31 150 PRO B CA 1
ATOM 4996 C C . PRO B 1 150 ? -0.088 66 18.625 1 43.31 150 PRO B C 1
ATOM 4998 O O . PRO B 1 150 ? -0.562 65.75 19.734 1 43.31 150 PRO B O 1
ATOM 5001 N N . LEU B 1 151 ? 1.143 65.688 18.562 1 45.59 151 LEU B N 1
ATOM 5002 C CA . LEU B 1 151 ? 2.096 65.75 19.656 1 45.59 151 LEU B CA 1
ATOM 5003 C C . LEU B 1 151 ? 2.516 67.188 19.953 1 45.59 151 LEU B C 1
ATOM 5005 O O . LEU B 1 151 ? 2.855 67.938 19.047 1 45.59 151 LEU B O 1
ATOM 5009 N N . VAL B 1 152 ? 1.991 67.812 20.969 1 40.31 152 VAL B N 1
ATOM 5010 C CA . VAL B 1 152 ? 2.496 69.062 21.453 1 40.31 152 VAL B CA 1
ATOM 5011 C C . VAL B 1 152 ? 3.756 68.812 22.297 1 40.31 152 VAL B C 1
ATOM 5013 O O . VAL B 1 152 ? 3.754 68 23.219 1 40.31 152 VAL B O 1
ATOM 5016 N N . GLY B 1 153 ? 5.012 69.438 21.859 1 42.12 153 GLY B N 1
ATOM 5017 C CA . GLY B 1 153 ? 6.324 69.688 22.438 1 42.12 153 GLY B CA 1
ATOM 5018 C C . GLY B 1 153 ? 7.379 68.688 21.938 1 42.12 153 GLY B C 1
ATOM 5019 O O . GLY B 1 153 ? 7.051 67.688 21.297 1 42.12 153 GLY B O 1
ATOM 5020 N N . GLU B 1 154 ? 8.609 69 21.703 1 45.12 154 GLU B N 1
ATOM 5021 C CA . GLU B 1 154 ? 9.844 68.375 21.266 1 45.12 154 GLU B CA 1
ATOM 5022 C C . GLU B 1 154 ? 10.195 67.188 22.172 1 45.12 154 GLU B C 1
ATOM 5024 O O . GLU B 1 154 ? 10.773 67.375 23.234 1 45.12 154 GLU B O 1
ATOM 5029 N N . SER B 1 155 ? 9.422 66.125 22.609 1 52.19 155 SER B N 1
ATOM 5030 C CA . SER B 1 155 ? 9.914 65.312 23.703 1 52.19 155 SER B CA 1
ATOM 5031 C C . SER B 1 155 ? 10.094 63.875 23.234 1 52.19 155 SER B C 1
ATOM 5033 O O . SER B 1 155 ? 9.391 63.406 22.344 1 52.19 155 SER B O 1
ATOM 5035 N N . VAL B 1 156 ? 11.453 63.375 23.234 1 53.66 156 VAL B N 1
ATOM 5036 C CA . VAL B 1 156 ? 11.734 61.938 23.266 1 53.66 156 VAL B CA 1
ATOM 5037 C C . VAL B 1 156 ? 10.695 61.25 24.125 1 53.66 156 VAL B C 1
ATOM 5039 O O . VAL B 1 156 ? 10.492 61.594 25.297 1 53.66 156 VAL B O 1
ATOM 5042 N N . VAL B 1 157 ? 9.82 60.625 23.328 1 55.34 157 VAL B N 1
ATOM 5043 C CA . VAL B 1 157 ? 8.836 59.844 24.062 1 55.34 157 VAL B CA 1
ATOM 5044 C C . VAL B 1 157 ? 9.305 58.375 24.203 1 55.34 157 VAL B C 1
ATOM 5046 O O . VAL B 1 157 ? 9.695 57.75 23.219 1 55.34 157 VAL B O 1
ATOM 5049 N N . SER B 1 158 ? 9.844 58 25.391 1 57.56 158 SER B N 1
ATOM 5050 C CA . SER B 1 158 ? 10.133 56.594 25.703 1 57.56 158 SER B CA 1
ATOM 5051 C C . SER B 1 158 ? 8.906 55.906 26.281 1 57.56 158 SER B C 1
ATOM 5053 O O . SER B 1 158 ? 8.703 55.875 27.484 1 57.56 158 SER B O 1
ATOM 5055 N N . SER B 1 159 ? 8.109 55.438 25.375 1 59.94 159 SER B N 1
ATOM 5056 C CA . SER B 1 159 ? 6.875 54.812 25.812 1 59.94 159 SER B CA 1
ATOM 5057 C C . SER B 1 159 ? 7.129 53.406 26.328 1 59.94 159 SER B C 1
ATOM 5059 O O . SER B 1 159 ? 8.023 52.688 25.844 1 59.94 159 SER B O 1
ATOM 5061 N N . SER B 1 160 ? 6.719 53.125 27.562 1 58.34 160 SER B N 1
ATOM 5062 C CA . SER B 1 160 ? 6.723 51.781 28.156 1 58.34 160 SER B CA 1
ATOM 5063 C C . SER B 1 160 ? 5.309 51.312 28.484 1 58.34 160 SER B C 1
ATOM 5065 O O . SER B 1 160 ? 4.457 52.125 28.875 1 58.34 160 SER B O 1
ATOM 5067 N N . SER B 1 161 ? 4.988 50.219 28.125 1 64.38 161 SER B N 1
ATOM 5068 C CA . SER B 1 161 ? 3.664 49.719 28.453 1 64.38 161 SER B CA 1
ATOM 5069 C C . SER B 1 161 ? 3.742 48.281 28.969 1 64.38 161 SER B C 1
ATOM 5071 O O . SER B 1 161 ? 4.633 47.531 28.594 1 64.38 161 SER B O 1
ATOM 5073 N N . LEU B 1 162 ? 3.002 47.938 30.031 1 65.5 162 LEU B N 1
ATOM 5074 C CA . LEU B 1 162 ? 2.648 46.625 30.531 1 65.5 162 LEU B CA 1
ATOM 5075 C C . LEU B 1 162 ? 1.142 46.406 30.469 1 65.5 162 LEU B C 1
ATOM 5077 O O . LEU B 1 162 ? 0.374 47.156 31.078 1 65.5 162 LEU B O 1
ATOM 5081 N N . PHE B 1 163 ? 0.715 45.5 29.672 1 64.06 163 PHE B N 1
ATOM 5082 C CA . PHE B 1 163 ? -0.729 45.375 29.516 1 64.06 163 PHE B CA 1
ATOM 5083 C C . PHE B 1 163 ? -1.141 43.938 29.453 1 64.06 163 PHE B C 1
ATOM 5085 O O . PHE B 1 163 ? -0.307 43.062 29.203 1 64.06 163 PHE B O 1
ATOM 5092 N N . VAL B 1 164 ? -2.402 43.719 29.844 1 67.44 164 VAL B N 1
ATOM 5093 C CA . VAL B 1 164 ? -3.104 42.438 29.656 1 67.44 164 VAL B CA 1
ATOM 5094 C C . VAL B 1 164 ? -4.324 42.656 28.766 1 67.44 164 VAL B C 1
ATOM 5096 O O . VAL B 1 164 ? -5.098 43.594 28.969 1 67.44 164 VAL B O 1
ATOM 5099 N N . GLY B 1 165 ? -4.305 41.938 27.688 1 68.38 165 GLY B N 1
ATOM 5100 C CA . GLY B 1 165 ? -5.453 41.969 26.797 1 68.38 165 GLY B CA 1
ATOM 5101 C C . GLY B 1 165 ? -6.258 40.688 26.844 1 68.38 165 GLY B C 1
ATOM 5102 O O . GLY B 1 165 ? -5.691 39.594 26.906 1 68.38 165 GLY B O 1
ATOM 5103 N N . LEU B 1 166 ? -7.578 40.812 27.078 1 70.12 166 LEU B N 1
ATOM 5104 C CA . LEU B 1 166 ? -8.523 39.719 27.047 1 70.12 166 LEU B CA 1
ATOM 5105 C C . LEU B 1 166 ? -9.406 39.781 25.797 1 70.12 166 LEU B C 1
ATOM 5107 O O . LEU B 1 166 ? -9.797 40.875 25.375 1 70.12 166 LEU B O 1
ATOM 5111 N N . ASN B 1 167 ? -9.547 38.688 25.156 1 74.19 167 ASN B N 1
ATOM 5112 C CA . ASN B 1 167 ? -10.414 38.625 23.984 1 74.19 167 ASN B CA 1
ATOM 5113 C C . ASN B 1 167 ? -11.336 37.406 24.062 1 74.19 167 ASN B C 1
ATOM 5115 O O . ASN B 1 167 ? -10.914 36.312 24.484 1 74.19 167 ASN B O 1
ATOM 5119 N N . TYR B 1 168 ? -12.617 37.625 23.844 1 78.12 168 TYR B N 1
ATOM 5120 C CA . TYR B 1 168 ? -13.609 36.531 23.828 1 78.12 168 TYR B CA 1
ATOM 5121 C C . TYR B 1 168 ? -14.594 36.719 22.688 1 78.12 168 TYR B C 1
ATOM 5123 O O . TYR B 1 168 ? -15.234 37.781 22.562 1 78.12 168 TYR B O 1
ATOM 5131 N N . GLN B 1 169 ? -14.602 35.688 21.875 1 77.5 169 GLN B N 1
ATOM 5132 C CA . GLN B 1 169 ? -15.547 35.719 20.766 1 77.5 169 GLN B CA 1
ATOM 5133 C C . GLN B 1 169 ? -16.891 35.125 21.156 1 77.5 169 GLN B C 1
ATOM 5135 O O . GLN B 1 169 ? -16.969 33.906 21.469 1 77.5 169 GLN B O 1
ATOM 5140 N N . LEU B 1 170 ? -17.922 35.969 21.25 1 81.5 170 LEU B N 1
ATOM 5141 C CA . LEU B 1 170 ? -19.266 35.438 21.516 1 81.5 170 LEU B CA 1
ATOM 5142 C C . LEU B 1 170 ? -19.828 34.719 20.312 1 81.5 170 LEU B C 1
ATOM 5144 O O . LEU B 1 170 ? -19.828 35.25 19.203 1 81.5 170 LEU B O 1
ATOM 5148 N N . ASP B 1 171 ? -20.203 33.5 20.516 1 86.38 171 ASP B N 1
ATOM 5149 C CA . ASP B 1 171 ? -20.75 32.688 19.438 1 86.38 171 ASP B CA 1
ATOM 5150 C C . ASP B 1 171 ? -22.266 32.844 19.328 1 86.38 171 ASP B C 1
ATOM 5152 O O . ASP B 1 171 ? -23 31.875 19.469 1 86.38 171 ASP B O 1
ATOM 5156 N N . LEU B 1 172 ? -22.703 33.938 18.906 1 83.69 172 LEU B N 1
ATOM 5157 C CA . LEU B 1 172 ? -24.125 34.281 18.938 1 83.69 172 LEU B CA 1
ATOM 5158 C C . LEU B 1 172 ? -24.891 33.5 17.859 1 83.69 172 LEU B C 1
ATOM 5160 O O . LEU B 1 172 ? -26.062 33.156 18.062 1 83.69 172 LEU B O 1
ATOM 5164 N N . TRP B 1 173 ? -24.172 33.25 16.75 1 85.69 173 TRP B N 1
ATOM 5165 C CA . TRP B 1 173 ? -24.891 32.688 15.609 1 85.69 173 TRP B CA 1
ATOM 5166 C C . TRP B 1 173 ? -24.484 31.234 15.375 1 85.69 173 TRP B C 1
ATOM 5168 O O . TRP B 1 173 ? -24.938 30.594 14.414 1 85.69 173 TRP B O 1
ATOM 5178 N N . GLY B 1 174 ? -23.531 30.688 16.156 1 89.31 174 GLY B N 1
ATOM 5179 C CA . GLY B 1 174 ? -23.203 29.266 16.109 1 89.31 174 GLY B CA 1
ATOM 5180 C C . GLY B 1 174 ? -22.047 28.953 15.18 1 89.31 174 GLY B C 1
ATOM 5181 O O . GLY B 1 174 ? -21.906 27.812 14.719 1 89.31 174 GLY B O 1
ATOM 5182 N N . LYS B 1 175 ? -21.25 29.922 14.773 1 89.81 175 LYS B N 1
ATOM 5183 C CA . LYS B 1 175 ? -20.094 29.688 13.922 1 89.81 175 LYS B CA 1
ATOM 5184 C C . LYS B 1 175 ? -19.109 28.734 14.594 1 89.81 175 LYS B C 1
ATOM 5186 O O . LYS B 1 175 ? -18.688 27.75 13.992 1 89.81 175 LYS B O 1
ATOM 5191 N N . ASN B 1 176 ? -18.797 29.031 15.844 1 89.56 176 ASN B N 1
ATOM 5192 C CA . ASN B 1 176 ? -17.859 28.188 16.578 1 89.56 176 ASN B CA 1
ATOM 5193 C C . ASN B 1 176 ? -18.469 26.844 16.922 1 89.56 176 ASN B C 1
ATOM 5195 O O . ASN B 1 176 ? -17.781 25.812 16.922 1 89.56 176 ASN B O 1
ATOM 5199 N N . ALA B 1 177 ? -19.688 26.859 17.281 1 90.25 177 ALA B N 1
ATOM 5200 C CA . ALA B 1 177 ? -20.391 25.609 17.562 1 90.25 177 ALA B CA 1
ATOM 5201 C C . ALA B 1 177 ? -20.391 24.688 16.359 1 90.25 177 ALA B C 1
ATOM 5203 O O . ALA B 1 177 ? -20.156 23.484 16.484 1 90.25 177 ALA B O 1
ATOM 5204 N N . ALA B 1 178 ? -20.609 25.234 15.18 1 92.56 178 ALA B N 1
ATOM 5205 C CA . ALA B 1 178 ? -20.578 24.469 13.945 1 92.56 178 ALA B CA 1
ATOM 5206 C C . ALA B 1 178 ? -19.188 23.891 13.68 1 92.56 178 ALA B C 1
ATOM 5208 O O . ALA B 1 178 ? -19.047 22.719 13.305 1 92.56 178 ALA B O 1
ATOM 5209 N N . ALA B 1 179 ? -18.156 24.719 13.812 1 92.19 179 ALA B N 1
ATOM 5210 C CA . ALA B 1 179 ? -16.797 24.25 13.625 1 92.19 179 ALA B CA 1
ATOM 5211 C C . ALA B 1 179 ? -16.453 23.125 14.602 1 92.19 179 ALA B C 1
ATOM 5213 O O . ALA B 1 179 ? -15.812 22.141 14.219 1 92.19 179 ALA B O 1
ATOM 5214 N N . THR B 1 180 ? -16.906 23.281 15.891 1 91.81 180 THR B N 1
ATOM 5215 C CA . THR B 1 180 ? -16.688 22.25 16.906 1 91.81 180 THR B CA 1
ATOM 5216 C C . THR B 1 180 ? -17.359 20.953 16.5 1 91.81 180 THR B C 1
ATOM 5218 O O . THR B 1 180 ? -16.766 19.875 16.594 1 91.81 180 THR B O 1
ATOM 5221 N N . ARG B 1 181 ? -18.531 21.047 16.031 1 93.25 181 ARG B N 1
ATOM 5222 C CA . ARG B 1 181 ? -19.266 19.875 15.578 1 93.25 181 ARG B CA 1
ATOM 5223 C C . ARG B 1 181 ? -18.516 19.188 14.438 1 93.25 181 ARG B C 1
ATOM 5225 O O . ARG B 1 181 ? -18.438 17.953 14.406 1 93.25 181 ARG B O 1
ATOM 5232 N N . GLY B 1 182 ? -18 19.953 13.477 1 95.56 182 GLY B N 1
ATOM 5233 C CA . GLY B 1 182 ? -17.203 19.391 12.383 1 95.56 182 GLY B CA 1
ATOM 5234 C C . GLY B 1 182 ? -15.969 18.656 12.859 1 95.56 182 GLY B C 1
ATOM 5235 O O . GLY B 1 182 ? -15.695 17.547 12.422 1 95.56 182 GLY B O 1
ATOM 5236 N N . LEU B 1 183 ? -15.266 19.281 13.766 1 94.5 183 LEU B N 1
ATOM 5237 C CA . LEU B 1 183 ? -14.039 18.688 14.297 1 94.5 183 LEU B CA 1
ATOM 5238 C C . LEU B 1 183 ? -14.344 17.453 15.125 1 94.5 183 LEU B C 1
ATOM 5240 O O . LEU B 1 183 ? -13.578 16.484 15.109 1 94.5 183 LEU B O 1
ATOM 5244 N N . LEU B 1 184 ? -15.461 17.469 15.938 1 93.81 184 LEU B N 1
ATOM 5245 C CA . LEU B 1 184 ? -15.898 16.297 16.672 1 93.81 184 LEU B CA 1
ATOM 5246 C C . LEU B 1 184 ? -16.188 15.141 15.719 1 93.81 184 LEU B C 1
ATOM 5248 O O . LEU B 1 184 ? -15.781 14.008 15.969 1 93.81 184 LEU B O 1
ATOM 5252 N N . SER B 1 185 ? -16.859 15.461 14.648 1 95.19 185 SER B N 1
ATOM 5253 C CA . SER B 1 185 ? -17.172 14.445 13.648 1 95.19 185 SER B CA 1
ATOM 5254 C C . SER B 1 185 ? -15.906 13.867 13.031 1 95.19 185 SER B C 1
ATOM 5256 O O . SER B 1 185 ? -15.812 12.656 12.805 1 95.19 185 SER B O 1
ATOM 5258 N N . MET B 1 186 ? -14.922 14.695 12.758 1 95.38 186 MET B N 1
ATOM 5259 C CA . MET B 1 186 ? -13.656 14.242 12.195 1 95.38 186 MET B CA 1
ATOM 5260 C C . MET B 1 186 ? -12.906 13.352 13.18 1 95.38 186 MET B C 1
ATOM 5262 O O . MET B 1 186 ? -12.289 12.367 12.781 1 95.38 186 MET B O 1
ATOM 5266 N N . ARG B 1 187 ? -12.945 13.688 14.477 1 94.88 187 ARG B N 1
ATOM 5267 C CA . ARG B 1 187 ? -12.352 12.844 15.508 1 94.88 187 ARG B CA 1
ATOM 5268 C C . ARG B 1 187 ? -13.039 11.484 15.555 1 94.88 187 ARG B C 1
ATOM 5270 O O . ARG B 1 187 ? -12.367 10.445 15.625 1 94.88 187 ARG B O 1
ATOM 5277 N N . ASP B 1 188 ? -14.312 11.531 15.516 1 95.81 188 ASP B N 1
ATOM 5278 C CA . ASP B 1 188 ? -15.078 10.289 15.562 1 95.81 188 ASP B CA 1
ATOM 5279 C C . ASP B 1 188 ? -14.836 9.453 14.305 1 95.81 188 ASP B C 1
ATOM 5281 O O . ASP B 1 188 ? -14.781 8.219 14.375 1 95.81 188 ASP B O 1
ATOM 5285 N N . ALA B 1 189 ? -14.688 10.102 13.102 1 96.56 189 ALA B N 1
ATOM 5286 C CA . ALA B 1 189 ? -14.328 9.391 11.875 1 96.56 189 ALA B CA 1
ATOM 5287 C C . ALA B 1 189 ? -12.992 8.672 12.023 1 96.56 189 ALA B C 1
ATOM 5289 O O . ALA B 1 189 ? -12.852 7.527 11.609 1 96.56 189 ALA B O 1
ATOM 5290 N N . ALA B 1 190 ? -12.023 9.328 12.617 1 96.12 190 ALA B N 1
ATOM 5291 C CA . ALA B 1 190 ? -10.711 8.719 12.844 1 96.12 190 ALA B CA 1
ATOM 5292 C C . ALA B 1 190 ? -10.828 7.496 13.75 1 96.12 190 ALA B C 1
ATOM 5294 O O . ALA B 1 190 ? -10.164 6.484 13.523 1 96.12 190 ALA B O 1
ATOM 5295 N N . ARG B 1 191 ? -11.672 7.574 14.82 1 95.94 191 ARG B N 1
ATOM 5296 C CA . ARG B 1 191 ? -11.898 6.445 15.719 1 95.94 191 ARG B CA 1
ATOM 5297 C C . ARG B 1 191 ? -12.492 5.258 14.969 1 95.94 191 ARG B C 1
ATOM 5299 O O . ARG B 1 191 ? -12.039 4.125 15.141 1 95.94 191 ARG B O 1
ATOM 5306 N N . VAL B 1 192 ? -13.453 5.535 14.141 1 96.75 192 VAL B N 1
ATOM 5307 C CA . VAL B 1 192 ? -14.109 4.477 13.383 1 96.75 192 VAL B CA 1
ATOM 5308 C C . VAL B 1 192 ? -13.148 3.914 12.336 1 96.75 192 VAL B C 1
ATOM 5310 O O . VAL B 1 192 ? -13.156 2.713 12.055 1 96.75 192 VAL B O 1
ATOM 5313 N N . GLU B 1 193 ? -12.32 4.711 11.742 1 96.5 193 GLU B N 1
ATOM 5314 C CA . GLU B 1 193 ? -11.312 4.258 10.789 1 96.5 193 GLU B CA 1
ATOM 5315 C C . GLU B 1 193 ? -10.305 3.318 11.453 1 96.5 193 GLU B C 1
ATOM 5317 O O . GLU B 1 193 ? -9.789 2.398 10.812 1 96.5 193 GLU B O 1
ATOM 5322 N N . ALA B 1 194 ? -10.023 3.584 12.742 1 96.56 194 ALA B N 1
ATOM 5323 C CA . ALA B 1 194 ? -9.18 2.646 13.484 1 96.56 194 ALA B CA 1
ATOM 5324 C C . ALA B 1 194 ? -9.852 1.283 13.609 1 96.56 194 ALA B C 1
ATOM 5326 O O . ALA B 1 194 ? -9.188 0.247 13.523 1 96.56 194 ALA B O 1
ATOM 5327 N N . GLU B 1 195 ? -11.172 1.282 13.766 1 96.56 195 GLU B N 1
ATOM 5328 C CA . GLU B 1 195 ? -11.922 0.03 13.797 1 96.56 195 GLU B CA 1
ATOM 5329 C C . GLU B 1 195 ? -11.875 -0.671 12.438 1 96.56 195 GLU B C 1
ATOM 5331 O O . GLU B 1 195 ? -11.766 -1.896 12.375 1 96.56 195 GLU B O 1
ATOM 5336 N N . GLN B 1 196 ? -11.961 0.064 11.352 1 96.75 196 GLN B N 1
ATOM 5337 C CA . GLN B 1 196 ? -11.836 -0.496 10.008 1 96.75 196 GLN B CA 1
ATOM 5338 C C . GLN B 1 196 ? -10.469 -1.133 9.805 1 96.75 196 GLN B C 1
ATOM 5340 O O . GLN B 1 196 ? -10.359 -2.201 9.203 1 96.75 196 GLN B O 1
ATOM 5345 N N . ALA B 1 197 ? -9.461 -0.453 10.266 1 96.56 197 ALA B N 1
ATOM 5346 C CA . ALA B 1 197 ? -8.102 -0.99 10.156 1 96.56 197 ALA B CA 1
ATOM 5347 C C . ALA B 1 197 ? -7.973 -2.303 10.922 1 96.56 197 ALA B C 1
ATOM 5349 O O . ALA B 1 197 ? -7.332 -3.244 10.445 1 96.56 197 ALA B O 1
ATOM 5350 N N . ARG B 1 198 ? -8.586 -2.344 12.125 1 96.94 198 ARG B N 1
ATOM 5351 C CA . ARG B 1 198 ? -8.594 -3.564 12.922 1 96.94 198 ARG B CA 1
ATOM 5352 C C . ARG B 1 198 ? -9.266 -4.707 12.172 1 96.94 198 ARG B C 1
ATOM 5354 O O . ARG B 1 198 ? -8.734 -5.82 12.117 1 96.94 198 ARG B O 1
ATOM 5361 N N . LEU B 1 199 ? -10.359 -4.434 11.586 1 97.25 199 LEU B N 1
ATOM 5362 C CA . LEU B 1 199 ? -11.102 -5.434 10.828 1 97.25 199 LEU B CA 1
ATOM 5363 C C . LEU B 1 199 ? -10.297 -5.918 9.625 1 97.25 199 LEU B C 1
ATOM 5365 O O . LEU B 1 199 ? -10.164 -7.125 9.414 1 97.25 199 LEU B O 1
ATOM 5369 N N . THR B 1 200 ? -9.766 -4.977 8.883 1 97.38 200 THR B N 1
ATOM 5370 C CA . THR B 1 200 ? -8.992 -5.312 7.688 1 97.38 200 THR B CA 1
ATOM 5371 C C . THR B 1 200 ? -7.793 -6.184 8.047 1 97.38 200 THR B C 1
ATOM 5373 O O . THR B 1 200 ? -7.5 -7.164 7.359 1 97.38 200 THR B O 1
ATOM 5376 N N . LEU B 1 201 ? -7.109 -5.855 9.148 1 97.38 201 LEU B N 1
ATOM 5377 C CA . LEU B 1 201 ? -5.949 -6.617 9.594 1 97.38 201 LEU B CA 1
ATOM 5378 C C . LEU B 1 201 ? -6.352 -8.031 10.008 1 97.38 201 LEU B C 1
ATOM 5380 O O . LEU B 1 201 ? -5.699 -9 9.625 1 97.38 201 LEU B O 1
ATOM 5384 N N . SER B 1 202 ? -7.465 -8.148 10.758 1 97.88 202 SER B N 1
ATOM 5385 C CA . SER B 1 202 ? -7.938 -9.453 11.203 1 97.88 202 SER B CA 1
ATOM 5386 C C . SER B 1 202 ? -8.32 -10.336 10.016 1 97.88 202 SER B C 1
ATOM 5388 O O . SER B 1 202 ? -7.945 -11.508 9.953 1 97.88 202 SER B O 1
ATOM 5390 N N . VAL B 1 203 ? -9.023 -9.781 9.055 1 97.75 203 VAL B N 1
ATOM 5391 C CA . VAL B 1 203 ? -9.445 -10.516 7.867 1 97.75 203 VAL B CA 1
ATOM 5392 C C . VAL B 1 203 ? -8.219 -10.969 7.082 1 97.75 203 VAL B C 1
ATOM 5394 O O . VAL B 1 203 ? -8.164 -12.109 6.617 1 97.75 203 VAL B O 1
ATOM 5397 N N . ALA B 1 204 ? -7.254 -10.102 6.949 1 97.88 204 ALA B N 1
ATOM 5398 C CA . ALA B 1 204 ? -6.039 -10.422 6.211 1 97.88 204 ALA B CA 1
ATOM 5399 C C . ALA B 1 204 ? -5.285 -11.578 6.871 1 97.88 204 ALA B C 1
ATOM 5401 O O . ALA B 1 204 ? -4.852 -12.516 6.191 1 97.88 204 ALA B O 1
ATOM 5402 N N . ILE B 1 205 ? -5.172 -11.555 8.211 1 98.44 205 ILE B N 1
ATOM 5403 C CA . ILE B 1 205 ? -4.434 -12.586 8.93 1 98.44 205 ILE B CA 1
ATOM 5404 C C . ILE B 1 205 ? -5.168 -13.914 8.828 1 98.44 205 ILE B C 1
ATOM 5406 O O . ILE B 1 205 ? -4.562 -14.945 8.531 1 98.44 205 ILE B O 1
ATOM 5410 N N . VAL B 1 206 ? -6.465 -13.93 9.016 1 98 206 VAL B N 1
ATOM 5411 C CA . VAL B 1 206 ? -7.23 -15.172 8.984 1 98 206 VAL B CA 1
ATOM 5412 C C . VAL B 1 206 ? -7.191 -15.773 7.582 1 98 206 VAL B C 1
ATOM 5414 O O . VAL B 1 206 ? -7.059 -16.984 7.426 1 98 206 VAL B O 1
ATOM 5417 N N . THR B 1 207 ? -7.281 -14.906 6.543 1 98.06 207 THR B N 1
ATOM 5418 C CA . THR B 1 207 ? -7.211 -15.383 5.168 1 98.06 207 THR B CA 1
ATOM 5419 C C . THR B 1 207 ? -5.859 -16.031 4.887 1 98.06 207 THR B C 1
ATOM 5421 O O . THR B 1 207 ? -5.797 -17.141 4.348 1 98.06 207 THR B O 1
ATOM 5424 N N . LEU B 1 208 ? -4.82 -15.359 5.289 1 98.38 208 LEU B N 1
ATOM 5425 C CA . LEU B 1 208 ? -3.479 -15.883 5.066 1 98.38 208 LEU B CA 1
ATOM 5426 C C . LEU B 1 208 ? -3.246 -17.156 5.883 1 98.38 208 LEU B C 1
ATOM 5428 O O . LEU B 1 208 ? -2.6 -18.094 5.41 1 98.38 208 LEU B O 1
ATOM 5432 N N . TYR B 1 209 ? -3.768 -17.188 7.078 1 98.31 209 TYR B N 1
ATOM 5433 C CA . TYR B 1 209 ? -3.678 -18.359 7.938 1 98.31 209 TYR B CA 1
ATOM 5434 C C . TYR B 1 209 ? -4.41 -19.547 7.316 1 98.31 209 TYR B C 1
ATOM 5436 O O . TYR B 1 209 ? -3.938 -20.672 7.387 1 98.31 209 TYR B O 1
ATOM 5444 N N . GLY B 1 210 ? -5.562 -19.281 6.695 1 97.75 210 GLY B N 1
ATOM 5445 C CA . GLY B 1 210 ? -6.266 -20.312 5.945 1 97.75 210 GLY B CA 1
ATOM 5446 C C . GLY B 1 210 ? -5.48 -20.812 4.754 1 97.75 210 GLY B C 1
ATOM 5447 O O . GLY B 1 210 ? -5.496 -22.016 4.465 1 97.75 210 GLY B O 1
ATOM 5448 N N . GLU B 1 211 ? -4.797 -19.953 4.082 1 97.88 211 GLU B N 1
ATOM 5449 C CA . GLU B 1 211 ? -3.939 -20.359 2.969 1 97.88 211 GLU B CA 1
ATOM 5450 C C . GLU B 1 211 ? -2.785 -21.234 3.451 1 97.88 211 GLU B C 1
ATOM 5452 O O . GLU B 1 211 ? -2.348 -22.141 2.742 1 97.88 211 GLU B O 1
ATOM 5457 N N . LEU B 1 212 ? -2.275 -20.922 4.645 1 98.44 212 LEU B N 1
ATOM 5458 C CA . LEU B 1 212 ? -1.239 -21.75 5.25 1 98.44 212 LEU B CA 1
ATOM 5459 C C . LEU B 1 212 ? -1.758 -23.156 5.516 1 98.44 212 LEU B C 1
ATOM 5461 O O . LEU B 1 212 ? -1.08 -24.141 5.211 1 98.44 212 LEU B O 1
ATOM 5465 N N . ASP B 1 213 ? -2.959 -23.25 6.02 1 98 213 ASP B N 1
ATOM 5466 C CA . ASP B 1 213 ? -3.596 -24.547 6.25 1 98 213 ASP B CA 1
ATOM 5467 C C . ASP B 1 213 ? -3.744 -25.328 4.945 1 98 213 ASP B C 1
ATOM 5469 O O . ASP B 1 213 ? -3.432 -26.516 4.887 1 98 213 ASP B O 1
ATOM 5473 N N . ARG B 1 214 ? -4.191 -24.609 3.887 1 97.81 214 ARG B N 1
ATOM 5474 C CA . ARG B 1 214 ? -4.332 -25.219 2.57 1 97.81 214 ARG B CA 1
ATOM 5475 C C . ARG B 1 214 ? -2.998 -25.766 2.074 1 97.81 214 ARG B C 1
ATOM 5477 O O . ARG B 1 214 ? -2.93 -26.891 1.565 1 97.81 214 ARG B O 1
ATOM 5484 N N . ALA B 1 215 ? -1.976 -25 2.246 1 98.44 215 ALA B N 1
ATOM 5485 C CA . ALA B 1 215 ? -0.657 -25.406 1.77 1 98.44 215 ALA B CA 1
ATOM 5486 C C . ALA B 1 215 ? -0.164 -26.641 2.512 1 98.44 215 ALA B C 1
ATOM 5488 O O . ALA B 1 215 ? 0.385 -27.562 1.899 1 98.44 215 ALA B O 1
ATOM 5489 N N . TYR B 1 216 ? -0.358 -26.734 3.807 1 98.12 216 TYR B N 1
ATOM 5490 C CA . TYR B 1 216 ? 0.025 -27.906 4.582 1 98.12 216 TYR B CA 1
ATOM 5491 C C . TYR B 1 216 ? -0.771 -29.141 4.148 1 98.12 216 TYR B C 1
ATOM 5493 O O . TYR B 1 216 ? -0.218 -30.234 4.02 1 98.12 216 TYR B O 1
ATOM 5501 N N . ALA B 1 217 ? -2.061 -28.969 3.938 1 97.81 217 ALA B N 1
ATOM 5502 C CA . ALA B 1 217 ? -2.902 -30.078 3.504 1 97.81 217 ALA B CA 1
ATOM 5503 C C . ALA B 1 217 ? -2.449 -30.609 2.148 1 97.81 217 ALA B C 1
ATOM 5505 O O . ALA B 1 217 ? -2.367 -31.828 1.949 1 97.81 217 ALA B O 1
ATOM 5506 N N . LEU B 1 218 ? -2.158 -29.703 1.278 1 98 218 LEU B N 1
ATOM 5507 C CA . LEU B 1 218 ? -1.685 -30.109 -0.042 1 98 218 LEU B CA 1
ATOM 5508 C C . LEU B 1 218 ? -0.333 -30.812 0.056 1 98 218 LEU B C 1
ATOM 5510 O O . LEU B 1 218 ? -0.082 -31.797 -0.652 1 98 218 LEU B O 1
ATOM 5514 N N . ARG B 1 219 ? 0.551 -30.312 0.923 1 97.94 219 ARG B N 1
ATOM 5515 C CA . ARG B 1 219 ? 1.861 -30.922 1.123 1 97.94 219 ARG B CA 1
ATOM 5516 C C . ARG B 1 219 ? 1.726 -32.375 1.582 1 97.94 219 ARG B C 1
ATOM 5518 O O . ARG B 1 219 ? 2.445 -33.25 1.104 1 97.94 219 ARG B O 1
ATOM 5525 N N . GLU B 1 220 ? 0.799 -32.656 2.416 1 97.62 220 GLU B N 1
ATOM 5526 C CA . GLU B 1 220 ? 0.562 -34 2.914 1 97.62 220 GLU B CA 1
ATOM 5527 C C . GLU B 1 220 ? 0.08 -34.938 1.797 1 97.62 220 GLU B C 1
ATOM 5529 O O . GLU B 1 220 ? 0.54 -36.062 1.684 1 97.62 220 GLU B O 1
ATOM 5534 N N . LEU B 1 221 ? -0.824 -34.406 0.987 1 97.81 221 LEU B N 1
ATOM 5535 C CA . LEU B 1 221 ? -1.325 -35.188 -0.132 1 97.81 221 LEU B CA 1
ATOM 5536 C C . LEU B 1 221 ? -0.224 -35.438 -1.156 1 97.81 221 LEU B C 1
ATOM 5538 O O . LEU B 1 221 ? -0.135 -36.531 -1.722 1 97.81 221 LEU B O 1
ATOM 5542 N N . LEU B 1 222 ? 0.599 -34.469 -1.364 1 97 222 LEU B N 1
ATOM 5543 C CA . LEU B 1 222 ? 1.713 -34.625 -2.295 1 97 222 LEU B CA 1
ATOM 5544 C C . LEU B 1 222 ? 2.707 -35.656 -1.784 1 97 222 LEU B C 1
ATOM 5546 O O . LEU B 1 222 ? 3.277 -36.406 -2.572 1 97 222 LEU B O 1
ATOM 5550 N N . GLN B 1 223 ? 2.914 -35.75 -0.476 1 96.5 223 GLN B N 1
ATOM 5551 C CA . GLN B 1 223 ? 3.783 -36.781 0.107 1 96.5 223 GLN B CA 1
ATOM 5552 C C . GLN B 1 223 ? 3.205 -38.156 -0.094 1 96.5 223 GLN B C 1
ATOM 5554 O O . GLN B 1 223 ? 3.943 -39.125 -0.367 1 96.5 223 GLN B O 1
ATOM 5559 N N . GLN B 1 224 ? 1.916 -38.281 -0.013 1 95.94 224 GLN B N 1
ATOM 5560 C CA . GLN B 1 224 ? 1.264 -39.562 -0.304 1 95.94 224 GLN B CA 1
ATOM 5561 C C . GLN B 1 224 ? 1.426 -39.938 -1.773 1 95.94 224 GLN B C 1
ATOM 5563 O O . GLN B 1 224 ? 1.7 -41.094 -2.094 1 95.94 224 GLN B O 1
ATOM 5568 N N . LYS B 1 225 ? 1.269 -38.938 -2.635 1 95.69 225 LYS B N 1
ATOM 5569 C CA . LYS B 1 225 ? 1.461 -39.156 -4.062 1 95.69 225 LYS B CA 1
ATOM 5570 C C . LYS B 1 225 ? 2.889 -39.625 -4.359 1 95.69 225 LYS B C 1
ATOM 5572 O O . LYS B 1 225 ? 3.109 -40.5 -5.199 1 95.69 225 LYS B O 1
ATOM 5577 N N . ARG B 1 226 ? 3.834 -39 -3.646 1 94.25 226 ARG B N 1
ATOM 5578 C CA . ARG B 1 226 ? 5.234 -39.375 -3.826 1 94.25 226 ARG B CA 1
ATOM 5579 C C . ARG B 1 226 ? 5.449 -40.844 -3.486 1 94.25 226 ARG B C 1
ATOM 5581 O O . ARG B 1 226 ? 6.07 -41.562 -4.258 1 94.25 226 ARG B O 1
ATOM 5588 N N . ARG B 1 227 ? 4.91 -41.312 -2.439 1 92.94 227 ARG B N 1
ATOM 5589 C CA . ARG B 1 227 ? 5.07 -42.688 -2.018 1 92.94 227 ARG B CA 1
ATOM 5590 C C . ARG B 1 227 ? 4.43 -43.656 -3.021 1 92.94 227 ARG B C 1
ATOM 5592 O O . ARG B 1 227 ? 5.031 -44.656 -3.393 1 92.94 227 ARG B O 1
ATOM 5599 N N . ALA B 1 228 ? 3.227 -43.281 -3.457 1 90.94 228 ALA B N 1
ATOM 5600 C CA . ALA B 1 228 ? 2.545 -44.125 -4.453 1 90.94 228 ALA B CA 1
ATOM 5601 C C . ALA B 1 228 ? 3.334 -44.156 -5.758 1 90.94 228 ALA B C 1
ATOM 5603 O O . ALA B 1 228 ? 3.469 -45.219 -6.375 1 90.94 228 ALA B O 1
ATOM 5604 N N . SER B 1 229 ? 3.84 -43.062 -6.18 1 91.5 229 SER B N 1
ATOM 5605 C CA . SER B 1 229 ? 4.602 -42.938 -7.418 1 91.5 229 SER B CA 1
ATOM 5606 C C . SER B 1 229 ? 5.902 -43.75 -7.328 1 91.5 229 SER B C 1
ATOM 5608 O O . SER B 1 229 ? 6.332 -44.344 -8.312 1 91.5 229 SER B O 1
ATOM 5610 N N . GLU B 1 230 ? 6.566 -43.75 -6.168 1 91.31 230 GLU B N 1
ATOM 5611 C CA . GLU B 1 230 ? 7.785 -44.531 -5.949 1 91.31 230 GLU B CA 1
ATOM 5612 C C . GLU B 1 230 ? 7.52 -46.031 -6.078 1 91.31 230 GLU B C 1
ATOM 5614 O O . GLU B 1 230 ? 8.336 -46.75 -6.648 1 91.31 230 GLU B O 1
ATOM 5619 N N . GLN B 1 231 ? 6.402 -46.438 -5.617 1 89.94 231 GLN B N 1
ATOM 5620 C CA . GLN B 1 231 ? 6.023 -47.844 -5.742 1 89.94 231 GLN B CA 1
ATOM 5621 C C . GLN B 1 231 ? 5.777 -48.219 -7.199 1 89.94 231 GLN B C 1
ATOM 5623 O O . GLN B 1 231 ? 6.223 -49.281 -7.656 1 89.94 231 GLN B O 1
ATOM 5628 N N . VAL B 1 232 ? 5.09 -47.344 -7.906 1 88.44 232 VAL B N 1
ATOM 5629 C CA . VAL B 1 232 ? 4.828 -47.562 -9.32 1 88.44 232 VAL B CA 1
ATOM 5630 C C . VAL B 1 232 ? 6.145 -47.688 -10.078 1 88.44 232 VAL B C 1
ATOM 5632 O O . VAL B 1 232 ? 6.34 -48.625 -10.859 1 88.44 232 VAL B O 1
ATOM 5635 N N . GLU B 1 233 ? 7.078 -46.75 -9.805 1 88 233 GLU B N 1
ATOM 5636 C CA . GLU B 1 233 ? 8.367 -46.75 -10.484 1 88 233 GLU B CA 1
ATOM 5637 C C . GLU B 1 233 ? 9.156 -48.031 -10.164 1 88 233 GLU B C 1
ATOM 5639 O O . GLU B 1 233 ? 9.766 -48.625 -11.055 1 88 233 GLU B O 1
ATOM 5644 N N . ALA B 1 234 ? 9.148 -48.531 -8.938 1 89.88 234 ALA B N 1
ATOM 5645 C CA . ALA B 1 234 ? 9.875 -49.719 -8.516 1 89.88 234 ALA B CA 1
ATOM 5646 C C . ALA B 1 234 ? 9.375 -50.969 -9.25 1 89.88 234 ALA B C 1
ATOM 5648 O O . ALA B 1 234 ? 10.172 -51.781 -9.734 1 89.88 234 ALA B O 1
ATOM 5649 N N . VAL B 1 235 ? 8.062 -51.062 -9.383 1 88.19 235 VAL B N 1
ATOM 5650 C CA . VAL B 1 235 ? 7.457 -52.219 -10.039 1 88.19 235 VAL B CA 1
ATOM 5651 C C . VAL B 1 235 ? 7.805 -52.219 -11.531 1 88.19 235 VAL B C 1
ATOM 5653 O O . VAL B 1 235 ? 8.156 -53.25 -12.102 1 88.19 235 VAL B O 1
ATOM 5656 N N . LEU B 1 236 ? 7.723 -51.031 -12.086 1 86.19 236 LEU B N 1
ATOM 5657 C CA . LEU B 1 236 ? 8.008 -50.938 -13.508 1 86.19 236 LEU B CA 1
ATOM 5658 C C . LEU B 1 236 ? 9.484 -51.188 -13.789 1 86.19 236 LEU B C 1
ATOM 5660 O O . LEU B 1 236 ? 9.828 -51.812 -14.797 1 86.19 236 LEU B O 1
ATOM 5664 N N . ARG B 1 237 ? 10.367 -50.812 -12.906 1 88.56 237 ARG B N 1
ATOM 5665 C CA . ARG B 1 237 ? 11.797 -51.062 -13.055 1 88.56 237 ARG B CA 1
ATOM 5666 C C . ARG B 1 237 ? 12.117 -52.531 -12.93 1 88.56 237 ARG B C 1
ATOM 5668 O O . ARG B 1 237 ? 12.953 -53.062 -13.672 1 88.56 237 ARG B O 1
ATOM 5675 N N . GLU B 1 238 ? 11.453 -53.219 -12.031 1 90.19 238 GLU B N 1
ATOM 5676 C CA . GLU B 1 238 ? 11.641 -54.656 -11.852 1 90.19 238 GLU B CA 1
ATOM 5677 C C . GLU B 1 238 ? 11.18 -55.438 -13.086 1 90.19 238 GLU B C 1
ATOM 5679 O O . GLU B 1 238 ? 11.859 -56.344 -13.531 1 90.19 238 GLU B O 1
ATOM 5684 N N . ARG B 1 239 ? 10.086 -55.062 -13.633 1 87.56 239 ARG B N 1
ATOM 5685 C CA . ARG B 1 239 ? 9.555 -55.719 -14.812 1 87.56 239 ARG B CA 1
ATOM 5686 C C . ARG B 1 239 ? 10.461 -55.5 -16.016 1 87.56 239 ARG B C 1
ATOM 5688 O O . ARG B 1 239 ? 10.68 -56.406 -16.812 1 87.56 239 ARG B O 1
ATOM 5695 N N . ALA B 1 240 ? 10.977 -54.281 -16.109 1 85.44 240 ALA B N 1
ATOM 5696 C CA . ALA B 1 240 ? 11.914 -54 -17.188 1 85.44 240 ALA B CA 1
ATOM 5697 C C . ALA B 1 240 ? 13.203 -54.812 -17.016 1 85.44 240 ALA B C 1
ATOM 5699 O O . ALA B 1 240 ? 13.75 -55.312 -18 1 85.44 240 ALA B O 1
ATOM 5700 N N . ALA B 1 241 ? 13.664 -54.969 -15.836 1 88.88 241 ALA B N 1
ATOM 5701 C CA . ALA B 1 241 ? 14.898 -55.719 -15.547 1 88.88 241 ALA B CA 1
ATOM 5702 C C . ALA B 1 241 ? 14.742 -57.188 -15.875 1 88.88 241 ALA B C 1
ATOM 5704 O O . ALA B 1 241 ? 15.703 -57.844 -16.266 1 88.88 241 ALA B O 1
ATOM 5705 N N . ARG B 1 242 ? 13.477 -57.656 -15.844 1 90 242 ARG B N 1
ATOM 5706 C CA . ARG B 1 242 ? 13.18 -59.062 -16.125 1 90 242 ARG B CA 1
ATOM 5707 C C . ARG B 1 242 ? 12.805 -59.25 -17.594 1 90 242 ARG B C 1
ATOM 5709 O O . ARG B 1 242 ? 12.438 -60.344 -18.016 1 90 242 ARG B O 1
ATOM 5716 N N . GLY B 1 243 ? 12.859 -58.094 -18.375 1 85 243 GLY B N 1
ATOM 5717 C CA . GLY B 1 243 ? 12.609 -58.156 -19.797 1 85 243 GLY B CA 1
ATOM 5718 C C . GLY B 1 243 ? 11.133 -58.25 -20.141 1 85 243 GLY B C 1
ATOM 5719 O O . GLY B 1 243 ? 10.781 -58.562 -21.281 1 85 243 GLY B O 1
ATOM 5720 N N . ILE B 1 244 ? 10.297 -58.125 -19.188 1 80.88 244 ILE B N 1
ATOM 5721 C CA . ILE B 1 244 ? 8.852 -58.219 -19.391 1 80.88 244 ILE B CA 1
ATOM 5722 C C . ILE B 1 244 ? 8.344 -56.969 -20.109 1 80.88 244 ILE B C 1
ATOM 5724 O O . ILE B 1 244 ? 7.465 -57.062 -20.969 1 80.88 244 ILE B O 1
ATOM 5728 N N . ASP B 1 245 ? 8.906 -55.844 -19.734 1 77.69 245 ASP B N 1
ATOM 5729 C CA . ASP B 1 245 ? 8.508 -54.562 -20.344 1 77.69 245 ASP B CA 1
ATOM 5730 C C . ASP B 1 245 ? 9.727 -53.812 -20.875 1 77.69 245 ASP B C 1
ATOM 5732 O O . ASP B 1 245 ? 10.867 -54.156 -20.578 1 77.69 245 ASP B O 1
ATOM 5736 N N . ASN B 1 246 ? 9.672 -52.812 -21.797 1 68.81 246 ASN B N 1
ATOM 5737 C CA . ASN B 1 246 ? 10.75 -52.125 -22.516 1 68.81 246 ASN B CA 1
ATOM 5738 C C . ASN B 1 246 ? 11.352 -51 -21.688 1 68.81 246 ASN B C 1
ATOM 5740 O O . ASN B 1 246 ? 12.156 -50.219 -22.188 1 68.81 246 ASN B O 1
ATOM 5744 N N . GLY B 1 247 ? 11.109 -50.812 -20.656 1 75.19 247 GLY B N 1
ATOM 5745 C CA . GLY B 1 247 ? 11.711 -49.844 -19.781 1 75.19 247 GLY B CA 1
ATOM 5746 C C . GLY B 1 247 ? 11.094 -48.438 -19.922 1 75.19 247 GLY B C 1
ATOM 5747 O O . GLY B 1 247 ? 11.305 -47.594 -19.062 1 75.19 247 GLY B O 1
ATOM 5748 N N . TYR B 1 248 ? 10.391 -48.062 -20.984 1 71.12 248 TYR B N 1
ATOM 5749 C CA . TYR B 1 248 ? 9.789 -46.75 -21.219 1 71.12 248 TYR B CA 1
ATOM 5750 C C . TYR B 1 248 ? 8.883 -46.344 -20.062 1 71.12 248 TYR B C 1
ATOM 5752 O O . TYR B 1 248 ? 8.945 -45.219 -19.578 1 71.12 248 TYR B O 1
ATOM 5760 N N . ASP B 1 249 ? 8.133 -47.281 -19.641 1 77 249 ASP B N 1
ATOM 5761 C CA . ASP B 1 249 ? 7.18 -47 -18.578 1 77 249 ASP B CA 1
ATOM 5762 C C . ASP B 1 249 ? 7.906 -46.656 -17.281 1 77 249 ASP B C 1
ATOM 5764 O O . ASP B 1 249 ? 7.445 -45.812 -16.5 1 77 249 ASP B O 1
ATOM 5768 N N . ALA B 1 250 ? 9.039 -47.281 -17.062 1 82.75 250 ALA B N 1
ATOM 5769 C CA . ALA B 1 250 ? 9.844 -46.969 -15.867 1 82.75 250 ALA B CA 1
ATOM 5770 C C . ALA B 1 250 ? 10.445 -45.594 -15.945 1 82.75 250 ALA B C 1
ATOM 5772 O O . ALA B 1 250 ? 10.445 -44.844 -14.953 1 82.75 250 ALA B O 1
ATOM 5773 N N . ASP B 1 251 ? 10.867 -45.188 -17.078 1 77.5 251 ASP B N 1
ATOM 5774 C CA . ASP B 1 251 ? 11.438 -43.875 -17.25 1 77.5 251 ASP B CA 1
ATOM 5775 C C . ASP B 1 251 ? 10.359 -42.781 -17.141 1 77.5 251 ASP B C 1
ATOM 5777 O O . ASP B 1 251 ? 10.594 -41.719 -16.562 1 77.5 251 ASP B O 1
ATOM 5781 N N . ASP B 1 252 ? 9.18 -43.062 -17.688 1 76.94 252 ASP B N 1
ATOM 5782 C CA . ASP B 1 252 ? 8.039 -42.156 -17.562 1 76.94 252 ASP B CA 1
ATOM 5783 C C . ASP B 1 252 ? 7.637 -41.969 -16.109 1 76.94 252 ASP B C 1
ATOM 5785 O O . ASP B 1 252 ? 7.344 -40.844 -15.672 1 76.94 252 ASP B O 1
ATOM 5789 N N . ALA B 1 253 ? 7.711 -43.031 -15.414 1 82.88 253 ALA B N 1
ATOM 5790 C CA . ALA B 1 253 ? 7.387 -42.969 -13.992 1 82.88 253 ALA B CA 1
ATOM 5791 C C . ALA B 1 253 ? 8.422 -42.156 -13.227 1 82.88 253 ALA B C 1
ATOM 5793 O O . ALA B 1 253 ? 8.07 -41.406 -12.312 1 82.88 253 ALA B O 1
ATOM 5794 N N . ALA B 1 254 ? 9.648 -42.25 -13.617 1 83.62 254 ALA B N 1
ATOM 5795 C CA . ALA B 1 254 ? 10.711 -41.469 -12.992 1 83.62 254 ALA B CA 1
ATOM 5796 C C . ALA B 1 254 ? 10.531 -39.969 -13.25 1 83.62 254 ALA B C 1
ATOM 5798 O O . ALA B 1 254 ? 10.758 -39.156 -12.367 1 83.62 254 ALA B O 1
ATOM 5799 N N . LEU B 1 255 ? 10.109 -39.625 -14.445 1 79.88 255 LEU B N 1
ATOM 5800 C CA . LEU B 1 255 ? 9.844 -38.219 -14.805 1 79.88 255 LEU B CA 1
ATOM 5801 C C . LEU B 1 255 ? 8.68 -37.656 -13.984 1 79.88 255 LEU B C 1
ATOM 5803 O O . LEU B 1 255 ? 8.75 -36.531 -13.492 1 79.88 255 LEU B O 1
ATOM 5807 N N . LYS B 1 256 ? 7.672 -38.469 -13.891 1 83.31 256 LYS B N 1
ATOM 5808 C CA . LYS B 1 256 ? 6.504 -38.062 -13.117 1 83.31 256 LYS B CA 1
ATOM 5809 C C . LYS B 1 256 ? 6.855 -37.875 -11.648 1 83.31 256 LYS B C 1
ATOM 5811 O O . LYS B 1 256 ? 6.375 -36.938 -11 1 83.31 256 LYS B O 1
ATOM 5816 N N . ARG B 1 257 ? 7.719 -38.688 -11.086 1 86.62 257 ARG B N 1
ATOM 5817 C CA . ARG B 1 257 ? 8.188 -38.531 -9.711 1 86.62 257 ARG B CA 1
ATOM 5818 C C . ARG B 1 257 ? 8.992 -37.25 -9.555 1 86.62 257 ARG B C 1
ATOM 5820 O O . ARG B 1 257 ? 8.859 -36.562 -8.555 1 86.62 257 ARG B O 1
ATOM 5827 N N . GLY B 1 258 ? 9.836 -37 -10.516 1 85.94 258 GLY B N 1
ATOM 5828 C CA . GLY B 1 258 ? 10.594 -35.75 -10.492 1 85.94 258 GLY B CA 1
ATOM 5829 C C . GLY B 1 258 ? 9.703 -34.531 -10.445 1 85.94 258 GLY B C 1
ATOM 5830 O O . GLY B 1 258 ? 9.977 -33.594 -9.695 1 85.94 258 GLY B O 1
ATOM 5831 N N . LYS B 1 259 ? 8.617 -34.531 -11.219 1 87.5 259 LYS B N 1
ATOM 5832 C CA . LYS B 1 259 ? 7.656 -33.438 -11.211 1 87.5 259 LYS B CA 1
ATOM 5833 C C . LYS B 1 259 ? 6.965 -33.281 -9.859 1 87.5 259 LYS B C 1
ATOM 5835 O O . LYS B 1 259 ? 6.676 -32.188 -9.406 1 87.5 259 LYS B O 1
ATOM 5840 N N . LEU B 1 260 ? 6.719 -34.406 -9.305 1 90.75 260 LEU B N 1
ATOM 5841 C CA . LEU B 1 260 ? 6.102 -34.406 -7.984 1 90.75 260 LEU B CA 1
ATOM 5842 C C . LEU B 1 260 ? 7.047 -33.812 -6.945 1 90.75 260 LEU B C 1
ATOM 5844 O O . LEU B 1 260 ? 6.617 -33.062 -6.066 1 90.75 260 LEU B O 1
ATOM 5848 N N . LEU B 1 261 ? 8.312 -34.156 -7.008 1 91.19 261 LEU B N 1
ATOM 5849 C CA . LEU B 1 261 ? 9.305 -33.625 -6.082 1 91.19 261 LEU B CA 1
ATOM 5850 C C . LEU B 1 261 ? 9.398 -32.094 -6.227 1 91.19 261 LEU B C 1
ATOM 5852 O O . LEU B 1 261 ? 9.523 -31.375 -5.23 1 91.19 261 LEU B O 1
ATOM 5856 N N . GLU B 1 262 ? 9.305 -31.594 -7.438 1 92.62 262 GLU B N 1
ATOM 5857 C CA . GLU B 1 262 ? 9.273 -30.156 -7.68 1 92.62 262 GLU B CA 1
ATOM 5858 C C . GLU B 1 262 ? 8.047 -29.516 -7.035 1 92.62 262 GLU B C 1
ATOM 5860 O O . GLU B 1 262 ? 8.148 -28.453 -6.414 1 92.62 262 GLU B O 1
ATOM 5865 N N . GLN B 1 263 ? 6.938 -30.156 -7.195 1 94.31 263 GLN B N 1
ATOM 5866 C CA . GLN B 1 263 ? 5.703 -29.641 -6.605 1 94.31 263 GLN B CA 1
ATOM 5867 C C . GLN B 1 263 ? 5.809 -29.578 -5.086 1 94.31 263 GLN B C 1
ATOM 5869 O O . GLN B 1 263 ? 5.32 -28.625 -4.465 1 94.31 263 GLN B O 1
ATOM 5874 N N . ILE B 1 264 ? 6.422 -30.594 -4.512 1 96.06 264 ILE B N 1
ATOM 5875 C CA . ILE B 1 264 ? 6.609 -30.625 -3.064 1 96.06 264 ILE B CA 1
ATOM 5876 C C . ILE B 1 264 ? 7.504 -29.453 -2.639 1 96.06 264 ILE B C 1
ATOM 5878 O O . ILE B 1 264 ? 7.191 -28.75 -1.685 1 96.06 264 ILE B O 1
ATOM 5882 N N . ALA B 1 265 ? 8.586 -29.219 -3.363 1 95.62 265 ALA B N 1
ATOM 5883 C CA . ALA B 1 265 ? 9.5 -28.125 -3.051 1 95.62 265 ALA B CA 1
ATOM 5884 C C . ALA B 1 265 ? 8.797 -26.781 -3.16 1 95.62 265 ALA B C 1
ATOM 5886 O O . ALA B 1 265 ? 8.984 -25.891 -2.312 1 95.62 265 ALA B O 1
ATOM 5887 N N . LEU B 1 266 ? 7.965 -26.594 -4.145 1 96.44 266 LEU B N 1
ATOM 5888 C CA . LEU B 1 266 ? 7.223 -25.344 -4.348 1 96.44 266 LEU B CA 1
ATOM 5889 C C . LEU B 1 266 ? 6.195 -25.141 -3.24 1 96.44 266 LEU B C 1
ATOM 5891 O O . LEU B 1 266 ? 5.977 -24.016 -2.793 1 96.44 266 LEU B O 1
ATOM 5895 N N . THR B 1 267 ? 5.547 -26.219 -2.832 1 97.62 267 THR B N 1
ATOM 5896 C CA . THR B 1 267 ? 4.582 -26.125 -1.742 1 97.62 267 THR B CA 1
ATOM 5897 C C . THR B 1 267 ? 5.281 -25.781 -0.428 1 97.62 267 THR B C 1
ATOM 5899 O O . THR B 1 267 ? 4.77 -25 0.367 1 97.62 267 THR B O 1
ATOM 5902 N N . ASP B 1 268 ? 6.48 -26.391 -0.244 1 97 268 ASP B N 1
ATOM 5903 C CA . ASP B 1 268 ? 7.277 -26.047 0.933 1 97 268 ASP B CA 1
ATOM 5904 C C . ASP B 1 268 ? 7.664 -24.578 0.931 1 97 268 ASP B C 1
ATOM 5906 O O . ASP B 1 268 ? 7.633 -23.922 1.974 1 97 268 ASP B O 1
ATOM 5910 N N . GLU B 1 269 ? 8.016 -24.031 -0.198 1 96.69 269 GLU B N 1
ATOM 5911 C CA . GLU B 1 269 ? 8.289 -22.609 -0.343 1 96.69 269 GLU B CA 1
ATOM 5912 C C . GLU B 1 269 ? 7.082 -21.766 0.053 1 96.69 269 GLU B C 1
ATOM 5914 O O . GLU B 1 269 ? 7.215 -20.797 0.794 1 96.69 269 GLU B O 1
ATOM 5919 N N . GLN B 1 270 ? 5.93 -22.156 -0.442 1 97.62 270 GLN B N 1
ATOM 5920 C CA . GLN B 1 270 ? 4.699 -21.422 -0.157 1 97.62 270 GLN B CA 1
ATOM 5921 C C . GLN B 1 270 ? 4.414 -21.391 1.341 1 97.62 270 GLN B C 1
ATOM 5923 O O . GLN B 1 270 ? 3.982 -20.375 1.874 1 97.62 270 GLN B O 1
ATOM 5928 N N . ILE B 1 271 ? 4.645 -22.516 1.99 1 98.25 271 ILE B N 1
ATOM 5929 C CA . ILE B 1 271 ? 4.438 -22.594 3.432 1 98.25 271 ILE B CA 1
ATOM 5930 C C . ILE B 1 271 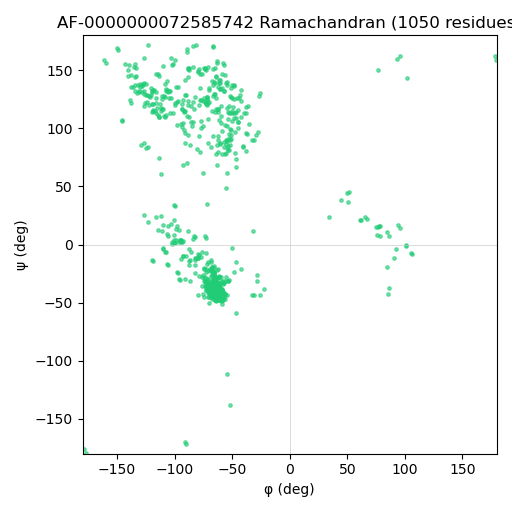? 5.355 -21.609 4.141 1 98.25 271 ILE B C 1
ATOM 5932 O O . ILE B 1 271 ? 4.902 -20.828 4.98 1 98.25 271 ILE B O 1
ATOM 5936 N N . GLN B 1 272 ? 6.602 -21.594 3.754 1 97.5 272 GLN B N 1
ATOM 5937 C CA . GLN B 1 272 ? 7.559 -20.703 4.395 1 97.5 272 GLN B CA 1
ATOM 5938 C C . GLN B 1 272 ? 7.23 -19.25 4.105 1 97.5 272 GLN B C 1
ATOM 5940 O O . GLN B 1 272 ? 7.293 -18.406 5.004 1 97.5 272 GLN B O 1
ATOM 5945 N N . LEU B 1 273 ? 6.848 -18.922 2.885 1 97.88 273 LEU B N 1
ATOM 5946 C CA . LEU B 1 273 ? 6.512 -17.562 2.494 1 97.88 273 LEU B CA 1
ATOM 5947 C C . LEU B 1 273 ? 5.285 -17.062 3.256 1 97.88 273 LEU B C 1
ATOM 5949 O O . LEU B 1 273 ? 5.246 -15.914 3.691 1 97.88 273 LEU B O 1
ATOM 5953 N N . GLN B 1 274 ? 4.293 -17.938 3.426 1 97.94 274 GLN B N 1
ATOM 5954 C CA . GLN B 1 274 ? 3.094 -17.562 4.168 1 97.94 274 GLN B CA 1
ATOM 5955 C C . GLN B 1 274 ? 3.408 -17.328 5.645 1 97.94 274 GLN B C 1
ATOM 5957 O O . GLN B 1 274 ? 2.885 -16.406 6.258 1 97.94 274 GLN B O 1
ATOM 5962 N N . LYS B 1 275 ? 4.262 -18.156 6.152 1 98.12 275 LYS B N 1
ATOM 5963 C CA . LYS B 1 275 ? 4.684 -17.984 7.539 1 98.12 275 LYS B CA 1
ATOM 5964 C C . LYS B 1 275 ? 5.395 -16.641 7.73 1 98.12 275 LYS B C 1
ATOM 5966 O O . LYS B 1 275 ? 5.105 -15.914 8.68 1 98.12 275 LYS B O 1
ATOM 5971 N N . LEU B 1 276 ? 6.285 -16.312 6.879 1 97.25 276 LEU B N 1
ATOM 5972 C CA . LEU B 1 276 ? 7.012 -15.055 6.957 1 97.25 276 LEU B CA 1
ATOM 5973 C C . LEU B 1 276 ? 6.062 -13.867 6.859 1 97.25 276 LEU B C 1
ATOM 5975 O O . LEU B 1 276 ? 6.211 -12.883 7.586 1 97.25 276 LEU B O 1
ATOM 5979 N N . GLN B 1 277 ? 5.094 -13.969 5.957 1 97.62 277 GLN B N 1
ATOM 5980 C CA . GLN B 1 277 ? 4.137 -12.883 5.785 1 97.62 277 GLN B CA 1
ATOM 5981 C C . GLN B 1 277 ? 3.271 -12.711 7.031 1 97.62 277 GLN B C 1
ATOM 5983 O O . GLN B 1 277 ? 2.939 -11.586 7.41 1 97.62 277 GLN B O 1
ATOM 5988 N N . LEU B 1 278 ? 2.875 -13.812 7.625 1 98.25 278 LEU B N 1
ATOM 5989 C CA . LEU B 1 278 ? 2.127 -13.75 8.875 1 98.25 278 LEU B CA 1
ATOM 5990 C C . LEU B 1 278 ? 2.959 -13.086 9.969 1 98.25 278 LEU B C 1
ATOM 5992 O O . LEU B 1 278 ? 2.426 -12.344 10.797 1 98.25 278 LEU B O 1
ATOM 5996 N N . GLY B 1 279 ? 4.246 -13.383 9.969 1 97 279 GLY B N 1
ATOM 5997 C CA . GLY B 1 279 ? 5.133 -12.719 10.914 1 97 279 GLY B CA 1
ATOM 5998 C C . GLY B 1 279 ? 5.156 -11.211 10.75 1 97 279 GLY B C 1
ATOM 5999 O O . GLY B 1 279 ? 5.082 -10.477 11.734 1 97 279 GLY B O 1
ATOM 6000 N N . VAL B 1 280 ? 5.203 -10.734 9.547 1 96.06 280 VAL B N 1
ATOM 6001 C CA . VAL B 1 280 ? 5.207 -9.305 9.258 1 96.06 280 VAL B CA 1
ATOM 6002 C C . VAL B 1 280 ? 3.902 -8.672 9.742 1 96.06 280 VAL B C 1
ATOM 6004 O O . VAL B 1 280 ? 3.914 -7.629 10.398 1 96.06 280 VAL B O 1
ATOM 6007 N N . LEU B 1 281 ? 2.744 -9.344 9.492 1 96 281 LEU B N 1
ATOM 6008 C CA . LEU B 1 281 ? 1.44 -8.812 9.875 1 96 281 LEU B CA 1
ATOM 6009 C C . LEU B 1 281 ? 1.298 -8.781 11.398 1 96 281 LEU B C 1
ATOM 6011 O O . LEU B 1 281 ? 0.565 -7.945 11.938 1 96 281 LEU B O 1
ATOM 6015 N N . SER B 1 282 ? 2.051 -9.617 12.117 1 95.5 282 SER B N 1
ATOM 6016 C CA . SER B 1 282 ? 1.973 -9.664 13.57 1 95.5 282 SER B CA 1
ATOM 6017 C C . SER B 1 282 ? 2.619 -8.43 14.203 1 95.5 282 SER B C 1
ATOM 6019 O O . SER B 1 282 ? 2.381 -8.125 15.367 1 95.5 282 SER B O 1
ATOM 6021 N N . GLY B 1 283 ? 3.475 -7.812 13.43 1 92.75 283 GLY B N 1
ATOM 6022 C CA . GLY B 1 283 ? 4.199 -6.66 13.945 1 92.75 283 GLY B CA 1
ATOM 6023 C C . GLY B 1 283 ? 5.441 -7.043 14.727 1 92.75 283 GLY B C 1
ATOM 6024 O O . GLY B 1 283 ? 6.086 -6.184 15.336 1 92.75 283 GLY B O 1
ATOM 6025 N N . ARG B 1 284 ? 5.871 -8.297 14.703 1 91.56 284 ARG B N 1
ATOM 6026 C CA . ARG B 1 284 ? 7.043 -8.758 15.445 1 91.56 284 ARG B CA 1
ATOM 6027 C C . ARG B 1 284 ? 8.148 -9.203 14.5 1 91.56 284 ARG B C 1
ATOM 6029 O O . ARG B 1 284 ? 9.086 -9.898 14.914 1 91.56 284 ARG B O 1
ATOM 6036 N N . GLY B 1 285 ? 8.008 -8.891 13.289 1 92.5 285 GLY B N 1
ATOM 6037 C CA . GLY B 1 285 ? 9.008 -9.266 12.297 1 92.5 285 GLY B CA 1
ATOM 6038 C C . GLY B 1 285 ? 8.672 -10.547 11.562 1 92.5 285 GLY B C 1
ATOM 6039 O O . GLY B 1 285 ? 7.852 -11.344 12.039 1 92.5 285 GLY B O 1
ATOM 6040 N N . PRO B 1 286 ? 9.297 -10.75 10.453 1 94.19 286 PRO B N 1
ATOM 6041 C CA . PRO B 1 286 ? 8.945 -11.891 9.609 1 94.19 286 PRO B CA 1
ATOM 6042 C C . PRO B 1 286 ? 9.227 -13.227 10.281 1 94.19 286 PRO B C 1
ATOM 6044 O O . PRO B 1 286 ? 8.43 -14.164 10.148 1 94.19 286 PRO B O 1
ATOM 6047 N N . GLU B 1 287 ? 10.289 -13.352 11.016 1 92.5 287 GLU B N 1
ATOM 6048 C CA . GLU B 1 287 ? 10.688 -14.672 11.5 1 92.5 287 GLU B CA 1
ATOM 6049 C C . GLU B 1 287 ? 9.82 -15.109 12.68 1 92.5 287 GLU B C 1
ATOM 6051 O O . GLU B 1 287 ? 9.859 -16.266 13.086 1 92.5 287 GLU B O 1
ATOM 6056 N N . ARG B 1 288 ? 9.031 -14.18 13.211 1 92.81 288 ARG B N 1
ATOM 6057 C CA . ARG B 1 288 ? 8.008 -14.586 14.172 1 92.81 288 ARG B CA 1
ATOM 6058 C C . ARG B 1 288 ? 7.086 -15.641 13.586 1 92.81 288 ARG B C 1
ATOM 6060 O O . ARG B 1 288 ? 6.621 -16.531 14.297 1 92.81 288 ARG B O 1
ATOM 6067 N N . GLY B 1 289 ? 6.84 -15.625 12.312 1 95.69 289 GLY B N 1
ATOM 6068 C CA . GLY B 1 289 ? 5.941 -16.547 11.641 1 95.69 289 GLY B CA 1
ATOM 6069 C C . GLY B 1 289 ? 6.52 -17.938 11.484 1 95.69 289 GLY B C 1
ATOM 6070 O O . GLY B 1 289 ? 5.781 -18.906 11.297 1 95.69 289 GLY B O 1
ATOM 6071 N N . LEU B 1 290 ? 7.871 -18.062 11.547 1 95.5 290 LEU B N 1
ATOM 6072 C CA . LEU B 1 290 ? 8.516 -19.344 11.32 1 95.5 290 LEU B CA 1
ATOM 6073 C C . LEU B 1 290 ? 8.266 -20.297 12.484 1 95.5 290 LEU B C 1
ATOM 6075 O O . LEU B 1 290 ? 8.445 -21.5 12.352 1 95.5 290 LEU B O 1
ATOM 6079 N N . SER B 1 291 ? 7.809 -19.75 13.594 1 94 291 SER B N 1
ATOM 6080 C CA . SER B 1 291 ? 7.543 -20.578 14.773 1 94 291 SER B CA 1
ATOM 6081 C C . SER B 1 291 ? 6.129 -21.141 14.734 1 94 291 SER B C 1
ATOM 6083 O O . SER B 1 291 ? 5.766 -21.969 15.586 1 94 291 SER B O 1
ATOM 6085 N N . LEU B 1 292 ? 5.316 -20.812 13.789 1 97.12 292 LEU B N 1
ATOM 6086 C CA . LEU B 1 292 ? 3.934 -21.281 13.711 1 97.12 292 LEU B CA 1
ATOM 6087 C C . LEU B 1 292 ? 3.873 -22.766 13.367 1 97.12 292 LEU B C 1
ATOM 6089 O O . LEU B 1 292 ? 4.586 -23.219 12.477 1 97.12 292 LEU B O 1
ATOM 6093 N N . ALA B 1 293 ? 3.027 -23.422 14.125 1 97.31 293 ALA B N 1
ATOM 6094 C CA . ALA B 1 293 ? 2.736 -24.828 13.82 1 97.31 293 ALA B CA 1
ATOM 6095 C C . ALA B 1 293 ? 1.657 -24.953 12.75 1 97.31 293 ALA B C 1
ATOM 6097 O O . ALA B 1 293 ? 1.086 -23.938 12.32 1 97.31 293 ALA B O 1
ATOM 6098 N N . ARG B 1 294 ? 1.465 -26.141 12.281 1 97.62 294 ARG B N 1
ATOM 6099 C CA . ARG B 1 294 ? 0.4 -26.375 11.305 1 97.62 294 ARG B CA 1
ATOM 6100 C C . ARG B 1 294 ? -0.952 -25.938 11.859 1 97.62 294 ARG B C 1
ATOM 6102 O O . ARG B 1 294 ? -1.325 -26.312 12.977 1 97.62 294 ARG B O 1
ATOM 6109 N N . PRO B 1 295 ? -1.688 -25.203 11.078 1 97.75 295 PRO B N 1
ATOM 6110 C CA . PRO B 1 295 ? -3.002 -24.734 11.516 1 97.75 295 PRO B CA 1
ATOM 6111 C C . PRO B 1 295 ? -3.994 -25.875 11.75 1 97.75 295 PRO B C 1
ATOM 6113 O O . PRO B 1 295 ? -3.934 -26.891 11.062 1 97.75 295 PRO B O 1
ATOM 6116 N N . LYS B 1 296 ? -4.848 -25.719 12.727 1 95 296 LYS B N 1
ATOM 6117 C CA . LYS B 1 296 ? -5.969 -26.609 13.016 1 95 296 LYS B CA 1
ATOM 6118 C C . LYS B 1 296 ? -7.285 -25.844 13.062 1 95 296 LYS B C 1
ATOM 6120 O O . LYS B 1 296 ? -7.797 -25.547 14.141 1 95 296 LYS B O 1
ATOM 6125 N N . LEU B 1 297 ? -7.816 -25.641 11.898 1 93.69 297 LEU B N 1
ATOM 6126 C CA . LEU B 1 297 ? -8.984 -24.781 11.805 1 93.69 297 LEU B CA 1
ATOM 6127 C C . LEU B 1 297 ? -10.273 -25.594 11.773 1 93.69 297 LEU B C 1
ATOM 6129 O O . LEU B 1 297 ? -10.359 -26.594 11.062 1 93.69 297 LEU B O 1
ATOM 6133 N N . ALA B 1 298 ? -11.219 -25.141 12.539 1 88.31 298 ALA B N 1
ATOM 6134 C CA . ALA B 1 298 ? -12.562 -25.703 12.469 1 88.31 298 ALA B CA 1
ATOM 6135 C C . ALA B 1 298 ? -13.336 -25.141 11.281 1 88.31 298 ALA B C 1
ATOM 6137 O O . ALA B 1 298 ? -13.023 -24.047 10.797 1 88.31 298 ALA B O 1
ATOM 6138 N N . PRO B 1 299 ? -14.266 -26.016 10.711 1 82.88 299 PRO B N 1
ATOM 6139 C CA . PRO B 1 299 ? -15.117 -25.438 9.672 1 82.88 299 PRO B CA 1
ATOM 6140 C C . PRO B 1 299 ? -15.969 -24.281 10.172 1 82.88 299 PRO B C 1
ATOM 6142 O O . PRO B 1 299 ? -16.438 -24.312 11.32 1 82.88 299 PRO B O 1
ATOM 6145 N N . LEU B 1 300 ? -15.969 -23.219 9.391 1 77.75 300 LEU B N 1
ATOM 6146 C CA . LEU B 1 300 ? -16.875 -22.125 9.703 1 77.75 300 LEU B CA 1
ATOM 6147 C C . LEU B 1 300 ? -18.312 -22.484 9.32 1 77.75 300 LEU B C 1
ATOM 6149 O O . LEU B 1 300 ? -18.562 -22.922 8.195 1 77.75 300 LEU B O 1
ATOM 6153 N N . ALA B 1 301 ? -19.203 -22.406 10.312 1 72.69 301 ALA B N 1
ATOM 6154 C CA . ALA B 1 301 ? -20.609 -22.75 10.07 1 72.69 301 ALA B CA 1
ATOM 6155 C C . ALA B 1 301 ? -21.266 -21.75 9.109 1 72.69 301 ALA B C 1
ATOM 6157 O O . ALA B 1 301 ? -20.891 -20.578 9.086 1 72.69 301 ALA B O 1
ATOM 6158 N N . ASP B 1 302 ? -22.031 -22.344 8.211 1 74.75 302 ASP B N 1
ATOM 6159 C CA . ASP B 1 302 ? -22.859 -21.469 7.402 1 74.75 302 ASP B CA 1
ATOM 6160 C C . ASP B 1 302 ? -23.844 -20.703 8.273 1 74.75 302 ASP B C 1
ATOM 6162 O O . ASP B 1 302 ? -24.484 -21.266 9.164 1 74.75 302 ASP B O 1
ATOM 6166 N N . ALA B 1 303 ? -23.641 -19.422 8.312 1 72.31 303 ALA B N 1
ATOM 6167 C CA . ALA B 1 303 ? -24.609 -18.609 9.055 1 72.31 303 ALA B CA 1
ATOM 6168 C C . ALA B 1 303 ? -25.531 -17.859 8.109 1 72.31 303 ALA B C 1
ATOM 6170 O O . ALA B 1 303 ? -25.094 -17.344 7.078 1 72.31 303 ALA B O 1
ATOM 6171 N N . PRO B 1 304 ? -26.922 -17.984 8.484 1 76.94 304 PRO B N 1
ATOM 6172 C CA . PRO B 1 304 ? -27.828 -17.172 7.676 1 76.94 304 PRO B CA 1
ATOM 6173 C C . PRO B 1 304 ? -27.484 -15.688 7.707 1 76.94 304 PRO B C 1
ATOM 6175 O O . PRO B 1 304 ? -26.781 -15.234 8.617 1 76.94 304 PRO B O 1
ATOM 6178 N N . LEU B 1 305 ? -27.891 -15.078 6.672 1 86.62 305 LEU B N 1
ATOM 6179 C CA . LEU B 1 305 ? -27.641 -13.648 6.543 1 86.62 305 LEU B CA 1
ATOM 6180 C C . LEU B 1 305 ? -28.594 -12.844 7.418 1 86.62 305 LEU B C 1
ATOM 6182 O O . LEU B 1 305 ? -29.734 -13.25 7.629 1 86.62 305 LEU B O 1
ATOM 6186 N N . PRO B 1 306 ? -28.125 -11.734 7.93 1 86 306 PRO B N 1
ATOM 6187 C CA . PRO B 1 306 ? -29 -10.898 8.766 1 86 306 PRO B CA 1
ATOM 6188 C C . PRO B 1 306 ? -30.203 -10.336 8 1 86 306 PRO B C 1
ATOM 6190 O O . PRO B 1 306 ? -30.125 -10.148 6.785 1 86 306 PRO B O 1
ATOM 6193 N N . ALA B 1 307 ? -31.219 -9.992 8.883 1 79.62 307 ALA B N 1
ATOM 6194 C CA . ALA B 1 307 ? -32.406 -9.312 8.32 1 79.62 307 ALA B CA 1
ATOM 6195 C C . ALA B 1 307 ? -32.062 -7.871 7.945 1 79.62 307 ALA B C 1
ATOM 6197 O O . ALA B 1 307 ? -31.188 -7.25 8.547 1 79.62 307 ALA B O 1
ATOM 6198 N N . ARG B 1 308 ? -32.719 -7.324 6.957 1 82.38 308 ARG B N 1
ATOM 6199 C CA . ARG B 1 308 ? -32.562 -5.945 6.5 1 82.38 308 ARG B CA 1
ATOM 6200 C C . ARG B 1 308 ? -31.078 -5.641 6.254 1 82.38 308 ARG B C 1
ATOM 6202 O O . ARG B 1 308 ? -30.562 -4.621 6.723 1 82.38 308 ARG B O 1
ATOM 6209 N N . LEU B 1 309 ? -30.391 -6.539 5.598 1 88.56 309 LEU B N 1
ATOM 6210 C CA . LEU B 1 309 ? -28.938 -6.512 5.414 1 88.56 309 LEU B CA 1
ATOM 6211 C C . LEU B 1 309 ? -28.5 -5.211 4.75 1 88.56 309 LEU B C 1
ATOM 6213 O O . LEU B 1 309 ? -27.609 -4.523 5.258 1 88.56 309 LEU B O 1
ATOM 6217 N N . PRO B 1 310 ? -29.203 -4.73 3.707 1 88.19 310 PRO B N 1
ATOM 6218 C CA . PRO B 1 310 ? -28.719 -3.514 3.062 1 88.19 310 PRO B CA 1
ATOM 6219 C C . PRO B 1 310 ? -28.766 -2.295 3.982 1 88.19 310 PRO B C 1
ATOM 6221 O O . PRO B 1 310 ? -27.797 -1.551 4.086 1 88.19 310 PRO B O 1
ATOM 6224 N N . ALA B 1 311 ? -29.844 -2.148 4.734 1 86.75 311 ALA B N 1
ATOM 6225 C CA . ALA B 1 311 ? -29.984 -1.017 5.648 1 86.75 311 ALA B CA 1
ATOM 6226 C C . ALA B 1 311 ? -29.078 -1.174 6.855 1 86.75 311 ALA B C 1
ATOM 6228 O O . ALA B 1 311 ? -28.5 -0.195 7.34 1 86.75 311 ALA B O 1
ATOM 6229 N N . GLY B 1 312 ? -28.953 -2.395 7.273 1 88.88 312 GLY B N 1
ATOM 6230 C CA . GLY B 1 312 ? -28.141 -2.66 8.445 1 88.88 312 GLY B CA 1
ATOM 6231 C C . GLY B 1 312 ? -26.656 -2.412 8.211 1 88.88 312 GLY B C 1
ATOM 6232 O O . GLY B 1 312 ? -25.938 -2.059 9.141 1 88.88 312 GLY B O 1
ATOM 6233 N N . LEU B 1 313 ? -26.188 -2.539 6.961 1 92.19 313 LEU B N 1
ATOM 6234 C CA . LEU B 1 313 ? -24.781 -2.332 6.617 1 92.19 313 LEU B CA 1
ATOM 6235 C C . LEU B 1 313 ? -24.344 -0.904 6.93 1 92.19 313 LEU B C 1
ATOM 6237 O O . LEU B 1 313 ? -23.188 -0.661 7.258 1 92.19 313 LEU B O 1
ATOM 6241 N N . LEU B 1 314 ? -25.281 0.001 6.883 1 92.38 314 LEU B N 1
ATOM 6242 C CA . LEU B 1 314 ? -24.984 1.419 7.062 1 92.38 314 LEU B CA 1
ATOM 6243 C C . LEU B 1 314 ? -24.438 1.687 8.461 1 92.38 314 LEU B C 1
ATOM 6245 O O . LEU B 1 314 ? -23.656 2.617 8.664 1 92.38 314 LEU B O 1
ATOM 6249 N N . GLY B 1 315 ? -24.859 0.854 9.414 1 93.5 315 GLY B N 1
ATOM 6250 C CA . GLY B 1 315 ? -24.391 1.024 10.781 1 93.5 315 GLY B CA 1
ATOM 6251 C C . GLY B 1 315 ? -23.406 -0.043 11.211 1 93.5 315 GLY B C 1
ATOM 6252 O O . GLY B 1 315 ? -22.781 0.072 12.266 1 93.5 315 GLY B O 1
ATOM 6253 N N . ARG B 1 316 ? -23.203 -1.059 10.344 1 94.38 316 ARG B N 1
ATOM 6254 C CA . ARG B 1 316 ? -22.406 -2.207 10.742 1 94.38 316 ARG B CA 1
ATOM 6255 C C . ARG B 1 316 ? -21.031 -2.182 10.07 1 94.38 316 ARG B C 1
ATOM 6257 O O . ARG B 1 316 ? -20.109 -2.896 10.484 1 94.38 316 ARG B O 1
ATOM 6264 N N . ARG B 1 317 ? -20.859 -1.4 9.008 1 96.06 317 ARG B N 1
ATOM 6265 C CA . ARG B 1 317 ? -19.578 -1.292 8.312 1 96.06 317 ARG B CA 1
ATOM 6266 C C . ARG B 1 317 ? -18.828 -0.035 8.742 1 96.06 317 ARG B C 1
ATOM 6268 O O . ARG B 1 317 ? -19.297 1.082 8.492 1 96.06 317 ARG B O 1
ATOM 6275 N N . PRO B 1 318 ? -17.656 -0.248 9.289 1 97.25 318 PRO B N 1
ATOM 6276 C CA . PRO B 1 318 ? -16.922 0.926 9.766 1 97.25 318 PRO B CA 1
ATOM 6277 C C . PRO B 1 318 ? -16.594 1.907 8.641 1 97.25 318 PRO B C 1
ATOM 6279 O O . PRO B 1 318 ? -16.594 3.121 8.859 1 97.25 318 PRO B O 1
ATOM 6282 N N . ASP B 1 319 ? -16.312 1.462 7.426 1 97.12 319 ASP B N 1
ATOM 6283 C CA . ASP B 1 319 ? -15.961 2.367 6.34 1 97.12 319 ASP B CA 1
ATOM 6284 C C . ASP B 1 319 ? -17.141 3.238 5.934 1 97.12 319 ASP B C 1
ATOM 6286 O O . ASP B 1 319 ? -16.984 4.422 5.629 1 97.12 319 ASP B O 1
ATOM 6290 N N . ILE B 1 320 ? -18.344 2.713 6.016 1 96.88 320 ILE B N 1
ATOM 6291 C CA . ILE B 1 320 ? -19.547 3.488 5.707 1 96.88 320 ILE B CA 1
ATOM 6292 C C . ILE B 1 320 ? -19.781 4.523 6.805 1 96.88 320 ILE B C 1
ATOM 6294 O O . ILE B 1 320 ? -20.078 5.688 6.516 1 96.88 320 ILE B O 1
ATOM 6298 N N . VAL B 1 321 ? -19.656 4.078 8.047 1 97.06 321 VAL B N 1
ATOM 6299 C CA . VAL B 1 321 ? -19.875 4.977 9.172 1 97.06 321 VAL B CA 1
ATOM 6300 C C . VAL B 1 321 ? -18.859 6.113 9.133 1 97.06 321 VAL B C 1
ATOM 6302 O O . VAL B 1 321 ? -19.203 7.273 9.367 1 97.06 321 VAL B O 1
ATOM 6305 N N . ALA B 1 322 ? -17.578 5.789 8.797 1 97.25 322 ALA B N 1
ATOM 6306 C CA . ALA B 1 322 ? -16.547 6.824 8.688 1 97.25 322 ALA B CA 1
ATOM 6307 C C . ALA B 1 322 ? -16.891 7.816 7.578 1 97.25 322 ALA B C 1
ATOM 6309 O O . ALA B 1 322 ? -16.75 9.031 7.754 1 97.25 322 ALA B O 1
ATOM 6310 N N . ALA B 1 323 ? -17.344 7.324 6.477 1 96.56 323 ALA B N 1
ATOM 6311 C CA . ALA B 1 323 ? -17.734 8.195 5.371 1 96.56 323 ALA B CA 1
ATOM 6312 C C . ALA B 1 323 ? -18.891 9.094 5.773 1 96.56 323 ALA B C 1
ATOM 6314 O O . ALA B 1 323 ? -18.922 10.273 5.414 1 96.56 323 ALA B O 1
ATOM 6315 N N . ARG B 1 324 ? -19.891 8.562 6.52 1 96.5 324 ARG B N 1
ATOM 6316 C CA . ARG B 1 324 ? -21.016 9.344 7.012 1 96.5 324 ARG B CA 1
ATOM 6317 C C . ARG B 1 324 ? -20.547 10.477 7.918 1 96.5 324 ARG B C 1
ATOM 6319 O O . ARG B 1 324 ? -21.031 11.602 7.801 1 96.5 324 ARG B O 1
ATOM 6326 N N . LEU B 1 325 ? -19.625 10.164 8.766 1 96.31 325 LEU B N 1
ATOM 6327 C CA . LEU B 1 325 ? -19.109 11.156 9.695 1 96.31 325 LEU B CA 1
ATOM 6328 C C . LEU B 1 325 ? -18.375 12.266 8.953 1 96.31 325 LEU B C 1
ATOM 6330 O O . LEU B 1 325 ? -18.438 13.43 9.352 1 96.31 325 LEU B O 1
ATOM 6334 N N . ARG B 1 326 ? -17.781 11.961 7.84 1 96.38 326 ARG B N 1
ATOM 6335 C CA . ARG B 1 326 ? -17.109 12.984 7.027 1 96.38 326 ARG B CA 1
ATOM 6336 C C . ARG B 1 326 ? -18.125 13.883 6.336 1 96.38 326 ARG B C 1
ATOM 6338 O O . ARG B 1 326 ? -17.891 15.078 6.156 1 96.38 326 ARG B O 1
ATOM 6345 N N . VAL B 1 327 ? -19.266 13.281 5.969 1 96.19 327 VAL B N 1
ATOM 6346 C CA . VAL B 1 327 ? -20.359 14.086 5.426 1 96.19 327 VAL B CA 1
ATOM 6347 C C . VAL B 1 327 ? -20.859 15.055 6.488 1 96.19 327 VAL B C 1
ATOM 6349 O O . VAL B 1 327 ? -21.078 16.234 6.207 1 96.19 327 VAL B O 1
ATOM 6352 N N . GLU B 1 328 ? -20.984 14.57 7.695 1 95.62 328 GLU B N 1
ATOM 6353 C CA . GLU B 1 328 ? -21.438 15.414 8.797 1 95.62 328 GLU B CA 1
ATOM 6354 C C . GLU B 1 328 ? -20.484 16.578 9.039 1 95.62 328 GLU B C 1
ATOM 6356 O O . GLU B 1 328 ? -20.922 17.703 9.281 1 95.62 328 GLU B O 1
ATOM 6361 N N . ALA B 1 329 ? -19.203 16.281 8.883 1 96.06 329 ALA B N 1
ATOM 6362 C CA . ALA B 1 329 ? -18.203 17.328 9.047 1 96.06 329 ALA B CA 1
ATOM 6363 C C . ALA B 1 329 ? -18.328 18.375 7.941 1 96.06 329 ALA B C 1
ATOM 6365 O O . ALA B 1 329 ? -18.203 19.578 8.203 1 96.06 329 ALA B O 1
ATOM 6366 N N . ALA B 1 330 ? -18.578 17.938 6.758 1 95.19 330 ALA B N 1
ATOM 6367 C CA . ALA B 1 330 ? -18.734 18.859 5.637 1 95.19 330 ALA B CA 1
ATOM 6368 C C . ALA B 1 330 ? -19.969 19.734 5.809 1 95.19 330 ALA B C 1
ATOM 6370 O O . ALA B 1 330 ? -19.938 20.938 5.488 1 95.19 330 ALA B O 1
ATOM 6371 N N . TYR B 1 331 ? -21.062 19.219 6.348 1 94.44 331 TYR B N 1
ATOM 6372 C CA . TYR B 1 331 ? -22.266 19.984 6.605 1 94.44 331 TYR B CA 1
ATOM 6373 C C . TYR B 1 331 ? -22.047 21 7.715 1 94.44 331 TYR B C 1
ATOM 6375 O O . TYR B 1 331 ? -22.562 22.125 7.656 1 94.44 331 TYR B O 1
ATOM 6383 N N . ALA B 1 332 ? -21.266 20.547 8.672 1 94.25 332 ALA B N 1
ATOM 6384 C CA . ALA B 1 332 ? -20.922 21.5 9.734 1 94.25 332 ALA B CA 1
ATOM 6385 C C . ALA B 1 332 ? -20.156 22.703 9.18 1 94.25 332 ALA B C 1
ATOM 6387 O O . ALA B 1 332 ? -20.344 23.828 9.648 1 94.25 332 ALA B O 1
ATOM 6388 N N . ALA B 1 333 ? -19.328 22.5 8.203 1 94 333 ALA B N 1
ATOM 6389 C CA . ALA B 1 333 ? -18.594 23.594 7.559 1 94 333 ALA B CA 1
ATOM 6390 C C . ALA B 1 333 ? -19.547 24.547 6.855 1 94 333 ALA B C 1
ATOM 6392 O O . ALA B 1 333 ? -19.344 25.766 6.887 1 94 333 ALA B O 1
ATOM 6393 N N . ILE B 1 334 ? -20.609 24.047 6.234 1 93.06 334 ILE B N 1
ATOM 6394 C CA . ILE B 1 334 ? -21.641 24.875 5.613 1 93.06 334 ILE B CA 1
ATOM 6395 C C . ILE B 1 334 ? -22.312 25.75 6.672 1 93.06 334 ILE B C 1
ATOM 6397 O O . ILE B 1 334 ? -22.422 26.969 6.496 1 93.06 334 ILE B O 1
ATOM 6401 N N . ASP B 1 335 ? -22.672 25.156 7.781 1 92.5 335 ASP B N 1
ATOM 6402 C CA . ASP B 1 335 ? -23.312 25.891 8.867 1 92.5 335 ASP B CA 1
ATOM 6403 C C . ASP B 1 335 ? -22.406 26.984 9.406 1 92.5 335 ASP B C 1
ATOM 6405 O O . ASP B 1 335 ? -22.859 28.094 9.711 1 92.5 335 ASP B O 1
ATOM 6409 N N . GLY B 1 336 ? -21.141 26.641 9.5 1 91.56 336 GLY B N 1
ATOM 6410 C CA . GLY B 1 336 ? -20.172 27.641 9.961 1 91.56 336 GLY B CA 1
ATOM 6411 C C . GLY B 1 336 ? -20.047 28.828 9.039 1 91.56 336 GLY B C 1
ATOM 6412 O O . GLY B 1 336 ? -20.047 29.969 9.5 1 91.56 336 GLY B O 1
ATOM 6413 N N . THR B 1 337 ? -19.969 28.578 7.793 1 90.94 337 THR B N 1
ATOM 6414 C CA . THR B 1 337 ? -19.859 29.672 6.828 1 90.94 337 THR B CA 1
ATOM 6415 C C . THR B 1 337 ? -21.156 30.469 6.766 1 90.94 337 THR B C 1
ATOM 6417 O O . THR B 1 337 ? -21.125 31.703 6.637 1 90.94 337 THR B O 1
ATOM 6420 N N . ARG B 1 338 ? -22.312 29.891 6.898 1 90.94 338 ARG B N 1
ATOM 6421 C CA . ARG B 1 338 ? -23.578 30.609 6.953 1 90.94 338 ARG B CA 1
ATOM 6422 C C . ARG B 1 338 ? -23.609 31.562 8.156 1 90.94 338 ARG B C 1
ATOM 6424 O O . ARG B 1 338 ? -24.078 32.688 8.039 1 90.94 338 ARG B O 1
ATOM 6431 N N . ALA B 1 339 ? -23.094 31.047 9.211 1 87.88 339 ALA B N 1
ATOM 6432 C CA . ALA B 1 339 ? -23.047 31.859 10.414 1 87.88 339 ALA B CA 1
ATOM 6433 C C . ALA B 1 339 ? -22.109 33.062 10.227 1 87.88 339 ALA B C 1
ATOM 6435 O O . ALA B 1 339 ? -22.266 34.094 10.891 1 87.88 339 ALA B O 1
ATOM 6436 N N . SER B 1 340 ? -21.156 32.969 9.32 1 87.56 340 SER B N 1
ATOM 6437 C CA . SER B 1 340 ? -20.156 34.031 9.102 1 87.56 340 SER B CA 1
ATOM 6438 C C . SER B 1 340 ? -20.75 35.188 8.352 1 87.56 340 SER B C 1
ATOM 6440 O O . SER B 1 340 ? -20.125 36.25 8.234 1 87.56 340 SER B O 1
ATOM 6442 N N . PHE B 1 341 ? -22.031 35.062 7.863 1 84.38 341 PHE B N 1
ATOM 6443 C CA . PHE B 1 341 ? -22.703 36.156 7.195 1 84.38 341 PHE B CA 1
ATOM 6444 C C . PHE B 1 341 ? -23.266 37.156 8.211 1 84.38 341 PHE B C 1
ATOM 6446 O O . PHE B 1 341 ? -23.625 38.281 7.859 1 84.38 341 PHE B O 1
ATOM 6453 N N . TYR B 1 342 ? -23.234 36.688 9.469 1 81.94 342 TYR B N 1
ATOM 6454 C CA . TYR B 1 342 ? -23.766 37.531 10.531 1 81.94 342 TYR B CA 1
ATOM 6455 C C . TYR B 1 342 ? -22.641 38.25 11.281 1 81.94 342 TYR B C 1
ATOM 6457 O O . TYR B 1 342 ? -21.484 37.844 11.195 1 81.94 342 TYR B O 1
ATOM 6465 N N . PRO B 1 343 ? -22.906 39.344 11.977 1 78.19 343 PRO B N 1
ATOM 6466 C CA . PRO B 1 343 ? -21.859 40.094 12.648 1 78.19 343 PRO B CA 1
ATOM 6467 C C . PRO B 1 343 ? -21.109 39.281 13.695 1 78.19 343 PRO B C 1
ATOM 6469 O O . PRO B 1 343 ? -21.719 38.438 14.375 1 78.19 343 PRO B O 1
ATOM 6472 N N . ASP B 1 344 ? -19.875 39.5 13.742 1 77.56 344 ASP B N 1
ATOM 6473 C CA . ASP B 1 344 ? -19.047 38.906 14.797 1 77.56 344 ASP B CA 1
ATOM 6474 C C . ASP B 1 344 ? -18.953 39.844 16 1 77.56 344 ASP B C 1
ATOM 6476 O O . ASP B 1 344 ? -18.781 41.062 15.852 1 77.56 344 ASP B O 1
ATOM 6480 N N . VAL B 1 345 ? -19.234 39.281 17.094 1 73.94 345 VAL B N 1
ATOM 6481 C CA . VAL B 1 345 ? -19.156 40.062 18.344 1 73.94 345 VAL B CA 1
ATOM 6482 C C . VAL B 1 345 ? -17.938 39.594 19.141 1 73.94 345 VAL B C 1
ATOM 6484 O O . VAL B 1 345 ? -17.859 38.438 19.578 1 73.94 345 VAL B O 1
ATOM 6487 N N . ASN B 1 346 ? -17 40.469 19.219 1 75.12 346 ASN B N 1
ATOM 6488 C CA . ASN B 1 346 ? -15.812 40.188 20 1 75.12 346 ASN B CA 1
ATOM 6489 C C . ASN B 1 346 ? -15.75 41.062 21.25 1 75.12 346 ASN B C 1
ATOM 6491 O O . ASN B 1 346 ? -15.984 42.281 21.172 1 75.12 346 ASN B O 1
ATOM 6495 N N . LEU B 1 347 ? -15.617 40.406 22.359 1 71.25 347 LEU B N 1
ATOM 6496 C CA . LEU B 1 347 ? -15.391 41.125 23.609 1 71.25 347 LEU B CA 1
ATOM 6497 C C . LEU B 1 347 ? -13.898 41.281 23.891 1 71.25 347 LEU B C 1
ATOM 6499 O O . LEU B 1 347 ? -13.18 40.281 23.953 1 71.25 347 LEU B O 1
ATOM 6503 N N . ALA B 1 348 ? -13.445 42.531 23.859 1 69.5 348 ALA B N 1
ATOM 6504 C CA . ALA B 1 348 ? -12.031 42.781 24.125 1 69.5 348 ALA B CA 1
ATOM 6505 C C . ALA B 1 348 ? -11.859 43.688 25.359 1 69.5 348 ALA B C 1
ATOM 6507 O O . ALA B 1 348 ? -12.648 44.594 25.578 1 69.5 348 ALA B O 1
ATOM 6508 N N . ALA B 1 349 ? -11.039 43.25 26.156 1 67.38 349 ALA B N 1
ATOM 6509 C CA . ALA B 1 349 ? -10.641 44.031 27.312 1 67.38 349 ALA B CA 1
ATOM 6510 C C . ALA B 1 349 ? -9.125 44.219 27.375 1 67.38 349 ALA B C 1
ATOM 6512 O O . ALA B 1 349 ? -8.383 43.281 27.031 1 67.38 349 ALA B O 1
ATOM 6513 N N . LEU B 1 350 ? -8.68 45.406 27.516 1 66.94 350 LEU B N 1
ATOM 6514 C CA . LEU B 1 350 ? -7.266 45.719 27.672 1 66.94 350 LEU B CA 1
ATOM 6515 C C . LEU B 1 350 ? -7.012 46.5 28.938 1 66.94 350 LEU B C 1
ATOM 6517 O O . LEU B 1 350 ? -7.77 47.438 29.25 1 66.94 350 LEU B O 1
ATOM 6521 N N . GLY B 1 351 ? -6.234 46.062 29.766 1 63.72 351 GLY B N 1
ATOM 6522 C CA . GLY B 1 351 ? -5.797 46.781 30.953 1 63.72 351 GLY B CA 1
ATOM 6523 C C . GLY B 1 351 ? -4.293 46.75 31.156 1 63.72 351 GLY B C 1
ATOM 6524 O O . GLY B 1 351 ? -3.645 45.75 30.828 1 63.72 351 GLY B O 1
ATOM 6525 N N . GLY B 1 352 ? -3.795 47.938 31.531 1 67.94 352 GLY B N 1
ATOM 6526 C CA . GLY B 1 352 ? -2.367 47.938 31.797 1 67.94 352 GLY B CA 1
ATOM 6527 C C . GLY B 1 352 ? -1.849 49.281 32.281 1 67.94 352 GLY B C 1
ATOM 6528 O O . GLY B 1 352 ? -2.625 50.125 32.719 1 67.94 352 GLY B O 1
ATOM 6529 N N . LEU B 1 353 ? -0.515 49.344 32.531 1 67.44 353 LEU B N 1
ATOM 6530 C CA . LEU B 1 353 ? 0.245 50.562 32.844 1 67.44 353 LEU B CA 1
ATOM 6531 C C . LEU B 1 353 ? 0.852 51.156 31.594 1 67.44 353 LEU B C 1
ATOM 6533 O O . LEU B 1 353 ? 1.473 50.438 30.797 1 67.44 353 LEU B O 1
ATOM 6537 N N . PHE B 1 354 ? 0.488 52.344 31.328 1 63.66 354 PHE B N 1
ATOM 6538 C CA . PHE B 1 354 ? 0.984 53.062 30.156 1 63.66 354 PHE B CA 1
ATOM 6539 C C . PHE B 1 354 ? 1.667 54.344 30.578 1 63.66 354 PHE B C 1
ATOM 6541 O O . PHE B 1 354 ? 1.115 55.125 31.359 1 63.66 354 PHE B O 1
ATOM 6548 N N . ALA B 1 355 ? 2.965 54.5 30.25 1 59.75 355 ALA B N 1
ATOM 6549 C CA . ALA B 1 355 ? 3.703 55.719 30.609 1 59.75 355 ALA B CA 1
ATOM 6550 C C . ALA B 1 355 ? 4.504 56.25 29.422 1 59.75 355 ALA B C 1
ATOM 6552 O O . ALA B 1 355 ? 4.891 55.469 28.531 1 59.75 355 ALA B O 1
ATOM 6553 N N . LEU B 1 356 ? 4.66 57.5 29.25 1 60.81 356 LEU B N 1
ATOM 6554 C CA . LEU B 1 356 ? 5.449 58.125 28.188 1 60.81 356 LEU B CA 1
ATOM 6555 C C . LEU B 1 356 ? 6.926 58.156 28.578 1 60.81 356 LEU B C 1
ATOM 6557 O O . LEU B 1 356 ? 7.773 58.531 27.75 1 60.81 356 LEU B O 1
ATOM 6561 N N . THR B 1 357 ? 7.219 58 29.781 1 59.34 357 THR B N 1
ATOM 6562 C CA . THR B 1 357 ? 8.578 57.781 30.25 1 59.34 357 THR B CA 1
ATOM 6563 C C . THR B 1 357 ? 8.68 56.531 31.109 1 59.34 357 THR B C 1
ATOM 6565 O O . THR B 1 357 ? 7.754 56.219 31.859 1 59.34 357 THR B O 1
ATOM 6568 N N . PRO B 1 358 ? 9.711 55.75 30.953 1 64.81 358 PRO B N 1
ATOM 6569 C CA . PRO B 1 358 ? 9.852 54.531 31.75 1 64.81 358 PRO B CA 1
ATOM 6570 C C . PRO B 1 358 ? 9.742 54.781 33.25 1 64.81 358 PRO B C 1
ATOM 6572 O O . PRO B 1 358 ? 9.211 53.969 33.969 1 64.81 358 PRO B O 1
ATOM 6575 N N . ALA B 1 359 ? 10.18 56 33.719 1 64.06 359 ALA B N 1
ATOM 6576 C CA . ALA B 1 359 ? 10.188 56.344 35.156 1 64.06 359 ALA B CA 1
ATOM 6577 C C . ALA B 1 359 ? 8.766 56.531 35.656 1 64.06 359 ALA B C 1
ATOM 6579 O O . ALA B 1 359 ? 8.516 56.375 36.875 1 64.06 359 ALA B O 1
ATOM 6580 N N . SER B 1 360 ? 7.867 56.812 34.781 1 62.34 360 SER B N 1
ATOM 6581 C CA . SER B 1 360 ? 6.508 57.125 35.219 1 62.34 360 SER B CA 1
ATOM 6582 C C . SER B 1 360 ? 5.602 55.906 35.094 1 62.34 360 SER B C 1
ATOM 6584 O O . SER B 1 360 ? 4.414 55.969 35.406 1 62.34 360 SER B O 1
ATOM 6586 N N . LEU B 1 361 ? 6.148 54.812 34.719 1 68.12 361 LEU B N 1
ATOM 6587 C CA . LEU B 1 361 ? 5.336 53.625 34.438 1 68.12 361 LEU B CA 1
ATOM 6588 C C . LEU B 1 361 ? 4.617 53.156 35.688 1 68.12 361 LEU B C 1
ATOM 6590 O O . LEU B 1 361 ? 3.504 52.625 35.625 1 68.12 361 LEU B O 1
ATOM 6594 N N . PHE B 1 362 ? 5.125 53.375 36.875 1 70.12 362 PHE B N 1
ATOM 6595 C CA . PHE B 1 362 ? 4.531 52.812 38.062 1 70.12 362 PHE B CA 1
ATOM 6596 C C . PHE B 1 362 ? 3.893 53.906 38.906 1 70.12 362 PHE B C 1
ATOM 6598 O O . PHE B 1 362 ? 3.668 53.719 40.125 1 70.12 362 PHE B O 1
ATOM 6605 N N . ARG B 1 363 ? 3.664 55.094 38.281 1 66.06 363 ARG B N 1
ATOM 6606 C CA . ARG B 1 363 ? 2.893 56.125 38.938 1 66.06 363 ARG B CA 1
ATOM 6607 C C . ARG B 1 363 ? 1.396 55.844 38.844 1 66.06 363 ARG B C 1
ATOM 6609 O O . ARG B 1 363 ? 0.961 55.062 38 1 66.06 363 ARG B O 1
ATOM 6616 N N . HIS B 1 364 ? 0.625 56.312 39.844 1 66.69 364 HIS B N 1
ATOM 6617 C CA . HIS B 1 364 ? -0.811 56.062 39.938 1 66.69 364 HIS B CA 1
ATOM 6618 C C . HIS B 1 364 ? -1.522 56.469 38.625 1 66.69 364 HIS B C 1
ATOM 6620 O O . HIS B 1 364 ? -2.549 55.906 38.281 1 66.69 364 HIS B O 1
ATOM 6626 N N . ASP B 1 365 ? -0.999 57.469 37.938 1 61.84 365 ASP B N 1
ATOM 6627 C CA . ASP B 1 365 ? -1.675 58 36.75 1 61.84 365 ASP B CA 1
ATOM 6628 C C . ASP B 1 365 ? -1.35 57.125 35.531 1 61.84 365 ASP B C 1
ATOM 6630 O O . ASP B 1 365 ? -1.87 57.375 34.438 1 61.84 365 ASP B O 1
ATOM 6634 N N . ALA B 1 366 ? -0.661 56.031 35.781 1 63.97 366 ALA B N 1
ATOM 6635 C CA . ALA B 1 366 ? -0.23 55.219 34.625 1 63.97 366 ALA B CA 1
ATOM 6636 C C . ALA B 1 366 ? -1.252 54.125 34.312 1 63.97 366 ALA B C 1
ATOM 6638 O O . ALA B 1 366 ? -1.2 53.531 33.25 1 63.97 366 ALA B O 1
ATOM 6639 N N . LEU B 1 367 ? -2.275 53.844 35.156 1 66.38 367 LEU B N 1
ATOM 6640 C CA . LEU B 1 367 ? -3.262 52.812 34.938 1 66.38 367 LEU B CA 1
ATOM 6641 C C . LEU B 1 367 ? -4.227 53.156 33.812 1 66.38 367 LEU B C 1
ATOM 6643 O O . LEU B 1 367 ? -4.73 54.281 33.781 1 66.38 367 LEU B O 1
ATOM 6647 N N . GLY B 1 368 ? -4.352 52.406 32.812 1 61.84 368 GLY B N 1
ATOM 6648 C CA . GLY B 1 368 ? -5.309 52.594 31.719 1 61.84 368 GLY B CA 1
ATOM 6649 C C . GLY B 1 368 ? -5.914 51.281 31.25 1 61.84 368 GLY B C 1
ATOM 6650 O O . GLY B 1 368 ? -5.387 50.188 31.531 1 61.84 368 GLY B O 1
ATOM 6651 N N . GLY B 1 369 ? -7.199 51.281 30.844 1 59.25 369 GLY B N 1
ATOM 6652 C CA . GLY B 1 369 ? -7.84 50.094 30.312 1 59.25 369 GLY B CA 1
ATOM 6653 C C . GLY B 1 369 ? -9.07 50.406 29.484 1 59.25 369 GLY B C 1
ATOM 6654 O O . GLY B 1 369 ? -9.469 51.562 29.344 1 59.25 369 GLY B O 1
ATOM 6655 N N . SER B 1 370 ? -9.398 49.625 28.688 1 61.5 370 SER B N 1
ATOM 6656 C CA . SER B 1 370 ? -10.617 49.688 27.891 1 61.5 370 SER B CA 1
ATOM 6657 C C . SER B 1 370 ? -11.336 48.344 27.844 1 61.5 370 SER B C 1
ATOM 6659 O O . SER B 1 370 ? -10.695 47.312 27.953 1 61.5 370 SER B O 1
ATOM 6661 N N . ILE B 1 371 ? -12.602 48.312 28.078 1 65.06 371 ILE B N 1
ATOM 6662 C CA . ILE B 1 371 ? -13.414 47.125 27.922 1 65.06 371 ILE B CA 1
ATOM 6663 C C . ILE B 1 371 ? -14.625 47.438 27.047 1 65.06 371 ILE B C 1
ATOM 6665 O O . ILE B 1 371 ? -15.211 48.5 27.141 1 65.06 371 ILE B O 1
ATOM 6669 N N . GLY B 1 372 ? -14.961 46.719 26.078 1 63.31 372 GLY B N 1
ATOM 6670 C CA . GLY B 1 372 ? -16.203 46.875 25.344 1 63.31 372 GLY B CA 1
ATOM 6671 C C . GLY B 1 372 ? -16.359 45.906 24.203 1 63.31 372 GLY B C 1
ATOM 6672 O O . GLY B 1 372 ? -15.406 45.188 23.859 1 63.31 372 GLY B O 1
ATOM 6673 N N . PRO B 1 373 ? -17.531 45.656 23.75 1 65.44 373 PRO B N 1
ATOM 6674 C CA . PRO B 1 373 ? -17.828 44.812 22.578 1 65.44 373 PRO B CA 1
ATOM 6675 C C . PRO B 1 373 ? -17.438 45.469 21.266 1 65.44 373 PRO B C 1
ATOM 6677 O O . PRO B 1 373 ? -17.484 46.719 21.141 1 65.44 373 PRO B O 1
ATOM 6680 N N . ALA B 1 374 ? -16.672 44.75 20.484 1 63.56 374 ALA B N 1
ATOM 6681 C CA . ALA B 1 374 ? -16.422 45.188 19.109 1 63.56 374 ALA B CA 1
ATOM 6682 C C . ALA B 1 374 ? -17.234 44.375 18.125 1 63.56 374 ALA B C 1
ATOM 6684 O O . ALA B 1 374 ? -17.234 43.125 18.188 1 63.56 374 ALA B O 1
ATOM 6685 N N . LEU B 1 375 ? -18.219 45.031 17.453 1 63.78 375 LEU B N 1
ATOM 6686 C CA . LEU B 1 375 ? -19.031 44.375 16.422 1 63.78 375 LEU B CA 1
ATOM 6687 C C . LEU B 1 375 ? -18.422 44.562 15.039 1 63.78 375 LEU B C 1
ATOM 6689 O O . LEU B 1 375 ? -18.062 45.688 14.672 1 63.78 375 LEU B O 1
ATOM 6693 N N . SER B 1 376 ? -18 43.594 14.414 1 65 376 SER B N 1
ATOM 6694 C CA . SER B 1 376 ? -17.5 43.656 13.055 1 65 376 SER B CA 1
ATOM 6695 C C . SER B 1 376 ? -18.422 42.938 12.078 1 65 376 SER B C 1
ATOM 6697 O O . SER B 1 376 ? -18.844 41.812 12.344 1 65 376 SER B O 1
ATOM 6699 N N . LEU B 1 377 ? -19 43.656 11.102 1 61.28 377 LEU B N 1
ATOM 6700 C CA . LEU B 1 377 ? -19.859 43.062 10.07 1 61.28 377 LEU B CA 1
ATOM 6701 C C . LEU B 1 377 ? -19.172 43.125 8.711 1 61.28 377 LEU B C 1
ATOM 6703 O O . LEU B 1 377 ? -18.781 44.188 8.242 1 61.28 377 LEU B O 1
ATOM 6707 N N . PRO B 1 378 ? -18.875 42.031 8.195 1 62.16 378 PRO B N 1
ATOM 6708 C CA . PRO B 1 378 ? -18.281 42.062 6.855 1 62.16 378 PRO B CA 1
ATOM 6709 C C . PRO B 1 378 ? -19.266 42.562 5.785 1 62.16 378 PRO B C 1
ATOM 6711 O O . PRO B 1 378 ? -20.078 41.781 5.289 1 62.16 378 PRO B O 1
ATOM 6714 N N . ILE B 1 379 ? -19.281 43.75 5.492 1 59.94 379 ILE B N 1
ATOM 6715 C CA . ILE B 1 379 ? -20.219 44.281 4.527 1 59.94 379 ILE B CA 1
ATOM 6716 C C . ILE B 1 379 ? -19.734 44 3.107 1 59.94 379 ILE B C 1
ATOM 6718 O O . ILE B 1 379 ? -20.5 43.594 2.25 1 59.94 379 ILE B O 1
ATOM 6722 N N . PHE B 1 380 ? -18.375 44.219 2.854 1 65 380 PHE B N 1
ATOM 6723 C CA . PHE B 1 380 ? -17.875 44.094 1.488 1 65 380 PHE B CA 1
ATOM 6724 C C . PHE B 1 380 ? -17.297 42.719 1.248 1 65 380 PHE B C 1
ATOM 6726 O O . PHE B 1 380 ? -16.812 42.406 0.155 1 65 380 PHE B O 1
ATOM 6733 N N . ASP B 1 381 ? -17.406 41.938 2.279 1 76.38 381 ASP B N 1
ATOM 6734 C CA . ASP B 1 381 ? -16.828 40.594 2.125 1 76.38 381 ASP B CA 1
ATOM 6735 C C . ASP B 1 381 ? -17.906 39.594 1.729 1 76.38 381 ASP B C 1
ATOM 6737 O O . ASP B 1 381 ? -17.656 38.375 1.766 1 76.38 381 ASP B O 1
ATOM 6741 N N . ARG B 1 382 ? -19.031 40.094 1.365 1 79 382 ARG B N 1
ATOM 6742 C CA . ARG B 1 382 ? -20.156 39.219 1.053 1 79 382 ARG B CA 1
ATOM 6743 C C . ARG B 1 382 ? -19.828 38.281 -0.118 1 79 382 ARG B C 1
ATOM 6745 O O . ARG B 1 382 ? -20.172 37.094 -0.1 1 79 382 ARG B O 1
ATOM 6752 N N . SER B 1 383 ? -19.219 38.875 -1.143 1 82.19 383 SER B N 1
ATOM 6753 C CA . SER B 1 383 ? -18.859 38.062 -2.293 1 82.19 383 SER B CA 1
ATOM 6754 C C . SER B 1 383 ? -17.875 36.969 -1.9 1 82.19 383 SER B C 1
ATOM 6756 O O . SER B 1 383 ? -17.984 35.844 -2.389 1 82.19 383 SER B O 1
ATOM 6758 N N . ARG B 1 384 ? -16.938 37.25 -1.049 1 86 384 ARG B N 1
ATOM 6759 C CA . ARG B 1 384 ? -15.984 36.25 -0.559 1 86 384 ARG B CA 1
ATOM 6760 C C . ARG B 1 384 ? -16.688 35.156 0.23 1 86 384 ARG B C 1
ATOM 6762 O O . ARG B 1 384 ? -16.406 33.969 0.054 1 86 384 ARG B O 1
ATOM 6769 N N . LEU B 1 385 ? -17.656 35.562 1.098 1 87.75 385 LEU B N 1
ATOM 6770 C CA . LEU B 1 385 ? -18.375 34.594 1.917 1 87.75 385 LEU B CA 1
ATOM 6771 C C . LEU B 1 385 ? -19.266 33.688 1.055 1 87.75 385 LEU B C 1
ATOM 6773 O O . LEU B 1 385 ? -19.406 32.5 1.312 1 87.75 385 LEU B O 1
ATOM 6777 N N . LYS B 1 386 ? -19.844 34.344 0.041 1 89.31 386 LYS B N 1
ATOM 6778 C CA . LYS B 1 386 ? -20.672 33.562 -0.88 1 89.31 386 LYS B CA 1
ATOM 6779 C C . LYS B 1 386 ? -19.828 32.5 -1.615 1 89.31 386 LYS B C 1
ATOM 6781 O O . LYS B 1 386 ? -20.25 31.375 -1.785 1 89.31 386 LYS B O 1
ATOM 6786 N N . ALA B 1 387 ? -18.656 32.906 -2.096 1 90.69 387 ALA B N 1
ATOM 6787 C CA . ALA B 1 387 ? -17.734 31.984 -2.76 1 90.69 387 ALA B CA 1
ATOM 6788 C C . ALA B 1 387 ? -17.312 30.859 -1.814 1 90.69 387 ALA B C 1
ATOM 6790 O O . ALA B 1 387 ? -17.266 29.688 -2.211 1 90.69 387 ALA B O 1
ATOM 6791 N N . LYS B 1 388 ? -17.031 31.172 -0.56 1 91.88 388 LYS B N 1
ATOM 6792 C CA . LYS B 1 388 ? -16.672 30.156 0.431 1 91.88 388 LYS B CA 1
ATOM 6793 C C . LYS B 1 388 ? -17.812 29.188 0.671 1 91.88 388 LYS B C 1
ATOM 6795 O O . LYS B 1 388 ? -17.594 27.984 0.768 1 91.88 388 LYS B O 1
ATOM 6800 N N . LEU B 1 389 ? -19.016 29.75 0.854 1 92 389 LEU B N 1
ATOM 6801 C CA . LEU B 1 389 ? -20.188 28.906 1.043 1 92 389 LEU B CA 1
ATOM 6802 C C . LEU B 1 389 ? -20.359 27.953 -0.128 1 92 389 LEU B C 1
ATOM 6804 O O . LEU B 1 389 ? -20.641 26.766 0.071 1 92 389 LEU B O 1
ATOM 6808 N N . GLY B 1 390 ? -20.172 28.531 -1.368 1 93.12 390 GLY B N 1
ATOM 6809 C CA . GLY B 1 390 ? -20.219 27.656 -2.535 1 93.12 390 GLY B CA 1
ATOM 6810 C C . GLY B 1 390 ? -19.188 26.547 -2.482 1 93.12 390 GLY B C 1
ATOM 6811 O O . GLY B 1 390 ? -19.469 25.406 -2.859 1 93.12 390 GLY B O 1
ATOM 6812 N N . GLY B 1 391 ? -17.984 26.828 -2.086 1 95 391 GLY B N 1
ATOM 6813 C CA . GLY B 1 391 ? -16.953 25.828 -1.898 1 95 391 GLY B CA 1
ATOM 6814 C C . GLY B 1 391 ? -17.328 24.781 -0.873 1 95 391 GLY B C 1
ATOM 6815 O O . GLY B 1 391 ? -17.109 23.578 -1.092 1 95 391 GLY B O 1
ATOM 6816 N N . ASP B 1 392 ? -17.875 25.203 0.276 1 93.69 392 ASP B N 1
ATOM 6817 C CA . ASP B 1 392 ? -18.297 24.281 1.321 1 93.69 392 ASP B CA 1
ATOM 6818 C C . ASP B 1 392 ? -19.391 23.344 0.823 1 93.69 392 ASP B C 1
ATOM 6820 O O . ASP B 1 392 ? -19.406 22.156 1.139 1 93.69 392 ASP B O 1
ATOM 6824 N N . VAL B 1 393 ? -20.266 23.906 0.106 1 94.31 393 VAL B N 1
ATOM 6825 C CA . VAL B 1 393 ? -21.344 23.109 -0.468 1 94.31 393 VAL B CA 1
ATOM 6826 C C . VAL B 1 393 ? -20.766 22.078 -1.433 1 94.31 393 VAL B C 1
ATOM 6828 O O . VAL B 1 393 ? -21.156 20.922 -1.41 1 94.31 393 VAL B O 1
ATOM 6831 N N . ALA B 1 394 ? -19.844 22.469 -2.332 1 95.25 394 ALA B N 1
ATOM 6832 C CA . ALA B 1 394 ? -19.188 21.547 -3.256 1 95.25 394 ALA B CA 1
ATOM 6833 C C . ALA B 1 394 ? -18.453 20.438 -2.5 1 95.25 394 ALA B C 1
ATOM 6835 O O . ALA B 1 394 ? -18.484 19.266 -2.906 1 95.25 394 ALA B O 1
ATOM 6836 N N . ASN B 1 395 ? -17.844 20.781 -1.438 1 95 395 ASN B N 1
ATOM 6837 C CA . ASN B 1 395 ? -17.172 19.797 -0.606 1 95 395 ASN B CA 1
ATOM 6838 C C . ASN B 1 395 ? -18.156 18.797 -0.003 1 95 395 ASN B C 1
ATOM 6840 O O . ASN B 1 395 ? -17.844 17.609 0.116 1 95 395 ASN B O 1
ATOM 6844 N N . ALA B 1 396 ? -19.266 19.281 0.483 1 95.06 396 ALA B N 1
ATOM 6845 C CA . ALA B 1 396 ? -20.312 18.391 1.005 1 95.06 396 ALA B CA 1
ATOM 6846 C C . ALA B 1 396 ? -20.797 17.438 -0.073 1 95.06 396 ALA B C 1
ATOM 6848 O O . ALA B 1 396 ? -20.984 16.25 0.19 1 95.06 396 ALA B O 1
ATOM 6849 N N . ASP B 1 397 ? -20.891 17.938 -1.289 1 95.06 397 ASP B N 1
ATOM 6850 C CA . ASP B 1 397 ? -21.266 17.078 -2.406 1 95.06 397 ASP B CA 1
ATOM 6851 C C . ASP B 1 397 ? -20.203 16.016 -2.666 1 95.06 397 ASP B C 1
ATOM 6853 O O . ASP B 1 397 ? -20.531 14.867 -2.936 1 95.06 397 ASP B O 1
ATOM 6857 N N . MET B 1 398 ? -19 16.438 -2.648 1 95.75 398 MET B N 1
ATOM 6858 C CA . MET B 1 398 ? -17.906 15.484 -2.805 1 95.75 398 MET B CA 1
ATOM 6859 C C . MET B 1 398 ? -17.969 14.406 -1.729 1 95.75 398 MET B C 1
ATOM 6861 O O . MET B 1 398 ? -17.844 13.219 -2.027 1 95.75 398 MET B O 1
ATOM 6865 N N . ALA B 1 399 ? -18.156 14.82 -0.443 1 96.12 399 ALA B N 1
ATOM 6866 C CA . ALA B 1 399 ? -18.25 13.867 0.662 1 96.12 399 ALA B CA 1
ATOM 6867 C C . ALA B 1 399 ? -19.438 12.922 0.48 1 96.12 399 ALA B C 1
ATOM 6869 O O . ALA B 1 399 ? -19.328 11.727 0.74 1 96.12 399 ALA B O 1
ATOM 6870 N N . LEU B 1 400 ? -20.547 13.477 0.052 1 95.5 400 LEU B N 1
ATOM 6871 C CA . LEU B 1 400 ? -21.734 12.664 -0.202 1 95.5 400 LEU B CA 1
ATOM 6872 C C . LEU B 1 400 ? -21.469 11.648 -1.31 1 95.5 400 LEU B C 1
ATOM 6874 O O . LEU B 1 400 ? -21.875 10.492 -1.202 1 95.5 400 LEU B O 1
ATOM 6878 N N . ALA B 1 401 ? -20.828 12.055 -2.389 1 96 401 ALA B N 1
ATOM 6879 C CA . ALA B 1 401 ? -20.484 11.148 -3.486 1 96 401 ALA B CA 1
ATOM 6880 C C . ALA B 1 401 ? -19.594 10.008 -3.006 1 96 401 ALA B C 1
ATOM 6882 O O . ALA B 1 401 ? -19.797 8.852 -3.379 1 96 401 ALA B O 1
ATOM 6883 N N . LEU B 1 402 ? -18.656 10.336 -2.176 1 96.38 402 LEU B N 1
ATOM 6884 C CA . LEU B 1 402 ? -17.766 9.32 -1.64 1 96.38 402 LEU B CA 1
ATOM 6885 C C . LEU B 1 402 ? -18.5 8.375 -0.703 1 96.38 402 LEU B C 1
ATOM 6887 O O . LEU B 1 402 ? -18.219 7.168 -0.688 1 96.38 402 LEU B O 1
ATOM 6891 N N . TYR B 1 403 ? -19.453 8.945 0.109 1 96.62 403 TYR B N 1
ATOM 6892 C CA . TYR B 1 403 ? -20.312 8.102 0.938 1 96.62 403 TYR B CA 1
ATOM 6893 C C . TYR B 1 403 ? -21.125 7.133 0.081 1 96.62 403 TYR B C 1
ATOM 6895 O O . TYR B 1 403 ? -21.156 5.93 0.349 1 96.62 403 TYR B O 1
ATOM 6903 N N . ASN B 1 404 ? -21.703 7.633 -0.938 1 96.31 404 ASN B N 1
ATOM 6904 C CA . ASN B 1 404 ? -22.5 6.812 -1.841 1 96.31 404 ASN B CA 1
ATOM 6905 C C . ASN B 1 404 ? -21.656 5.73 -2.51 1 96.31 404 ASN B C 1
ATOM 6907 O O . ASN B 1 404 ? -22.094 4.582 -2.619 1 96.31 404 ASN B O 1
ATOM 6911 N N . GLN B 1 405 ? -20.5 6.094 -2.941 1 96.19 405 GLN B N 1
ATOM 6912 C CA . GLN B 1 405 ? -19.578 5.133 -3.525 1 96.19 405 GLN B CA 1
ATOM 6913 C C . GLN B 1 405 ? -19.25 4.016 -2.539 1 96.19 405 GLN B C 1
ATOM 6915 O O . GLN B 1 405 ? -19.203 2.842 -2.916 1 96.19 405 GLN B O 1
ATOM 6920 N N . THR B 1 406 ? -19.016 4.383 -1.29 1 97.31 406 THR B N 1
ATOM 6921 C CA . THR B 1 406 ? -18.672 3.41 -0.256 1 97.31 406 THR B CA 1
ATOM 6922 C C . THR B 1 406 ? -19.828 2.445 -0.02 1 97.31 406 THR B C 1
ATOM 6924 O O . THR B 1 406 ? -19.625 1.241 0.134 1 97.31 406 THR B O 1
ATOM 6927 N N . VAL B 1 407 ? -21.031 2.984 0.002 1 95.56 407 VAL B N 1
ATOM 6928 C CA . VAL B 1 407 ? -22.219 2.162 0.192 1 95.56 407 VAL B CA 1
ATOM 6929 C C . VAL B 1 407 ? -22.359 1.179 -0.969 1 95.56 407 VAL B C 1
ATOM 6931 O O . VAL B 1 407 ? -22.547 -0.022 -0.755 1 95.56 407 VAL B O 1
ATOM 6934 N N . ASP B 1 408 ? -22.234 1.642 -2.223 1 95.25 408 ASP B N 1
ATOM 6935 C CA . ASP B 1 408 ? -22.359 0.788 -3.4 1 95.25 408 ASP B CA 1
ATOM 6936 C C . ASP B 1 408 ? -21.266 -0.291 -3.408 1 95.25 408 ASP B C 1
ATOM 6938 O O . ASP B 1 408 ? -21.547 -1.448 -3.732 1 95.25 408 ASP B O 1
ATOM 6942 N N . ALA B 1 409 ? -20.125 0.129 -3.064 1 96.25 409 ALA B N 1
ATOM 6943 C CA . ALA B 1 409 ? -19.016 -0.827 -3.018 1 96.25 409 ALA B CA 1
ATOM 6944 C C . ALA B 1 409 ? -19.266 -1.903 -1.966 1 96.25 409 ALA B C 1
ATOM 6946 O O . ALA B 1 409 ? -18.969 -3.078 -2.186 1 96.25 409 ALA B O 1
ATOM 6947 N N . ALA B 1 410 ? -19.766 -1.504 -0.817 1 96.44 410 ALA B N 1
ATOM 6948 C CA . ALA B 1 410 ? -20.062 -2.449 0.257 1 96.44 410 ALA B CA 1
ATOM 6949 C C . ALA B 1 410 ? -21.109 -3.471 -0.178 1 96.44 410 ALA B C 1
ATOM 6951 O O . ALA B 1 410 ? -20.953 -4.672 0.054 1 96.44 410 ALA B O 1
ATOM 6952 N N . LEU B 1 411 ? -22.172 -3.035 -0.807 1 95.06 411 LEU B N 1
ATOM 6953 C CA . LEU B 1 411 ? -23.203 -3.926 -1.319 1 95.06 411 LEU B CA 1
ATOM 6954 C C . LEU B 1 411 ? -22.641 -4.883 -2.359 1 95.06 411 LEU B C 1
ATOM 6956 O O . LEU B 1 411 ? -22.938 -6.078 -2.342 1 95.06 411 LEU B O 1
ATOM 6960 N N . GLY B 1 412 ? -21.828 -4.332 -3.254 1 95.81 412 GLY B N 1
ATOM 6961 C CA . GLY B 1 412 ? -21.172 -5.16 -4.258 1 95.81 412 GLY B CA 1
ATOM 6962 C C . GLY B 1 412 ? -20.297 -6.238 -3.664 1 95.81 412 GLY B C 1
ATOM 6963 O O . GLY B 1 412 ? -20.266 -7.367 -4.16 1 95.81 412 GLY B O 1
ATOM 6964 N N . GLU B 1 413 ? -19.594 -5.918 -2.643 1 96.31 413 GLU B N 1
ATOM 6965 C CA . GLU B 1 413 ? -18.719 -6.883 -1.986 1 96.31 413 GLU B CA 1
ATOM 6966 C C . GLU B 1 413 ? -19.516 -8.047 -1.412 1 96.31 413 GLU B C 1
ATOM 6968 O O . GLU B 1 413 ? -19.141 -9.211 -1.599 1 96.31 413 GLU B O 1
ATOM 6973 N N . VAL B 1 414 ? -20.609 -7.738 -0.714 1 94.94 414 VAL B N 1
ATOM 6974 C CA . VAL B 1 414 ? -21.453 -8.781 -0.145 1 94.94 414 VAL B CA 1
ATOM 6975 C C . VAL B 1 414 ? -22.016 -9.648 -1.264 1 94.94 414 VAL B C 1
ATOM 6977 O O . VAL B 1 414 ? -21.953 -10.883 -1.203 1 94.94 414 VAL B O 1
ATOM 6980 N N . ALA B 1 415 ? -22.516 -9.023 -2.332 1 94.62 415 ALA B N 1
ATOM 6981 C CA . ALA B 1 415 ? -23.125 -9.742 -3.449 1 94.62 415 ALA B CA 1
ATOM 6982 C C . ALA B 1 415 ? -22.109 -10.68 -4.113 1 94.62 415 ALA B C 1
ATOM 6984 O O . ALA B 1 415 ? -22.438 -11.82 -4.445 1 94.62 415 ALA B O 1
ATOM 6985 N N . ARG B 1 416 ? -20.922 -10.219 -4.289 1 96.44 416 ARG B N 1
ATOM 6986 C CA . ARG B 1 416 ? -19.891 -11.023 -4.945 1 96.44 416 ARG B CA 1
ATOM 6987 C C . ARG B 1 416 ? -19.516 -12.227 -4.098 1 96.44 416 ARG B C 1
ATOM 6989 O O . ARG B 1 416 ? -19.359 -13.336 -4.613 1 96.44 416 ARG B O 1
ATOM 6996 N N . GLN B 1 417 ? -19.391 -12.023 -2.768 1 95.06 417 GLN B N 1
ATOM 6997 C CA . GLN B 1 417 ? -19.062 -13.133 -1.881 1 95.06 417 GLN B CA 1
ATOM 6998 C C . GLN B 1 417 ? -20.172 -14.188 -1.885 1 95.06 417 GLN B C 1
ATOM 7000 O O . GLN B 1 417 ? -19.891 -15.383 -1.971 1 95.06 417 GLN B O 1
ATOM 7005 N N . LEU B 1 418 ? -21.375 -13.727 -1.847 1 93.06 418 LEU B N 1
ATOM 7006 C CA . LEU B 1 418 ? -22.5 -14.641 -1.807 1 93.06 418 LEU B CA 1
ATOM 7007 C C . LEU B 1 418 ? -22.625 -15.414 -3.113 1 93.06 418 LEU B C 1
ATOM 7009 O O . LEU B 1 418 ? -22.906 -16.609 -3.104 1 93.06 418 LEU B O 1
ATOM 7013 N N . THR B 1 419 ? -22.391 -14.719 -4.23 1 95.12 419 THR B N 1
ATOM 7014 C CA . THR B 1 419 ? -22.438 -15.367 -5.535 1 95.12 419 THR B CA 1
ATOM 7015 C C . THR B 1 419 ? -21.391 -16.469 -5.625 1 95.12 419 THR B C 1
ATOM 7017 O O . THR B 1 419 ? -21.688 -17.594 -6.047 1 95.12 419 THR B O 1
ATOM 7020 N N . SER B 1 420 ? -20.234 -16.156 -5.203 1 96.62 420 SER B N 1
ATOM 7021 C CA . SER B 1 420 ? -19.156 -17.125 -5.25 1 96.62 420 SER B CA 1
ATOM 7022 C C . SER B 1 420 ? -19.406 -18.281 -4.285 1 96.62 420 SER B C 1
ATOM 7024 O O . SER B 1 420 ? -19.094 -19.422 -4.594 1 96.62 420 SER B O 1
ATOM 7026 N N . LEU B 1 421 ? -19.984 -18.031 -3.09 1 93.5 421 LEU B N 1
ATOM 7027 C CA . LEU B 1 421 ? -20.297 -19.078 -2.127 1 93.5 421 LEU B CA 1
ATOM 7028 C C . LEU B 1 421 ? -21.359 -20.031 -2.684 1 93.5 421 LEU B C 1
ATOM 7030 O O . LEU B 1 421 ? -21.266 -21.25 -2.494 1 93.5 421 LEU B O 1
ATOM 7034 N N . ALA B 1 422 ? -22.297 -19.469 -3.393 1 92 422 ALA B N 1
ATOM 7035 C CA . ALA B 1 422 ? -23.328 -20.297 -4.008 1 92 422 ALA B CA 1
ATOM 7036 C C . ALA B 1 422 ? -22.734 -21.234 -5.051 1 92 422 ALA B C 1
ATOM 7038 O O . ALA B 1 422 ? -23.078 -22.422 -5.102 1 92 422 ALA B O 1
ATOM 7039 N N . THR B 1 423 ? -21.812 -20.688 -5.82 1 95.56 423 THR B N 1
ATOM 7040 C CA . THR B 1 423 ? -21.141 -21.5 -6.82 1 95.56 423 THR B CA 1
ATOM 7041 C C . THR B 1 423 ? -20.312 -22.594 -6.152 1 95.56 423 THR B C 1
ATOM 7043 O O . THR B 1 423 ? -20.266 -23.734 -6.621 1 95.56 423 THR B O 1
ATOM 7046 N N . LEU B 1 424 ? -19.672 -22.297 -5.086 1 95.19 424 LEU B N 1
ATOM 7047 C CA . LEU B 1 424 ? -18.797 -23.234 -4.395 1 95.19 424 LEU B CA 1
ATOM 7048 C C . LEU B 1 424 ? -19.594 -24.422 -3.844 1 95.19 424 LEU B C 1
ATOM 7050 O O . LEU B 1 424 ? -19.078 -25.547 -3.793 1 95.19 424 LEU B O 1
ATOM 7054 N N . ASP B 1 425 ? -20.797 -24.203 -3.418 1 90.81 425 ASP B N 1
ATOM 7055 C CA . ASP B 1 425 ? -21.641 -25.297 -2.951 1 90.81 425 ASP B CA 1
ATOM 7056 C C . ASP B 1 425 ? -21.891 -26.312 -4.062 1 90.81 425 ASP B C 1
ATOM 7058 O O . ASP B 1 425 ? -21.828 -27.516 -3.836 1 90.81 425 ASP B O 1
ATOM 7062 N N . THR B 1 426 ? -22.078 -25.812 -5.25 1 94.56 426 THR B N 1
ATOM 7063 C CA . THR B 1 426 ? -22.266 -26.672 -6.414 1 94.56 426 THR B CA 1
ATOM 7064 C C . THR B 1 426 ? -20.984 -27.422 -6.758 1 94.56 426 THR B C 1
ATOM 7066 O O . THR B 1 426 ? -21.016 -28.625 -7.023 1 94.56 426 THR B O 1
ATOM 7069 N N . LEU B 1 427 ? -19.922 -26.719 -6.68 1 96.75 427 LEU B N 1
ATOM 7070 C CA . LEU B 1 427 ? -18.641 -27.312 -7.012 1 96.75 427 LEU B CA 1
ATOM 7071 C C . LEU B 1 427 ? -18.266 -28.391 -6.004 1 96.75 427 LEU B C 1
ATOM 7073 O O . LEU B 1 427 ? -17.781 -29.469 -6.383 1 96.75 427 LEU B O 1
ATOM 7077 N N . LEU B 1 428 ? -18.516 -28.172 -4.727 1 95.69 428 LEU B N 1
ATOM 7078 C CA . LEU B 1 428 ? -18.172 -29.125 -3.689 1 95.69 428 LEU B CA 1
ATOM 7079 C C . LEU B 1 428 ? -19.031 -30.391 -3.812 1 95.69 428 LEU B C 1
ATOM 7081 O O . LEU B 1 428 ? -18.531 -31.5 -3.617 1 95.69 428 LEU B O 1
ATOM 7085 N N . LYS B 1 429 ? -20.266 -30.234 -4.227 1 95.56 429 LYS B N 1
ATOM 7086 C CA . LYS B 1 429 ? -21.141 -31.391 -4.441 1 95.56 429 LYS B CA 1
ATOM 7087 C C . LYS B 1 429 ? -20.641 -32.219 -5.617 1 95.56 429 LYS B C 1
ATOM 7089 O O . LYS B 1 429 ? -20.562 -33.469 -5.512 1 95.56 429 LYS B O 1
ATOM 7094 N N . ALA B 1 430 ? -20.297 -31.531 -6.676 1 97.25 430 ALA B N 1
ATOM 7095 C CA . ALA B 1 430 ? -19.781 -32.219 -7.844 1 97.25 430 ALA B CA 1
ATOM 7096 C C . ALA B 1 430 ? -18.453 -32.938 -7.52 1 97.25 430 ALA B C 1
ATOM 7098 O O . ALA B 1 430 ? -18.234 -34.062 -7.93 1 97.25 430 ALA B O 1
ATOM 7099 N N . GLN B 1 431 ? -17.656 -32.281 -6.742 1 97.38 431 GLN B N 1
ATOM 7100 C CA . GLN B 1 431 ? -16.344 -32.812 -6.41 1 97.38 431 GLN B CA 1
ATOM 7101 C C . GLN B 1 431 ? -16.469 -34 -5.465 1 97.38 431 GLN B C 1
ATOM 7103 O O . GLN B 1 431 ? -15.68 -34.938 -5.543 1 97.38 431 GLN B O 1
ATOM 7108 N N . GLN B 1 432 ? -17.469 -34 -4.629 1 96.19 432 GLN B N 1
ATOM 7109 C CA . GLN B 1 432 ? -17.703 -35.156 -3.748 1 96.19 432 GLN B CA 1
ATOM 7110 C C . GLN B 1 432 ? -18.109 -36.375 -4.547 1 96.19 432 GLN B C 1
ATOM 7112 O O . GLN B 1 432 ? -17.734 -37.5 -4.203 1 96.19 432 GLN B O 1
ATOM 7117 N N . GLN B 1 433 ? -18.781 -36.156 -5.637 1 97 433 GLN B N 1
ATOM 7118 C CA . GLN B 1 433 ? -19.141 -37.281 -6.523 1 97 433 GLN B CA 1
ATOM 7119 C C . GLN B 1 433 ? -17.891 -37.812 -7.223 1 97 433 GLN B C 1
ATOM 7121 O O . GLN B 1 433 ? -17.719 -39.031 -7.324 1 97 433 GLN B O 1
ATOM 7126 N N . ALA B 1 434 ? -17.094 -36.875 -7.645 1 97.31 434 ALA B N 1
ATOM 7127 C CA . ALA B 1 434 ? -15.844 -37.281 -8.273 1 97.31 434 ALA B CA 1
ATOM 7128 C C . ALA B 1 434 ? -14.969 -38.062 -7.297 1 97.31 434 ALA B C 1
ATOM 7130 O O . ALA B 1 434 ? -14.352 -39.062 -7.672 1 97.31 434 ALA B O 1
ATOM 7131 N N . LEU B 1 435 ? -14.945 -37.656 -6.059 1 97.12 435 LEU B N 1
ATOM 7132 C CA . LEU B 1 435 ? -14.156 -38.312 -5.031 1 97.12 435 LEU B CA 1
ATOM 7133 C C . LEU B 1 435 ? -14.68 -39.75 -4.777 1 97.12 435 LEU B C 1
ATOM 7135 O O . LEU B 1 435 ? -13.898 -40.688 -4.68 1 97.12 435 LEU B O 1
ATOM 7139 N N . ARG B 1 436 ? -15.938 -39.938 -4.805 1 97.19 436 ARG B N 1
ATOM 7140 C CA . ARG B 1 436 ? -16.531 -41.25 -4.617 1 97.19 436 ARG B CA 1
ATOM 7141 C C . ARG B 1 436 ? -16.219 -42.188 -5.793 1 97.19 436 ARG B C 1
ATOM 7143 O O . ARG B 1 436 ? -15.938 -43.375 -5.602 1 97.19 436 ARG B O 1
ATOM 7150 N N . ALA B 1 437 ? -16.312 -41.594 -6.969 1 97.25 437 ALA B N 1
ATOM 7151 C CA . ALA B 1 437 ? -15.969 -42.375 -8.156 1 97.25 437 ALA B CA 1
ATOM 7152 C C . ALA B 1 437 ? -14.516 -42.812 -8.109 1 97.25 437 ALA B C 1
ATOM 7154 O O . ALA B 1 437 ? -14.203 -43.969 -8.438 1 97.25 437 ALA B O 1
ATOM 7155 N N . ALA B 1 438 ? -13.633 -41.938 -7.703 1 97.31 438 ALA B N 1
ATOM 7156 C CA . ALA B 1 438 ? -12.211 -42.281 -7.602 1 97.31 438 ALA B CA 1
ATOM 7157 C C . ALA B 1 438 ? -11.977 -43.344 -6.527 1 97.31 438 ALA B C 1
ATOM 7159 O O . ALA B 1 438 ? -11.133 -44.219 -6.699 1 97.31 438 ALA B O 1
ATOM 7160 N N . GLN B 1 439 ? -12.68 -43.281 -5.422 1 97.44 439 GLN B N 1
ATOM 7161 C CA . GLN B 1 439 ? -12.586 -44.281 -4.367 1 97.44 439 GLN B CA 1
ATOM 7162 C C . GLN B 1 439 ? -13.023 -45.656 -4.875 1 97.44 439 GLN B C 1
ATOM 7164 O O . GLN B 1 439 ? -12.383 -46.688 -4.578 1 97.44 439 GLN B O 1
ATOM 7169 N N . ARG B 1 440 ? -14.07 -45.688 -5.711 1 97.12 440 ARG B N 1
ATOM 7170 C CA . ARG B 1 440 ? -14.547 -46.938 -6.305 1 97.12 440 ARG B CA 1
ATOM 7171 C C . ARG B 1 440 ? -13.516 -47.5 -7.273 1 97.12 440 ARG B C 1
ATOM 7173 O O . ARG B 1 440 ? -13.344 -48.719 -7.352 1 97.12 440 ARG B O 1
ATOM 7180 N N . MET B 1 441 ? -12.852 -46.594 -7.977 1 96.75 441 MET B N 1
ATOM 7181 C CA . MET B 1 441 ? -11.812 -47.031 -8.898 1 96.75 441 MET B CA 1
ATOM 7182 C C . MET B 1 441 ? -10.703 -47.75 -8.156 1 96.75 441 MET B C 1
ATOM 7184 O O . MET B 1 441 ? -10.203 -48.781 -8.625 1 96.75 441 MET B O 1
ATOM 7188 N N . VAL B 1 442 ? -10.289 -47.281 -7.016 1 95.81 442 VAL B N 1
ATOM 7189 C CA . VAL B 1 442 ? -9.25 -47.906 -6.219 1 95.81 442 VAL B CA 1
ATOM 7190 C C . VAL B 1 442 ? -9.734 -49.281 -5.727 1 95.81 442 VAL B C 1
ATOM 7192 O O . VAL B 1 442 ? -9.023 -50.281 -5.836 1 95.81 442 VAL B O 1
ATOM 7195 N N . ALA B 1 443 ? -10.977 -49.375 -5.262 1 96.5 443 ALA B N 1
ATOM 7196 C CA . ALA B 1 443 ? -11.555 -50.625 -4.766 1 96.5 443 ALA B CA 1
ATOM 7197 C C . ALA B 1 443 ? -11.633 -51.656 -5.871 1 96.5 443 ALA B C 1
ATOM 7199 O O . ALA B 1 443 ? -11.297 -52.844 -5.648 1 96.5 443 ALA B O 1
ATOM 7200 N N . LEU B 1 444 ? -12.016 -51.25 -7.055 1 96.25 444 LEU B N 1
ATOM 7201 C CA . LEU B 1 444 ? -12.125 -52.156 -8.195 1 96.25 444 LEU B CA 1
ATOM 7202 C C . LEU B 1 444 ? -10.75 -52.688 -8.609 1 96.25 444 LEU B C 1
ATOM 7204 O O . LEU B 1 444 ? -10.594 -53.875 -8.914 1 96.25 444 LEU B O 1
ATOM 7208 N N . ALA B 1 445 ? -9.844 -51.75 -8.609 1 94.94 445 ALA B N 1
ATOM 7209 C CA . ALA B 1 445 ? -8.484 -52.156 -8.961 1 94.94 445 ALA B CA 1
ATOM 7210 C C . ALA B 1 445 ? -7.934 -53.156 -7.953 1 94.94 445 ALA B C 1
ATOM 7212 O O . ALA B 1 445 ? -7.27 -54.125 -8.328 1 94.94 445 ALA B O 1
ATOM 7213 N N . GLN B 1 446 ? -8.188 -53 -6.68 1 94.69 446 GLN B N 1
ATOM 7214 C CA . GLN B 1 446 ? -7.762 -53.938 -5.621 1 94.69 446 GLN B CA 1
ATOM 7215 C C . GLN B 1 446 ? -8.422 -55.281 -5.777 1 94.69 446 GLN B C 1
ATOM 7217 O O . GLN B 1 446 ? -7.754 -56.312 -5.66 1 94.69 446 GLN B O 1
ATOM 7222 N N . ASP B 1 447 ? -9.695 -55.25 -6.129 1 94.94 447 ASP B N 1
ATOM 7223 C CA . ASP B 1 447 ? -10.438 -56.5 -6.309 1 94.94 447 ASP B CA 1
ATOM 7224 C C . ASP B 1 447 ? -9.914 -57.281 -7.504 1 94.94 447 ASP B C 1
ATOM 7226 O O . ASP B 1 447 ? -9.703 -58.5 -7.414 1 94.94 447 ASP B O 1
ATOM 7230 N N . ARG B 1 448 ? -9.656 -56.594 -8.562 1 94.75 448 ARG B N 1
ATOM 7231 C CA . ARG B 1 448 ? -9.125 -57.25 -9.758 1 94.75 448 ARG B CA 1
ATOM 7232 C C . ARG B 1 448 ? -7.75 -57.844 -9.492 1 94.75 448 ARG B C 1
ATOM 7234 O O . ARG B 1 448 ? -7.445 -58.938 -9.945 1 94.75 448 ARG B O 1
ATOM 7241 N N . HIS B 1 449 ? -6.961 -57.156 -8.766 1 92.5 449 HIS B N 1
ATOM 7242 C CA . HIS B 1 449 ? -5.633 -57.656 -8.43 1 92.5 449 HIS B CA 1
ATOM 7243 C C . HIS B 1 449 ? -5.711 -58.875 -7.543 1 92.5 449 HIS B C 1
ATOM 7245 O O . HIS B 1 449 ? -4.969 -59.844 -7.754 1 92.5 449 HIS B O 1
ATOM 7251 N N . ARG B 1 450 ? -6.617 -58.906 -6.613 1 92.88 450 ARG B N 1
ATOM 7252 C CA . ARG B 1 450 ? -6.805 -60.031 -5.707 1 92.88 450 ARG B CA 1
ATOM 7253 C C . ARG B 1 450 ? -7.254 -61.281 -6.465 1 92.88 450 ARG B C 1
ATOM 7255 O O . ARG B 1 450 ? -6.867 -62.406 -6.117 1 92.88 450 ARG B O 1
ATOM 7262 N N . ARG B 1 451 ? -7.914 -61.094 -7.57 1 94.25 451 ARG B N 1
ATOM 7263 C CA . ARG B 1 451 ? -8.43 -62.188 -8.383 1 94.25 451 ARG B CA 1
ATOM 7264 C C . ARG B 1 451 ? -7.461 -62.531 -9.5 1 94.25 451 ARG B C 1
ATOM 7266 O O . ARG B 1 451 ? -7.766 -63.375 -10.352 1 94.25 451 ARG B O 1
ATOM 7273 N N . GLY B 1 452 ? -6.355 -61.875 -9.484 1 90.69 452 GLY B N 1
ATOM 7274 C CA . GLY B 1 452 ? -5.336 -62.156 -10.484 1 90.69 452 GLY B CA 1
ATOM 7275 C C . GLY B 1 452 ? -5.66 -61.562 -11.844 1 90.69 452 GLY B C 1
ATOM 7276 O O . GLY B 1 452 ? -5.055 -61.969 -12.852 1 90.69 452 GLY B O 1
ATOM 7277 N N . MET B 1 453 ? -6.613 -60.625 -11.953 1 91 453 MET B N 1
ATOM 7278 C CA . MET B 1 453 ? -7.086 -60.062 -13.211 1 91 453 MET B CA 1
ATOM 7279 C C . MET B 1 453 ? -6.5 -58.688 -13.445 1 91 453 MET B C 1
ATOM 7281 O O . MET B 1 453 ? -6.891 -57.969 -14.375 1 91 453 MET B O 1
ATOM 7285 N N . GLY B 1 454 ? -5.664 -58.219 -12.594 1 85.69 454 GLY B N 1
ATOM 7286 C CA . GLY B 1 454 ? -5.059 -56.906 -12.727 1 85.69 454 GLY B CA 1
ATOM 7287 C C . GLY B 1 454 ? -3.67 -56.812 -12.117 1 85.69 454 GLY B C 1
ATOM 7288 O O . GLY B 1 454 ? -3.244 -57.719 -11.406 1 85.69 454 GLY B O 1
ATOM 7289 N N . MET B 1 455 ? -3.062 -55.812 -12.391 1 86.06 455 MET B N 1
ATOM 7290 C CA . MET B 1 455 ? -1.702 -55.594 -11.898 1 86.06 455 MET B CA 1
ATOM 7291 C C . MET B 1 455 ? -1.685 -54.625 -10.727 1 86.06 455 MET B C 1
ATOM 7293 O O . MET B 1 455 ? -2.594 -53.812 -10.578 1 86.06 455 MET B O 1
ATOM 7297 N N . ARG B 1 456 ? -0.647 -54.781 -9.906 1 85.06 456 ARG B N 1
ATOM 7298 C CA . ARG B 1 456 ? -0.47 -53.906 -8.766 1 85.06 456 ARG B CA 1
ATOM 7299 C C . ARG B 1 456 ? -0.38 -52.438 -9.219 1 85.06 456 ARG B C 1
ATOM 7301 O O . ARG B 1 456 ? -0.869 -51.531 -8.539 1 85.06 456 ARG B O 1
ATOM 7308 N N . LYS B 1 457 ? 0.186 -52.125 -10.383 1 85.19 457 LYS B N 1
ATOM 7309 C CA . LYS B 1 457 ? 0.337 -50.781 -10.93 1 85.19 457 LYS B CA 1
ATOM 7310 C C . LYS B 1 457 ? -1.02 -50.125 -11.117 1 85.19 457 LYS B C 1
ATOM 7312 O O . LYS B 1 457 ? -1.145 -48.906 -10.938 1 85.19 457 LYS B O 1
ATOM 7317 N N . ASP B 1 458 ? -2.021 -50.906 -11.406 1 88.69 458 ASP B N 1
ATOM 7318 C CA . ASP B 1 458 ? -3.361 -50.375 -11.617 1 88.69 458 ASP B CA 1
ATOM 7319 C C . ASP B 1 458 ? -3.926 -49.781 -10.32 1 88.69 458 ASP B C 1
ATOM 7321 O O . ASP B 1 458 ? -4.629 -48.781 -10.352 1 88.69 458 ASP B O 1
ATOM 7325 N N . ILE B 1 459 ? -3.566 -50.406 -9.195 1 91.56 459 ILE B N 1
ATOM 7326 C CA . ILE B 1 459 ? -3.984 -49.906 -7.891 1 91.56 459 ILE B CA 1
ATOM 7327 C C . ILE B 1 459 ? -3.289 -48.594 -7.602 1 91.56 459 ILE B C 1
ATOM 7329 O O . ILE B 1 459 ? -3.936 -47.625 -7.203 1 91.56 459 ILE B O 1
ATOM 7333 N N . ASP B 1 460 ? -2.008 -48.562 -7.898 1 90.31 460 ASP B N 1
ATOM 7334 C CA . ASP B 1 460 ? -1.232 -47.375 -7.605 1 90.31 460 ASP B CA 1
ATOM 7335 C C . ASP B 1 460 ? -1.673 -46.188 -8.484 1 90.31 460 ASP B C 1
ATOM 7337 O O . ASP B 1 460 ? -1.75 -45.062 -8.023 1 90.31 460 ASP B O 1
ATOM 7341 N N . VAL B 1 461 ? -2.027 -46.406 -9.688 1 89.12 461 VAL B N 1
ATOM 7342 C CA . VAL B 1 461 ? -2.502 -45.375 -10.609 1 89.12 461 VAL B CA 1
ATOM 7343 C C . VAL B 1 461 ? -3.873 -44.875 -10.156 1 89.12 461 VAL B C 1
ATOM 7345 O O . VAL B 1 461 ? -4.145 -43.656 -10.18 1 89.12 461 VAL B O 1
ATOM 7348 N N . ALA B 1 462 ? -4.672 -45.812 -9.742 1 92.88 462 ALA B N 1
ATOM 7349 C CA . ALA B 1 462 ? -5.977 -45.438 -9.203 1 92.88 462 ALA B CA 1
ATOM 7350 C C . ALA B 1 462 ? -5.824 -44.594 -7.934 1 92.88 462 ALA B C 1
ATOM 7352 O O . ALA B 1 462 ? -6.574 -43.656 -7.715 1 92.88 462 ALA B O 1
ATOM 7353 N N . GLN B 1 463 ? -4.84 -44.969 -7.141 1 94.62 463 GLN B N 1
ATOM 7354 C CA . GLN B 1 463 ? -4.551 -44.219 -5.922 1 94.62 463 GLN B CA 1
ATOM 7355 C C . GLN B 1 463 ? -4.105 -42.812 -6.242 1 94.62 463 GLN B C 1
ATOM 7357 O O . GLN B 1 463 ? -4.5 -41.844 -5.559 1 94.62 463 GLN B O 1
ATOM 7362 N N . LEU B 1 464 ? -3.316 -42.656 -7.246 1 93.56 464 LEU B N 1
ATOM 7363 C CA . LEU B 1 464 ? -2.871 -41.344 -7.66 1 93.56 464 LEU B CA 1
ATOM 7364 C C . LEU B 1 464 ? -4.055 -40.469 -8.102 1 93.56 464 LEU B C 1
ATOM 7366 O O . LEU B 1 464 ? -4.121 -39.281 -7.77 1 93.56 464 LEU B O 1
ATOM 7370 N N . THR B 1 465 ? -4.973 -41.062 -8.781 1 93.44 465 THR B N 1
ATOM 7371 C CA . THR B 1 465 ? -6.184 -40.344 -9.203 1 93.44 465 THR B CA 1
ATOM 7372 C C . THR B 1 465 ? -7.008 -39.906 -7.992 1 93.44 465 THR B C 1
ATOM 7374 O O . THR B 1 465 ? -7.5 -38.781 -7.941 1 93.44 465 THR B O 1
ATOM 7377 N N . LEU B 1 466 ? -7.137 -40.812 -7.008 1 96.5 466 LEU B N 1
ATOM 7378 C CA . LEU B 1 466 ? -7.855 -40.5 -5.777 1 96.5 466 LEU B CA 1
ATOM 7379 C C . LEU B 1 466 ? -7.215 -39.344 -5.059 1 96.5 466 LEU B C 1
ATOM 7381 O O . LEU B 1 466 ? -7.91 -38.438 -4.605 1 96.5 466 LEU B O 1
ATOM 7385 N N . LEU B 1 467 ? -5.91 -39.375 -5.004 1 97 467 LEU B N 1
ATOM 7386 C CA . LEU B 1 467 ? -5.191 -38.312 -4.309 1 97 467 LEU B CA 1
ATOM 7387 C C . LEU B 1 467 ? -5.344 -36.969 -5.047 1 97 467 LEU B C 1
ATOM 7389 O O . LEU B 1 467 ? -5.391 -35.906 -4.422 1 97 467 LEU B O 1
ATOM 7393 N N . ASP B 1 468 ? -5.48 -36.938 -6.379 1 96.06 468 ASP B N 1
ATOM 7394 C CA . ASP B 1 468 ? -5.746 -35.719 -7.156 1 96.06 468 ASP B CA 1
ATOM 7395 C C . ASP B 1 468 ? -7.121 -35.156 -6.828 1 96.06 468 ASP B C 1
ATOM 7397 O O . ASP B 1 468 ? -7.273 -33.938 -6.672 1 96.06 468 ASP B O 1
ATOM 7401 N N . GLU B 1 469 ? -8.055 -36.062 -6.727 1 96.88 469 GLU B N 1
ATOM 7402 C CA . GLU B 1 469 ? -9.406 -35.594 -6.406 1 96.88 469 GLU B CA 1
ATOM 7403 C C . GLU B 1 469 ? -9.492 -35.062 -4.984 1 96.88 469 GLU B C 1
ATOM 7405 O O . GLU B 1 469 ? -10.219 -34.094 -4.723 1 96.88 469 GLU B O 1
ATOM 7410 N N . ARG B 1 470 ? -8.781 -35.688 -4.086 1 97.25 470 ARG B N 1
ATOM 7411 C CA . ARG B 1 470 ? -8.727 -35.188 -2.715 1 97.25 470 ARG B CA 1
ATOM 7412 C C . ARG B 1 470 ? -8.094 -33.812 -2.658 1 97.25 470 ARG B C 1
ATOM 7414 O O . ARG B 1 470 ? -8.531 -32.938 -1.894 1 97.25 470 ARG B O 1
ATOM 7421 N N . ALA B 1 471 ? -7.055 -33.594 -3.455 1 97.38 471 ALA B N 1
ATOM 7422 C CA . ALA B 1 471 ? -6.406 -32.281 -3.523 1 97.38 471 ALA B CA 1
ATOM 7423 C C . ALA B 1 471 ? -7.387 -31.203 -3.994 1 97.38 471 ALA B C 1
ATOM 7425 O O . ALA B 1 471 ? -7.371 -30.078 -3.492 1 97.38 471 ALA B O 1
ATOM 7426 N N . HIS B 1 472 ? -8.203 -31.547 -4.898 1 97.31 472 HIS B N 1
ATOM 7427 C CA . HIS B 1 472 ? -9.188 -30.594 -5.406 1 97.31 472 HIS B CA 1
ATOM 7428 C C . HIS B 1 472 ? -10.219 -30.25 -4.336 1 97.31 472 HIS B C 1
ATOM 7430 O O . HIS B 1 472 ? -10.672 -29.109 -4.25 1 97.31 472 HIS B O 1
ATOM 7436 N N . VAL B 1 473 ? -10.602 -31.281 -3.516 1 96.56 473 VAL B N 1
ATOM 7437 C CA . VAL B 1 473 ? -11.5 -31 -2.396 1 96.56 473 VAL B CA 1
ATOM 7438 C C . VAL B 1 473 ? -10.844 -30 -1.444 1 96.56 473 VAL B C 1
ATOM 7440 O O . VAL B 1 473 ? -11.492 -29.062 -0.998 1 96.56 473 VAL B O 1
ATOM 7443 N N . VAL B 1 474 ? -9.562 -30.219 -1.132 1 96.56 474 VAL B N 1
ATOM 7444 C CA . VAL B 1 474 ? -8.82 -29.328 -0.239 1 96.56 474 VAL B CA 1
ATOM 7445 C C . VAL B 1 474 ? -8.836 -27.906 -0.795 1 96.56 474 VAL B C 1
ATOM 7447 O O . VAL B 1 474 ? -9.07 -26.953 -0.057 1 96.56 474 VAL B O 1
ATOM 7450 N N . GLU B 1 475 ? -8.68 -27.75 -2.1 1 97.31 475 GLU B N 1
ATOM 7451 C CA . GLU B 1 475 ? -8.656 -26.438 -2.758 1 97.31 475 GLU B CA 1
ATOM 7452 C C . GLU B 1 475 ? -10.016 -25.75 -2.654 1 97.31 475 GLU B C 1
ATOM 7454 O O . GLU B 1 475 ? -10.086 -24.562 -2.346 1 97.31 475 GLU B O 1
ATOM 7459 N N . LEU B 1 476 ? -11.023 -26.5 -2.91 1 96.75 476 LEU B N 1
ATOM 7460 C CA . LEU B 1 476 ? -12.367 -25.938 -2.875 1 96.75 476 LEU B CA 1
ATOM 7461 C C . LEU B 1 476 ? -12.758 -25.562 -1.449 1 96.75 476 LEU B C 1
ATOM 7463 O O . LEU B 1 476 ? -13.398 -24.531 -1.225 1 96.75 476 LEU B O 1
ATOM 7467 N N . GLN B 1 477 ? -12.422 -26.406 -0.496 1 95.31 477 GLN B N 1
ATOM 7468 C CA . GLN B 1 477 ? -12.719 -26.109 0.9 1 95.31 477 GLN B CA 1
ATOM 7469 C C . GLN B 1 477 ? -11.969 -24.859 1.364 1 95.31 477 GLN B C 1
ATOM 7471 O O . GLN B 1 477 ? -12.508 -24.062 2.121 1 95.31 477 GLN B O 1
ATOM 7476 N N . ALA B 1 478 ? -10.75 -24.688 0.984 1 96.19 478 ALA B N 1
ATOM 7477 C CA . ALA B 1 478 ? -9.977 -23.484 1.307 1 96.19 478 ALA B CA 1
ATOM 7478 C C . ALA B 1 478 ? -10.609 -22.25 0.697 1 96.19 478 ALA B C 1
ATOM 7480 O O . ALA B 1 478 ? -10.68 -21.203 1.342 1 96.19 478 ALA B O 1
ATOM 7481 N N . ARG B 1 479 ? -11.023 -22.359 -0.555 1 96.81 479 ARG B N 1
ATOM 7482 C CA . ARG B 1 479 ? -11.703 -21.25 -1.208 1 96.81 479 ARG B CA 1
ATOM 7483 C C . ARG B 1 479 ? -12.984 -20.875 -0.47 1 96.81 479 ARG B C 1
ATOM 7485 O O . ARG B 1 479 ? -13.305 -19.703 -0.316 1 96.81 479 ARG B O 1
ATOM 7492 N N . ARG B 1 480 ? -13.734 -21.922 -0.027 1 95.56 480 ARG B N 1
ATOM 7493 C CA . ARG B 1 480 ? -14.945 -21.656 0.75 1 95.56 480 ARG B CA 1
ATOM 7494 C C . ARG B 1 480 ? -14.625 -20.875 2.018 1 95.56 480 ARG B C 1
ATOM 7496 O O . ARG B 1 480 ? -15.32 -19.906 2.346 1 95.56 480 ARG B O 1
ATOM 7503 N N . ARG B 1 481 ? -13.633 -21.312 2.734 1 94.94 481 ARG B N 1
ATOM 7504 C CA . ARG B 1 481 ? -13.234 -20.609 3.957 1 94.94 481 ARG B CA 1
ATOM 7505 C C . ARG B 1 481 ? -12.859 -19.172 3.67 1 94.94 481 ARG B C 1
ATOM 7507 O O . ARG B 1 481 ? -13.266 -18.25 4.398 1 94.94 481 ARG B O 1
ATOM 7514 N N . THR B 1 482 ? -12.07 -18.906 2.594 1 96.5 482 THR B N 1
ATOM 7515 C CA . THR B 1 482 ? -11.641 -17.562 2.215 1 96.5 482 THR B CA 1
ATOM 7516 C C . THR B 1 482 ? -12.852 -16.688 1.907 1 96.5 482 THR B C 1
ATOM 7518 O O . THR B 1 482 ? -12.906 -15.531 2.336 1 96.5 482 THR B O 1
ATOM 7521 N N . LEU B 1 483 ? -13.805 -17.25 1.223 1 96.12 483 LEU B N 1
ATOM 7522 C CA . LEU B 1 483 ? -15.016 -16.516 0.87 1 96.12 483 LEU B CA 1
ATOM 7523 C C . LEU B 1 483 ? -15.844 -16.219 2.109 1 96.12 483 LEU B C 1
ATOM 7525 O O . LEU B 1 483 ? -16.422 -15.125 2.23 1 96.12 483 LEU B O 1
ATOM 7529 N N . ARG B 1 484 ? -15.93 -17.141 2.996 1 94.94 484 ARG B N 1
ATOM 7530 C CA . ARG B 1 484 ? -16.672 -16.938 4.23 1 94.94 484 ARG B CA 1
ATOM 7531 C C . ARG B 1 484 ? -16.031 -15.852 5.086 1 94.94 484 ARG B C 1
ATOM 7533 O O . ARG B 1 484 ? -16.734 -15 5.645 1 94.94 484 ARG B O 1
ATOM 7540 N N . VAL B 1 485 ? -14.711 -15.906 5.219 1 96.06 485 VAL B N 1
ATOM 7541 C CA . VAL B 1 485 ? -13.984 -14.867 5.949 1 96.06 485 VAL B CA 1
ATOM 7542 C C . VAL B 1 485 ? -14.18 -13.516 5.266 1 96.06 485 VAL B C 1
ATOM 7544 O O . VAL B 1 485 ? -14.406 -12.508 5.934 1 96.06 485 VAL B O 1
ATOM 7547 N N . GLY B 1 486 ? -14.117 -13.547 3.891 1 96.69 486 GLY B N 1
ATOM 7548 C CA . GLY B 1 486 ? -14.398 -12.344 3.137 1 96.69 486 GLY B CA 1
ATOM 7549 C C . GLY B 1 486 ? -15.789 -11.789 3.393 1 96.69 486 GLY B C 1
ATOM 7550 O O . GLY B 1 486 ? -15.977 -10.57 3.484 1 96.69 486 GLY B O 1
ATOM 7551 N N . LEU B 1 487 ? -16.766 -12.664 3.531 1 95.25 487 LEU B N 1
ATOM 7552 C CA . LEU B 1 487 ? -18.141 -12.25 3.812 1 95.25 487 LEU B CA 1
ATOM 7553 C C . LEU B 1 487 ? -18.25 -11.641 5.203 1 95.25 487 LEU B C 1
ATOM 7555 O O . LEU B 1 487 ? -18.922 -10.633 5.391 1 95.25 487 LEU B O 1
ATOM 7559 N N . ILE B 1 488 ? -17.594 -12.227 6.164 1 95.12 488 ILE B N 1
ATOM 7560 C CA . ILE B 1 488 ? -17.594 -11.68 7.516 1 95.12 488 ILE B CA 1
ATOM 7561 C C . ILE B 1 488 ? -17.047 -10.25 7.492 1 95.12 488 ILE B C 1
ATOM 7563 O O . ILE B 1 488 ? -17.625 -9.352 8.102 1 95.12 488 ILE B O 1
ATOM 7567 N N . GLY B 1 489 ? -15.914 -10.055 6.719 1 96.5 489 GLY B N 1
ATOM 7568 C CA . GLY B 1 489 ? -15.383 -8.719 6.547 1 96.5 489 GLY B CA 1
ATOM 7569 C C . GLY B 1 489 ? -16.344 -7.77 5.859 1 96.5 489 GLY B C 1
ATOM 7570 O O . GLY B 1 489 ? -16.5 -6.621 6.277 1 96.5 489 GLY B O 1
ATOM 7571 N N . ALA B 1 490 ? -17 -8.273 4.875 1 96.56 490 ALA B N 1
ATOM 7572 C CA . ALA B 1 490 ? -17.938 -7.469 4.105 1 96.56 490 ALA B CA 1
ATOM 7573 C C . ALA B 1 490 ? -19.141 -7.07 4.961 1 96.56 490 ALA B C 1
ATOM 7575 O O . ALA B 1 490 ? -19.766 -6.039 4.719 1 96.56 490 ALA B O 1
ATOM 7576 N N . LEU B 1 491 ? -19.422 -7.844 5.969 1 95.06 491 LEU B N 1
ATOM 7577 C CA . LEU B 1 491 ? -20.547 -7.586 6.852 1 95.06 491 LEU B CA 1
ATOM 7578 C C . LEU B 1 491 ? -20.125 -6.766 8.062 1 95.06 491 LEU B C 1
ATOM 7580 O O . LEU B 1 491 ? -20.922 -6.543 8.977 1 95.06 491 LEU B O 1
ATOM 7584 N N . GLY B 1 492 ? -18.875 -6.359 8.141 1 95.62 492 GLY B N 1
ATOM 7585 C CA . GLY B 1 492 ? -18.438 -5.402 9.141 1 95.62 492 GLY B CA 1
ATOM 7586 C C . GLY B 1 492 ? -17.734 -6.051 10.32 1 95.62 492 GLY B C 1
ATOM 7587 O O . GLY B 1 492 ? -17.344 -5.371 11.266 1 95.62 492 GLY B O 1
ATOM 7588 N N . GLY B 1 493 ? -17.594 -7.418 10.383 1 94.38 493 GLY B N 1
ATOM 7589 C CA . GLY B 1 493 ? -16.781 -8.156 11.336 1 94.38 493 GLY B CA 1
ATOM 7590 C C . GLY B 1 493 ? -17.219 -7.949 12.773 1 94.38 493 GLY B C 1
ATOM 7591 O O . GLY B 1 493 ? -16.391 -7.93 13.688 1 94.38 493 GLY B O 1
ATOM 7592 N N . GLY B 1 494 ? -18.438 -7.535 13.078 1 91.88 494 GLY B N 1
ATOM 7593 C CA . GLY B 1 494 ? -18.953 -7.379 14.438 1 91.88 494 GLY B CA 1
ATOM 7594 C C . GLY B 1 494 ? -19.062 -5.93 14.867 1 91.88 494 GLY B C 1
ATOM 7595 O O . GLY B 1 494 ? -19.562 -5.637 15.953 1 91.88 494 GLY B O 1
ATOM 7596 N N . PHE B 1 495 ? -18.562 -5.047 14.094 1 91.44 495 PHE B N 1
ATOM 7597 C CA . PHE B 1 495 ? -18.703 -3.623 14.367 1 91.44 495 PHE B CA 1
ATOM 7598 C C . PHE B 1 495 ? -20.172 -3.229 14.398 1 91.44 495 PHE B C 1
ATOM 7600 O O . PHE B 1 495 ? -20.984 -3.727 13.602 1 91.44 495 PHE B O 1
ATOM 7607 N N . ASP B 1 496 ? -20.5 -2.326 15.414 1 86.69 496 ASP B N 1
ATOM 7608 C CA . ASP B 1 496 ? -21.891 -1.863 15.523 1 86.69 496 ASP B CA 1
ATOM 7609 C C . ASP B 1 496 ? -21.953 -0.413 15.992 1 86.69 496 ASP B C 1
ATOM 7611 O O . ASP B 1 496 ? -21.609 -0.118 17.141 1 86.69 496 ASP B O 1
ATOM 7615 N N . ALA B 1 497 ? -22.25 0.362 15.141 1 83.25 497 ALA B N 1
ATOM 7616 C CA . ALA B 1 497 ? -22.375 1.775 15.484 1 83.25 497 ALA B CA 1
ATOM 7617 C C . ALA B 1 497 ? -23.844 2.195 15.539 1 83.25 497 ALA B C 1
ATOM 7619 O O . ALA B 1 497 ? -24.141 3.383 15.68 1 83.25 497 ALA B O 1
ATOM 7620 N N . ARG B 1 498 ? -24.797 1.274 15.43 1 73 498 ARG B N 1
ATOM 7621 C CA . ARG B 1 498 ? -26.234 1.587 15.508 1 73 498 ARG B CA 1
ATOM 7622 C C . ARG B 1 498 ? -26.625 1.945 16.938 1 73 498 ARG B C 1
ATOM 7624 O O . ARG B 1 498 ? -26.078 1.4 17.891 1 73 498 ARG B O 1
ATOM 7631 N N . PRO B 1 499 ? -27.281 3.232 17.078 1 63.78 499 PRO B N 1
ATOM 7632 C CA . PRO B 1 499 ? -27.734 3.576 18.422 1 63.78 499 PRO B CA 1
ATOM 7633 C C . PRO B 1 499 ? -28.516 2.445 19.094 1 63.78 499 PRO B C 1
ATOM 7635 O O . PRO B 1 499 ? -29.188 1.673 18.406 1 63.78 499 PRO B O 1
ATOM 7638 N N . ALA B 1 500 ? -28.188 1.922 20.328 1 50.41 500 ALA B N 1
ATOM 7639 C CA . ALA B 1 500 ? -28.969 0.929 21.062 1 50.41 500 ALA B CA 1
ATOM 7640 C C . ALA B 1 500 ? -30.453 1.256 21 1 50.41 500 ALA B C 1
ATOM 7642 O O . ALA B 1 500 ? -30.844 2.42 20.875 1 50.41 500 ALA B O 1
ATOM 7643 N N . SER B 1 501 ? -31.359 0.381 20.641 1 45.41 501 SER B N 1
ATOM 7644 C CA . SER B 1 501 ? -32.781 0.496 20.422 1 45.41 501 SER B CA 1
ATOM 7645 C C . SER B 1 501 ? -33.375 1.64 21.219 1 45.41 501 SER B C 1
ATOM 7647 O O . SER B 1 501 ? -34.5 2.072 20.969 1 45.41 501 SER B O 1
ATOM 7649 N N . GLY B 1 502 ? -33.094 1.943 22.531 1 37.47 502 GLY B N 1
ATOM 7650 C CA . GLY B 1 502 ? -33.875 2.861 23.312 1 37.47 502 GLY B CA 1
ATOM 7651 C C . GLY B 1 502 ? -33.656 4.316 22.953 1 37.47 502 GLY B C 1
ATOM 7652 O O . GLY B 1 502 ? -34.219 5.215 23.578 1 37.47 502 GLY B O 1
ATOM 7653 N N . ALA B 1 503 ? -32.562 4.672 22.547 1 36.38 503 ALA B N 1
ATOM 7654 C CA . ALA B 1 503 ? -32.469 6.105 22.266 1 36.38 503 ALA B CA 1
ATOM 7655 C C . ALA B 1 503 ? -33.25 6.477 21.031 1 36.38 503 ALA B C 1
ATOM 7657 O O . ALA B 1 503 ? -33.344 5.695 20.078 1 36.38 503 ALA B O 1
ATOM 7658 N N . PRO B 1 504 ? -34.281 7.391 21.141 1 32.38 504 PRO B N 1
ATOM 7659 C CA . PRO B 1 504 ? -35.125 7.785 20 1 32.38 504 PRO B CA 1
ATOM 7660 C C . PRO B 1 504 ? -34.344 7.914 18.703 1 32.38 504 PRO B C 1
ATOM 7662 O O . PRO B 1 504 ? -33.156 8.25 18.719 1 32.38 504 PRO B O 1
ATOM 7665 N N . PRO B 1 505 ? -34.594 7.035 17.688 1 33.47 505 PRO B N 1
ATOM 7666 C CA . PRO B 1 505 ? -33.938 7.234 16.406 1 33.47 505 PRO B CA 1
ATOM 7667 C C . PRO B 1 505 ? -33.594 8.695 16.141 1 33.47 505 PRO B C 1
ATOM 7669 O O . PRO B 1 505 ? -34.438 9.578 16.406 1 33.47 505 PRO B O 1
ATOM 7672 N N . ALA B 1 506 ? -32.469 9.211 16.359 1 32.62 506 ALA B N 1
ATOM 7673 C CA . ALA B 1 506 ? -32.312 10.562 15.836 1 32.62 506 ALA B CA 1
ATOM 7674 C C . ALA B 1 506 ? -33.25 10.797 14.641 1 32.62 506 ALA B C 1
ATOM 7676 O O . ALA B 1 506 ? -33.594 9.859 13.922 1 32.62 506 ALA B O 1
ATOM 7677 N N . GLN B 1 507 ? -34.062 11.875 14.555 1 29.58 507 GLN B N 1
ATOM 7678 C CA . GLN B 1 507 ? -34.969 12.227 13.469 1 29.58 507 GLN B CA 1
ATOM 7679 C C . GLN B 1 507 ? -34.406 11.758 12.125 1 29.58 507 GLN B C 1
ATOM 7681 O O . GLN B 1 507 ? -33.312 12.125 11.727 1 29.58 507 GLN B O 1
ATOM 7686 N N . ALA B 1 508 ? -34.688 10.57 11.664 1 33.41 508 ALA B N 1
ATOM 7687 C CA . ALA B 1 508 ? -34.469 10.023 10.328 1 33.41 508 ALA B CA 1
ATOM 7688 C C . ALA B 1 508 ? -34.5 11.117 9.266 1 33.41 508 ALA B C 1
ATOM 7690 O O . ALA B 1 508 ? -34.469 10.836 8.07 1 33.41 508 ALA B O 1
ATOM 7691 N N . GLY B 1 509 ? -35.219 12.25 9.531 1 31.72 509 GLY B N 1
ATOM 7692 C CA . GLY B 1 509 ? -35.312 13.227 8.453 1 31.72 509 GLY B CA 1
ATOM 7693 C C . GLY B 1 509 ? -33.969 13.609 7.867 1 31.72 509 GLY B C 1
ATOM 7694 O O . GLY B 1 509 ? -32.969 12.938 8.109 1 31.72 509 GLY B O 1
ATOM 7695 N N . GLN B 1 510 ? -33.719 15.008 7.551 1 35.84 510 GLN B N 1
ATOM 7696 C CA . GLN B 1 510 ? -32.594 15.508 6.773 1 35.84 510 GLN B CA 1
ATOM 7697 C C . GLN B 1 510 ? -31.281 15.219 7.484 1 35.84 510 GLN B C 1
ATOM 7699 O O . GLN B 1 510 ? -30.922 15.906 8.438 1 35.84 510 GLN B O 1
ATOM 7704 N N . PRO B 1 511 ? -30.922 13.844 7.559 1 42.97 511 PRO B N 1
ATOM 7705 C CA . PRO B 1 511 ? -29.781 13.391 8.359 1 42.97 511 PRO B CA 1
ATOM 7706 C C . PRO B 1 511 ? -28.672 14.43 8.43 1 42.97 511 PRO B C 1
ATOM 7708 O O . PRO B 1 511 ? -27.844 14.391 9.344 1 42.97 511 PRO B O 1
ATOM 7711 N N . PHE B 1 512 ? -28.562 14.859 7.281 1 48.41 512 PHE B N 1
ATOM 7712 C CA . PHE B 1 512 ? -27.5 15.859 7.219 1 48.41 512 PHE B CA 1
ATOM 7713 C C . PHE B 1 512 ? -28.094 17.266 7.223 1 48.41 512 PHE B C 1
ATOM 7715 O O . PHE B 1 512 ? -27.438 18.219 6.785 1 48.41 512 PHE B O 1
ATOM 7722 N N . ALA B 1 513 ? -29.469 17.516 7.734 1 39.22 513 ALA B N 1
ATOM 7723 C CA . ALA B 1 513 ? -30.094 18.828 7.52 1 39.22 513 ALA B CA 1
ATOM 7724 C C . ALA B 1 513 ? -29.312 19.938 8.211 1 39.22 513 ALA B C 1
ATOM 7726 O O . ALA B 1 513 ? -28.906 19.781 9.367 1 39.22 513 ALA B O 1
ATOM 7727 N N . ALA B 1 514 ? -28.797 20.828 7.465 1 42.59 514 ALA B N 1
ATOM 7728 C CA . ALA B 1 514 ? -28.391 22.141 7.969 1 42.59 514 ALA B CA 1
ATOM 7729 C C . ALA B 1 514 ? -29.484 22.75 8.836 1 42.59 514 ALA B C 1
ATOM 7731 O O . ALA B 1 514 ? -30.672 22.594 8.555 1 42.59 514 ALA B O 1
ATOM 7732 N N . ALA B 1 515 ? -29.422 23 10.133 1 36.06 515 ALA B N 1
ATOM 7733 C CA . ALA B 1 515 ? -30.391 23.609 11.047 1 36.06 515 ALA B CA 1
ATOM 7734 C C . ALA B 1 515 ? -31.094 24.797 10.391 1 36.06 515 ALA B C 1
ATOM 7736 O O . ALA B 1 515 ? -30.453 25.781 10.016 1 36.06 515 ALA B O 1
ATOM 7737 N N . SER B 1 516 ? -32.188 24.656 9.562 1 35.75 516 SER B N 1
ATOM 7738 C CA . SER B 1 516 ? -32.969 25.797 9.102 1 35.75 516 SER B CA 1
ATOM 7739 C C . SER B 1 516 ? -33.5 26.609 10.281 1 35.75 516 SER B C 1
ATOM 7741 O O . SER B 1 516 ? -34.125 26.047 11.203 1 35.75 516 SER B O 1
ATOM 7743 N N . ARG B 1 517 ? -33.031 27.734 10.711 1 36.38 517 ARG B N 1
ATOM 7744 C CA . ARG B 1 517 ? -33.625 28.578 11.742 1 36.38 517 ARG B CA 1
ATOM 7745 C C . ARG B 1 517 ? -35.094 28.859 11.422 1 36.38 517 ARG B C 1
ATOM 7747 O O . ARG B 1 517 ? -35.469 29.047 10.266 1 36.38 517 ARG B O 1
ATOM 7754 N N . PRO B 1 518 ? -36.094 28.625 12.336 1 35.06 518 PRO B N 1
ATOM 7755 C CA . PRO B 1 518 ? -37.5 29 12.219 1 35.06 518 PRO B CA 1
ATOM 7756 C C . PRO B 1 518 ? -37.719 30.453 11.805 1 35.06 518 PRO B C 1
ATOM 7758 O O . PRO B 1 518 ? -37.031 31.344 12.336 1 35.06 518 PRO B O 1
ATOM 7761 N N . VAL B 1 519 ? -38.188 30.844 10.555 1 35.5 519 VAL B N 1
ATOM 7762 C CA . VAL B 1 519 ? -38.656 32.156 10.117 1 35.5 519 VAL B CA 1
ATOM 7763 C C . VAL B 1 519 ? -39.719 32.656 11.07 1 35.5 519 VAL B C 1
ATOM 7765 O O . VAL B 1 519 ? -40.656 31.922 11.398 1 35.5 519 VAL B O 1
ATOM 7768 N N . ALA B 1 520 ? -39.594 33.812 11.805 1 31.39 520 ALA B N 1
ATOM 7769 C CA . ALA B 1 520 ? -40.594 34.531 12.594 1 31.39 520 ALA B CA 1
ATOM 7770 C C . ALA B 1 520 ? -41.844 34.781 11.789 1 31.39 520 ALA B C 1
ATOM 7772 O O . ALA B 1 520 ? -41.812 35.281 10.664 1 31.39 520 ALA B O 1
ATOM 7773 N N . ALA B 1 521 ? -43 34.219 12.078 1 35 521 ALA B N 1
ATOM 7774 C CA . ALA B 1 521 ? -44.375 34.375 11.594 1 35 521 ALA B CA 1
ATOM 7775 C C . ALA B 1 521 ? -44.781 35.844 11.531 1 35 521 ALA B C 1
ATOM 7777 O O . ALA B 1 521 ? -44.844 36.531 12.562 1 35 521 ALA B O 1
ATOM 7778 N N . HIS B 1 522 ? -44.375 36.656 10.492 1 25.52 522 HIS B N 1
ATOM 7779 C CA . HIS B 1 522 ? -45 37.969 10.32 1 25.52 522 HIS B CA 1
ATOM 7780 C C . HIS B 1 522 ? -46.5 37.906 10.531 1 25.52 522 HIS B C 1
ATOM 7782 O O . HIS B 1 522 ? -47.156 36.906 10.172 1 25.52 522 HIS B O 1
ATOM 7788 N N . ASP B 1 523 ? -47.062 38.812 11.305 1 26.94 523 ASP B N 1
ATOM 7789 C CA . ASP B 1 523 ? -48.406 39.156 11.742 1 26.94 523 ASP B CA 1
ATOM 7790 C C . ASP B 1 523 ? -49.344 39.344 10.555 1 26.94 523 ASP B C 1
ATOM 7792 O O . ASP B 1 523 ? -49.031 40.031 9.594 1 26.94 523 ASP B O 1
ATOM 7796 N N . ALA B 1 524 ? -50.281 38.438 10.281 1 33 524 ALA B N 1
ATOM 7797 C CA . ALA B 1 524 ? -51.469 38.5 9.438 1 33 524 ALA B CA 1
ATOM 7798 C C . ALA B 1 524 ? -52.25 39.781 9.703 1 33 524 ALA B C 1
ATOM 7800 O O . ALA B 1 524 ? -52.875 39.938 10.773 1 33 524 ALA B O 1
ATOM 7801 N N . GLN B 1 525 ? -51.688 40.938 9.359 1 23.48 525 GLN B N 1
ATOM 7802 C CA . GLN B 1 525 ? -52.688 42.031 9.359 1 23.48 525 GLN B CA 1
ATOM 7803 C C . GLN B 1 525 ? -53.938 41.625 8.57 1 23.48 525 GLN B C 1
ATOM 7805 O O . GLN B 1 525 ? -53.844 41.125 7.457 1 23.48 525 GLN B O 1
ATOM 7810 N N . PRO B 1 526 ? -55.094 41.469 9.281 1 35.31 526 PRO B N 1
ATOM 7811 C CA . PRO B 1 526 ? -56.469 41.281 8.766 1 35.31 526 PRO B CA 1
ATOM 7812 C C . PRO B 1 526 ? -56.812 42.219 7.633 1 35.31 526 PRO B C 1
ATOM 7814 O O . PRO B 1 526 ? -56.438 43.406 7.68 1 35.31 526 PRO B O 1
ATOM 7817 N N . ASP B 1 527 ? -56.781 41.844 6.352 1 22.25 527 ASP B N 1
ATOM 7818 C CA . ASP B 1 527 ? -57.781 42.594 5.59 1 22.25 527 ASP B CA 1
ATOM 7819 C C . ASP B 1 527 ? -59.188 42.344 6.129 1 22.25 527 ASP B C 1
ATOM 7821 O O . ASP B 1 527 ? -59.531 41.219 6.488 1 22.25 527 ASP B O 1
#

Solvent-accessible surface area (backbone atoms only — not comparable to full-atom values): 54413 Å² total; per-residue (Å²): 136,85,80,72,84,74,77,77,77,78,76,77,76,77,73,78,82,74,68,58,61,61,49,49,54,51,46,51,50,51,56,60,64,55,54,74,62,77,82,80,76,61,57,84,69,74,74,72,73,58,47,66,64,57,50,37,84,66,63,67,72,70,36,81,22,66,72,54,48,71,62,52,74,61,64,29,62,31,70,68,56,48,51,45,50,54,44,17,75,74,45,18,63,71,55,50,50,33,52,50,47,28,51,50,33,48,50,53,42,51,52,51,54,54,69,56,33,76,39,75,46,76,49,74,47,79,42,77,43,80,46,71,47,58,83,42,57,46,66,18,10,40,95,84,36,78,40,68,28,65,35,81,56,66,48,76,38,31,35,25,34,39,36,41,34,38,40,34,56,57,62,86,69,34,32,60,57,21,46,48,52,16,36,50,27,47,24,51,22,32,51,32,45,34,52,36,47,52,48,52,51,49,45,51,50,53,43,49,50,46,50,38,35,42,35,52,55,45,44,54,49,48,54,51,44,49,54,41,39,51,52,38,26,52,53,37,44,51,35,25,75,68,66,74,45,64,65,59,63,23,51,50,34,49,51,52,44,52,54,49,52,52,51,44,52,52,37,51,49,50,40,52,53,43,24,30,50,50,6,46,62,28,43,70,40,37,70,58,20,69,73,61,72,85,65,59,71,47,81,75,76,90,69,51,44,33,53,52,47,50,50,48,41,54,35,15,23,36,66,42,41,23,32,48,25,46,28,50,19,28,41,20,46,36,48,19,48,55,29,62,61,47,67,46,43,34,38,41,34,38,39,31,29,47,18,39,37,68,88,43,34,83,41,86,57,8,54,31,37,33,50,37,54,37,42,41,37,66,68,46,43,47,59,26,50,50,19,46,39,45,22,30,26,17,49,26,26,25,32,33,18,52,32,34,41,46,49,31,50,44,54,30,47,39,44,44,33,44,50,50,52,58,43,46,54,55,46,51,54,54,46,51,52,51,38,51,52,28,50,48,45,29,52,50,30,48,50,31,32,74,70,68,72,44,50,72,56,52,30,36,54,26,44,46,50,32,48,52,40,50,47,50,50,49,53,52,52,42,51,49,52,44,40,52,49,49,38,37,52,52,58,23,43,34,46,72,68,58,77,63,88,78,58,74,73,67,76,78,69,64,76,69,54,68,84,74,74,82,77,81,81,77,79,80,75,76,130,137,83,80,75,79,78,78,77,75,76,74,77,74,76,72,75,82,69,69,58,61,61,50,50,54,49,46,51,50,52,56,59,59,56,51,74,60,76,82,80,76,62,59,86,69,72,74,72,74,57,48,66,62,71,51,40,85,66,63,69,73,68,35,81,20,68,71,53,49,71,62,52,73,60,63,30,64,32,68,72,56,48,51,46,50,54,45,18,75,73,46,18,27,70,55,46,24,33,54,19,47,28,38,32,32,48,16,52,42,41,27,51,53,36,68,56,33,71,34,34,40,37,38,41,38,47,37,44,29,47,50,30,43,72,72,22,35,52,67,10,34,25,96,82,38,78,34,64,28,58,40,87,59,70,48,76,33,32,36,27,35,43,35,40,36,37,37,32,55,56,62,86,70,35,32,59,58,20,47,50,52,15,36,50,26,47,26,52,21,33,50,32,45,34,52,36,48,51,48,52,50,50,46,52,50,53,43,50,50,46,50,40,33,40,37,54,54,46,44,55,48,48,52,52,44,48,55,41,41,52,51,42,25,51,53,36,43,52,37,24,74,72,65,76,45,89,41,59,68,22,53,53,34,48,51,53,44,51,53,49,53,45,51,46,48,52,38,52,40,49,41,54,46,44,22,28,50,51,6,36,61,27,42,70,28,18,59,58,20,69,72,61,70,85,65,60,72,47,80,75,74,89,68,50,44,33,55,51,46,51,52,46,40,55,36,17,24,37,66,41,41,23,32,49,27,46,28,48,19,28,41,20,46,36,47,19,49,55,28,63,58,45,66,44,41,33,39,39,32,37,39,32,30,48,19,57,37,66,87,43,34,83,42,87,85,8,64,47,67,50,73,51,77,44,78,49,64,73,73,87,44,47,67,60,51,50,52,49,39,50,50,30,26,52,48,26,32,52,32,33,51,52,32,33,50,44,50,53,50,45,54,48,48,40,46,51,34,45,52,51,51,55,50,47,56,54,50,52,54,54,46,51,51,52,40,51,52,29,51,49,47,28,54,50,30,48,51,30,33,74,70,68,74,44,50,74,57,52,30,38,53,26,45,48,51,31,48,53,42,50,47,51,50,49,52,51,52,41,51,49,52,44,40,51,50,48,36,38,53,50,57,23,44,34,46,73,68,58,77,63,88,80,57,74,73,68,75,81,55,69,81,71,56,66,86,75,76,84,77,81,80,78,79,80,73,79,128